Protein AF-0000000074723745 (afdb_homodimer)

Structure (mmCIF, N/CA/C/O backbone):
data_AF-0000000074723745-model_v1
#
loop_
_entity.id
_entity.type
_entity.pdbx_description
1 polymer 'Uncharacterized protein'
#
loop_
_atom_site.group_PDB
_atom_site.id
_atom_site.type_symbol
_atom_site.label_atom_id
_atom_site.label_alt_id
_atom_site.label_comp_id
_atom_site.label_asym_id
_atom_site.label_entity_id
_atom_site.label_seq_id
_atom_site.pdbx_PDB_ins_code
_atom_site.Cartn_x
_atom_site.Cartn_y
_atom_site.Cartn_z
_atom_site.occupancy
_atom_site.B_iso_or_equiv
_atom_site.auth_seq_id
_atom_site.auth_comp_id
_atom_site.auth_asym_id
_atom_site.auth_atom_id
_atom_site.pdbx_PDB_model_num
ATOM 1 N N . MET A 1 1 ? -7.375 6.668 22.391 1 90.44 1 MET A N 1
ATOM 2 C CA . MET A 1 1 ? -7.863 5.297 22.25 1 90.44 1 MET A CA 1
ATOM 3 C C . MET A 1 1 ? -7.82 4.852 20.797 1 90.44 1 MET A C 1
ATOM 5 O O . MET A 1 1 ? -8.297 5.562 19.906 1 90.44 1 MET A O 1
ATOM 9 N N . ASP A 1 2 ? -7.301 3.678 20.594 1 95.19 2 ASP A N 1
ATOM 10 C CA . ASP A 1 2 ? -7.305 3.094 19.25 1 95.19 2 ASP A CA 1
ATOM 11 C C . ASP A 1 2 ? -8.664 2.486 18.922 1 95.19 2 ASP A C 1
ATOM 13 O O . ASP A 1 2 ? -9.281 1.838 19.766 1 95.19 2 ASP A O 1
ATOM 17 N N . VAL A 1 3 ? -9.117 2.809 17.75 1 97.94 3 VAL A N 1
ATOM 18 C CA . VAL A 1 3 ? -10.391 2.27 17.281 1 97.94 3 VAL A CA 1
ATOM 19 C C . VAL A 1 3 ? -10.156 1.397 16.047 1 97.94 3 VAL A C 1
ATOM 21 O O . VAL A 1 3 ? -9.555 1.845 15.062 1 97.94 3 VAL A O 1
ATOM 24 N N . THR A 1 4 ? -10.539 0.186 16.094 1 97.5 4 THR A N 1
ATOM 25 C CA . THR A 1 4 ? -10.469 -0.796 15.016 1 97.5 4 THR A CA 1
ATOM 26 C C . THR A 1 4 ? -11.844 -1.391 14.734 1 97.5 4 THR A C 1
ATOM 28 O O . THR A 1 4 ? -12.844 -0.971 15.32 1 97.5 4 THR A O 1
ATOM 31 N N . ARG A 1 5 ? -11.898 -2.357 13.875 1 94.81 5 ARG A N 1
ATOM 32 C CA . ARG A 1 5 ? -13.172 -2.979 13.531 1 94.81 5 ARG A CA 1
ATOM 33 C C . ARG A 1 5 ? -13.828 -3.607 14.75 1 94.81 5 ARG A C 1
ATOM 35 O O . ARG A 1 5 ? -15.055 -3.682 14.836 1 94.81 5 ARG A O 1
ATOM 42 N N . GLN A 1 6 ? -13.062 -3.91 15.703 1 94.44 6 GLN A N 1
ATOM 43 C CA . GLN A 1 6 ? -13.539 -4.656 16.859 1 94.44 6 GLN A CA 1
ATOM 44 C C . GLN A 1 6 ? -14.352 -3.768 17.797 1 94.44 6 GLN A C 1
ATOM 46 O O . GLN A 1 6 ? -15.336 -4.215 18.391 1 94.44 6 GLN A O 1
ATOM 51 N N . ASN A 1 7 ? -13.969 -2.547 17.969 1 95.56 7 ASN A N 1
ATOM 52 C CA . ASN A 1 7 ? -14.656 -1.669 18.906 1 95.56 7 ASN A CA 1
ATOM 53 C C . ASN A 1 7 ? -15.312 -0.492 18.188 1 95.56 7 ASN A C 1
ATOM 55 O O . ASN A 1 7 ? -15.781 0.448 18.844 1 95.56 7 ASN A O 1
ATOM 59 N N . PHE A 1 8 ? -15.414 -0.542 16.906 1 97.06 8 PHE A N 1
ATOM 60 C CA . PHE A 1 8 ? -15.867 0.591 16.109 1 97.06 8 PHE A CA 1
ATOM 61 C C . PHE A 1 8 ? -17.312 0.94 16.438 1 97.06 8 PHE A C 1
ATOM 63 O O . PHE A 1 8 ? -17.641 2.109 16.656 1 97.06 8 PHE A O 1
ATOM 70 N N . ASP A 1 9 ? -18.125 -0.039 16.484 1 94.06 9 ASP A N 1
ATOM 71 C CA . ASP A 1 9 ? -19.562 0.199 16.656 1 94.06 9 ASP A CA 1
ATOM 72 C C . ASP A 1 9 ? -19.844 0.912 17.984 1 94.06 9 ASP A C 1
ATOM 74 O O . ASP A 1 9 ? -20.641 1.844 18.031 1 94.06 9 ASP A O 1
ATOM 78 N N . GLU A 1 10 ? -19.234 0.468 18.969 1 95.06 10 GLU A N 1
ATOM 79 C CA . GLU A 1 10 ? -19.406 1.079 20.281 1 95.06 10 GLU A CA 1
ATOM 80 C C . GLU A 1 10 ? -18.922 2.525 20.281 1 95.06 10 GLU A C 1
ATOM 82 O O . GLU A 1 10 ? -19.594 3.412 20.812 1 95.06 10 GLU A O 1
ATOM 87 N N . VAL A 1 11 ? -17.812 2.748 19.719 1 96.88 11 VAL A N 1
ATOM 88 C CA . VAL A 1 11 ? -17.203 4.078 19.688 1 96.88 11 VAL A CA 1
ATOM 89 C C . VAL A 1 11 ? -18.062 5.008 18.828 1 96.88 11 VAL A C 1
ATOM 91 O O . VAL A 1 11 ? -18.281 6.168 19.188 1 96.88 11 VAL A O 1
ATOM 94 N N . ALA A 1 12 ? -18.516 4.512 17.688 1 96.88 12 ALA A N 1
ATOM 95 C CA . ALA A 1 12 ? -19.375 5.316 16.828 1 96.88 12 ALA A CA 1
ATOM 96 C C . ALA A 1 12 ? -20.625 5.77 17.562 1 96.88 12 ALA A C 1
ATOM 98 O O . ALA A 1 12 ? -21.016 6.934 17.453 1 96.88 12 ALA A O 1
ATOM 99 N N . ARG A 1 13 ? -21.219 4.898 18.297 1 95.69 13 ARG A N 1
ATOM 100 C CA . ARG A 1 13 ? -22.406 5.238 19.078 1 95.69 13 ARG A CA 1
ATOM 101 C C . ARG A 1 13 ? -22.078 6.281 20.141 1 95.69 13 ARG A C 1
ATOM 103 O O . ARG A 1 13 ? -22.859 7.199 20.375 1 95.69 13 ARG A O 1
ATOM 110 N N . GLU A 1 14 ? -20.984 6.078 20.734 1 96.94 14 GLU A N 1
ATOM 111 C CA . GLU A 1 14 ? -20.547 7.027 21.75 1 96.94 14 GLU A CA 1
ATOM 112 C C . GLU A 1 14 ? -20.391 8.43 21.172 1 96.94 14 GLU A C 1
ATOM 114 O O . GLU A 1 14 ? -20.875 9.406 21.734 1 96.94 14 GLU A O 1
ATOM 119 N N . ILE A 1 15 ? -19.688 8.508 20.062 1 97.94 15 ILE A N 1
ATOM 120 C CA . ILE A 1 15 ? -19.438 9.789 19.422 1 97.94 15 ILE A CA 1
ATOM 121 C C . ILE A 1 15 ? -20.766 10.438 19.031 1 97.94 15 ILE A C 1
ATOM 123 O O . ILE A 1 15 ? -21 11.617 19.297 1 97.94 15 ILE A O 1
ATOM 127 N N . GLU A 1 16 ? -21.641 9.633 18.469 1 97.38 16 GLU A N 1
ATOM 128 C CA . GLU A 1 16 ? -22.953 10.125 18.047 1 97.38 16 GLU A CA 1
ATOM 129 C C . GLU A 1 16 ? -23.734 10.672 19.234 1 97.38 16 GLU A C 1
ATOM 131 O O . GLU A 1 16 ? -24.422 11.695 19.125 1 97.38 16 GLU A O 1
ATOM 136 N N . ALA A 1 17 ? -23.609 10.07 20.328 1 97.38 17 ALA A N 1
ATOM 137 C CA . ALA A 1 17 ? -24.328 10.469 21.531 1 97.38 17 ALA A CA 1
ATOM 138 C C . ALA A 1 17 ? -23.734 11.734 22.125 1 97.38 17 ALA A C 1
ATOM 140 O O . ALA A 1 17 ? -24.438 12.539 22.734 1 97.38 17 ALA A O 1
ATOM 141 N N . LEU A 1 18 ? -22.484 11.953 21.969 1 97.38 18 LEU A N 1
ATOM 142 C CA . LEU A 1 18 ? -21.781 13.039 22.641 1 97.38 18 LEU A CA 1
ATOM 143 C C . LEU A 1 18 ? -21.812 14.312 21.812 1 97.38 18 LEU A C 1
ATOM 145 O O . LEU A 1 18 ? -21.766 15.422 22.359 1 97.38 18 LEU A O 1
ATOM 149 N N . LEU A 1 19 ? -21.906 14.242 20.531 1 97.88 19 LEU A N 1
ATOM 150 C CA . LEU A 1 19 ? -21.703 15.344 19.594 1 97.88 19 LEU A CA 1
ATOM 151 C C . LEU A 1 19 ? -22.625 16.516 19.906 1 97.88 19 LEU A C 1
ATOM 153 O O . LEU A 1 19 ? -22.203 17.672 19.859 1 97.88 19 LEU A O 1
ATOM 157 N N . PRO A 1 20 ? -23.891 16.266 20.328 1 96.75 20 PRO A N 1
ATOM 158 C CA . PRO A 1 20 ? -24.766 17.406 20.609 1 96.75 20 PRO A CA 1
ATOM 159 C C . PRO A 1 20 ? -24.266 18.266 21.75 1 96.75 20 PRO A C 1
ATOM 161 O O . PRO A 1 20 ? -24.562 19.469 21.797 1 96.75 20 PRO A O 1
ATOM 164 N N . SER A 1 21 ? -23.438 17.75 22.625 1 95.44 21 SER A N 1
ATOM 165 C CA . SER A 1 21 ? -23.016 18.484 23.812 1 95.44 21 SER A CA 1
ATOM 166 C C . SER A 1 21 ? -21.578 18.984 23.656 1 95.44 21 SER A C 1
ATOM 168 O O . SER A 1 21 ? -21.047 19.641 24.562 1 95.44 21 SER A O 1
ATOM 170 N N . VAL A 1 22 ? -20.938 18.734 22.562 1 97.38 22 VAL A N 1
ATOM 171 C CA . VAL A 1 22 ? -19.531 19.109 22.344 1 97.38 22 VAL A CA 1
ATOM 172 C C . VAL A 1 22 ? -19.453 20.562 21.906 1 97.38 22 VAL A C 1
ATOM 174 O O . VAL A 1 22 ? -20.344 21.062 21.219 1 97.38 22 VAL A O 1
ATOM 177 N N . ASP A 1 23 ? -18.438 21.25 22.328 1 96.31 23 ASP A N 1
ATOM 178 C CA . ASP A 1 23 ? -18.219 22.625 21.938 1 96.31 23 ASP A CA 1
ATOM 179 C C . ASP A 1 23 ? -17.531 22.719 20.578 1 96.31 23 ASP A C 1
ATOM 181 O O . ASP A 1 23 ? -17.906 23.531 19.719 1 96.31 23 ASP A O 1
ATOM 185 N N . PHE A 1 24 ? -16.547 21.875 20.359 1 97.56 24 PHE A N 1
ATOM 186 C CA . PHE A 1 24 ? -15.883 21.812 19.062 1 97.56 24 PHE A CA 1
ATOM 187 C C . PHE A 1 24 ? -15.195 20.453 18.891 1 97.56 24 PHE A C 1
ATOM 189 O O . PHE A 1 24 ? -15.039 19.703 19.844 1 97.56 24 PHE A O 1
ATOM 196 N N . VAL A 1 25 ? -14.859 20.109 17.656 1 98.81 25 VAL A N 1
ATOM 197 C CA . VAL A 1 25 ? -14.211 18.859 17.281 1 98.81 25 VAL A CA 1
ATOM 198 C C . VAL A 1 25 ? -12.883 19.156 16.594 1 98.81 25 VAL A C 1
ATOM 200 O O . VAL A 1 25 ? -12.805 20.016 15.719 1 98.81 25 VAL A O 1
ATOM 203 N N . ALA A 1 26 ? -11.828 18.5 17.031 1 98.88 26 ALA A N 1
ATOM 204 C CA . ALA A 1 26 ? -10.539 18.578 16.344 1 98.88 26 ALA A CA 1
ATOM 205 C C . ALA A 1 26 ? -10.25 17.281 15.586 1 98.88 26 ALA A C 1
ATOM 207 O O . ALA A 1 26 ? -10.555 16.188 16.062 1 98.88 26 ALA A O 1
ATOM 208 N N . ILE A 1 27 ? -9.609 17.375 14.367 1 98.88 27 ILE A N 1
ATOM 209 C CA . ILE A 1 27 ? -9.305 16.188 13.578 1 98.88 27 ILE A CA 1
ATOM 210 C C . ILE A 1 27 ? -7.855 16.25 13.094 1 98.88 27 ILE A C 1
ATOM 212 O O . ILE A 1 27 ? -7.242 17.328 13.094 1 98.88 27 ILE A O 1
ATOM 216 N N . ASP A 1 28 ? -7.324 15.203 12.758 1 98.75 28 ASP A N 1
ATOM 217 C CA . ASP A 1 28 ? -6.023 15 12.133 1 98.75 28 ASP A CA 1
ATOM 218 C C . ASP A 1 28 ? -5.969 13.664 11.391 1 98.75 28 ASP A C 1
ATOM 220 O O . ASP A 1 28 ? -6.727 12.75 11.703 1 98.75 28 ASP A O 1
ATOM 224 N N . GLU A 1 29 ? -5.105 13.578 10.383 1 98.62 29 GLU A N 1
ATOM 225 C CA . GLU A 1 29 ? -4.988 12.344 9.617 1 98.62 29 GLU A CA 1
ATOM 226 C C . GLU A 1 29 ? -3.525 11.984 9.359 1 98.62 29 GLU A C 1
ATOM 228 O O . GLU A 1 29 ? -2.674 12.875 9.258 1 98.62 29 GLU A O 1
ATOM 233 N N . GLU A 1 30 ? -3.215 10.727 9.367 1 98.5 30 GLU A N 1
ATOM 234 C CA . GLU A 1 30 ? -2.002 10.172 8.773 1 98.5 30 GLU A CA 1
ATOM 235 C C . GLU A 1 30 ? -2.297 9.5 7.438 1 98.5 30 GLU A C 1
ATOM 237 O O . GLU A 1 30 ? -3.279 8.766 7.309 1 98.5 30 GLU A O 1
ATOM 242 N N . MET A 1 31 ? -1.523 9.844 6.438 1 98.25 31 MET A N 1
ATOM 243 C CA . MET A 1 31 ? -1.808 9.422 5.07 1 98.25 31 MET A CA 1
ATOM 244 C C . MET A 1 31 ? -0.696 8.523 4.535 1 98.25 31 MET A C 1
ATOM 246 O O . MET A 1 31 ? 0.395 8.469 5.105 1 98.25 31 MET A O 1
ATOM 250 N N . THR A 1 32 ? -0.99 7.766 3.439 1 98.25 32 THR A N 1
ATOM 251 C CA . THR A 1 32 ? -0.031 6.844 2.842 1 98.25 32 THR A CA 1
ATOM 252 C C . THR A 1 32 ? 0.945 7.59 1.937 1 98.25 32 THR A C 1
ATOM 254 O O . THR A 1 32 ? 1.901 7 1.428 1 98.25 32 THR A O 1
ATOM 257 N N . GLY A 1 33 ? 0.736 8.867 1.684 1 97 33 GLY A N 1
ATOM 258 C CA . GLY A 1 33 ? 1.582 9.75 0.896 1 97 33 GLY A CA 1
ATOM 259 C C . GLY A 1 33 ? 1.025 11.148 0.77 1 97 33 GLY A C 1
ATOM 260 O O . GLY A 1 33 ? -0.177 11.367 0.939 1 97 33 GLY A O 1
ATOM 261 N N . ILE A 1 34 ? 1.915 12.133 0.495 1 93.06 34 ILE A N 1
ATOM 262 C CA . ILE A 1 34 ? 1.461 13.508 0.383 1 93.06 34 ILE A CA 1
ATOM 263 C C . ILE A 1 34 ? 2.156 14.188 -0.796 1 93.06 34 ILE A C 1
ATOM 265 O O . ILE A 1 34 ? 2.076 15.406 -0.954 1 93.06 34 ILE A O 1
ATOM 269 N N . GLY A 1 35 ? 2.828 13.438 -1.611 1 92.56 35 GLY A N 1
ATOM 270 C CA . GLY A 1 35 ? 3.521 14.008 -2.756 1 92.56 35 GLY A CA 1
ATOM 271 C C . GLY A 1 35 ? 3.582 13.062 -3.945 1 92.56 35 GLY A C 1
ATOM 272 O O . GLY A 1 35 ? 3.715 11.852 -3.777 1 92.56 35 GLY A O 1
ATOM 273 N N . LEU A 1 36 ? 3.459 13.625 -5.09 1 93.12 36 LEU A N 1
ATOM 274 C CA . LEU A 1 36 ? 3.561 12.891 -6.344 1 93.12 36 LEU A CA 1
ATOM 275 C C . LEU A 1 36 ? 4.598 13.523 -7.266 1 93.12 36 LEU A C 1
ATOM 277 O O . LEU A 1 36 ? 4.684 14.75 -7.359 1 93.12 36 LEU A O 1
ATOM 281 N N . PRO A 1 37 ? 5.355 12.633 -7.852 1 87.25 37 PRO A N 1
ATOM 282 C CA . PRO A 1 37 ? 6.277 13.203 -8.844 1 87.25 37 PRO A CA 1
ATOM 283 C C . PRO A 1 37 ? 5.559 14.008 -9.922 1 87.25 37 PRO A C 1
ATOM 285 O O . PRO A 1 37 ? 4.508 13.586 -10.414 1 87.25 37 PRO A O 1
ATOM 288 N N . GLY A 1 38 ? 6.074 15.203 -10.195 1 86.5 38 GLY A N 1
ATOM 289 C CA . GLY A 1 38 ? 5.496 16.031 -11.242 1 86.5 38 GLY A CA 1
ATOM 290 C C . GLY A 1 38 ? 4.414 16.969 -10.727 1 86.5 38 GLY A C 1
ATOM 291 O O . GLY A 1 38 ? 3.953 17.859 -11.453 1 86.5 38 GLY A O 1
ATOM 292 N N . VAL A 1 39 ? 3.936 16.75 -9.539 1 89.62 39 VAL A N 1
ATOM 293 C CA . VAL A 1 39 ? 2.926 17.594 -8.914 1 89.62 39 VAL A CA 1
ATOM 294 C C . VAL A 1 39 ? 3.557 18.406 -7.781 1 89.62 39 VAL A C 1
ATOM 296 O O . VAL A 1 39 ? 3.332 18.109 -6.602 1 89.62 39 VAL A O 1
ATOM 299 N N . GLN A 1 40 ? 4.316 19.391 -8.117 1 85.69 40 GLN A N 1
ATOM 300 C CA . GLN A 1 40 ? 5.031 20.172 -7.109 1 85.69 40 GLN A CA 1
ATOM 301 C C . GLN A 1 40 ? 4.289 21.469 -6.785 1 85.69 40 GLN A C 1
ATOM 303 O O . GLN A 1 40 ? 3.904 22.203 -7.688 1 85.69 40 GLN A O 1
ATOM 308 N N . GLU A 1 41 ? 4.078 21.656 -5.543 1 87.88 41 GLU A N 1
ATOM 309 C CA . GLU A 1 41 ? 3.49 22.906 -5.078 1 87.88 41 GLU A CA 1
ATOM 310 C C . GLU A 1 41 ? 4.48 24.062 -5.207 1 87.88 41 GLU A C 1
ATOM 312 O O . GLU A 1 41 ? 5.672 23.891 -4.938 1 87.88 41 GLU A O 1
ATOM 317 N N . ALA A 1 42 ? 3.967 25.125 -5.719 1 82.06 42 ALA A N 1
ATOM 318 C CA . ALA A 1 42 ? 4.789 26.328 -5.867 1 82.06 42 ALA A CA 1
ATOM 319 C C . ALA A 1 42 ? 4.285 27.453 -4.969 1 82.06 42 ALA A C 1
ATOM 321 O O . ALA A 1 42 ? 3.084 27.562 -4.707 1 82.06 42 ALA A O 1
ATOM 322 N N . VAL A 1 43 ? 5.16 28.281 -4.555 1 81.44 43 VAL A N 1
ATOM 323 C CA . VAL A 1 43 ? 4.832 29.406 -3.68 1 81.44 43 VAL A CA 1
ATOM 324 C C . VAL A 1 43 ? 3.842 30.328 -4.379 1 81.44 43 VAL A C 1
ATOM 326 O O . VAL A 1 43 ? 2.963 30.906 -3.736 1 81.44 43 VAL A O 1
ATOM 329 N N . GLY A 1 44 ? 3.936 30.469 -5.672 1 76.25 44 GLY A N 1
ATOM 330 C CA . GLY A 1 44 ? 3.123 31.391 -6.445 1 76.25 44 GLY A CA 1
ATOM 331 C C . GLY A 1 44 ? 1.859 30.766 -6.996 1 76.25 44 GLY A C 1
ATOM 332 O O . GLY A 1 44 ? 1.12 31.391 -7.75 1 76.25 44 GLY A O 1
ATOM 333 N N . ASP A 1 45 ? 1.557 29.562 -6.582 1 86 45 ASP A N 1
ATOM 334 C CA . ASP A 1 45 ? 0.315 28.922 -7.02 1 86 45 ASP A CA 1
ATOM 335 C C . ASP A 1 45 ? -0.898 29.75 -6.602 1 86 45 ASP A C 1
ATOM 337 O O . ASP A 1 45 ? -0.976 30.219 -5.465 1 86 45 ASP A O 1
ATOM 341 N N . THR A 1 46 ? -1.761 30.031 -7.602 1 85.69 46 THR A N 1
ATOM 342 C CA . THR A 1 46 ? -3.07 30.5 -7.16 1 85.69 46 THR A CA 1
ATOM 343 C C . THR A 1 46 ? -3.768 29.422 -6.316 1 85.69 46 THR A C 1
ATOM 345 O O . THR A 1 46 ? -3.432 28.25 -6.398 1 85.69 46 THR A O 1
ATOM 348 N N . PRO A 1 47 ? -4.688 29.891 -5.504 1 92.25 47 PRO A N 1
ATOM 349 C CA . PRO A 1 47 ? -5.383 28.875 -4.691 1 92.25 47 PRO A CA 1
ATOM 350 C C . PRO A 1 47 ? -6.043 27.797 -5.535 1 92.25 47 PRO A C 1
ATOM 352 O O . PRO A 1 47 ? -6.023 26.625 -5.16 1 92.25 47 PRO A O 1
ATOM 355 N N . ALA A 1 48 ? -6.582 28.125 -6.672 1 93.69 48 ALA A N 1
ATOM 356 C CA . ALA A 1 48 ? -7.207 27.141 -7.559 1 93.69 48 ALA A CA 1
ATOM 357 C C . ALA A 1 48 ? -6.172 26.172 -8.109 1 93.69 48 ALA A C 1
ATOM 359 O O . ALA A 1 48 ? -6.434 24.969 -8.203 1 93.69 48 ALA A O 1
ATOM 360 N N . GLU A 1 49 ? -5.039 26.703 -8.516 1 92 49 GLU A N 1
ATOM 361 C CA . GLU A 1 49 ? -3.951 25.844 -8.984 1 92 49 GLU A CA 1
ATOM 362 C C . GLU A 1 49 ? -3.467 24.922 -7.875 1 92 49 GLU A C 1
ATOM 364 O O . GLU A 1 49 ? -3.225 23.734 -8.109 1 92 49 GLU A O 1
ATOM 369 N N . ARG A 1 50 ? -3.332 25.547 -6.746 1 94.56 50 ARG A N 1
ATOM 370 C CA . ARG A 1 50 ? -2.908 24.766 -5.586 1 94.56 50 ARG A CA 1
ATOM 371 C C . ARG A 1 50 ? -3.902 23.656 -5.281 1 94.56 50 ARG A C 1
ATOM 373 O O . ARG A 1 50 ? -3.506 22.516 -5.02 1 94.56 50 ARG A O 1
ATOM 380 N N . TYR A 1 51 ? -5.16 23.969 -5.352 1 96.94 51 TYR A N 1
ATOM 381 C CA . TYR A 1 51 ? -6.207 22.984 -5.141 1 96.94 51 TYR A CA 1
ATOM 382 C C . TYR A 1 51 ? -6.074 21.828 -6.129 1 96.94 51 TYR A C 1
ATOM 384 O O . TYR A 1 51 ? -6.176 20.672 -5.75 1 96.94 51 TYR A O 1
ATOM 392 N N . SER A 1 52 ? -5.879 22.156 -7.34 1 97 52 SER A N 1
ATOM 393 C CA . SER A 1 52 ? -5.773 21.125 -8.375 1 97 52 SER A CA 1
ATOM 394 C C . SER A 1 52 ? -4.641 20.156 -8.062 1 97 52 SER A C 1
ATOM 396 O O . SER A 1 52 ? -4.793 18.938 -8.227 1 97 52 SER A O 1
ATOM 398 N N . LYS A 1 53 ? -3.557 20.703 -7.691 1 96.25 53 LYS A N 1
ATOM 399 C CA . LYS A 1 53 ? -2.408 19.875 -7.34 1 96.25 53 LYS A CA 1
ATOM 400 C C . LYS A 1 53 ? -2.707 19 -6.117 1 96.25 53 LYS A C 1
ATOM 402 O O . LYS A 1 53 ? -2.488 17.797 -6.133 1 96.25 53 LYS A O 1
ATOM 407 N N . MET A 1 54 ? -3.234 19.641 -5.098 1 97.75 54 MET A N 1
ATOM 408 C CA . MET A 1 54 ? -3.518 18.938 -3.846 1 97.75 54 MET A CA 1
ATOM 409 C C . MET A 1 54 ? -4.613 17.891 -4.039 1 97.75 54 MET A C 1
ATOM 411 O O . MET A 1 54 ? -4.582 16.828 -3.416 1 97.75 54 MET A O 1
ATOM 415 N N . ARG A 1 55 ? -5.551 18.234 -4.852 1 98.06 55 ARG A N 1
ATOM 416 C CA . ARG A 1 55 ? -6.617 17.297 -5.199 1 98.06 55 ARG A CA 1
ATOM 417 C C . ARG A 1 55 ? -6.055 16.016 -5.812 1 98.06 55 ARG A C 1
ATOM 419 O O . ARG A 1 55 ? -6.484 14.922 -5.465 1 98.06 55 ARG A O 1
ATOM 426 N N . THR A 1 56 ? -5.117 16.172 -6.711 1 97.75 56 THR A N 1
ATOM 427 C CA . THR A 1 56 ? -4.488 15.023 -7.355 1 97.75 56 THR A CA 1
ATOM 428 C C . THR A 1 56 ? -3.809 14.133 -6.32 1 97.75 56 THR A C 1
ATOM 430 O O . THR A 1 56 ? -3.951 12.906 -6.363 1 97.75 56 THR A O 1
ATOM 433 N N . VAL A 1 57 ? -3.184 14.703 -5.41 1 97.44 57 VAL A N 1
ATOM 434 C CA . VAL A 1 57 ? -2.449 13.977 -4.383 1 97.44 57 VAL A CA 1
ATOM 435 C C . VAL A 1 57 ? -3.428 13.258 -3.455 1 97.44 57 VAL A C 1
ATOM 437 O O . VAL A 1 57 ? -3.307 12.055 -3.23 1 97.44 57 VAL A O 1
ATOM 440 N N . ALA A 1 58 ? -4.434 13.969 -2.963 1 98.12 58 ALA A N 1
ATOM 441 C CA . ALA A 1 58 ? -5.387 13.43 -1.997 1 98.12 58 ALA A CA 1
ATOM 442 C C . ALA A 1 58 ? -6.238 12.328 -2.625 1 98.12 58 ALA A C 1
ATOM 444 O O . ALA A 1 58 ? -6.684 11.406 -1.935 1 98.12 58 ALA A O 1
ATOM 445 N N . SER A 1 59 ? -6.43 12.414 -3.928 1 97.81 59 SER A N 1
ATOM 446 C CA . SER A 1 59 ? -7.227 11.414 -4.633 1 97.81 59 SER A CA 1
ATOM 447 C C . SER A 1 59 ? -6.422 10.148 -4.891 1 97.81 59 SER A C 1
ATOM 449 O O . SER A 1 59 ? -6.996 9.086 -5.152 1 97.81 59 SER A O 1
ATOM 451 N N . TRP A 1 60 ? -5.145 10.281 -4.82 1 97.12 60 TRP A N 1
ATOM 452 C CA . TRP A 1 60 ? -4.266 9.172 -5.176 1 97.12 60 TRP A CA 1
ATOM 453 C C . TRP A 1 60 ? -3.926 8.336 -3.947 1 97.12 60 TRP A C 1
ATOM 455 O O . TRP A 1 60 ? -3.91 7.102 -4.016 1 97.12 60 TRP A O 1
ATOM 465 N N . PHE A 1 61 ? -3.635 8.922 -2.875 1 98.19 61 PHE A N 1
ATOM 466 C CA . PHE A 1 61 ? -3.178 8.234 -1.672 1 98.19 61 PHE A CA 1
ATOM 467 C C . PHE A 1 61 ? -4.352 7.922 -0.75 1 98.19 61 PHE A C 1
ATOM 469 O O . PHE A 1 61 ? -5.5 8.242 -1.066 1 98.19 61 PHE A O 1
ATOM 476 N N . ASN A 1 62 ? -4.074 7.246 0.374 1 98.31 62 ASN A N 1
ATOM 477 C CA . ASN A 1 62 ? -5.109 6.758 1.278 1 98.31 62 ASN A CA 1
ATOM 478 C C . ASN A 1 62 ? -4.863 7.219 2.711 1 98.31 62 ASN A C 1
ATOM 480 O O . ASN A 1 62 ? -3.854 7.867 2.996 1 98.31 62 ASN A O 1
ATOM 484 N N . ILE A 1 63 ? -5.859 6.988 3.535 1 98.56 63 ILE A N 1
ATOM 485 C CA . ILE A 1 63 ? -5.789 7.355 4.945 1 98.56 63 ILE A CA 1
ATOM 486 C C . ILE A 1 63 ? -5.375 6.141 5.773 1 98.56 63 ILE A C 1
ATOM 488 O O . ILE A 1 63 ? -5.941 5.055 5.625 1 98.56 63 ILE A O 1
ATOM 492 N N . ILE A 1 64 ? -4.375 6.281 6.613 1 98.69 64 ILE A N 1
ATOM 493 C CA . ILE A 1 64 ? -3.953 5.238 7.543 1 98.69 64 ILE A CA 1
ATOM 494 C C . ILE A 1 64 ? -4.711 5.383 8.859 1 98.69 64 ILE A C 1
ATOM 496 O O . ILE A 1 64 ? -5.297 4.418 9.359 1 98.69 64 ILE A O 1
ATOM 500 N N . GLN A 1 65 ? -4.707 6.609 9.359 1 98.81 65 GLN A N 1
ATOM 501 C CA . GLN A 1 65 ? -5.367 6.93 10.625 1 98.81 65 GLN A CA 1
ATOM 502 C C . GLN A 1 65 ? -6.211 8.195 10.5 1 98.81 65 GLN A C 1
ATOM 504 O O . GLN A 1 65 ? -5.812 9.148 9.828 1 98.81 65 GLN A O 1
ATOM 509 N N . PHE A 1 66 ? -7.359 8.227 11.078 1 98.81 66 PHE A N 1
ATOM 510 C CA . PHE A 1 66 ? -8.25 9.375 11.219 1 98.81 66 PHE A CA 1
ATOM 511 C C . PHE A 1 66 ? -8.477 9.703 12.695 1 98.81 66 PHE A C 1
ATOM 513 O O . PHE A 1 66 ? -9.117 8.93 13.414 1 98.81 66 PHE A O 1
ATOM 520 N N . GLY A 1 67 ? -7.914 10.812 13.156 1 98.75 67 GLY A N 1
ATOM 521 C CA . GLY A 1 67 ? -8.047 11.234 14.539 1 98.75 67 GLY A CA 1
ATOM 522 C C . GLY A 1 67 ? -9.203 12.18 14.766 1 98.75 67 GLY A C 1
ATOM 523 O O . GLY A 1 67 ? -9.414 13.117 13.984 1 98.75 67 GLY A O 1
ATOM 524 N N . VAL A 1 68 ? -9.961 11.891 15.852 1 98.81 68 VAL A N 1
ATOM 525 C CA . VAL A 1 68 ? -11.07 12.742 16.266 1 98.81 68 VAL A CA 1
ATOM 526 C C . VAL A 1 68 ? -10.969 13.031 17.766 1 98.81 68 VAL A C 1
ATOM 528 O O . VAL A 1 68 ? -10.82 12.109 18.562 1 98.81 68 VAL A O 1
ATOM 531 N N . ALA A 1 69 ? -10.992 14.234 18.125 1 98.75 69 ALA A N 1
ATOM 532 C CA . ALA A 1 69 ? -11.016 14.625 19.547 1 98.75 69 ALA A CA 1
ATOM 533 C C . ALA A 1 69 ? -12.195 15.547 19.828 1 98.75 69 ALA A C 1
ATOM 535 O O . ALA A 1 69 ? -12.344 16.594 19.203 1 98.75 69 ALA A O 1
ATOM 536 N N . LEU A 1 70 ? -13.031 15.133 20.734 1 98.62 70 LEU A N 1
ATOM 537 C CA . LEU A 1 70 ? -14.195 15.898 21.172 1 98.62 70 LEU A CA 1
ATOM 538 C C . LEU A 1 70 ? -13.867 16.734 22.406 1 98.62 70 LEU A C 1
ATOM 540 O O . LEU A 1 70 ? -13.281 16.234 23.359 1 98.62 70 LEU A O 1
ATOM 544 N N . PHE A 1 71 ? -14.18 18.047 22.359 1 98.19 71 PHE A N 1
ATOM 545 C CA . PHE A 1 71 ? -13.961 18.938 23.484 1 98.19 71 PHE A CA 1
ATOM 546 C C . PHE A 1 71 ? -15.273 19.547 23.969 1 98.19 71 PHE A C 1
ATOM 548 O O . PHE A 1 71 ? -16 20.141 23.188 1 98.19 71 PHE A O 1
ATOM 555 N N . SER A 1 72 ? -15.578 19.328 25.203 1 96.88 72 SER A N 1
ATOM 556 C CA . SER A 1 72 ? -16.75 19.906 25.844 1 96.88 72 SER A CA 1
ATOM 557 C C . SER A 1 72 ? -16.391 20.656 27.109 1 96.88 72 SER A C 1
ATOM 559 O O . SER A 1 72 ? -15.523 20.203 27.875 1 96.88 72 SER A O 1
ATOM 561 N N . LYS A 1 73 ? -17.016 21.734 27.344 1 93.38 73 LYS A N 1
ATOM 562 C CA . LYS A 1 73 ? -16.828 22.453 28.609 1 93.38 73 LYS A CA 1
ATOM 563 C C . LYS A 1 73 ? -17.797 21.953 29.672 1 93.38 73 LYS A C 1
ATOM 565 O O . LYS A 1 73 ? -18.984 21.781 29.406 1 93.38 73 LYS A O 1
ATOM 570 N N . ASP A 1 74 ? -17.219 21.703 30.797 1 90.25 74 ASP A N 1
ATOM 571 C CA . ASP A 1 74 ? -18.094 21.281 31.891 1 90.25 74 ASP A CA 1
ATOM 572 C C . ASP A 1 74 ? -18.609 22.484 32.688 1 90.25 74 ASP A C 1
ATOM 574 O O . ASP A 1 74 ? -18.469 23.625 32.25 1 90.25 74 ASP A O 1
ATOM 578 N N . ALA A 1 75 ? -19.234 22.234 33.812 1 86.62 75 ALA A N 1
ATOM 579 C CA . ALA A 1 75 ? -19.875 23.266 34.625 1 86.62 75 ALA A CA 1
ATOM 580 C C . ALA A 1 75 ? -18.844 24.234 35.188 1 86.62 75 ALA A C 1
ATOM 582 O O . ALA A 1 75 ? -19.141 25.406 35.406 1 86.62 75 ALA A O 1
ATOM 583 N N . GLU A 1 76 ? -17.625 23.797 35.406 1 86.69 76 GLU A N 1
ATOM 584 C CA . GLU A 1 76 ? -16.547 24.625 35.969 1 86.69 76 GLU A CA 1
ATOM 585 C C . GLU A 1 76 ? -15.719 25.266 34.844 1 86.69 76 GLU A C 1
ATOM 587 O O . GLU A 1 76 ? -14.633 25.781 35.125 1 86.69 76 GLU A O 1
ATOM 592 N N . LYS A 1 77 ? -16.141 25.125 33.656 1 83.31 77 LYS A N 1
ATOM 593 C CA . LYS A 1 77 ? -15.531 25.734 32.469 1 83.31 77 LYS A CA 1
ATOM 594 C C . LYS A 1 77 ? -14.227 25.016 32.125 1 83.31 77 LYS A C 1
ATOM 596 O O . LYS A 1 77 ? -13.367 25.594 31.453 1 83.31 77 LYS A O 1
ATOM 601 N N . LYS A 1 78 ? -14.148 23.828 32.625 1 92 78 LYS A N 1
ATOM 602 C CA . LYS A 1 78 ? -13.031 22.969 32.219 1 92 78 LYS A CA 1
ATOM 603 C C . LYS A 1 78 ? -13.352 22.188 30.969 1 92 78 LYS A C 1
ATOM 605 O O . LYS A 1 78 ? -14.484 21.719 30.781 1 92 78 LYS A O 1
ATOM 610 N N . TYR A 1 79 ? -12.391 22.141 30.078 1 95.38 79 TYR A N 1
ATOM 611 C CA . TYR A 1 79 ? -12.594 21.312 28.891 1 95.38 79 TYR A CA 1
ATOM 612 C C . TYR A 1 79 ? -12.398 19.828 29.219 1 95.38 79 TYR A C 1
ATOM 614 O O . TYR A 1 79 ? -11.398 19.453 29.828 1 95.38 79 TYR A O 1
ATOM 622 N N . VAL A 1 80 ? -13.367 19.047 28.875 1 97.25 80 VAL A N 1
ATOM 623 C CA . VAL A 1 80 ? -13.25 17.594 28.906 1 97.25 80 VAL A CA 1
ATOM 624 C C . VAL A 1 80 ? -13.016 17.062 27.484 1 97.25 80 VAL A C 1
ATOM 626 O O . VAL A 1 80 ? -13.836 17.281 26.594 1 97.25 80 VAL A O 1
ATOM 629 N N . ALA A 1 81 ? -11.914 16.375 27.344 1 97.62 81 ALA A N 1
ATOM 630 C CA . ALA A 1 81 ? -11.531 15.906 26.016 1 97.62 81 ALA A CA 1
ATOM 631 C C . ALA A 1 81 ? -11.664 14.391 25.891 1 97.62 81 ALA A C 1
ATOM 633 O O . ALA A 1 81 ? -11.352 13.664 26.828 1 97.62 81 ALA A O 1
ATOM 634 N N . ARG A 1 82 ? -12.211 13.906 24.812 1 97.94 82 ARG A N 1
ATOM 635 C CA . ARG A 1 82 ? -12.234 12.508 24.391 1 97.94 82 ARG A CA 1
ATOM 636 C C . ARG A 1 82 ? -11.594 12.336 23.016 1 97.94 82 ARG A C 1
ATOM 638 O O . ARG A 1 82 ? -12.07 12.898 22.031 1 97.94 82 ARG A O 1
ATOM 645 N N . ALA A 1 83 ? -10.516 11.555 22.969 1 97.94 83 ALA A N 1
ATOM 646 C CA . ALA A 1 83 ? -9.766 11.422 21.719 1 97.94 83 ALA A CA 1
ATOM 647 C C . ALA A 1 83 ? -9.828 9.992 21.188 1 97.94 83 ALA A C 1
ATOM 649 O O . ALA A 1 83 ? -9.719 9.039 21.969 1 97.94 83 ALA A O 1
ATOM 650 N N . TYR A 1 84 ? -10.047 9.859 19.906 1 98.38 84 TYR A N 1
ATOM 651 C CA . TYR A 1 84 ? -10.156 8.578 19.203 1 98.38 84 TYR A CA 1
ATOM 652 C C . TYR A 1 84 ? -9.188 8.508 18.031 1 98.38 84 TYR A C 1
ATOM 654 O O . TYR A 1 84 ? -9.094 9.445 17.25 1 98.38 84 TYR A O 1
ATOM 662 N N . ASN A 1 85 ? -8.438 7.465 17.984 1 98.25 85 ASN A N 1
ATOM 663 C CA . ASN A 1 85 ? -7.543 7.195 16.875 1 98.25 85 ASN A CA 1
ATOM 664 C C . ASN A 1 85 ? -8.047 6.035 16.016 1 98.25 85 ASN A C 1
ATOM 666 O O . ASN A 1 85 ? -7.727 4.875 16.297 1 98.25 85 ASN A O 1
ATOM 670 N N . PHE A 1 86 ? -8.727 6.305 14.875 1 98.75 86 PHE A N 1
ATOM 671 C CA . PHE A 1 86 ? -9.289 5.289 13.992 1 98.75 86 PHE A CA 1
ATOM 672 C C . PHE A 1 86 ? -8.234 4.777 13.016 1 98.75 86 PHE A C 1
ATOM 674 O O . PHE A 1 86 ? -7.656 5.559 12.258 1 98.75 86 PHE A O 1
ATOM 681 N N . TYR A 1 87 ? -7.934 3.516 13.055 1 98.62 87 TYR A N 1
ATOM 682 C CA . TYR A 1 87 ? -7.246 2.895 11.922 1 98.62 87 TYR A CA 1
ATOM 683 C C . TYR A 1 87 ? -8.211 2.633 10.773 1 98.62 87 TYR A C 1
ATOM 685 O O . TYR A 1 87 ? -9.297 2.088 10.977 1 98.62 87 TYR A O 1
ATOM 693 N N . VAL A 1 88 ? -7.82 3.043 9.562 1 98.12 88 VAL A N 1
ATOM 694 C CA . VAL A 1 88 ? -8.75 3.047 8.438 1 98.12 88 VAL A CA 1
ATOM 695 C C . VAL A 1 88 ? -8.211 2.18 7.309 1 98.12 88 VAL A C 1
ATOM 697 O O . VAL A 1 88 ? -7.121 2.441 6.785 1 98.12 88 VAL A O 1
ATOM 700 N N . PHE A 1 89 ? -8.906 1.146 6.875 1 98.25 89 PHE A N 1
ATOM 701 C CA . PHE A 1 89 ? -8.477 0.306 5.766 1 98.25 89 PHE A CA 1
ATOM 702 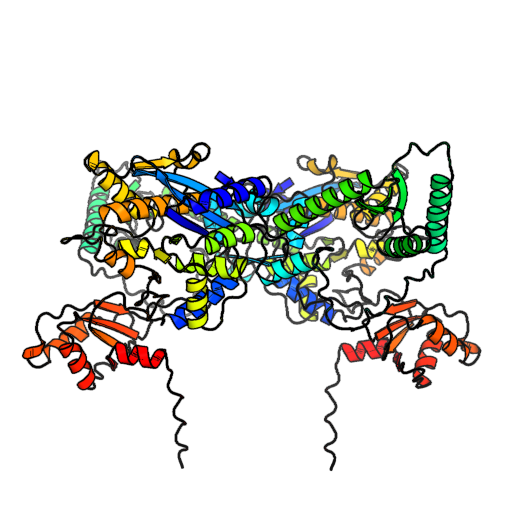C C . PHE A 1 89 ? -9.672 -0.151 4.938 1 98.25 89 PHE A C 1
ATOM 704 O O . PHE A 1 89 ? -10.625 -0.718 5.477 1 98.25 89 PHE A O 1
ATOM 711 N N . PRO A 1 90 ? -9.68 0.05 3.66 1 96.88 90 PRO A N 1
ATOM 712 C CA . PRO A 1 90 ? -10.859 -0.247 2.836 1 96.88 90 PRO A CA 1
ATOM 713 C C . PRO A 1 90 ? -11.039 -1.742 2.594 1 96.88 90 PRO A C 1
ATOM 715 O O . PRO A 1 90 ? -10.07 -2.504 2.629 1 96.88 90 PRO A O 1
ATOM 718 N N . GLU A 1 91 ? -12.234 -2.158 2.32 1 94.38 91 GLU A N 1
ATOM 719 C CA . GLU A 1 91 ? -12.555 -3.547 1.998 1 94.38 91 GLU A CA 1
ATOM 720 C C . GLU A 1 91 ? -12.195 -3.871 0.551 1 94.38 91 GLU A C 1
ATOM 722 O O . GLU A 1 91 ? -11.812 -5 0.24 1 94.38 91 GLU A O 1
ATOM 727 N N . LYS A 1 92 ? -12.414 -2.936 -0.281 1 93.44 92 LYS A N 1
ATOM 728 C CA . LYS A 1 92 ? -12.164 -3.1 -1.71 1 93.44 92 LYS A CA 1
ATOM 729 C C . LYS A 1 92 ? -11.445 -1.885 -2.285 1 93.44 92 LYS A C 1
ATOM 731 O O . LYS A 1 92 ? -11.312 -0.859 -1.613 1 93.44 92 LYS A O 1
ATOM 736 N N . GLY A 1 93 ? -10.922 -2.104 -3.461 1 94 93 GLY A N 1
ATOM 737 C CA . GLY A 1 93 ? -10.266 -1.004 -4.148 1 94 93 GLY A CA 1
ATOM 738 C C . GLY A 1 93 ? -8.75 -1.045 -4.027 1 94 93 GLY A C 1
ATOM 739 O O . GLY A 1 93 ? -8.172 -2.104 -3.771 1 94 93 GLY A O 1
ATOM 740 N N . PHE A 1 94 ? -8.102 0.159 -4.293 1 96 94 PHE A N 1
ATOM 741 C CA . PHE A 1 94 ? -6.648 0.216 -4.352 1 96 94 PHE A CA 1
ATOM 742 C C . PHE A 1 94 ? -6.098 1.104 -3.24 1 96 94 PHE A C 1
ATOM 744 O O . PHE A 1 94 ? -6.762 2.049 -2.809 1 96 94 PHE A O 1
ATOM 751 N N . ILE A 1 95 ? -4.965 0.804 -2.744 1 98 95 ILE A N 1
ATOM 752 C CA . ILE A 1 95 ? -4.199 1.598 -1.791 1 98 95 ILE A CA 1
ATOM 753 C C . ILE A 1 95 ? -2.836 1.943 -2.387 1 98 95 ILE A C 1
ATOM 755 O O . ILE A 1 95 ? -2.09 1.054 -2.805 1 98 95 ILE A O 1
ATOM 759 N N . ASN A 1 96 ? -2.564 3.146 -2.451 1 97.88 96 ASN A N 1
ATOM 760 C CA . ASN A 1 96 ? -1.284 3.627 -2.957 1 97.88 96 ASN A CA 1
ATOM 761 C C . ASN A 1 96 ? -0.425 4.215 -1.842 1 97.88 96 ASN A C 1
ATOM 763 O O . ASN A 1 96 ? -0.9 5.035 -1.053 1 97.88 96 ASN A O 1
ATOM 767 N N . MET A 1 97 ? 0.779 3.787 -1.794 1 98.12 97 MET A N 1
ATOM 768 C CA . MET A 1 97 ? 1.686 4.23 -0.739 1 98.12 97 MET A CA 1
ATOM 769 C C . MET A 1 97 ? 2.953 4.84 -1.331 1 98.12 97 MET A C 1
ATOM 771 O O . MET A 1 97 ? 3.426 4.398 -2.381 1 98.12 97 MET A O 1
ATOM 775 N N . GLU A 1 98 ? 3.457 5.789 -0.716 1 97.19 98 GLU A N 1
ATOM 776 C CA . GLU A 1 98 ? 4.801 6.297 -0.973 1 97.19 98 GLU A CA 1
ATOM 777 C C . GLU A 1 98 ? 5.789 5.805 0.085 1 97.19 98 GLU A C 1
ATOM 779 O O . GLU A 1 98 ? 5.625 6.09 1.272 1 97.19 98 GLU A O 1
ATOM 784 N N . ALA A 1 99 ? 6.871 5.117 -0.31 1 96 99 ALA A N 1
ATOM 785 C CA . ALA A 1 99 ? 7.766 4.406 0.598 1 96 99 ALA A CA 1
ATOM 786 C C . ALA A 1 99 ? 8.352 5.352 1.641 1 96 99 ALA A C 1
ATOM 788 O O . ALA A 1 99 ? 8.422 5.016 2.824 1 96 99 ALA A O 1
ATOM 789 N N . THR A 1 100 ? 8.773 6.527 1.256 1 93.06 100 THR A N 1
ATOM 790 C CA . THR A 1 100 ? 9.391 7.473 2.178 1 93.06 100 THR A CA 1
ATOM 791 C C . THR A 1 100 ? 8.406 7.887 3.268 1 93.06 100 THR A C 1
ATOM 793 O O . THR A 1 100 ? 8.773 7.969 4.441 1 93.06 100 THR A O 1
ATOM 796 N N . SER A 1 101 ? 7.172 8.164 2.873 1 94.88 101 SER A N 1
ATOM 797 C CA . SER A 1 101 ? 6.133 8.5 3.838 1 94.88 101 SER A CA 1
ATOM 798 C C . SER A 1 101 ? 5.859 7.336 4.781 1 94.88 101 SER A C 1
ATOM 800 O O . SER A 1 101 ? 5.664 7.535 5.984 1 94.88 101 SER A O 1
ATOM 802 N N . ILE A 1 102 ? 5.879 6.141 4.246 1 97.31 102 ILE A N 1
ATOM 803 C CA . ILE A 1 102 ? 5.582 4.945 5.027 1 97.31 102 ILE A CA 1
ATOM 804 C C . ILE A 1 102 ? 6.707 4.691 6.027 1 97.31 102 ILE A C 1
ATOM 806 O O . ILE A 1 102 ? 6.457 4.309 7.172 1 97.31 102 ILE A O 1
ATOM 810 N N . HIS A 1 103 ? 7.941 4.883 5.594 1 95.12 103 HIS A N 1
ATOM 811 C CA . HIS A 1 103 ? 9.062 4.754 6.516 1 95.12 103 HIS A CA 1
ATOM 812 C C . HIS A 1 103 ? 8.969 5.773 7.648 1 95.12 103 HIS A C 1
ATOM 814 O O . HIS A 1 103 ? 9.266 5.453 8.805 1 95.12 103 HIS A O 1
ATOM 820 N N . PHE A 1 104 ? 8.531 7.008 7.332 1 94.06 104 PHE A N 1
ATOM 821 C CA . PHE A 1 104 ? 8.305 8.031 8.344 1 94.06 104 PHE A CA 1
ATOM 822 C C . PHE A 1 104 ? 7.25 7.59 9.344 1 94.06 104 PHE A C 1
ATOM 824 O O . PHE A 1 104 ? 7.449 7.688 10.555 1 94.06 104 PHE A O 1
ATOM 831 N N . ASN A 1 105 ? 6.109 7.082 8.812 1 96.31 105 ASN A N 1
ATOM 832 C CA . ASN A 1 105 ? 5.039 6.582 9.672 1 96.31 105 ASN A CA 1
ATOM 833 C C . ASN A 1 105 ? 5.52 5.438 10.562 1 96.31 105 ASN A C 1
ATOM 835 O O . ASN A 1 105 ? 5.129 5.344 11.727 1 96.31 105 ASN A O 1
ATOM 839 N N . SER A 1 106 ? 6.324 4.555 9.969 1 96.12 106 SER A N 1
ATOM 840 C CA . SER A 1 106 ? 6.871 3.434 10.734 1 96.12 106 SER A CA 1
ATOM 841 C C . SER A 1 106 ? 7.727 3.92 11.898 1 96.12 106 SER A C 1
ATOM 843 O O . SER A 1 106 ? 7.625 3.4 13.008 1 96.12 106 SER A O 1
ATOM 845 N N . LYS A 1 107 ? 8.531 4.906 11.641 1 93.69 107 LYS A N 1
ATOM 846 C CA . LYS A 1 107 ? 9.398 5.469 12.672 1 93.69 107 LYS A CA 1
ATOM 847 C C . LYS A 1 107 ? 8.578 6.102 13.789 1 93.69 107 LYS A C 1
ATOM 849 O O . LYS A 1 107 ? 9.023 6.152 14.938 1 93.69 107 LYS A O 1
ATOM 854 N N . ASN A 1 108 ? 7.398 6.504 13.414 1 93.69 108 ASN A N 1
ATOM 855 C CA . ASN A 1 108 ? 6.559 7.172 14.406 1 93.69 108 ASN A CA 1
ATOM 856 C C . ASN A 1 108 ? 5.539 6.215 15.016 1 93.69 108 ASN A C 1
ATOM 858 O O . ASN A 1 108 ? 4.523 6.645 15.562 1 93.69 108 ASN A O 1
ATOM 862 N N . GLY A 1 109 ? 5.695 4.949 14.797 1 94.38 109 GLY A N 1
ATOM 863 C CA . GLY A 1 109 ? 5.047 3.965 15.648 1 94.38 109 GLY A CA 1
ATOM 864 C C . GLY A 1 109 ? 3.77 3.41 15.055 1 94.38 109 GLY A C 1
ATOM 865 O O . GLY A 1 109 ? 2.994 2.74 15.742 1 94.38 109 GLY A O 1
ATOM 866 N N . VAL A 1 110 ? 3.486 3.6 13.828 1 96.75 110 VAL A N 1
ATOM 867 C CA . VAL A 1 110 ? 2.287 3.035 13.219 1 96.75 110 VAL A CA 1
ATOM 868 C C . VAL A 1 110 ? 2.338 1.512 13.289 1 96.75 110 VAL A C 1
ATOM 870 O O . VAL A 1 110 ? 3.375 0.905 13 1 96.75 110 VAL A O 1
ATOM 873 N N . ASP A 1 111 ? 1.283 0.94 13.734 1 97.81 111 ASP A N 1
ATOM 874 C CA . ASP A 1 111 ? 1.122 -0.51 13.734 1 97.81 111 ASP A CA 1
ATOM 875 C C . ASP A 1 111 ? 0.46 -0.986 12.445 1 97.81 111 ASP A C 1
ATOM 877 O O . ASP A 1 111 ? -0.759 -0.882 12.289 1 97.81 111 ASP A O 1
ATOM 881 N N . TRP A 1 112 ? 1.201 -1.661 11.648 1 98.25 112 TRP A N 1
ATOM 882 C CA . TRP A 1 112 ? 0.727 -2.008 10.312 1 98.25 112 TRP A CA 1
ATOM 883 C C . TRP A 1 112 ? -0.228 -3.195 10.359 1 98.25 112 TRP A C 1
ATOM 885 O O . TRP A 1 112 ? -1.135 -3.307 9.531 1 98.25 112 TRP A O 1
ATOM 895 N N . ASN A 1 113 ? -0.038 -4.125 11.234 1 98.19 113 ASN A N 1
ATOM 896 C CA . ASN A 1 113 ? -1.012 -5.199 11.406 1 98.19 113 ASN A CA 1
ATOM 897 C C . ASN A 1 113 ? -2.377 -4.656 11.82 1 98.19 113 ASN A C 1
ATOM 899 O O . ASN A 1 113 ? -3.406 -5.098 11.305 1 98.19 113 ASN A O 1
ATOM 903 N N . LYS A 1 114 ? -2.348 -3.705 12.734 1 97.44 114 LYS A N 1
ATOM 904 C CA . LYS A 1 114 ? -3.602 -3.08 13.148 1 97.44 114 LYS A CA 1
ATOM 905 C C . LYS A 1 114 ? -4.266 -2.361 11.977 1 97.44 114 LYS A C 1
ATOM 907 O O . LYS A 1 114 ? -5.484 -2.432 11.812 1 97.44 114 LYS A O 1
ATOM 912 N N . TRP A 1 115 ? -3.473 -1.686 11.195 1 98.31 115 TRP A N 1
ATOM 913 C CA . TRP A 1 115 ? -4 -0.933 10.062 1 98.31 115 TRP A CA 1
ATOM 914 C C . TRP A 1 115 ? -4.629 -1.867 9.031 1 98.31 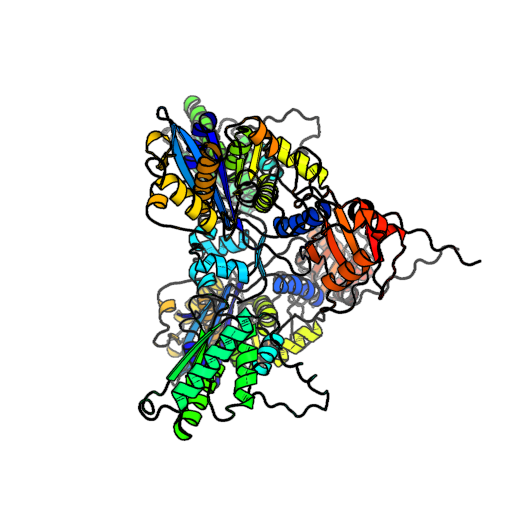115 TRP A C 1
ATOM 916 O O . TRP A 1 115 ? -5.797 -1.702 8.664 1 98.31 115 TRP A O 1
ATOM 926 N N . ILE A 1 116 ? -3.938 -2.898 8.656 1 98.19 116 ILE A N 1
ATOM 927 C CA . ILE A 1 116 ? -4.344 -3.705 7.508 1 98.19 116 ILE A CA 1
ATOM 928 C C . ILE A 1 116 ? -5.34 -4.773 7.957 1 98.19 116 ILE A C 1
ATOM 930 O O . ILE A 1 116 ? -6.379 -4.973 7.32 1 98.19 116 ILE A O 1
ATOM 934 N N . ARG A 1 117 ? -5.152 -5.438 9.055 1 96.81 117 ARG A N 1
ATOM 935 C CA . ARG A 1 117 ? -5.984 -6.559 9.477 1 96.81 117 ARG A CA 1
ATOM 936 C C . ARG A 1 117 ? -7.242 -6.066 10.195 1 96.81 117 ARG A C 1
ATOM 938 O O . ARG A 1 117 ? -8.297 -6.691 10.094 1 96.81 117 ARG A O 1
ATOM 945 N N . GLU A 1 118 ? -7.059 -4.941 10.898 1 97.25 118 GLU A N 1
ATOM 946 C CA . GLU A 1 118 ? -8.133 -4.559 11.812 1 97.25 118 GLU A CA 1
ATOM 947 C C . GLU A 1 118 ? -8.695 -3.188 11.461 1 97.25 118 GLU A C 1
ATOM 949 O O . GLU A 1 118 ? -9.555 -2.66 12.172 1 97.25 118 GLU A O 1
ATOM 954 N N . GLY A 1 119 ? -8.266 -2.576 10.445 1 97.88 119 GLY A N 1
ATOM 955 C CA . GLY A 1 119 ? -8.719 -1.245 10.07 1 97.88 119 GLY A CA 1
ATOM 956 C C . GLY A 1 119 ? -10.219 -1.166 9.844 1 97.88 119 GLY A C 1
ATOM 957 O O . GLY A 1 119 ? -10.828 -2.113 9.336 1 97.88 119 GLY A O 1
ATOM 958 N N . VAL A 1 120 ? -10.805 -0.103 10.219 1 98.19 120 VAL A N 1
ATOM 959 C CA . VAL A 1 120 ? -12.211 0.176 9.984 1 98.19 120 VAL A CA 1
ATOM 960 C C . VAL A 1 120 ? -12.445 0.449 8.5 1 98.19 120 VAL A C 1
ATOM 962 O O . VAL A 1 120 ? -11.75 1.265 7.895 1 98.19 120 VAL A O 1
ATOM 965 N N . PRO A 1 121 ? -13.398 -0.254 7.898 1 97.62 121 PRO A N 1
ATOM 966 C CA . PRO A 1 121 ? -13.68 0.035 6.492 1 97.62 121 PRO A CA 1
ATOM 967 C C . PRO A 1 121 ? -14.398 1.37 6.297 1 97.62 121 PRO A C 1
ATOM 969 O O . PRO A 1 121 ? -14.742 2.037 7.277 1 97.62 121 PRO A O 1
ATOM 972 N N . TYR A 1 122 ? -14.531 1.744 5.09 1 97.75 122 TYR A N 1
ATOM 973 C CA . TYR A 1 122 ? -15.297 2.936 4.73 1 97.75 122 TYR A CA 1
ATOM 974 C C . TYR A 1 122 ? -15.812 2.836 3.301 1 97.75 122 TYR A C 1
ATOM 976 O O . TYR A 1 122 ? -15.32 2.029 2.51 1 97.75 122 TYR A O 1
ATOM 984 N N . VAL A 1 123 ? -16.828 3.566 3.012 1 97.12 123 VAL A N 1
ATOM 985 C CA . VAL A 1 123 ? -17.359 3.775 1.671 1 97.12 123 VAL A CA 1
ATOM 986 C C . VAL A 1 123 ? -17.656 5.258 1.456 1 97.12 123 VAL A C 1
ATOM 988 O O . VAL A 1 123 ? -17.766 6.023 2.42 1 97.12 123 VAL A O 1
ATOM 991 N N . ASP A 1 124 ? -17.672 5.664 0.235 1 96.75 124 ASP A N 1
ATOM 992 C CA . ASP A 1 124 ? -18.078 7.039 -0.04 1 96.75 124 ASP A CA 1
ATOM 993 C C . ASP A 1 124 ? -19.594 7.141 -0.162 1 96.75 124 ASP A C 1
ATOM 995 O O . ASP A 1 124 ? -20.312 6.18 0.13 1 96.75 124 ASP A O 1
ATOM 999 N N . LYS A 1 125 ? -20.078 8.273 -0.475 1 97 125 LYS A N 1
ATOM 1000 C CA . LYS A 1 125 ? -21.516 8.539 -0.543 1 97 125 LYS A CA 1
ATOM 1001 C C . LYS A 1 125 ? -22.203 7.57 -1.5 1 97 125 LYS A C 1
ATOM 1003 O O . LYS A 1 125 ? -23.234 6.977 -1.158 1 97 125 LYS A O 1
ATOM 1008 N N . GLU A 1 126 ? -21.656 7.352 -2.658 1 95.88 126 GLU A N 1
ATOM 1009 C CA . GLU A 1 126 ? -22.234 6.441 -3.645 1 95.88 126 GLU A CA 1
ATOM 1010 C C . GLU A 1 126 ? -22.234 5.004 -3.133 1 95.88 126 GLU A C 1
ATOM 1012 O O . GLU A 1 126 ? -23.219 4.281 -3.297 1 95.88 126 GLU A O 1
ATOM 1017 N N . GLY A 1 127 ? -21.156 4.645 -2.602 1 95.12 127 GLY A N 1
ATOM 1018 C CA . GLY A 1 127 ? -21.062 3.312 -2.027 1 95.12 127 GLY A CA 1
ATOM 1019 C C . GLY A 1 127 ? -22.094 3.072 -0.934 1 95.12 127 GLY A C 1
ATOM 1020 O O . GLY A 1 127 ? -22.672 1.99 -0.852 1 95.12 127 GLY A O 1
ATOM 1021 N N . ALA A 1 128 ? -22.297 4.023 -0.111 1 95.75 128 ALA A N 1
ATOM 1022 C CA . ALA A 1 128 ? -23.281 3.924 0.963 1 95.75 128 ALA A CA 1
ATOM 1023 C C . ALA A 1 128 ? -24.688 3.748 0.402 1 95.75 128 ALA A C 1
ATOM 1025 O O . ALA A 1 128 ? -25.484 2.955 0.922 1 95.75 128 ALA A O 1
ATOM 1026 N N . GLU A 1 129 ? -24.984 4.492 -0.596 1 94.69 129 GLU A N 1
ATOM 1027 C CA . GLU A 1 129 ? -26.297 4.395 -1.229 1 94.69 129 GLU A CA 1
ATOM 1028 C C . GLU A 1 129 ? -26.516 3.008 -1.826 1 94.69 129 GLU A C 1
ATOM 1030 O O . GLU A 1 129 ? -27.609 2.445 -1.711 1 94.69 129 GLU A O 1
ATOM 1035 N N . LYS A 1 130 ? -25.531 2.488 -2.43 1 93.44 130 LYS A N 1
ATOM 1036 C CA . LYS A 1 130 ? -25.609 1.147 -2.998 1 93.44 130 LYS A CA 1
ATOM 1037 C C . LYS A 1 130 ? -25.844 0.104 -1.91 1 93.44 130 LYS A C 1
ATOM 1039 O O . LYS A 1 130 ? -26.641 -0.822 -2.092 1 93.44 130 LYS A O 1
ATOM 1044 N N . LEU A 1 131 ? -25.156 0.257 -0.841 1 92.31 131 LEU A N 1
ATOM 1045 C CA . LEU A 1 131 ? -25.312 -0.668 0.277 1 92.31 131 LEU A CA 1
ATOM 1046 C C . LEU A 1 131 ? -26.719 -0.593 0.854 1 92.31 131 LEU A C 1
ATOM 1048 O O . LEU A 1 131 ? -27.312 -1.621 1.177 1 92.31 131 LEU A O 1
ATOM 1052 N N . ARG A 1 132 ? -27.234 0.571 0.989 1 91 132 ARG A N 1
ATOM 1053 C CA . ARG A 1 132 ? -28.578 0.764 1.521 1 91 132 ARG A CA 1
ATOM 1054 C C . ARG A 1 132 ? -29.641 0.203 0.571 1 91 132 ARG A C 1
ATOM 1056 O O . ARG A 1 132 ? -30.625 -0.39 1.01 1 91 132 ARG A O 1
ATOM 1063 N N . ALA A 1 133 ? -29.375 0.366 -0.731 1 88.31 133 ALA A N 1
ATOM 1064 C CA . ALA A 1 133 ? -30.312 -0.114 -1.749 1 88.31 133 ALA A CA 1
ATOM 1065 C C . ALA A 1 133 ? -30.344 -1.639 -1.78 1 88.31 133 ALA A C 1
ATOM 1067 O O . ALA A 1 133 ? -31.344 -2.23 -2.197 1 88.31 133 ALA A O 1
ATOM 1068 N N . ALA A 1 134 ? -29.297 -2.256 -1.443 1 81.81 134 ALA A N 1
ATOM 1069 C CA . ALA A 1 134 ? -29.188 -3.711 -1.486 1 81.81 134 ALA A CA 1
ATOM 1070 C C . ALA A 1 134 ? -29.953 -4.352 -0.326 1 81.81 134 ALA A C 1
ATOM 1072 O O . ALA A 1 134 ? -30.188 -5.562 -0.322 1 81.81 134 ALA A O 1
ATOM 1073 N N . LEU A 1 135 ? -30.359 -3.564 0.652 1 78.25 135 LEU A N 1
ATOM 1074 C CA . LEU A 1 135 ? -31.141 -4.098 1.758 1 78.25 135 LEU A CA 1
ATOM 1075 C C . LEU A 1 135 ? -32.531 -4.48 1.292 1 78.25 135 LEU A C 1
ATOM 1077 O O . LEU A 1 135 ? -33.156 -3.754 0.512 1 78.25 135 LEU A O 1
ATOM 1081 N N . PRO A 1 136 ? -32.969 -5.711 1.503 1 63.28 136 PRO A N 1
ATOM 1082 C CA . PRO A 1 136 ? -34.281 -6.172 1.041 1 63.28 136 PRO A CA 1
ATOM 1083 C C . PRO A 1 136 ? -35.406 -5.199 1.384 1 63.28 136 PRO A C 1
ATOM 1085 O O . PRO A 1 136 ? -36.344 -5.035 0.6 1 63.28 136 PRO A O 1
ATOM 1088 N N . ASN A 1 137 ? -35.5 -4.613 2.672 1 56.75 137 ASN A N 1
ATOM 1089 C CA . ASN A 1 137 ? -36.625 -3.768 3.041 1 56.75 137 ASN A CA 1
ATOM 1090 C C . ASN A 1 137 ? -36.531 -2.381 2.412 1 56.75 137 ASN A C 1
ATOM 1092 O O . ASN A 1 137 ? -37.312 -1.484 2.738 1 56.75 137 ASN A O 1
ATOM 1096 N N . ALA A 1 138 ? -35.469 -1.939 1.908 1 46.03 138 ALA A N 1
ATOM 1097 C CA . ALA A 1 138 ? -35.469 -0.664 1.197 1 46.03 138 ALA A CA 1
ATOM 1098 C C . ALA A 1 138 ? -36.562 -0.625 0.146 1 46.03 138 ALA A C 1
ATOM 1100 O O . ALA A 1 138 ? -36.594 -1.464 -0.757 1 46.03 138 ALA A O 1
ATOM 1101 N N . LYS A 1 139 ? -37.812 -0.239 0.553 1 36.41 139 LYS A N 1
ATOM 1102 C CA . LYS A 1 139 ? -39.031 -0.195 -0.257 1 36.41 139 LYS A CA 1
ATOM 1103 C C . LYS A 1 139 ? -38.719 0.096 -1.72 1 36.41 139 LYS A C 1
ATOM 1105 O O . LYS A 1 139 ? -38 1.052 -2.023 1 36.41 139 LYS A O 1
ATOM 1110 N N . ALA A 1 140 ? -39 -0.73 -2.629 1 36.59 140 ALA A N 1
ATOM 1111 C CA . ALA A 1 140 ? -39.406 -0.593 -4.02 1 36.59 140 ALA A CA 1
ATOM 1112 C C . ALA A 1 140 ? -40.188 0.716 -4.234 1 36.59 140 ALA A C 1
ATOM 1114 O O . ALA A 1 140 ? -41.312 0.863 -3.789 1 36.59 140 ALA A O 1
ATOM 1115 N N . GLU A 1 141 ? -39.812 1.763 -3.871 1 31.94 141 GLU A N 1
ATOM 1116 C CA . GLU A 1 141 ? -40.719 2.617 -4.648 1 31.94 141 GLU A CA 1
ATOM 1117 C C . GLU A 1 141 ? -41.156 1.925 -5.93 1 31.94 141 GLU A C 1
ATOM 1119 O O . GLU A 1 141 ? -40.375 1.232 -6.578 1 31.94 141 GLU A O 1
ATOM 1124 N N . PRO A 1 142 ? -42.562 1.728 -6.078 1 30.2 142 PRO A N 1
ATOM 1125 C CA . PRO A 1 142 ? -43.031 1.255 -7.383 1 30.2 142 PRO A CA 1
ATOM 1126 C C . PRO A 1 142 ? -42.281 1.86 -8.547 1 30.2 142 PRO A C 1
ATOM 1128 O O . PRO A 1 142 ? -42.469 3.025 -8.891 1 30.2 142 PRO A O 1
ATOM 1131 N N . SER A 1 143 ? -41.125 2.287 -8.484 1 29.23 143 SER A N 1
ATOM 1132 C CA . SER A 1 143 ? -40.812 2.725 -9.836 1 29.23 143 SER A CA 1
ATOM 1133 C C . SER A 1 143 ? -41.531 1.879 -10.891 1 29.23 143 SER A C 1
ATOM 1135 O O . SER A 1 143 ? -41.906 0.744 -10.609 1 29.23 143 SER A O 1
ATOM 1137 N N . SER A 1 144 ? -41.906 2.566 -12.055 1 27.66 144 SER A N 1
ATOM 1138 C CA . SER A 1 144 ? -42.625 1.999 -13.203 1 27.66 144 SER A CA 1
ATOM 1139 C C . SER A 1 144 ? -42.281 0.522 -13.383 1 27.66 144 SER A C 1
ATOM 1141 O O . SER A 1 144 ? -41.281 0.039 -12.844 1 27.66 144 SER A O 1
ATOM 1143 N N . GLN A 1 145 ? -43 -0.084 -14.32 1 27.73 145 GLN A N 1
ATOM 1144 C CA . GLN A 1 145 ? -43.25 -1.286 -15.094 1 27.73 145 GLN A CA 1
ATOM 1145 C C . GLN A 1 145 ? -41.969 -1.951 -15.562 1 27.73 145 GLN A C 1
ATOM 1147 O O . GLN A 1 145 ? -41.938 -2.641 -16.578 1 27.73 145 GLN A O 1
ATOM 1152 N N . THR A 1 146 ? -40.875 -1.318 -15.391 1 29.42 146 THR A N 1
ATOM 1153 C CA . THR A 1 146 ? -40.062 -2.24 -16.188 1 29.42 146 THR A CA 1
ATOM 1154 C C . THR A 1 146 ? -40.156 -3.656 -15.625 1 29.42 146 THR A C 1
ATOM 1156 O O . THR A 1 146 ? -39.969 -3.869 -14.422 1 29.42 146 THR A O 1
ATOM 1159 N N . GLN A 1 147 ? -40.969 -4.5 -16.203 1 27.11 147 GLN A N 1
ATOM 1160 C CA . GLN A 1 147 ? -41.156 -5.938 -16.031 1 27.11 147 GLN A CA 1
ATOM 1161 C C . GLN A 1 147 ? -39.875 -6.586 -15.492 1 27.11 147 GLN A C 1
ATOM 1163 O O . GLN A 1 147 ? -38.781 -6.41 -16.062 1 27.11 147 GLN A O 1
ATOM 1168 N N . PRO A 1 148 ? -39.656 -6.582 -14.125 1 33.47 148 PRO A N 1
ATOM 1169 C CA . PRO A 1 148 ? -38.594 -7.547 -13.82 1 33.47 148 PRO A CA 1
ATOM 1170 C C . PRO A 1 148 ? -38.469 -8.633 -14.883 1 33.47 148 PRO A C 1
ATOM 1172 O O . PRO A 1 148 ? -39.469 -9.188 -15.336 1 33.47 148 PRO A O 1
ATOM 1175 N N . ASN A 1 149 ? -37.688 -8.391 -15.914 1 34.34 149 ASN A N 1
ATOM 1176 C CA . ASN A 1 149 ? -37.562 -9.617 -16.688 1 34.34 149 ASN A CA 1
ATOM 1177 C C . ASN A 1 149 ? -37.812 -10.852 -15.836 1 34.34 149 ASN A C 1
ATOM 1179 O O . ASN A 1 149 ? -37.25 -10.992 -14.75 1 34.34 149 ASN A O 1
ATOM 1183 N N . GLN A 1 150 ? -39.062 -11.352 -15.664 1 34.88 150 GLN A N 1
ATOM 1184 C CA . GLN A 1 150 ? -39.281 -12.688 -15.109 1 34.88 150 GLN A CA 1
ATOM 1185 C C . GLN A 1 150 ? -38 -13.5 -15.078 1 34.88 150 GLN A C 1
ATOM 1187 O O . GLN A 1 150 ? -37.406 -13.781 -16.125 1 34.88 150 GLN A O 1
ATOM 1192 N N . PRO A 1 151 ? -37.125 -13.172 -14.125 1 42.81 151 PRO A N 1
ATOM 1193 C CA . PRO A 1 151 ? -35.969 -14.078 -14.148 1 42.81 151 PRO A CA 1
ATOM 1194 C C . PRO A 1 151 ? -36.312 -15.445 -14.742 1 42.81 151 PRO A C 1
ATOM 1196 O O . PRO A 1 151 ? -37.312 -16.047 -14.383 1 42.81 151 PRO A O 1
ATOM 1199 N N . GLN A 1 152 ? -36.188 -15.68 -15.914 1 48.19 152 GLN A N 1
ATOM 1200 C CA . GLN A 1 152 ? -36.344 -17.031 -16.453 1 48.19 152 GLN A CA 1
ATOM 1201 C C . GLN A 1 152 ? -35.938 -18.078 -15.414 1 48.19 152 GLN A C 1
ATOM 1203 O O . GLN A 1 152 ? -34.875 -17.969 -14.781 1 48.19 152 GLN A O 1
ATOM 1208 N N . GLY A 1 153 ? -36.906 -18.703 -14.688 1 60.94 153 GLY A N 1
ATOM 1209 C CA . GLY A 1 153 ? -36.719 -19.844 -13.797 1 60.94 153 GLY A CA 1
ATOM 1210 C C . GLY A 1 153 ? -35.469 -20.641 -14.109 1 60.94 153 GLY A C 1
ATOM 1211 O O . GLY A 1 153 ? -35.031 -20.672 -15.25 1 60.94 153 GLY A O 1
ATOM 1212 N N . VAL A 1 154 ? -34.562 -20.672 -13.086 1 74.5 154 VAL A N 1
ATOM 1213 C CA . VAL A 1 154 ? -33.438 -21.562 -13.234 1 74.5 154 VAL A CA 1
ATOM 1214 C C . VAL A 1 154 ? -33.906 -22.969 -13.609 1 74.5 154 VAL A C 1
ATOM 1216 O O . VAL A 1 154 ? -34.812 -23.5 -12.977 1 74.5 154 VAL A O 1
ATOM 1219 N N . VAL A 1 155 ? -33.594 -23.391 -14.812 1 77.62 155 VAL A N 1
ATOM 1220 C CA . VAL A 1 155 ? -33.875 -24.75 -15.227 1 77.62 155 VAL A CA 1
ATOM 1221 C C . VAL A 1 155 ? -32.625 -25.609 -15.148 1 77.62 155 VAL A C 1
ATOM 1223 O O . VAL A 1 155 ? -31.562 -25.203 -15.633 1 77.62 155 VAL A O 1
ATOM 1226 N N . LEU A 1 156 ? -32.781 -26.641 -14.391 1 81.12 156 LEU A N 1
ATOM 1227 C CA . LEU A 1 156 ? -31.656 -27.547 -14.258 1 81.12 156 LEU A CA 1
ATOM 1228 C C . LEU A 1 156 ? -31.562 -28.469 -15.461 1 81.12 156 LEU A C 1
ATOM 1230 O O . LEU A 1 156 ? -32.562 -29.094 -15.852 1 81.12 156 LEU A O 1
ATOM 1234 N N . SER A 1 157 ? -30.391 -28.5 -16.109 1 77.5 157 SER A N 1
ATOM 1235 C CA . SER A 1 157 ? -30.188 -29.375 -17.25 1 77.5 157 SER A CA 1
ATOM 1236 C C . SER A 1 157 ? -29.375 -30.609 -16.875 1 77.5 157 SER A C 1
ATOM 1238 O O . SER A 1 157 ? -29.609 -31.703 -17.375 1 77.5 157 SER A O 1
ATOM 1240 N N . A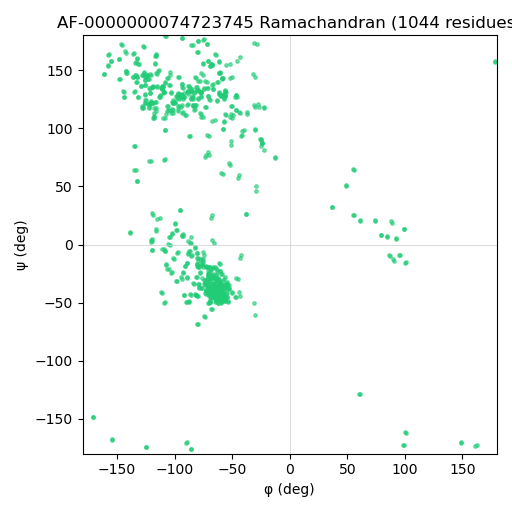SN A 1 158 ? -28.594 -30.594 -15.898 1 77.88 158 ASN A N 1
ATOM 1241 C CA . ASN A 1 158 ? -27.703 -31.656 -15.477 1 77.88 158 ASN A CA 1
ATOM 1242 C C . ASN A 1 158 ? -28.438 -32.688 -14.602 1 77.88 158 ASN A C 1
ATOM 1244 O O . ASN A 1 158 ? -29.156 -32.312 -13.68 1 77.88 158 ASN A O 1
ATOM 1248 N N . ALA A 1 159 ? -28.328 -33.906 -14.977 1 78.69 159 ALA A N 1
ATOM 1249 C CA . ALA A 1 159 ? -29.016 -35 -14.281 1 78.69 159 ALA A CA 1
ATOM 1250 C C . ALA A 1 159 ? -28.625 -35.031 -12.812 1 78.69 159 ALA A C 1
ATOM 1252 O O . ALA A 1 159 ? -29.453 -35.281 -11.938 1 78.69 159 ALA A O 1
ATOM 1253 N N . ARG A 1 160 ? -27.422 -34.781 -12.617 1 83.38 160 ARG A N 1
ATOM 1254 C CA . ARG A 1 160 ? -26.938 -34.844 -11.242 1 83.38 160 ARG A CA 1
ATOM 1255 C C . ARG A 1 160 ? -27.562 -33.75 -10.398 1 83.38 160 ARG A C 1
ATOM 1257 O O . ARG A 1 160 ? -27.984 -33.969 -9.258 1 83.38 160 ARG A O 1
ATOM 1264 N N . ASP A 1 161 ? -27.625 -32.562 -10.945 1 87.75 161 ASP A N 1
ATOM 1265 C CA . ASP A 1 161 ? -28.219 -31.422 -10.242 1 87.75 161 ASP A CA 1
ATOM 1266 C C . ASP A 1 161 ? -29.703 -31.672 -9.953 1 87.75 161 ASP A C 1
ATOM 1268 O O . ASP A 1 161 ? -30.188 -31.344 -8.875 1 87.75 161 ASP A O 1
ATOM 1272 N N . LYS A 1 162 ? -30.375 -32.312 -10.891 1 88.56 162 LYS A N 1
ATOM 1273 C CA . LYS A 1 162 ? -31.797 -32.625 -10.719 1 88.56 162 LYS A CA 1
ATOM 1274 C C . LYS A 1 162 ? -32 -33.656 -9.594 1 88.56 162 LYS A C 1
ATOM 1276 O O . LYS A 1 162 ? -32.938 -33.531 -8.812 1 88.56 162 LYS A O 1
ATOM 1281 N N . GLU A 1 163 ? -31.078 -34.531 -9.617 1 90.62 163 GLU A N 1
ATOM 1282 C CA . GLU A 1 163 ? -31.172 -35.562 -8.578 1 90.62 163 GLU A CA 1
ATOM 1283 C C . GLU A 1 163 ? -30.953 -34.969 -7.191 1 90.62 163 GLU A C 1
ATOM 1285 O O . GLU A 1 163 ? -31.703 -35.281 -6.258 1 90.62 163 GLU A O 1
ATOM 1290 N N . ILE A 1 164 ? -29.984 -34.156 -7.035 1 90.75 164 ILE A N 1
ATOM 1291 C CA . ILE A 1 164 ? -29.641 -33.531 -5.754 1 90.75 164 ILE A CA 1
ATOM 1292 C C . ILE A 1 164 ? -30.797 -32.688 -5.25 1 90.75 164 ILE A C 1
ATOM 1294 O O . ILE A 1 164 ? -31.188 -32.781 -4.086 1 90.75 164 ILE A O 1
ATOM 1298 N N . THR A 1 165 ? -31.359 -31.953 -6.109 1 91.38 165 THR A N 1
ATOM 1299 C CA . THR A 1 165 ? -32.438 -31.031 -5.719 1 91.38 165 THR A CA 1
ATOM 1300 C C . THR A 1 165 ? -33.719 -31.812 -5.418 1 91.38 165 THR A C 1
ATOM 1302 O O . THR A 1 165 ? -34.438 -31.484 -4.465 1 91.38 165 THR A O 1
ATOM 1305 N N . SER A 1 166 ? -34 -32.844 -6.219 1 91.12 166 SER A N 1
ATOM 1306 C CA . SER A 1 166 ? -35.188 -33.656 -5.984 1 91.12 166 SER A CA 1
ATOM 1307 C C . SER A 1 166 ? -35.125 -34.375 -4.645 1 91.12 166 SER A C 1
ATOM 1309 O O . SER A 1 166 ? -36.094 -34.438 -3.91 1 91.12 166 SER A O 1
ATOM 1311 N N . LYS A 1 167 ? -34 -34.844 -4.438 1 92.69 167 LYS A N 1
ATOM 1312 C CA . LYS A 1 167 ? -33.781 -35.531 -3.168 1 92.69 167 LYS A CA 1
ATOM 1313 C C . LYS A 1 167 ? -33.969 -34.594 -1.989 1 92.69 167 LYS A C 1
ATOM 1315 O O . LYS A 1 167 ? -34.594 -34.938 -0.985 1 92.69 167 LYS A O 1
ATOM 1320 N N . ALA A 1 168 ? -33.438 -33.438 -2.047 1 93.5 168 ALA A N 1
ATOM 1321 C CA . ALA A 1 168 ? -33.531 -32.438 -0.985 1 93.5 168 ALA A CA 1
ATOM 1322 C C . ALA A 1 168 ? -35 -32.094 -0.713 1 93.5 168 ALA A C 1
ATOM 1324 O O . ALA A 1 168 ? -35.406 -32 0.444 1 93.5 168 ALA A O 1
ATOM 1325 N N . LEU A 1 169 ? -35.781 -31.922 -1.728 1 92.44 169 LEU A N 1
ATOM 1326 C CA . LEU A 1 169 ? -37.188 -31.547 -1.591 1 92.44 169 LEU A CA 1
ATOM 1327 C C . LEU A 1 169 ? -38.031 -32.719 -1.033 1 92.44 169 LEU A C 1
ATOM 1329 O O . LEU A 1 169 ? -38.938 -32.5 -0.247 1 92.44 169 LEU A O 1
ATOM 1333 N N . GLU A 1 170 ? -37.625 -33.875 -1.51 1 92.5 170 GLU A N 1
ATOM 1334 C CA . GLU A 1 170 ? -38.312 -35.062 -0.998 1 92.5 170 GLU A CA 1
ATOM 1335 C C . GLU A 1 170 ? -38.094 -35.25 0.5 1 92.5 170 GLU A C 1
ATOM 1337 O O . GLU A 1 170 ? -39 -35.562 1.249 1 92.5 170 GLU A O 1
ATOM 1342 N N . GLU A 1 171 ? -36.875 -35.062 0.815 1 93.56 171 GLU A N 1
ATOM 1343 C CA . GLU A 1 171 ? -36.531 -35.188 2.229 1 93.56 171 GLU A CA 1
ATOM 1344 C C . GLU A 1 171 ? -37.219 -34.125 3.062 1 93.56 171 GLU A C 1
ATOM 1346 O O . GLU A 1 171 ? -37.625 -34.375 4.195 1 93.56 171 GLU A O 1
ATOM 1351 N N . LEU A 1 172 ? -37.281 -32.969 2.564 1 93.94 172 LEU A N 1
ATOM 1352 C CA . LEU A 1 172 ? -38 -31.875 3.238 1 93.94 172 LEU A CA 1
ATOM 1353 C C . LEU A 1 172 ? -39.469 -32.219 3.43 1 93.94 172 LEU A C 1
ATOM 1355 O O . LEU A 1 172 ? -40.031 -32.031 4.512 1 93.94 172 LEU A O 1
ATOM 1359 N N . ASN A 1 173 ? -40.125 -32.719 2.4 1 91.69 173 ASN A N 1
ATOM 1360 C CA . ASN A 1 173 ? -41.531 -33.125 2.467 1 91.69 173 ASN A CA 1
ATOM 1361 C C . ASN A 1 173 ? -41.75 -34.188 3.529 1 91.69 173 ASN A C 1
ATOM 1363 O O . ASN A 1 173 ? -42.75 -34.156 4.266 1 91.69 173 ASN A O 1
ATOM 1367 N N . LYS A 1 174 ? -40.812 -35.094 3.525 1 93.25 174 LYS A N 1
ATOM 1368 C CA . LYS A 1 174 ? -40.875 -36.125 4.539 1 93.25 174 LYS A CA 1
ATOM 1369 C C . LYS A 1 174 ? -40.781 -35.531 5.945 1 93.25 174 LYS A C 1
ATOM 1371 O O . LYS A 1 174 ? -41.5 -35.969 6.859 1 93.25 174 LYS A O 1
ATOM 1376 N N . TRP A 1 175 ? -39.844 -34.625 6.094 1 93.88 175 TRP A N 1
ATOM 1377 C CA . TRP A 1 175 ? -39.625 -33.969 7.387 1 93.88 175 TRP A CA 1
ATOM 1378 C C . TRP A 1 175 ? -40.875 -33.188 7.816 1 93.88 175 TRP A C 1
ATOM 1380 O O . TRP A 1 175 ? -41.281 -33.25 8.977 1 93.88 175 TRP A O 1
ATOM 1390 N N . LEU A 1 176 ? -41.531 -32.531 6.953 1 90.69 176 LEU A N 1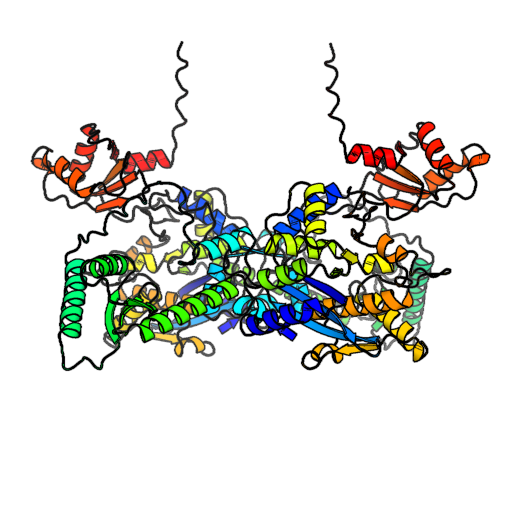
ATOM 1391 C CA . LEU A 1 176 ? -42.688 -31.719 7.254 1 90.69 176 LEU A CA 1
ATOM 1392 C C . LEU A 1 176 ? -43.906 -32.594 7.594 1 90.69 176 LEU A C 1
ATOM 1394 O O . LEU A 1 176 ? -44.75 -32.219 8.406 1 90.69 176 LEU A O 1
ATOM 1398 N N . ALA A 1 177 ? -43.969 -33.812 7 1 89.38 177 ALA A N 1
ATOM 1399 C CA . ALA A 1 177 ? -45.125 -34.719 7.156 1 89.38 177 ALA A CA 1
ATOM 1400 C C . ALA A 1 177 ? -44.938 -35.625 8.375 1 89.38 177 ALA A C 1
ATOM 1402 O O . ALA A 1 177 ? -45.906 -36.188 8.859 1 89.38 177 ALA A O 1
ATOM 1403 N N . ASP A 1 178 ? -43.719 -35.594 8.742 1 90.5 178 ASP A N 1
ATOM 1404 C CA . ASP A 1 178 ? -43.469 -36.5 9.852 1 90.5 178 ASP A CA 1
ATOM 1405 C C . ASP A 1 178 ? -43.969 -35.938 11.172 1 90.5 178 ASP A C 1
ATOM 1407 O O . ASP A 1 178 ? -43.312 -35.062 11.758 1 90.5 178 ASP A O 1
ATOM 1411 N N . GLU A 1 179 ? -45 -36.438 11.797 1 88.19 179 GLU A N 1
ATOM 1412 C CA . GLU A 1 179 ? -45.625 -35.938 13.016 1 88.19 179 GLU A CA 1
ATOM 1413 C C . GLU A 1 179 ? -44.75 -36.219 14.234 1 88.19 179 GLU A C 1
ATOM 1415 O O . GLU A 1 179 ? -44.875 -35.531 15.258 1 88.19 179 GLU A O 1
ATOM 1420 N N . SER A 1 180 ? -43.875 -37.125 14.062 1 90.19 180 SER A N 1
ATOM 1421 C CA . SER A 1 180 ? -43 -37.469 15.188 1 90.19 180 SER A CA 1
ATOM 1422 C C . SER A 1 180 ? -41.875 -36.438 15.305 1 90.19 180 SER A C 1
ATOM 1424 O O . SER A 1 180 ? -41.219 -36.375 16.344 1 90.19 180 SER A O 1
ATOM 1426 N N . ARG A 1 181 ? -41.656 -35.625 14.305 1 90 181 ARG A N 1
ATOM 1427 C CA . ARG A 1 181 ? -40.562 -34.688 14.289 1 90 181 ARG A CA 1
ATOM 1428 C C . ARG A 1 181 ? -41.062 -33.25 14.344 1 90 181 ARG A C 1
ATOM 1430 O O . ARG A 1 181 ? -40.375 -32.344 13.906 1 90 181 ARG A O 1
ATOM 1437 N N . THR A 1 182 ? -42.25 -33.125 14.859 1 85.38 182 THR A N 1
ATOM 1438 C CA . THR A 1 182 ? -42.875 -31.797 14.898 1 85.38 182 THR A CA 1
ATOM 1439 C C . THR A 1 182 ? -42.094 -30.891 15.859 1 85.38 182 THR A C 1
ATOM 1441 O O . THR A 1 182 ? -42.188 -29.656 15.75 1 85.38 182 THR A O 1
ATOM 1444 N N . GLU A 1 183 ? -41.344 -31.5 16.734 1 86.81 183 GLU A N 1
ATOM 1445 C CA . GLU A 1 183 ? -40.594 -30.703 17.703 1 86.81 183 GLU A CA 1
ATOM 1446 C C . GLU A 1 183 ? -39.312 -30.156 17.078 1 86.81 183 GLU A C 1
ATOM 1448 O O . GLU A 1 183 ? -38.719 -29.188 17.594 1 86.81 183 GLU A O 1
ATOM 1453 N N . GLU A 1 184 ? -38.906 -30.766 15.984 1 89.69 184 GLU A N 1
ATOM 1454 C CA . GLU A 1 184 ? -37.719 -30.266 15.305 1 89.69 184 GLU A CA 1
ATOM 1455 C C . GLU A 1 184 ? -38 -28.953 14.586 1 89.69 184 GLU A C 1
ATOM 1457 O O . GLU A 1 184 ? -38.812 -28.906 13.656 1 89.69 184 GLU A O 1
ATOM 1462 N N . LYS A 1 185 ? -37.312 -27.906 14.984 1 88.5 185 LYS A N 1
ATOM 1463 C CA . LYS A 1 185 ? -37.594 -26.578 14.438 1 88.5 185 LYS A CA 1
ATOM 1464 C C . LYS A 1 185 ? -36.719 -26.312 13.195 1 88.5 185 LYS A C 1
ATOM 1466 O O . LYS A 1 185 ? -37.031 -25.422 12.406 1 88.5 185 LYS A O 1
ATOM 1471 N N . GLU A 1 186 ? -35.688 -27.047 13.055 1 92.31 186 GLU A N 1
ATOM 1472 C CA . GLU A 1 186 ? -34.781 -26.844 11.93 1 92.31 186 GLU A CA 1
ATOM 1473 C C . GLU A 1 186 ? -34.5 -28.141 11.18 1 92.31 186 GLU A C 1
ATOM 1475 O O . GLU A 1 186 ? -34.406 -29.203 11.797 1 92.31 186 GLU A O 1
ATOM 1480 N N . PHE A 1 187 ? -34.531 -28.031 9.898 1 92.75 187 PHE A N 1
ATOM 1481 C CA . PHE A 1 187 ? -34.188 -29.156 9.031 1 92.75 187 PHE A CA 1
ATOM 1482 C C . PHE A 1 187 ? -33.125 -28.734 8.008 1 92.75 187 PHE A C 1
ATOM 1484 O O . PHE A 1 187 ? -33.375 -27.828 7.203 1 92.75 187 PHE A O 1
ATOM 1491 N N . GLU A 1 188 ? -31.969 -29.375 8.07 1 93.12 188 GLU A N 1
ATOM 1492 C CA . GLU A 1 188 ? -30.922 -29.125 7.078 1 93.12 188 GLU A CA 1
ATOM 1493 C C . GLU A 1 188 ? -31.219 -29.828 5.758 1 93.12 188 GLU A C 1
ATOM 1495 O O . GLU A 1 188 ? -31.219 -31.062 5.691 1 93.12 188 GLU A O 1
ATOM 1500 N N . MET A 1 189 ? -31.484 -29.062 4.777 1 90.56 189 MET A N 1
ATOM 1501 C CA . MET A 1 189 ? -31.906 -29.609 3.482 1 90.56 189 MET A CA 1
ATOM 1502 C C . MET A 1 189 ? -30.688 -30.094 2.688 1 90.56 189 MET A C 1
ATOM 1504 O O . MET A 1 189 ? -30.578 -31.281 2.389 1 90.56 189 MET A O 1
ATOM 1508 N N . VAL A 1 190 ? -29.828 -29.094 2.246 1 89.81 190 VAL A N 1
ATOM 1509 C CA . VAL A 1 190 ? -28.703 -29.453 1.385 1 89.81 190 VAL A CA 1
ATOM 1510 C C . VAL A 1 190 ? -27.672 -28.328 1.411 1 89.81 190 VAL A C 1
ATOM 1512 O O . VAL A 1 190 ? -28 -27.172 1.675 1 89.81 190 VAL A O 1
ATOM 1515 N N . THR A 1 191 ? -26.438 -28.719 1.294 1 86.81 191 THR A N 1
ATOM 1516 C CA . THR A 1 191 ? -25.344 -27.781 1.064 1 86.81 191 THR A CA 1
ATOM 1517 C C . THR A 1 191 ? -24.984 -27.703 -0.419 1 86.81 191 THR A C 1
ATOM 1519 O O . THR A 1 191 ? -24.656 -28.719 -1.028 1 86.81 191 THR A O 1
ATOM 1522 N N . THR A 1 192 ? -25.203 -26.578 -0.93 1 85.94 192 THR A N 1
ATOM 1523 C CA . THR A 1 192 ? -25.047 -26.484 -2.377 1 85.94 192 THR A CA 1
ATOM 1524 C C . THR A 1 192 ? -24.516 -25.109 -2.783 1 85.94 192 THR A C 1
ATOM 1526 O O . THR A 1 192 ? -24.281 -24.25 -1.929 1 85.94 192 THR A O 1
ATOM 1529 N N . ASN A 1 193 ? -24.172 -25 -4.152 1 81.5 193 ASN A N 1
ATOM 1530 C CA . ASN A 1 193 ? -23.688 -23.734 -4.699 1 81.5 193 ASN A CA 1
ATOM 1531 C C . ASN A 1 193 ? -24.844 -22.766 -4.969 1 81.5 193 ASN A C 1
ATOM 1533 O O . ASN A 1 193 ? -26 -23.094 -4.742 1 81.5 193 ASN A O 1
ATOM 1537 N N . GLY A 1 194 ? -24.531 -21.609 -5.359 1 81.44 194 GLY A N 1
ATOM 1538 C CA . GLY A 1 194 ? -25.516 -20.547 -5.535 1 81.44 194 GLY A CA 1
ATOM 1539 C C . GLY A 1 194 ? -26.547 -20.859 -6.598 1 81.44 194 GLY A C 1
ATOM 1540 O O . GLY A 1 194 ? -27.719 -20.516 -6.445 1 81.44 194 GLY A O 1
ATOM 1541 N N . PHE A 1 195 ? -26.109 -21.625 -7.566 1 79.81 195 PHE A N 1
ATOM 1542 C CA . PHE A 1 195 ? -27.016 -21.953 -8.664 1 79.81 195 PHE A CA 1
ATOM 1543 C C . PHE A 1 195 ? -28.125 -22.891 -8.203 1 79.81 195 PHE A C 1
ATOM 1545 O O . PHE A 1 195 ? -29.297 -22.641 -8.43 1 79.81 195 PHE A O 1
ATOM 1552 N N . LEU A 1 196 ? -27.734 -23.906 -7.586 1 87 196 LEU A N 1
ATOM 1553 C CA . LEU A 1 196 ? -28.703 -24.875 -7.098 1 87 196 LEU A CA 1
ATOM 1554 C C . LEU A 1 196 ? -29.578 -24.266 -6.008 1 87 196 LEU A C 1
ATOM 1556 O O . LEU A 1 196 ? -30.766 -24.562 -5.914 1 87 196 LEU A O 1
ATOM 1560 N N . ARG A 1 197 ? -28.938 -23.438 -5.297 1 88.31 197 ARG A N 1
ATOM 1561 C CA . ARG A 1 197 ? -29.688 -22.766 -4.234 1 88.31 197 ARG A CA 1
ATOM 1562 C C . ARG A 1 197 ? -30.812 -21.922 -4.809 1 88.31 197 ARG A C 1
ATOM 1564 O O . ARG A 1 197 ? -31.922 -21.922 -4.266 1 88.31 197 ARG A O 1
ATOM 1571 N N . LYS A 1 198 ? -30.562 -21.219 -5.828 1 86.94 198 LYS A N 1
ATOM 1572 C CA . LYS A 1 198 ? -31.594 -20.391 -6.473 1 86.94 198 LYS A CA 1
ATOM 1573 C C . LYS A 1 198 ? -32.75 -21.25 -6.977 1 86.94 198 LYS A C 1
ATOM 1575 O O . LYS A 1 198 ? -33.906 -20.891 -6.828 1 86.94 198 LYS A O 1
ATOM 1580 N N . PHE A 1 199 ? -32.375 -22.359 -7.527 1 87.88 199 PHE A N 1
ATOM 1581 C CA . PHE A 1 199 ? -33.406 -23.281 -8.008 1 87.88 199 PHE A CA 1
ATOM 1582 C C . PHE A 1 199 ? -34.25 -23.781 -6.859 1 87.88 199 PHE A C 1
ATOM 1584 O O . PHE A 1 199 ? -35.5 -23.844 -6.98 1 87.88 199 PHE A O 1
ATOM 1591 N N . ILE A 1 200 ? -33.625 -24.125 -5.805 1 89.31 200 ILE A N 1
ATOM 1592 C CA . ILE A 1 200 ? -34.344 -24.688 -4.664 1 89.31 200 ILE A CA 1
ATOM 1593 C C . ILE A 1 200 ? -35.281 -23.625 -4.082 1 89.31 200 ILE A C 1
ATOM 1595 O O . ILE A 1 200 ? -36.438 -23.922 -3.742 1 89.31 200 ILE A O 1
ATOM 1599 N N . TYR A 1 201 ? -34.844 -22.438 -4.023 1 87.25 201 TYR A N 1
ATOM 1600 C CA . TYR A 1 201 ? -35.719 -21.359 -3.52 1 87.25 201 TYR A CA 1
ATOM 1601 C C . TYR A 1 201 ? -36.938 -21.188 -4.395 1 87.25 201 TYR A C 1
ATOM 1603 O O . TYR A 1 201 ? -38.062 -21 -3.883 1 87.25 201 TYR A O 1
ATOM 1611 N N . GLN A 1 202 ? -36.688 -21.219 -5.633 1 85.88 202 GLN A N 1
ATOM 1612 C CA . GLN A 1 202 ? -37.781 -21.109 -6.574 1 85.88 202 GLN A CA 1
ATOM 1613 C C . GLN A 1 202 ? -38.781 -22.234 -6.379 1 85.88 202 GLN A C 1
ATOM 1615 O O . GLN A 1 202 ? -40 -22 -6.352 1 85.88 202 GLN A O 1
ATOM 1620 N N . SER A 1 203 ? -38.25 -23.391 -6.215 1 87 203 SER A N 1
ATOM 1621 C CA . SER A 1 203 ? -39.125 -24.547 -6.023 1 87 203 SER A CA 1
ATOM 1622 C C . SER A 1 203 ? -39.906 -24.453 -4.715 1 87 203 SER A C 1
ATOM 1624 O O . SER A 1 203 ? -41.062 -24.828 -4.656 1 87 203 SER A O 1
ATOM 1626 N N . LEU A 1 204 ? -39.25 -23.953 -3.762 1 87.94 204 LEU A N 1
ATOM 1627 C CA . LEU A 1 204 ? -39.844 -23.844 -2.441 1 87.94 204 LEU A CA 1
ATOM 1628 C C . LEU A 1 204 ? -40.969 -22.797 -2.436 1 87.94 204 LEU A C 1
ATOM 1630 O O . LEU A 1 204 ? -42 -22.969 -1.779 1 87.94 204 LEU A O 1
ATOM 1634 N N . GLU A 1 205 ? -40.719 -21.734 -3.029 1 83 205 GLU A N 1
ATOM 1635 C CA . GLU A 1 205 ? -41.719 -20.672 -3.121 1 83 205 GLU A CA 1
ATOM 1636 C C . GLU A 1 205 ? -43 -21.188 -3.77 1 83 205 GLU A C 1
ATOM 1638 O O . GLU A 1 205 ? -44.094 -20.766 -3.395 1 83 205 GLU A O 1
ATOM 1643 N N . GLU A 1 206 ? -42.812 -22.047 -4.656 1 83.12 206 GLU A N 1
ATOM 1644 C CA . GLU A 1 206 ? -43.938 -22.594 -5.379 1 83.12 206 GLU A CA 1
ATOM 1645 C C . GLU A 1 206 ? -44.656 -23.672 -4.559 1 83.12 206 GLU A C 1
ATOM 1647 O O . GLU A 1 206 ? -45.875 -23.672 -4.43 1 83.12 206 GLU A O 1
ATOM 1652 N N . SER A 1 207 ? -43.906 -24.531 -3.955 1 85.19 207 SER A N 1
ATOM 1653 C CA . SER A 1 207 ? -44.469 -25.734 -3.342 1 85.19 207 SER A CA 1
ATOM 1654 C C . SER A 1 207 ? -44.75 -25.516 -1.86 1 85.19 207 SER A C 1
ATOM 1656 O O . SER A 1 207 ? -45.625 -26.188 -1.285 1 85.19 207 SER A O 1
ATOM 1658 N N . PHE A 1 208 ? -43.969 -24.609 -1.216 1 84.38 208 PHE A N 1
ATOM 1659 C CA . PHE A 1 208 ? -44.094 -24.391 0.221 1 84.38 208 PHE A CA 1
ATOM 1660 C C . PHE A 1 208 ? -44.094 -22.906 0.549 1 84.38 208 PHE A C 1
ATOM 1662 O O . PHE A 1 208 ? -43.219 -22.422 1.264 1 84.38 208 PHE A O 1
ATOM 1669 N N . PRO A 1 209 ? -45 -22.078 0.174 1 78.31 209 PRO A N 1
ATOM 1670 C CA . PRO A 1 209 ? -44.969 -20.625 0.32 1 78.31 209 PRO A CA 1
ATOM 1671 C C . PRO A 1 209 ? -44.906 -20.172 1.778 1 78.31 209 PRO A C 1
ATOM 1673 O O . PRO A 1 209 ? -44.344 -19.109 2.072 1 78.31 209 PRO A O 1
ATOM 1676 N N . GLY A 1 210 ? -45.188 -21 2.701 1 76.19 210 GLY A N 1
ATOM 1677 C CA . GLY A 1 210 ? -45.188 -20.578 4.094 1 76.19 210 GLY A CA 1
ATOM 1678 C C . GLY A 1 210 ? -43.969 -21.078 4.867 1 76.19 210 GLY A C 1
ATOM 1679 O O . GLY A 1 210 ? -43.781 -20.703 6.027 1 76.19 210 GLY A O 1
ATOM 1680 N N . LEU A 1 211 ? -43.125 -21.656 4.113 1 84.69 211 LEU A N 1
ATOM 1681 C CA . LEU A 1 211 ? -41.969 -22.219 4.777 1 84.69 211 LEU A CA 1
ATOM 1682 C C . LEU A 1 211 ? -40.812 -21.234 4.801 1 84.69 211 LEU A C 1
ATOM 1684 O O . LEU A 1 211 ? -40.531 -20.562 3.801 1 84.69 211 LEU A O 1
ATOM 1688 N N . THR A 1 212 ? -40.25 -20.969 6.031 1 87.19 212 THR A N 1
ATOM 1689 C CA . THR A 1 212 ? -39.094 -20.125 6.156 1 87.19 212 THR A CA 1
ATOM 1690 C C . THR A 1 212 ? -37.812 -20.938 5.91 1 87.19 212 THR A C 1
ATOM 1692 O O . THR A 1 212 ? -37.594 -21.953 6.562 1 87.19 212 THR A O 1
ATOM 1695 N N . VAL A 1 213 ? -37.094 -20.516 4.906 1 88.81 213 VAL A N 1
ATOM 1696 C CA . VAL A 1 213 ? -35.844 -21.188 4.578 1 88.81 213 VAL A CA 1
ATOM 1697 C C . VAL A 1 213 ? -34.688 -20.188 4.637 1 88.81 213 VAL A C 1
ATOM 1699 O O . VAL A 1 213 ? -34.812 -19.031 4.227 1 88.81 213 VAL A O 1
ATOM 1702 N N . GLU A 1 214 ? -33.594 -20.562 5.266 1 87.06 214 GLU A N 1
ATOM 1703 C CA . GLU A 1 214 ? -32.406 -19.719 5.367 1 87.06 214 GLU A CA 1
ATOM 1704 C C . GLU A 1 214 ? -31.172 -20.438 4.816 1 87.06 214 GLU A C 1
ATOM 1706 O O . GLU A 1 214 ? -31.109 -21.672 4.809 1 87.06 214 GLU A O 1
ATOM 1711 N N . SER A 1 215 ? -30.281 -19.688 4.211 1 86.88 215 SER A N 1
ATOM 1712 C CA . SER A 1 215 ? -28.984 -20.188 3.777 1 86.88 215 SER A CA 1
ATOM 1713 C C . SER A 1 215 ? -27.875 -19.828 4.766 1 86.88 215 SER A C 1
ATOM 1715 O O . SER A 1 215 ? -27.734 -18.656 5.125 1 86.88 215 SER A O 1
ATOM 1717 N N . ARG A 1 216 ? -27.188 -20.812 5.277 1 84.88 216 ARG A N 1
ATOM 1718 C CA . ARG A 1 216 ? -26.125 -20.594 6.254 1 84.88 216 ARG A CA 1
ATOM 1719 C C . ARG A 1 216 ? -24.766 -20.844 5.641 1 84.88 216 ARG A C 1
ATOM 1721 O O . ARG A 1 216 ? -24.594 -21.766 4.836 1 84.88 216 ARG A O 1
ATOM 1728 N N . VAL A 1 217 ? -23.812 -20.016 5.961 1 80.44 217 VAL A N 1
ATOM 1729 C CA . VAL A 1 217 ? -22.453 -20.109 5.434 1 80.44 217 VAL A CA 1
ATOM 1730 C C . VAL A 1 217 ? -21.781 -21.375 5.961 1 80.44 217 VAL A C 1
ATOM 1732 O O . VAL A 1 217 ? -22.016 -21.781 7.098 1 80.44 217 VAL A O 1
ATOM 1735 N N . THR A 1 218 ? -21.125 -21.953 5.035 1 78 218 THR A N 1
ATOM 1736 C CA . THR A 1 218 ? -20.328 -23.125 5.41 1 78 218 THR A CA 1
ATOM 1737 C C . THR A 1 218 ? -18.844 -22.797 5.375 1 78 218 THR A C 1
ATOM 1739 O O . THR A 1 218 ? -18.453 -21.688 5.039 1 78 218 THR A O 1
ATOM 1742 N N . LYS A 1 219 ? -18 -23.719 5.691 1 64.69 219 LYS A N 1
ATOM 1743 C CA . LYS A 1 219 ? -16.547 -23.594 5.715 1 64.69 219 LYS A CA 1
ATOM 1744 C C . LYS A 1 219 ? -15.984 -23.5 4.305 1 64.69 219 LYS A C 1
ATOM 1746 O O . LYS A 1 219 ? -14.891 -22.969 4.102 1 64.69 219 LYS A O 1
ATOM 1751 N N . SER A 1 220 ? -16.766 -24.062 3.432 1 63.09 220 SER A N 1
ATOM 1752 C CA . SER A 1 220 ? -16.328 -24.062 2.039 1 63.09 220 SER A CA 1
ATOM 1753 C C . SER A 1 220 ? -16.812 -22.812 1.314 1 63.09 220 SER A C 1
ATOM 1755 O O . SER A 1 220 ? -18.016 -22.562 1.247 1 63.09 220 SER A O 1
ATOM 1757 N N . PRO A 1 221 ? -15.82 -22.047 0.807 1 64.81 221 PRO A N 1
ATOM 1758 C CA . PRO A 1 221 ? -16.25 -20.828 0.11 1 64.81 221 PRO A CA 1
ATOM 1759 C C . PRO A 1 221 ? -17.188 -21.125 -1.065 1 64.81 221 PRO A C 1
ATOM 1761 O O . PRO A 1 221 ? -16.984 -22.094 -1.788 1 64.81 221 PRO A O 1
ATOM 1764 N N . GLY A 1 222 ? -18.25 -20.516 -1.118 1 67.38 222 GLY A N 1
ATOM 1765 C CA . GLY A 1 222 ? -19.188 -20.625 -2.234 1 67.38 222 GLY A CA 1
ATOM 1766 C C . GLY A 1 222 ? -20.344 -21.547 -1.96 1 67.38 222 GLY A C 1
ATOM 1767 O O . GLY A 1 222 ? -21.344 -21.531 -2.676 1 67.38 222 GLY A O 1
ATOM 1768 N N . LEU A 1 223 ? -20.141 -22.328 -0.926 1 79 223 LEU A N 1
ATOM 1769 C CA . LEU A 1 223 ? -21.219 -23.266 -0.58 1 79 223 LEU A CA 1
ATOM 1770 C C . LEU A 1 223 ? -21.984 -22.781 0.65 1 79 223 LEU A C 1
ATOM 1772 O O . LEU A 1 223 ? -21.375 -22.219 1.577 1 79 223 LEU A O 1
ATOM 1776 N N . LYS A 1 224 ? -23.281 -22.875 0.622 1 86 224 LYS A N 1
ATOM 1777 C CA . LYS A 1 224 ? -24.125 -22.578 1.77 1 86 224 LYS A CA 1
ATOM 1778 C C . LYS A 1 224 ? -25.078 -23.734 2.066 1 86 224 LYS A C 1
ATOM 1780 O O . LYS A 1 224 ? -25.453 -24.484 1.165 1 86 224 LYS A O 1
ATOM 1785 N N . THR A 1 225 ? -25.328 -23.906 3.258 1 90.62 225 THR A N 1
ATOM 1786 C CA . THR A 1 225 ? -26.312 -24.906 3.668 1 90.62 225 THR A CA 1
ATOM 1787 C C . THR A 1 225 ? -27.703 -24.281 3.799 1 90.62 225 THR A C 1
ATOM 1789 O O . THR A 1 225 ? -27.875 -23.281 4.504 1 90.62 225 THR A O 1
ATOM 1792 N N . MET A 1 226 ? -28.641 -24.891 3.119 1 90.88 226 MET A N 1
ATOM 1793 C CA . MET A 1 226 ? -30.016 -24.422 3.219 1 90.88 226 MET A CA 1
ATOM 1794 C C . MET A 1 226 ? -30.734 -25.125 4.367 1 90.88 226 MET A C 1
ATOM 1796 O O . MET A 1 226 ? -30.688 -26.344 4.492 1 90.88 226 MET A O 1
ATOM 1800 N N . VAL A 1 227 ? -31.406 -24.359 5.219 1 92.19 227 VAL A N 1
ATOM 1801 C CA . VAL A 1 227 ? -32.094 -24.891 6.391 1 92.19 227 VAL A CA 1
ATOM 1802 C C . VAL A 1 227 ? -33.562 -24.438 6.375 1 92.19 227 VAL A C 1
ATOM 1804 O O . VAL A 1 227 ? -33.844 -23.25 6.246 1 92.19 227 VAL A O 1
ATOM 1807 N N . ALA A 1 228 ? -34.406 -25.406 6.438 1 91.88 228 ALA A N 1
ATOM 1808 C CA . ALA A 1 228 ? -35.844 -25.109 6.59 1 91.88 228 ALA A CA 1
ATOM 1809 C C . ALA A 1 228 ? -36.219 -24.938 8.062 1 91.88 228 ALA A C 1
ATOM 1811 O O . ALA A 1 228 ? -35.75 -25.719 8.914 1 91.88 228 ALA A O 1
ATOM 1812 N N . LEU A 1 229 ? -36.906 -23.922 8.352 1 90.62 229 LEU A N 1
ATOM 1813 C CA . LEU A 1 229 ? -37.281 -23.641 9.727 1 90.62 229 LEU A CA 1
ATOM 1814 C C . LEU A 1 229 ? -38.812 -23.781 9.914 1 90.62 229 LEU A C 1
ATOM 1816 O O . LEU A 1 229 ? -39.594 -23.25 9.109 1 90.62 229 LEU A O 1
ATOM 1820 N N . ARG A 1 230 ? -39.188 -24.547 10.875 1 87.81 230 ARG A N 1
ATOM 1821 C CA . ARG A 1 230 ? -40.562 -24.625 11.32 1 87.81 230 ARG A CA 1
ATOM 1822 C C . ARG A 1 230 ? -40.875 -23.578 12.383 1 87.81 230 ARG A C 1
ATOM 1824 O O . ARG A 1 230 ? -40.594 -23.781 13.562 1 87.81 230 ARG A O 1
ATOM 1831 N N . LEU A 1 231 ? -41.375 -22.453 11.945 1 87.5 231 LEU A N 1
ATOM 1832 C CA . LEU A 1 231 ? -41.594 -21.344 12.875 1 87.5 231 LEU A CA 1
ATOM 1833 C C . LEU A 1 231 ? -43.062 -20.984 12.93 1 87.5 231 LEU A C 1
ATOM 1835 O O . LEU A 1 231 ? -43.75 -21.031 11.914 1 87.5 231 LEU A O 1
ATOM 1839 N N . ASP A 1 232 ? -43.531 -20.766 14.117 1 85.69 232 ASP A N 1
ATOM 1840 C CA . ASP A 1 232 ? -44.844 -20.172 14.227 1 85.69 232 ASP A CA 1
ATOM 1841 C C . ASP A 1 232 ? -44.812 -18.688 13.898 1 85.69 232 ASP A C 1
ATOM 1843 O O . ASP A 1 232 ? -43.75 -18.141 13.547 1 85.69 232 ASP A O 1
ATOM 1847 N N . ASP A 1 233 ? -45.938 -18.062 13.891 1 86.44 233 ASP A N 1
ATOM 1848 C CA . ASP A 1 233 ? -46.031 -16.672 13.461 1 86.44 233 ASP A CA 1
ATOM 1849 C C . ASP A 1 233 ? -45.188 -15.766 14.359 1 86.44 233 ASP A C 1
ATOM 1851 O O . ASP A 1 233 ? -44.531 -14.844 13.875 1 86.44 233 ASP A O 1
ATOM 1855 N N . ALA A 1 234 ? -45.25 -16.047 15.641 1 89.75 234 ALA A N 1
ATOM 1856 C CA . ALA A 1 234 ? -44.469 -15.242 16.578 1 89.75 234 ALA A CA 1
ATOM 1857 C C . ALA A 1 234 ? -42.969 -15.453 16.359 1 89.75 234 ALA A C 1
ATOM 1859 O O . ALA A 1 234 ? -42.188 -14.5 16.391 1 89.75 234 ALA A O 1
ATOM 1860 N N . GLU A 1 235 ? -42.625 -16.656 16.141 1 87.44 235 GLU A N 1
ATOM 1861 C CA . GLU A 1 235 ? -41.25 -16.984 15.906 1 87.44 235 GLU A CA 1
ATOM 1862 C C . GLU A 1 235 ? -40.75 -16.422 14.578 1 87.44 235 GLU A C 1
ATOM 1864 O O . GLU A 1 235 ? -39.594 -16 14.461 1 87.44 235 GLU A O 1
ATOM 1869 N N . LYS A 1 236 ? -41.594 -16.438 13.648 1 86.5 236 LYS A N 1
ATOM 1870 C CA . LYS A 1 236 ? -41.281 -15.859 12.352 1 86.5 236 LYS A CA 1
ATOM 1871 C C . LYS A 1 236 ? -41 -14.359 12.469 1 86.5 236 LYS A C 1
ATOM 1873 O O . LYS A 1 236 ? -40.031 -13.859 11.891 1 86.5 236 LYS A O 1
ATOM 1878 N N . ARG A 1 237 ? -41.844 -13.68 13.211 1 87.31 237 ARG A N 1
ATOM 1879 C CA . ARG A 1 237 ? -41.656 -12.25 13.398 1 87.31 237 ARG A CA 1
ATOM 1880 C C . ARG A 1 237 ? -40.375 -11.961 14.148 1 87.31 237 ARG A C 1
ATOM 1882 O O . ARG A 1 237 ? -39.625 -11.031 13.797 1 87.31 237 ARG A O 1
ATOM 1889 N N . ALA A 1 238 ? -40.156 -12.742 15.133 1 89.62 238 ALA A N 1
ATOM 1890 C CA . ALA A 1 238 ? -38.938 -12.57 15.906 1 89.62 238 ALA A CA 1
ATOM 1891 C C . ALA A 1 238 ? -37.688 -12.789 15.031 1 89.62 238 ALA A C 1
ATOM 1893 O O . ALA A 1 238 ? -36.719 -12.07 15.156 1 89.62 238 ALA A O 1
ATOM 1894 N N . ARG A 1 239 ? -37.781 -13.758 14.242 1 86.31 239 ARG A N 1
ATOM 1895 C CA . ARG A 1 239 ? -36.656 -14.055 13.344 1 86.31 239 ARG A CA 1
ATOM 1896 C C . ARG A 1 239 ? -36.469 -12.945 12.312 1 86.31 239 ARG A C 1
ATOM 1898 O O . ARG A 1 239 ? -35.344 -12.609 11.953 1 86.31 239 ARG A O 1
ATOM 1905 N N . GLU A 1 240 ? -37.531 -12.516 11.828 1 84.06 240 GLU A N 1
ATOM 1906 C CA . GLU A 1 240 ? -37.469 -11.406 10.883 1 84.06 240 GLU A CA 1
ATOM 1907 C C . GLU A 1 240 ? -36.844 -10.172 11.523 1 84.06 240 GLU A C 1
ATOM 1909 O O . GLU A 1 240 ? -36.031 -9.484 10.883 1 84.06 240 GLU A O 1
ATOM 1914 N N . LEU A 1 241 ? -37.25 -9.914 12.703 1 87.31 241 LEU A N 1
ATOM 1915 C CA . LEU A 1 241 ? -36.688 -8.781 13.43 1 87.31 241 LEU A CA 1
ATOM 1916 C C . LEU A 1 241 ? -35.188 -8.984 13.664 1 87.31 241 LEU A C 1
ATOM 1918 O O . LEU A 1 241 ? -34.406 -8.039 13.555 1 87.31 241 LEU A O 1
ATOM 1922 N N . GLN A 1 242 ? -34.906 -10.164 13.977 1 86.94 242 GLN A N 1
ATOM 1923 C CA . GLN A 1 242 ? -33.5 -10.492 14.188 1 86.94 242 GLN A CA 1
ATOM 1924 C C . GLN A 1 242 ? -32.719 -10.336 12.898 1 86.94 242 GLN A C 1
ATOM 1926 O O . GLN A 1 242 ? -31.594 -9.797 12.906 1 86.94 242 GLN A O 1
ATOM 1931 N N . GLN A 1 243 ? -33.25 -10.82 11.867 1 83.06 243 GLN A N 1
ATOM 1932 C CA . GLN A 1 243 ? -32.594 -10.711 10.57 1 83.06 243 GLN A CA 1
ATOM 1933 C C . GLN A 1 243 ? -32.406 -9.25 10.156 1 83.06 243 GLN A C 1
ATOM 1935 O O . GLN A 1 243 ? -31.391 -8.867 9.609 1 83.06 243 GLN A O 1
ATOM 1940 N N . ARG A 1 244 ? -33.438 -8.562 10.406 1 84.38 244 ARG A N 1
ATOM 1941 C CA . ARG A 1 244 ? -33.375 -7.137 10.102 1 84.38 244 ARG A CA 1
ATOM 1942 C C . ARG A 1 244 ? -32.281 -6.453 10.93 1 84.38 244 ARG A C 1
ATOM 1944 O O . ARG A 1 244 ? -31.547 -5.621 10.414 1 84.38 244 ARG A O 1
ATOM 1951 N N . SER A 1 245 ? -32.25 -6.754 12.133 1 87.06 245 SER A N 1
ATOM 1952 C CA . SER A 1 245 ? -31.219 -6.191 13.016 1 87.06 245 SER A CA 1
ATOM 1953 C C . SER A 1 245 ? -29.812 -6.59 12.57 1 87.06 245 SER A C 1
ATOM 1955 O O . SER A 1 245 ? -28.891 -5.777 12.625 1 87.06 245 SER A O 1
ATOM 1957 N N . GLU A 1 246 ? -29.75 -7.785 12.164 1 85.81 246 GLU A N 1
ATOM 1958 C CA . GLU A 1 246 ? -28.469 -8.266 11.664 1 85.81 246 GLU A CA 1
ATOM 1959 C C . GLU A 1 246 ? -28.062 -7.547 10.383 1 85.81 246 GLU A C 1
ATOM 1961 O O . GLU A 1 246 ? -26.891 -7.215 10.188 1 85.81 246 GLU A O 1
ATOM 1966 N N . GLN A 1 247 ? -28.953 -7.348 9.594 1 86 247 GLN A N 1
ATOM 1967 C CA . GLN A 1 247 ? -28.703 -6.637 8.344 1 86 247 GLN A CA 1
ATOM 1968 C C . GLN A 1 247 ? -28.281 -5.191 8.609 1 86 247 GLN A C 1
ATOM 1970 O O . GLN A 1 247 ? -27.391 -4.668 7.953 1 86 247 GLN A O 1
ATOM 1975 N N . GLU A 1 248 ? -28.938 -4.625 9.5 1 85.56 248 GLU A N 1
ATOM 1976 C CA . GLU A 1 248 ? -28.609 -3.248 9.867 1 85.56 248 GLU A CA 1
ATOM 1977 C C . GLU A 1 248 ? -27.219 -3.152 10.477 1 85.56 248 GLU A C 1
ATOM 1979 O O . GLU A 1 248 ? -26.484 -2.199 10.219 1 85.56 248 GLU A O 1
ATOM 1984 N N . THR A 1 249 ? -26.953 -4.074 11.258 1 86.75 249 THR A N 1
ATOM 1985 C CA . THR A 1 249 ? -25.625 -4.113 11.867 1 86.75 249 THR A CA 1
ATOM 1986 C C . THR A 1 249 ? -24.562 -4.324 10.805 1 86.75 249 THR A C 1
ATOM 1988 O O . THR A 1 249 ? -23.5 -3.701 10.859 1 86.75 249 THR A O 1
ATOM 1991 N N . ASP A 1 250 ? -24.906 -5.16 9.906 1 88.69 250 ASP A N 1
ATOM 1992 C CA . ASP A 1 250 ? -23.969 -5.414 8.812 1 88.69 250 ASP A CA 1
ATOM 1993 C C . ASP A 1 250 ? -23.781 -4.16 7.961 1 88.69 250 ASP A C 1
ATOM 1995 O O . ASP A 1 250 ? -22.656 -3.857 7.539 1 88.69 250 ASP A O 1
ATOM 1999 N N . LEU A 1 251 ? -24.828 -3.543 7.73 1 90.75 251 LEU A N 1
ATOM 2000 C CA . LEU A 1 251 ? -24.766 -2.295 6.977 1 90.75 251 LEU A CA 1
ATOM 2001 C C . LEU A 1 251 ? -23.906 -1.269 7.699 1 90.75 251 LEU A C 1
ATOM 2003 O O . LEU A 1 251 ? -23.047 -0.622 7.086 1 90.75 251 LEU A O 1
ATOM 2007 N N . ALA A 1 252 ? -24.141 -1.142 8.953 1 89.5 252 ALA A N 1
ATOM 2008 C CA . ALA A 1 252 ? -23.375 -0.188 9.758 1 89.5 252 ALA A CA 1
ATOM 2009 C C . ALA A 1 252 ? -21.891 -0.501 9.711 1 89.5 252 ALA A C 1
ATOM 2011 O O . ALA A 1 252 ? -21.062 0.408 9.625 1 89.5 252 ALA A O 1
ATOM 2012 N N . ARG A 1 253 ? -21.656 -1.709 9.742 1 90.5 253 ARG A N 1
ATOM 2013 C CA . ARG A 1 253 ? -20.266 -2.152 9.688 1 90.5 253 ARG A CA 1
ATOM 2014 C C . ARG A 1 253 ? -19.641 -1.825 8.328 1 90.5 253 ARG A C 1
ATOM 2016 O O . ARG A 1 253 ? -18.5 -1.382 8.258 1 90.5 253 ARG A O 1
ATOM 2023 N N . LYS A 1 254 ? -20.406 -2.002 7.336 1 92.81 254 LYS A N 1
ATOM 2024 C CA . LYS A 1 254 ? -19.906 -1.771 5.984 1 92.81 254 LYS A CA 1
ATOM 2025 C C . LYS A 1 254 ? -19.766 -0.279 5.703 1 92.81 254 LYS A C 1
ATOM 2027 O O . LYS A 1 254 ? -18.875 0.132 4.953 1 92.81 254 LYS A O 1
ATOM 2032 N N . LEU A 1 255 ? -20.656 0.503 6.297 1 95.81 255 LEU A N 1
ATOM 2033 C CA . LEU A 1 255 ? -20.531 1.949 6.152 1 95.81 255 LEU A CA 1
ATOM 2034 C C . LEU A 1 255 ? -19.25 2.453 6.789 1 95.81 255 LEU A C 1
ATOM 2036 O O . LEU A 1 255 ? -18.641 3.402 6.297 1 95.81 255 LEU A O 1
ATOM 2040 N N . GLY A 1 256 ? -18.906 1.859 7.945 1 96.81 256 GLY A N 1
ATOM 2041 C CA . GLY A 1 256 ? -17.641 2.1 8.609 1 96.81 256 GLY A CA 1
ATOM 2042 C C . GLY A 1 256 ? -17.438 3.553 9.008 1 96.81 256 GLY A C 1
ATOM 2043 O O . GLY A 1 256 ? -18.328 4.168 9.602 1 96.81 256 GLY A O 1
ATOM 2044 N N . LEU A 1 257 ? -16.297 4.094 8.625 1 97.94 257 LEU A N 1
ATOM 2045 C CA . LEU A 1 257 ? -15.875 5.398 9.125 1 97.94 257 LEU A CA 1
ATOM 2046 C C . LEU A 1 257 ? -16.734 6.508 8.531 1 97.94 257 LEU A C 1
ATOM 2048 O O . LEU A 1 257 ? -16.812 7.609 9.078 1 97.94 257 LEU A O 1
ATOM 2052 N N . ARG A 1 258 ? -17.359 6.254 7.387 1 97.94 258 ARG A N 1
ATOM 2053 C CA . ARG A 1 258 ? -18.266 7.254 6.836 1 97.94 258 ARG A CA 1
ATOM 2054 C C . ARG A 1 258 ? -19.344 7.621 7.84 1 97.94 258 ARG A C 1
ATOM 2056 O O . ARG A 1 258 ? -19.797 8.773 7.891 1 97.94 258 ARG A O 1
ATOM 2063 N N . ARG A 1 259 ? -19.797 6.637 8.656 1 96.69 259 ARG A N 1
ATOM 2064 C CA . ARG A 1 259 ? -20.797 6.879 9.695 1 96.69 259 ARG A CA 1
ATOM 2065 C C . ARG A 1 259 ? -20.344 7.969 10.656 1 96.69 259 ARG A C 1
ATOM 2067 O O . ARG A 1 259 ? -21.094 8.898 10.961 1 96.69 259 ARG A O 1
ATOM 2074 N N . VAL A 1 260 ? -19.125 7.875 11.125 1 98.25 260 VAL A N 1
ATOM 2075 C CA . VAL A 1 260 ? -18.562 8.852 12.055 1 98.25 260 VAL A CA 1
ATOM 2076 C C . VAL A 1 260 ? -18.406 10.195 11.352 1 98.25 260 VAL A C 1
ATOM 2078 O O . VAL A 1 260 ? -18.734 11.242 11.906 1 98.25 260 VAL A O 1
ATOM 2081 N N . PHE A 1 261 ? -17.891 10.141 10.141 1 98.5 261 PHE A N 1
ATOM 2082 C CA . PHE A 1 261 ? -17.688 11.367 9.367 1 98.5 261 PHE A CA 1
ATOM 2083 C C . PHE A 1 261 ? -19 12.109 9.18 1 98.5 261 PHE A C 1
ATOM 2085 O O . PHE A 1 261 ? -19.062 13.328 9.352 1 98.5 261 PHE A O 1
ATOM 2092 N N . LEU A 1 262 ? -20.047 11.422 8.844 1 97.31 262 LEU A N 1
ATOM 2093 C CA . LEU A 1 262 ? -21.359 12.023 8.641 1 97.31 262 LEU A CA 1
ATOM 2094 C C . LEU A 1 262 ? -21.891 12.602 9.953 1 97.31 262 LEU A C 1
ATOM 2096 O O . LEU A 1 262 ? -22.562 13.641 9.953 1 97.31 262 LEU A O 1
ATOM 2100 N N . ALA A 1 263 ? -21.672 11.867 11 1 98.12 263 ALA A N 1
ATOM 2101 C CA . ALA A 1 263 ? -22.094 12.375 12.305 1 98.12 263 ALA A CA 1
ATOM 2102 C C . ALA A 1 263 ? -21.406 13.695 12.617 1 98.12 263 ALA A C 1
ATOM 2104 O O . ALA A 1 263 ? -22.047 14.633 13.109 1 98.12 263 ALA A O 1
ATOM 2105 N N . LEU A 1 264 ? -20.109 13.773 12.352 1 98.56 264 LEU A N 1
ATOM 2106 C CA . LEU A 1 264 ? -19.375 15.008 12.57 1 98.56 264 LEU A CA 1
ATOM 2107 C C . LEU A 1 264 ? -19.938 16.141 11.711 1 98.56 264 LEU A C 1
ATOM 2109 O O . LEU A 1 264 ? -20.172 17.234 12.195 1 98.56 264 LEU A O 1
ATOM 2113 N N . ALA A 1 265 ? -20.156 15.836 10.461 1 98.12 265 ALA A N 1
ATOM 2114 C CA . ALA A 1 265 ? -20.656 16.828 9.516 1 98.12 265 ALA A CA 1
ATOM 2115 C C . ALA A 1 265 ? -22.062 17.297 9.891 1 98.12 265 ALA A C 1
ATOM 2117 O O . ALA A 1 265 ? -22.375 18.484 9.844 1 98.12 265 ALA A O 1
ATOM 2118 N N . SER A 1 266 ? -22.891 16.391 10.312 1 97.5 266 SER A N 1
ATOM 2119 C CA . SER A 1 266 ? -24.297 16.688 10.625 1 97.5 266 SER A CA 1
ATOM 2120 C C . SER A 1 266 ? -24.406 17.516 11.906 1 97.5 266 SER A C 1
ATOM 2122 O O . SER A 1 266 ? -25.375 18.25 12.094 1 97.5 266 SER A O 1
ATOM 2124 N N . SER A 1 267 ? -23.484 17.375 12.773 1 97.5 267 SER A N 1
ATOM 2125 C CA . SER A 1 267 ? -23.531 18.078 14.047 1 97.5 267 SER A CA 1
ATOM 2126 C C . SER A 1 267 ? -23.344 19.578 13.852 1 97.5 267 SER A C 1
ATOM 2128 O O . SER A 1 267 ? -23.734 20.375 14.703 1 97.5 267 SER A O 1
ATOM 2130 N N . LYS A 1 268 ? -22.656 19.969 12.828 1 97.19 268 LYS A N 1
ATOM 2131 C CA . LYS A 1 268 ? -22.359 21.359 12.445 1 97.19 268 LYS A CA 1
ATOM 2132 C C . LYS A 1 268 ? -21.562 22.062 13.539 1 97.19 268 LYS A C 1
ATOM 2134 O O . LYS A 1 268 ? -21.547 23.297 13.609 1 97.19 268 LYS A O 1
ATOM 2139 N N . LYS A 1 269 ? -20.922 21.234 14.398 1 97.56 269 LYS A N 1
ATOM 2140 C CA . LYS A 1 269 ? -20.016 21.797 15.391 1 97.56 269 LYS A CA 1
ATOM 2141 C C . LYS A 1 269 ? -18.75 22.375 14.727 1 97.56 269 LYS A C 1
ATOM 2143 O O . LYS A 1 269 ? -18.359 21.922 13.648 1 97.56 269 LYS A O 1
ATOM 2148 N N . PRO A 1 270 ? -18.094 23.391 15.391 1 97.06 270 PRO A N 1
ATOM 2149 C CA . PRO A 1 270 ? -16.828 23.875 14.836 1 97.06 270 PRO A CA 1
ATOM 2150 C C . PRO A 1 270 ? -15.789 22.781 14.688 1 97.06 270 PRO A C 1
ATOM 2152 O O . PRO A 1 270 ? -15.57 22 15.617 1 97.06 270 PRO A O 1
ATOM 2155 N N . LEU A 1 271 ? -15.297 22.672 13.484 1 98.56 271 LEU A N 1
ATOM 2156 C CA . LEU A 1 271 ? -14.219 21.734 13.188 1 98.56 271 LEU A CA 1
ATOM 2157 C C . LEU A 1 271 ? -12.867 22.438 13.234 1 98.56 271 LEU A C 1
ATOM 2159 O O . LEU A 1 271 ? -12.68 23.5 12.633 1 98.56 271 LEU A O 1
ATOM 2163 N N . VAL A 1 272 ? -11.938 21.859 13.977 1 98.56 272 VAL A N 1
ATOM 2164 C CA . VAL A 1 272 ? -10.633 22.484 14.188 1 98.56 272 VAL A CA 1
ATOM 2165 C C . VAL A 1 272 ? -9.531 21.562 13.648 1 98.56 272 VAL A C 1
ATOM 2167 O O . VAL A 1 272 ? -9.609 20.344 13.805 1 98.56 272 VAL A O 1
ATOM 2170 N N . GLY A 1 273 ? -8.578 22.047 12.953 1 98.62 273 GLY A N 1
ATOM 2171 C CA . GLY A 1 273 ? -7.395 21.344 12.492 1 98.62 273 GLY A CA 1
ATOM 2172 C C . GLY A 1 273 ? -6.137 22.188 12.523 1 98.62 273 GLY A C 1
ATOM 2173 O O . GLY A 1 273 ? -6.199 23.391 12.797 1 98.62 273 GLY A O 1
ATOM 2174 N N . HIS A 1 274 ? -4.977 21.609 12.422 1 98.56 274 HIS A N 1
ATOM 2175 C CA . HIS A 1 274 ? -3.691 22.281 12.258 1 98.56 274 HIS A CA 1
ATOM 2176 C C . HIS A 1 274 ? -3.139 22.094 10.852 1 98.56 274 HIS A C 1
ATOM 2178 O O . HIS A 1 274 ? -2.695 21 10.5 1 98.56 274 HIS A O 1
ATOM 2184 N N . ALA A 1 275 ? -3.135 23.141 10.07 1 96.88 275 ALA A N 1
ATOM 2185 C CA . ALA A 1 275 ? -2.9 22.984 8.633 1 96.88 275 ALA A CA 1
ATOM 2186 C C . ALA A 1 275 ? -3.891 22 8.023 1 96.88 275 ALA A C 1
ATOM 2188 O O . ALA A 1 275 ? -3.49 21.031 7.387 1 96.88 275 ALA A O 1
ATOM 2189 N N . LEU A 1 276 ? -5.098 22.375 8.055 1 98.06 276 LEU A N 1
ATOM 2190 C CA . LEU A 1 276 ? -6.277 21.516 8.008 1 98.06 276 LEU A CA 1
ATOM 2191 C C . LEU A 1 276 ? -6.59 21.094 6.57 1 98.06 276 LEU A C 1
ATOM 2193 O O . LEU A 1 276 ? -7.297 20.109 6.344 1 98.06 276 LEU A O 1
ATOM 2197 N N . ILE A 1 277 ? -6.09 21.703 5.562 1 97.81 277 ILE A N 1
ATOM 2198 C CA . ILE A 1 277 ? -6.598 21.609 4.199 1 97.81 277 ILE A CA 1
ATOM 2199 C C . ILE A 1 277 ? -6.406 20.188 3.682 1 97.81 277 ILE A C 1
ATOM 2201 O O . ILE A 1 277 ? -7.312 19.609 3.07 1 97.81 277 ILE A O 1
ATOM 2205 N N . PHE A 1 278 ? -5.297 19.594 3.881 1 97.44 278 PHE A N 1
ATOM 2206 C CA . PHE A 1 278 ? -5.074 18.234 3.383 1 97.44 278 PHE A CA 1
ATOM 2207 C C . PHE A 1 278 ? -5.992 17.25 4.09 1 97.44 278 PHE A C 1
ATOM 2209 O O . PHE A 1 278 ? -6.492 16.312 3.471 1 97.44 278 PHE A O 1
ATOM 2216 N N . ASP A 1 279 ? -6.164 17.453 5.398 1 98.56 279 ASP A N 1
ATOM 2217 C CA . ASP A 1 279 ? -7.082 16.578 6.133 1 98.56 279 ASP A CA 1
ATOM 2218 C C . ASP A 1 279 ? -8.484 16.625 5.527 1 98.56 279 ASP A C 1
ATOM 2220 O O . ASP A 1 279 ? -9.141 15.586 5.398 1 98.56 279 ASP A O 1
ATOM 2224 N N . LEU A 1 280 ? -8.875 17.812 5.199 1 98.56 280 LEU A N 1
ATOM 2225 C CA . LEU A 1 280 ? -10.195 17.969 4.602 1 98.56 280 LEU A CA 1
ATOM 2226 C C . LEU A 1 280 ? -10.273 17.281 3.242 1 98.56 280 LEU A C 1
ATOM 2228 O O . LEU A 1 280 ? -11.242 16.594 2.945 1 98.56 280 LEU A O 1
ATOM 2232 N N . LEU A 1 281 ? -9.258 17.516 2.434 1 98.62 281 LEU A N 1
ATOM 2233 C CA . LEU A 1 281 ? -9.234 16.938 1.095 1 98.62 281 LEU A CA 1
ATOM 2234 C C . LEU A 1 281 ? -9.289 15.414 1.158 1 98.62 281 LEU A C 1
ATOM 2236 O O . LEU A 1 281 ? -10.062 14.781 0.434 1 98.62 281 LEU A O 1
ATOM 2240 N N . PHE A 1 282 ? -8.492 14.805 2.012 1 98.69 282 PHE A N 1
ATOM 2241 C CA . PHE A 1 282 ? -8.469 13.359 2.145 1 98.69 282 PHE A CA 1
ATOM 2242 C C . PHE A 1 282 ? -9.805 12.844 2.67 1 98.69 282 PHE A C 1
ATOM 2244 O O . PHE A 1 282 ? -10.344 11.859 2.154 1 98.69 282 PHE A O 1
ATOM 2251 N N . ALA A 1 283 ? -10.328 13.508 3.684 1 98.75 283 ALA A N 1
ATOM 2252 C CA . ALA A 1 283 ? -11.594 13.062 4.258 1 98.75 283 ALA A CA 1
ATOM 2253 C C . ALA A 1 283 ? -12.711 13.102 3.219 1 98.75 283 ALA A C 1
ATOM 2255 O O . ALA A 1 283 ? -13.469 12.133 3.076 1 98.75 283 ALA A O 1
ATOM 2256 N N . LEU A 1 284 ? -12.805 14.203 2.506 1 98.62 284 LEU A N 1
ATOM 2257 C CA . LEU A 1 284 ? -13.859 14.336 1.51 1 98.62 284 LEU A CA 1
ATOM 2258 C C . LEU A 1 284 ? -13.688 13.328 0.384 1 98.62 284 LEU A C 1
ATOM 2260 O O . LEU A 1 284 ? -14.656 12.711 -0.058 1 98.62 284 LEU A O 1
ATOM 2264 N N . SER A 1 285 ? -12.461 13.156 -0.068 1 98.12 285 SER A N 1
ATOM 2265 C CA . SER A 1 285 ? -12.188 12.234 -1.159 1 98.12 285 SER A CA 1
ATOM 2266 C C . SER A 1 285 ? -12.586 10.805 -0.793 1 98.12 285 SER A C 1
ATOM 2268 O O . SER A 1 285 ? -13.062 10.055 -1.645 1 98.12 285 SER A O 1
ATOM 2270 N N . HIS A 1 286 ? -12.445 10.398 0.454 1 98.12 286 HIS A N 1
ATOM 2271 C CA . HIS A 1 286 ? -12.617 9 0.848 1 98.12 286 HIS A CA 1
ATOM 2272 C C . HIS A 1 286 ? -14.008 8.758 1.421 1 98.12 286 HIS A C 1
ATOM 2274 O O . HIS A 1 286 ? -14.57 7.672 1.249 1 98.12 286 HIS A O 1
ATOM 2280 N N . PHE A 1 287 ? -14.602 9.773 2.09 1 98.19 287 PHE A N 1
ATOM 2281 C CA . PHE A 1 287 ? -15.844 9.523 2.807 1 98.19 287 PHE A CA 1
ATOM 2282 C C . PHE A 1 287 ? -17.031 10.156 2.082 1 98.19 287 PHE A C 1
ATOM 2284 O O . PHE A 1 287 ? -18.188 9.836 2.367 1 98.19 287 PHE A O 1
ATOM 2291 N N . GLU A 1 288 ? -16.766 11.078 1.188 1 97.38 288 GLU A N 1
ATOM 2292 C CA . GLU A 1 288 ? -17.828 11.711 0.408 1 97.38 288 GLU A CA 1
ATOM 2293 C C . GLU A 1 288 ? -17.797 11.25 -1.046 1 97.38 288 GLU A C 1
ATOM 2295 O O . GLU A 1 288 ? -18.828 10.891 -1.613 1 97.38 288 GLU A O 1
ATOM 2300 N N . GLY A 1 289 ? -16.703 11.297 -1.635 1 97.25 289 GLY A N 1
ATOM 2301 C CA . GLY A 1 289 ? -16.562 10.891 -3.023 1 97.25 289 GLY A CA 1
ATOM 2302 C C . GLY A 1 289 ? -15.484 11.664 -3.762 1 97.25 289 GLY A C 1
ATOM 2303 O O . GLY A 1 289 ? -14.695 12.391 -3.148 1 97.25 289 GLY A O 1
ATOM 2304 N N . PRO A 1 290 ? -15.414 11.5 -5.102 1 97.69 290 PRO A N 1
ATOM 2305 C CA . PRO A 1 290 ? -14.391 12.203 -5.879 1 97.69 290 PRO A CA 1
ATOM 2306 C C . PRO A 1 290 ? -14.422 13.719 -5.664 1 97.69 290 PRO A C 1
ATOM 2308 O O . PRO A 1 290 ? -15.492 14.328 -5.711 1 97.69 290 PRO A O 1
ATOM 2311 N N . LEU A 1 291 ? -13.266 14.281 -5.395 1 98.56 291 LEU A N 1
ATOM 2312 C CA . LEU A 1 291 ? -13.172 15.727 -5.215 1 98.56 291 LEU A CA 1
ATOM 2313 C C . LEU A 1 291 ? -13.562 16.469 -6.492 1 98.56 291 LEU A C 1
ATOM 2315 O O . LEU A 1 291 ? -13.203 16.031 -7.59 1 98.56 291 LEU A O 1
ATOM 2319 N N . PRO A 1 292 ? -14.289 17.578 -6.34 1 97.94 292 PRO A N 1
ATOM 2320 C CA . PRO A 1 292 ? -14.703 18.328 -7.523 1 97.94 292 PRO A CA 1
ATOM 2321 C C . PRO A 1 292 ? -13.516 18.859 -8.328 1 97.94 292 PRO A C 1
ATOM 2323 O O . PRO A 1 292 ? -12.492 19.234 -7.75 1 97.94 292 PRO A O 1
ATOM 2326 N N . ASP A 1 293 ? -13.68 18.938 -9.617 1 96.88 293 ASP A N 1
ATOM 2327 C CA . ASP A 1 293 ? -12.656 19.562 -10.461 1 96.88 293 ASP A CA 1
ATOM 2328 C C . ASP A 1 293 ? -12.578 21.062 -10.219 1 96.88 293 ASP A C 1
ATOM 2330 O O . ASP A 1 293 ? -11.492 21.641 -10.25 1 96.88 293 ASP A O 1
ATOM 2334 N N . SER A 1 294 ? -13.727 21.578 -9.898 1 96.25 294 SER A N 1
ATOM 2335 C CA . SER A 1 294 ? -13.82 23.016 -9.68 1 96.25 294 SER A CA 1
ATOM 2336 C C . SER A 1 294 ? -13.461 23.391 -8.242 1 96.25 294 SER A C 1
ATOM 2338 O O . SER A 1 294 ? -14 22.812 -7.297 1 96.25 294 SER A O 1
ATOM 2340 N N . TYR A 1 295 ? -12.586 24.422 -8.148 1 97.12 295 TYR A N 1
ATOM 2341 C CA . TYR A 1 295 ? -12.188 24.938 -6.844 1 97.12 295 TYR A CA 1
ATOM 2342 C C . TYR A 1 295 ? -13.391 25.516 -6.102 1 97.12 295 TYR A C 1
ATOM 2344 O O . TYR A 1 295 ? -13.555 25.281 -4.902 1 97.12 295 TYR A O 1
ATOM 2352 N N . ASP A 1 296 ? -14.273 26.141 -6.746 1 96.75 296 ASP A N 1
ATOM 2353 C CA . ASP A 1 296 ? -15.453 26.734 -6.141 1 96.75 296 ASP A CA 1
ATOM 2354 C C . ASP A 1 296 ? -16.422 25.672 -5.629 1 96.75 296 ASP A C 1
ATOM 2356 O O . ASP A 1 296 ? -17.031 25.828 -4.574 1 96.75 296 ASP A O 1
ATOM 2360 N N . GLU A 1 297 ? -16.547 24.672 -6.387 1 97.69 297 GLU A N 1
ATOM 2361 C CA . GLU A 1 297 ? -17.406 23.562 -5.961 1 97.69 297 GLU A CA 1
ATOM 2362 C C . GLU A 1 297 ? -16.844 22.875 -4.719 1 97.69 297 GLU A C 1
ATOM 2364 O O . GLU A 1 297 ? -17.609 22.438 -3.852 1 97.69 297 GLU A O 1
ATOM 2369 N N . PHE A 1 298 ? -15.578 22.828 -4.738 1 97.75 298 PHE A N 1
ATOM 2370 C CA . PHE A 1 298 ? -14.945 22.266 -3.551 1 97.75 298 PHE A CA 1
ATOM 2371 C C . PHE A 1 298 ? -15.25 23.109 -2.32 1 97.75 298 PHE A C 1
ATOM 2373 O O . PHE A 1 298 ? -15.68 22.578 -1.29 1 97.75 298 PHE A O 1
ATOM 2380 N N . LYS A 1 299 ? -15.047 24.422 -2.391 1 98 299 LYS A N 1
ATOM 2381 C CA . LYS A 1 299 ? -15.344 25.312 -1.282 1 98 299 LYS A CA 1
ATOM 2382 C C . LYS A 1 299 ? -16.797 25.156 -0.827 1 98 299 LYS A C 1
ATOM 2384 O O . LYS A 1 299 ? -17.078 25.141 0.374 1 98 299 LYS A O 1
ATOM 2389 N N . ALA A 1 300 ? -17.641 25.047 -1.766 1 97.94 300 ALA A N 1
ATOM 2390 C CA . ALA A 1 300 ? -19.062 24.906 -1.46 1 97.94 300 ALA A CA 1
ATOM 2391 C C . ALA A 1 300 ? -19.328 23.609 -0.69 1 97.94 300 ALA A C 1
ATOM 2393 O O . ALA A 1 300 ? -20.109 23.594 0.26 1 97.94 300 ALA A O 1
ATOM 2394 N N . SER A 1 301 ? -18.719 22.531 -1.152 1 97.62 301 SER A N 1
ATOM 2395 C CA . SER A 1 301 ? -18.875 21.25 -0.48 1 97.62 301 SER A CA 1
ATOM 2396 C C . SER A 1 301 ? -18.406 21.312 0.967 1 97.62 301 SER A C 1
ATOM 2398 O O . SER A 1 301 ? -19.062 20.781 1.867 1 97.62 301 SER A O 1
ATOM 2400 N N . VAL A 1 302 ? -17.297 21.969 1.171 1 98.31 302 VAL A N 1
ATOM 2401 C CA . VAL A 1 302 ? -16.75 22.109 2.518 1 98.31 302 VAL A CA 1
ATOM 2402 C C . VAL A 1 302 ? -17.703 22.938 3.377 1 98.31 302 VAL A C 1
ATOM 2404 O O . VAL A 1 302 ? -18 22.578 4.52 1 98.31 302 VAL A O 1
ATOM 2407 N N . ARG A 1 303 ? -18.25 24.031 2.875 1 97.31 303 ARG A N 1
ATOM 2408 C CA . ARG A 1 303 ? -19.156 24.906 3.604 1 97.31 303 ARG A CA 1
ATOM 2409 C C . ARG A 1 303 ? -20.422 24.156 4.016 1 97.31 303 ARG A C 1
ATOM 2411 O O . ARG A 1 303 ? -20.953 24.375 5.105 1 97.31 303 ARG A O 1
ATOM 2418 N N . ASP A 1 304 ? -20.828 23.375 3.143 1 97.31 304 ASP A N 1
ATOM 2419 C CA . ASP A 1 304 ? -22.062 22.625 3.412 1 97.31 304 ASP A CA 1
ATOM 2420 C C . ASP A 1 304 ? -21.844 21.609 4.543 1 97.31 304 ASP A C 1
ATOM 2422 O O . ASP A 1 304 ? -22.703 21.438 5.398 1 97.31 304 ASP A O 1
ATOM 2426 N N . LEU A 1 305 ? -20.75 20.969 4.555 1 97.94 305 LEU A N 1
ATOM 2427 C CA . LEU A 1 305 ? -20.453 19.922 5.531 1 97.94 305 LEU A CA 1
ATOM 2428 C C . LEU A 1 305 ? -19.969 20.531 6.848 1 97.94 305 LEU A C 1
ATOM 2430 O O . LEU A 1 305 ? -20.391 20.094 7.922 1 97.94 305 LEU A O 1
ATOM 2434 N N . PHE A 1 306 ? -19.109 21.516 6.703 1 98.12 306 PHE A N 1
ATOM 2435 C CA . PHE A 1 306 ? -18.484 22.141 7.871 1 98.12 306 PHE A CA 1
ATOM 2436 C C . PHE A 1 306 ? -18.484 23.656 7.742 1 98.12 306 PHE A C 1
ATOM 2438 O O . PHE A 1 306 ? -17.453 24.266 7.445 1 98.12 306 PHE A O 1
ATOM 2445 N N . PRO A 1 307 ? -19.562 24.328 8.117 1 97.31 307 PRO A N 1
ATOM 2446 C CA . PRO A 1 307 ? -19.688 25.781 7.949 1 97.31 307 PRO A CA 1
ATOM 2447 C C . PRO A 1 307 ? -18.75 26.547 8.875 1 97.31 307 PRO A C 1
ATOM 2449 O O . PRO A 1 307 ? -18.406 27.703 8.586 1 97.31 307 PRO A O 1
ATOM 2452 N N . THR A 1 308 ? -18.375 25.953 10 1 97.06 308 THR A N 1
ATOM 2453 C CA . THR A 1 308 ? -17.484 26.609 10.953 1 97.06 308 THR A CA 1
ATOM 2454 C C . THR A 1 308 ? -16.188 25.797 11.102 1 97.06 308 THR A C 1
ATOM 2456 O O . THR A 1 308 ? -16.203 24.672 11.586 1 97.06 308 THR A O 1
ATOM 2459 N N . LEU A 1 309 ? -15.07 26.391 10.648 1 96.44 309 LEU A N 1
ATOM 2460 C CA . LEU A 1 309 ? -13.758 25.75 10.68 1 96.44 309 LEU A CA 1
ATOM 2461 C C . LEU A 1 309 ? -12.695 26.703 11.227 1 96.44 309 LEU A C 1
ATOM 2463 O O . LEU A 1 309 ? -12.727 27.906 10.953 1 96.44 309 LEU A O 1
ATOM 2467 N N . PHE A 1 310 ? -11.773 26.172 11.914 1 96.75 310 PHE A N 1
ATOM 2468 C CA . PHE A 1 310 ? -10.641 26.938 12.383 1 96.75 310 PHE A CA 1
ATOM 2469 C C . PHE A 1 310 ? -9.336 26.188 12.141 1 96.75 310 PHE A C 1
ATOM 2471 O O . PHE A 1 310 ? -9.25 24.984 12.391 1 96.75 310 PHE A O 1
ATOM 2478 N N . ASP A 1 311 ? -8.398 26.828 11.617 1 97.62 311 ASP A N 1
ATOM 2479 C CA . ASP A 1 311 ? -7.043 26.328 11.422 1 97.62 311 ASP A CA 1
ATOM 2480 C C . ASP A 1 311 ? -6.082 26.906 12.461 1 97.62 311 ASP A C 1
ATOM 2482 O O . ASP A 1 311 ? -5.727 28.078 12.391 1 97.62 311 ASP A O 1
ATOM 2486 N N . THR A 1 312 ? -5.602 26.078 13.305 1 96.81 312 THR A N 1
ATOM 2487 C CA . THR A 1 312 ? -4.816 26.578 14.43 1 96.81 312 THR A CA 1
ATOM 2488 C C . THR A 1 312 ? -3.463 27.094 13.961 1 96.81 312 THR A C 1
ATOM 2490 O O . THR A 1 312 ? -2.863 27.953 14.609 1 96.81 312 THR A O 1
ATOM 2493 N N . GLN A 1 313 ? -2.955 26.5 12.867 1 96.5 313 GLN A N 1
ATOM 2494 C CA . GLN A 1 313 ? -1.703 27.047 12.352 1 96.5 313 GLN A CA 1
ATOM 2495 C C . GLN A 1 313 ? -1.893 28.484 11.844 1 96.5 313 GLN A C 1
ATOM 2497 O O . GLN A 1 313 ? -1.025 29.328 12.039 1 96.5 313 GLN A O 1
ATOM 2502 N N . LEU A 1 314 ? -2.98 28.734 11.172 1 93.56 314 LEU A N 1
ATOM 2503 C CA . LEU A 1 314 ? -3.291 30.094 10.727 1 93.56 314 LEU A CA 1
ATOM 2504 C C . LEU A 1 314 ? -3.453 31.031 11.914 1 93.56 314 LEU A C 1
ATOM 2506 O O . LEU A 1 314 ? -2.943 32.156 11.891 1 93.56 314 LEU A O 1
ATOM 2510 N N . LEU A 1 315 ? -4.129 30.609 12.906 1 92.75 315 LEU A N 1
ATOM 2511 C CA . LEU A 1 315 ? -4.336 31.422 14.109 1 92.75 315 LEU A CA 1
ATOM 2512 C C . LEU A 1 315 ? -3.004 31.766 14.766 1 92.75 315 LEU A C 1
ATOM 2514 O O . LEU A 1 315 ? -2.801 32.875 15.211 1 92.75 315 LEU A O 1
ATOM 2518 N N . ALA A 1 316 ? -2.15 30.766 14.781 1 92.06 316 ALA A N 1
ATOM 2519 C CA . ALA A 1 316 ? -0.835 30.984 15.383 1 92.06 316 ALA A CA 1
ATOM 2520 C C . ALA A 1 316 ? -0.046 32.031 14.625 1 92.06 316 ALA A C 1
ATOM 2522 O O . ALA A 1 316 ? 0.738 32.781 15.227 1 92.06 316 ALA A O 1
ATOM 2523 N N . LYS A 1 317 ? -0.268 32.125 13.344 1 87 317 LYS A N 1
ATOM 2524 C CA . LYS A 1 317 ? 0.456 33.062 12.484 1 87 317 LYS A CA 1
ATOM 2525 C C . LYS A 1 317 ? -0.24 34.438 12.438 1 87 317 LYS A C 1
ATOM 2527 O O . LYS A 1 317 ? 0.318 35.406 11.922 1 87 317 LYS A O 1
ATOM 2532 N N . SER A 1 318 ? -1.352 34.531 12.984 1 84.62 318 SER A N 1
ATOM 2533 C CA . SER A 1 318 ? -2.191 35.719 12.82 1 84.62 318 SER A CA 1
ATOM 2534 C C . SER A 1 318 ? -1.804 36.812 13.812 1 84.62 318 SER A C 1
ATOM 2536 O O . SER A 1 318 ? -1.013 36.562 14.727 1 84.62 318 SER A O 1
ATOM 2538 N N . ARG A 1 319 ? -2.395 37.938 13.609 1 76.94 319 ARG A N 1
ATOM 2539 C CA . ARG A 1 319 ? -2.174 39.094 14.461 1 76.94 319 ARG A CA 1
ATOM 2540 C C . ARG A 1 319 ? -2.668 38.844 15.875 1 76.94 319 ARG A C 1
ATOM 2542 O O . ARG A 1 319 ? -2.227 39.5 16.828 1 76.94 319 ARG A O 1
ATOM 2549 N N . LEU A 1 320 ? -3.541 37.844 15.969 1 77.5 320 LEU A N 1
ATOM 2550 C CA . LEU A 1 320 ? -4.133 37.562 17.266 1 77.5 320 LEU A CA 1
ATOM 2551 C C . LEU A 1 320 ? -3.076 37.062 18.25 1 77.5 320 LEU A C 1
ATOM 2553 O O . LEU A 1 320 ? -3.189 37.312 19.453 1 77.5 320 LEU A O 1
ATOM 2557 N N . LEU A 1 321 ? -2.104 36.438 17.719 1 81.31 321 LEU A N 1
ATOM 2558 C CA . LEU A 1 321 ? -1.142 35.781 18.609 1 81.31 321 LEU A CA 1
ATOM 2559 C C . LEU A 1 321 ? 0.26 36.344 18.391 1 81.31 321 LEU A C 1
ATOM 2561 O O . LEU A 1 321 ? 1.231 35.844 18.953 1 81.31 321 LEU A O 1
ATOM 2565 N N . LYS A 1 322 ? 0.344 37.281 17.531 1 75.5 322 LYS A N 1
ATOM 2566 C CA . LYS A 1 322 ? 1.634 37.938 17.328 1 75.5 322 LYS A CA 1
ATOM 2567 C C . LYS A 1 322 ? 1.883 39 18.391 1 75.5 322 LYS A C 1
ATOM 2569 O O . LYS A 1 322 ? 1.053 39.906 18.578 1 75.5 322 LYS A O 1
ATOM 2574 N N . PRO A 1 323 ? 2.98 38.75 19.094 1 69.94 323 PRO A N 1
ATOM 2575 C CA . PRO A 1 323 ? 3.297 39.781 20.078 1 69.94 323 PRO A CA 1
ATOM 2576 C C . PRO A 1 323 ? 3.709 41.094 19.438 1 69.94 323 PRO A C 1
ATOM 2578 O O . PRO A 1 323 ? 4.059 41.125 18.25 1 69.94 323 PRO A O 1
ATOM 2581 N N . LYS A 1 324 ? 3.508 42.219 20.172 1 60.5 324 LYS A N 1
ATOM 2582 C CA . LYS A 1 324 ? 3.926 43.531 19.703 1 60.5 324 LYS A CA 1
ATOM 2583 C C . LYS A 1 324 ? 5.402 43.531 19.312 1 60.5 324 LYS A C 1
ATOM 2585 O O . LYS A 1 324 ? 5.785 44.156 18.312 1 60.5 324 LYS A O 1
ATOM 2590 N N . ASN A 1 325 ? 6.062 42.844 20.078 1 62.66 325 ASN A N 1
ATOM 2591 C CA . ASN A 1 325 ? 7.496 42.781 19.828 1 62.66 325 ASN A CA 1
ATOM 2592 C C . ASN A 1 325 ? 7.996 41.344 19.75 1 62.66 325 ASN A C 1
ATOM 2594 O O . ASN A 1 325 ? 7.75 40.562 20.656 1 62.66 325 ASN A O 1
ATOM 2598 N N . GLY A 1 326 ? 8.555 40.875 18.594 1 64.69 326 GLY A N 1
ATOM 2599 C CA . GLY A 1 326 ? 9.25 39.594 18.469 1 64.69 326 GLY A CA 1
ATOM 2600 C C . GLY A 1 326 ? 8.391 38.5 17.891 1 64.69 326 GLY A C 1
ATOM 2601 O O . GLY A 1 326 ? 7.367 38.781 17.25 1 64.69 326 GLY A O 1
ATOM 2602 N N . GLN A 1 327 ? 9.008 37.312 17.953 1 77.44 327 GLN A N 1
ATOM 2603 C CA . GLN A 1 327 ? 8.352 36.094 17.469 1 77.44 327 GLN A CA 1
ATOM 2604 C C . GLN A 1 327 ? 7.922 35.219 18.609 1 77.44 327 GLN A C 1
ATOM 2606 O O . GLN A 1 327 ? 8.734 34.844 19.469 1 77.44 327 GLN A O 1
ATOM 2611 N N . ARG A 1 328 ? 6.609 35.062 18.75 1 84.31 328 ARG A N 1
ATOM 2612 C CA . ARG A 1 328 ? 6.074 34.219 19.812 1 84.31 328 ARG A CA 1
ATOM 2613 C C . ARG A 1 328 ? 6.461 32.781 19.609 1 84.31 328 ARG A C 1
ATOM 2615 O O . ARG A 1 328 ? 6.887 32.094 20.547 1 84.31 328 ARG A O 1
ATOM 2622 N N . PHE A 1 329 ? 6.301 32.344 18.328 1 88.25 329 PHE A N 1
ATOM 2623 C CA . PHE A 1 329 ? 6.566 30.938 18 1 88.25 329 PHE A CA 1
ATOM 2624 C C . PHE A 1 329 ? 7.812 30.812 17.125 1 88.25 329 PHE A C 1
ATOM 2626 O O . PHE A 1 329 ? 7.965 31.547 16.156 1 88.25 329 PHE A O 1
ATOM 2633 N N . HIS A 1 330 ? 8.727 29.906 17.406 1 82.25 330 HIS A N 1
ATOM 2634 C CA . HIS A 1 330 ? 9.891 29.641 16.562 1 82.25 330 HIS A CA 1
ATOM 2635 C C . HIS A 1 330 ? 9.539 28.75 15.391 1 82.25 330 HIS A C 1
ATOM 2637 O O . HIS A 1 330 ? 10.242 28.75 14.375 1 82.25 330 HIS A O 1
ATOM 2643 N N . SER A 1 331 ? 8.539 27.969 15.648 1 88.12 331 SER A N 1
ATOM 2644 C CA . SER A 1 331 ? 7.996 27.062 14.641 1 88.12 331 SER A CA 1
ATOM 2645 C C . SER A 1 331 ? 6.477 26.969 14.742 1 88.12 331 SER A C 1
ATOM 2647 O O . SER A 1 331 ? 5.914 27.125 15.828 1 88.12 331 SER A O 1
ATOM 2649 N N . TYR A 1 332 ? 5.922 26.75 13.617 1 92.69 332 TYR A N 1
ATOM 2650 C CA . TYR A 1 332 ? 4.465 26.672 13.633 1 92.69 332 TYR A CA 1
ATOM 2651 C C . TYR A 1 332 ? 3.99 25.234 13.562 1 92.69 332 TYR A C 1
ATOM 2653 O O . TYR A 1 332 ? 2.811 24.969 13.305 1 92.69 332 TYR A O 1
ATOM 2661 N N . ALA A 1 333 ? 4.973 24.344 13.711 1 94 333 ALA A N 1
ATOM 2662 C CA . ALA A 1 333 ? 4.605 22.938 13.852 1 94 333 ALA A CA 1
ATOM 2663 C C . ALA A 1 333 ? 3.73 22.719 15.078 1 94 333 ALA A C 1
ATOM 2665 O O . ALA A 1 333 ? 3.889 23.406 16.094 1 94 333 ALA A O 1
ATOM 2666 N N . LEU A 1 334 ? 2.859 21.797 15.023 1 97.12 334 LEU A N 1
ATOM 2667 C CA . LEU A 1 334 ? 1.851 21.562 16.047 1 97.12 334 LEU A CA 1
ATOM 2668 C C . LEU A 1 334 ? 2.496 21.406 17.422 1 97.12 334 LEU A C 1
ATOM 2670 O O . LEU A 1 334 ? 2.07 22.047 18.391 1 97.12 334 LEU A O 1
ATOM 2674 N N . GLY A 1 335 ? 3.52 20.562 17.453 1 96.06 335 GLY A N 1
ATOM 2675 C CA . GLY A 1 335 ? 4.18 20.312 18.734 1 96.06 335 GLY A CA 1
ATOM 2676 C C . GLY A 1 335 ? 4.766 21.562 19.359 1 96.06 335 GLY A C 1
ATOM 2677 O O . GLY A 1 335 ? 4.637 21.781 20.562 1 96.06 335 GLY A O 1
ATOM 2678 N N . GLN A 1 336 ? 5.352 22.422 18.594 1 93.31 336 GLN A N 1
ATOM 2679 C CA . GLN A 1 336 ? 5.988 23.641 19.094 1 93.31 336 GLN A CA 1
ATOM 2680 C C . GLN A 1 336 ? 4.945 24.672 19.516 1 93.31 336 GLN A C 1
ATOM 2682 O O . GLN A 1 336 ? 5.094 25.312 20.562 1 93.31 336 GLN A O 1
ATOM 2687 N N . VAL A 1 337 ? 3.941 24.812 18.75 1 95.38 337 VAL A N 1
ATOM 2688 C CA . VAL A 1 337 ? 2.865 25.734 19.094 1 95.38 337 VAL A CA 1
ATOM 2689 C C . VAL A 1 337 ? 2.215 25.312 20.406 1 95.38 337 VAL A C 1
ATOM 2691 O O . VAL A 1 337 ? 1.954 26.141 21.281 1 95.38 337 VAL A O 1
ATOM 2694 N N . HIS A 1 338 ? 1.95 24.016 20.547 1 97 338 HIS A N 1
ATOM 2695 C CA . HIS A 1 338 ? 1.351 23.469 21.766 1 97 338 HIS A CA 1
ATOM 2696 C C . HIS A 1 338 ? 2.236 23.734 22.984 1 97 338 HIS A C 1
ATOM 2698 O O . HIS A 1 338 ? 1.746 24.141 24.031 1 97 338 HIS A O 1
ATOM 2704 N N . ALA A 1 339 ? 3.49 23.5 22.844 1 95.5 339 ALA A N 1
ATOM 2705 C CA . ALA A 1 339 ? 4.43 23.656 23.938 1 95.5 339 ALA A CA 1
ATOM 2706 C C . ALA A 1 339 ? 4.445 25.094 24.453 1 95.5 339 ALA A C 1
ATOM 2708 O O . ALA A 1 339 ? 4.418 25.328 25.672 1 95.5 339 ALA A O 1
ATOM 2709 N N . VAL A 1 340 ? 4.496 26.047 23.578 1 93.94 340 VAL A N 1
ATOM 2710 C CA . VAL A 1 340 ? 4.547 27.453 23.938 1 93.94 340 VAL A CA 1
ATOM 2711 C C . VAL A 1 340 ? 3.256 27.859 24.656 1 93.94 340 VAL A C 1
ATOM 2713 O O . VAL A 1 340 ? 3.295 28.469 25.719 1 93.94 340 VAL A O 1
ATOM 2716 N N . LEU A 1 341 ? 2.145 27.484 24.109 1 93.81 341 LEU A N 1
ATOM 2717 C CA . LEU A 1 341 ? 0.861 27.875 24.688 1 93.81 341 LEU A CA 1
ATOM 2718 C C . LEU A 1 341 ? 0.627 27.188 26.031 1 93.81 341 LEU A C 1
ATOM 2720 O O . LEU A 1 341 ? 0.025 27.766 26.938 1 93.81 341 LEU A O 1
ATOM 2724 N N . LYS A 1 342 ? 0.992 25.938 26.078 1 94.38 342 LYS A N 1
ATOM 2725 C CA . LYS A 1 342 ? 0.88 25.219 27.344 1 94.38 342 LYS A CA 1
ATOM 2726 C C . LYS A 1 342 ? 1.706 25.891 28.438 1 94.38 342 LYS A C 1
ATOM 2728 O O . LYS A 1 342 ? 1.233 26.062 29.562 1 94.38 342 LYS A O 1
ATOM 2733 N N . GLN A 1 343 ? 2.904 26.25 28.109 1 94.62 343 GLN A N 1
ATOM 2734 C CA . GLN A 1 343 ? 3.777 26.938 29.062 1 94.62 343 GLN A CA 1
ATOM 2735 C C . GLN A 1 343 ? 3.18 28.266 29.5 1 94.62 343 GLN A C 1
ATOM 2737 O O . GLN A 1 343 ? 3.209 28.609 30.672 1 94.62 343 GLN A O 1
ATOM 2742 N N . GLU A 1 344 ? 2.693 29.016 28.547 1 91.5 344 GLU A N 1
ATOM 2743 C CA . GLU A 1 344 ? 2.055 30.281 28.859 1 91.5 344 GLU A CA 1
ATOM 2744 C C . GLU A 1 344 ? 0.834 30.094 29.75 1 91.5 344 GLU A C 1
ATOM 2746 O O . GLU A 1 344 ? 0.584 30.891 30.656 1 91.5 344 GLU A O 1
ATOM 2751 N N . ASN A 1 345 ? 0.067 29.094 29.5 1 92.81 345 ASN A N 1
ATOM 2752 C CA . ASN A 1 345 ? -1.108 28.781 30.312 1 92.81 345 ASN A CA 1
ATOM 2753 C C . ASN A 1 345 ? -0.727 28.438 31.734 1 92.81 345 ASN A C 1
ATOM 2755 O O . ASN A 1 345 ? -1.414 28.812 32.688 1 92.81 345 ASN A O 1
ATOM 2759 N N . GLU A 1 346 ? 0.333 27.703 31.859 1 92.19 346 GLU A N 1
ATOM 2760 C CA . GLU A 1 346 ? 0.796 27.281 33.188 1 92.19 346 GLU A CA 1
ATOM 2761 C C . GLU A 1 346 ? 1.312 28.453 34 1 92.19 346 GLU A C 1
ATOM 2763 O O . GLU A 1 346 ? 1.354 28.406 35.219 1 92.19 346 GLU A O 1
ATOM 2768 N N . ALA A 1 347 ? 1.686 29.516 33.281 1 91.44 347 ALA A N 1
ATOM 2769 C CA . ALA A 1 347 ? 2.23 30.703 33.938 1 91.44 347 ALA A CA 1
ATOM 2770 C C . ALA A 1 347 ? 1.116 31.641 34.406 1 91.44 347 ALA A C 1
ATOM 2772 O O . ALA A 1 347 ? 1.354 32.562 35.188 1 91.44 347 ALA A O 1
ATOM 2773 N N . LYS A 1 348 ? -0.029 31.375 34.031 1 88.88 348 LYS A N 1
ATOM 2774 C CA . LYS A 1 348 ? -1.164 32.219 34.375 1 88.88 348 LYS A CA 1
ATOM 2775 C C . LYS A 1 348 ? -1.643 31.906 35.812 1 88.88 348 LYS A C 1
ATOM 2777 O O . LYS A 1 348 ? -1.242 30.906 36.406 1 88.88 348 LYS A O 1
ATOM 2782 N N . THR A 1 349 ? -2.477 32.875 36.25 1 86 349 THR A N 1
ATOM 2783 C CA . THR A 1 349 ? -3.105 32.656 37.562 1 86 349 THR A CA 1
ATOM 2784 C C . THR A 1 349 ? -4.16 31.547 37.469 1 86 349 THR A C 1
ATOM 2786 O O . THR A 1 349 ? -4.664 31.25 36.375 1 86 349 THR A O 1
ATOM 2789 N N . GLU A 1 350 ? -4.449 30.984 38.562 1 80.19 350 GLU A N 1
ATOM 2790 C CA . GLU A 1 350 ? -5.406 29.891 38.625 1 80.19 350 GLU A CA 1
ATOM 2791 C C . GLU A 1 350 ? -6.738 30.281 38 1 80.19 350 GLU A C 1
ATOM 2793 O O . GLU A 1 350 ? -7.391 29.453 37.344 1 80.19 350 GLU A O 1
ATOM 2798 N N . ALA A 1 351 ? -7.074 31.531 38.125 1 77.19 351 ALA A N 1
ATOM 2799 C CA . ALA A 1 351 ? -8.359 32 37.625 1 77.19 351 ALA A CA 1
ATOM 2800 C C . ALA A 1 351 ? -8.344 32.125 36.094 1 77.19 351 ALA A C 1
ATOM 2802 O O . ALA A 1 351 ? -9.383 32.031 35.438 1 77.19 351 ALA A O 1
ATOM 2803 N N . GLU A 1 352 ? -7.184 32.188 35.531 1 81.75 352 GLU A N 1
ATOM 2804 C CA . GLU A 1 352 ? -7.082 32.438 34.094 1 81.75 352 GLU A CA 1
ATOM 2805 C C . GLU A 1 352 ? -6.617 31.188 33.344 1 81.75 352 GLU A C 1
ATOM 2807 O O . GLU A 1 352 ? -6.645 31.156 32.125 1 81.75 352 GLU A O 1
ATOM 2812 N N . THR A 1 353 ? -6.328 30.203 34.125 1 89.25 353 THR A N 1
ATOM 2813 C CA . THR A 1 353 ? -5.766 29 33.531 1 89.25 353 THR A CA 1
ATOM 2814 C C . THR A 1 353 ? -6.852 28.172 32.844 1 89.25 353 THR A C 1
ATOM 2816 O O . THR A 1 353 ? -7.949 28.016 33.375 1 89.25 353 THR A O 1
ATOM 2819 N N . VAL A 1 354 ? -6.559 27.781 31.625 1 92.25 354 VAL A N 1
ATOM 2820 C CA . VAL A 1 354 ? -7.434 26.875 30.891 1 92.25 354 VAL A CA 1
ATOM 2821 C C . VAL A 1 354 ? -7.137 25.422 31.297 1 92.25 354 VAL A C 1
ATOM 2823 O O . VAL A 1 354 ? -6.031 24.922 31.094 1 92.25 354 VAL A O 1
ATOM 2826 N N . GLU A 1 355 ? -8.094 24.812 31.891 1 94 355 GLU A N 1
ATOM 2827 C CA . GLU A 1 355 ? -7.922 23.422 32.344 1 94 355 GLU A CA 1
ATOM 2828 C C . GLU A 1 355 ? -8.508 22.453 31.312 1 94 355 GLU A C 1
ATOM 2830 O O . GLU A 1 355 ? -9.672 22.578 30.938 1 94 355 GLU A O 1
ATOM 2835 N N . ILE A 1 356 ? -7.75 21.547 30.891 1 95.19 356 ILE A N 1
ATOM 2836 C CA . ILE A 1 356 ? -8.156 20.484 29.969 1 95.19 356 ILE A CA 1
ATOM 2837 C C . ILE A 1 356 ? -7.91 19.125 30.625 1 95.19 356 ILE A C 1
ATOM 2839 O O . ILE A 1 356 ? -6.785 18.812 31 1 95.19 356 ILE A O 1
ATOM 2843 N N . VAL A 1 357 ? -8.938 18.328 30.766 1 94.62 357 VAL A N 1
ATOM 2844 C CA . VAL A 1 357 ? -8.812 17 31.359 1 94.62 357 VAL A CA 1
ATOM 2845 C C . VAL A 1 357 ? -9.281 15.953 30.359 1 94.62 357 VAL A C 1
ATOM 2847 O O . VAL A 1 357 ? -10.188 16.203 29.562 1 94.62 357 VAL A O 1
ATOM 2850 N N . LEU A 1 358 ? -8.68 14.836 30.391 1 94.81 358 LEU A N 1
ATOM 2851 C CA . LEU A 1 358 ? -9.109 13.703 29.578 1 94.81 358 LEU A CA 1
ATOM 2852 C C . LEU A 1 358 ? -10.195 12.906 30.297 1 94.81 358 LEU A C 1
ATOM 2854 O O . LEU A 1 358 ? -10.086 12.633 31.484 1 94.81 358 LEU A O 1
ATOM 2858 N N . ALA A 1 359 ? -11.195 12.586 29.547 1 93.94 359 ALA A N 1
ATOM 2859 C CA . ALA A 1 359 ? -12.305 11.82 30.125 1 93.94 359 ALA A CA 1
ATOM 2860 C C . ALA A 1 359 ? -11.844 10.438 30.562 1 93.94 359 ALA A C 1
ATOM 2862 O O . ALA A 1 359 ? -10.797 9.961 30.125 1 93.94 359 ALA A O 1
ATOM 2863 N N . GLU A 1 360 ? -12.688 9.859 31.375 1 90.25 360 GLU A N 1
ATOM 2864 C CA . GLU A 1 360 ? -12.406 8.5 31.812 1 90.25 360 GLU A CA 1
ATOM 2865 C C . GLU A 1 360 ? -12.352 7.531 30.641 1 90.25 360 GLU A C 1
ATOM 2867 O O . GLU A 1 360 ? -13.227 7.555 29.766 1 90.25 360 GLU A O 1
ATOM 2872 N N . GLY A 1 361 ? -11.289 6.73 30.531 1 87.12 361 GLY A N 1
ATOM 2873 C CA . GLY A 1 361 ? -11.133 5.785 29.438 1 87.12 361 GLY A CA 1
ATOM 2874 C C . GLY A 1 361 ? -10.289 6.324 28.297 1 87.12 361 GLY A C 1
ATOM 2875 O O . GLY A 1 361 ? -9.914 5.578 27.391 1 87.12 361 GLY A O 1
ATOM 2876 N N . HIS A 1 362 ? -10.016 7.566 28.391 1 88.62 362 HIS A N 1
ATOM 2877 C CA . HIS A 1 362 ? -9.258 8.211 27.328 1 88.62 362 HIS A CA 1
ATOM 2878 C C . HIS A 1 362 ? -7.938 8.766 27.844 1 88.62 362 HIS A C 1
ATOM 2880 O O . HIS A 1 362 ? -7.391 9.719 27.266 1 88.62 362 HIS A O 1
ATOM 2886 N N . GLN A 1 363 ? -7.383 8.234 28.906 1 84.38 363 GLN A N 1
ATOM 2887 C CA . GLN A 1 363 ? -6.27 8.844 29.625 1 84.38 363 GLN A CA 1
ATOM 2888 C C . GLN A 1 363 ? -4.934 8.461 29 1 84.38 363 GLN A C 1
ATOM 2890 O O . GLN A 1 363 ? -3.877 8.914 29.453 1 84.38 363 GLN A O 1
ATOM 2895 N N . GLY A 1 364 ? -4.961 7.723 27.969 1 85.88 364 GLY A N 1
ATOM 2896 C CA . GLY A 1 364 ? -3.725 7.238 27.375 1 85.88 364 GLY A CA 1
ATOM 2897 C C . GLY A 1 364 ? -2.826 8.352 26.875 1 85.88 364 GLY A C 1
ATOM 2898 O O . GLY A 1 364 ? -1.6 8.234 26.922 1 85.88 364 GLY A O 1
ATOM 2899 N N . TYR A 1 365 ? -3.375 9.484 26.469 1 86.19 365 TYR A N 1
ATOM 2900 C CA . TYR A 1 365 ? -2.615 10.578 25.875 1 86.19 365 TYR A CA 1
ATOM 2901 C C . TYR A 1 365 ? -2.084 11.516 26.953 1 86.19 365 TYR A C 1
ATOM 2903 O O . TYR A 1 365 ? -1.312 12.43 26.656 1 86.19 365 TYR A O 1
ATOM 2911 N N . GLY A 1 366 ? -2.42 11.336 28.172 1 86.69 366 GLY A N 1
ATOM 2912 C CA . GLY A 1 366 ? -1.956 12.188 29.25 1 86.69 366 GLY A CA 1
ATOM 2913 C C . GLY A 1 366 ? -0.537 11.883 29.688 1 86.69 366 GLY A C 1
ATOM 2914 O O . GLY A 1 366 ? 0.169 12.758 30.188 1 86.69 366 GLY A O 1
ATOM 2915 N N . SER A 1 367 ? -0.131 10.68 29.438 1 82.19 367 SER A N 1
ATOM 2916 C CA . SER A 1 367 ? 1.131 10.234 30.016 1 82.19 367 SER A CA 1
ATOM 2917 C C . SER A 1 367 ? 2.238 10.188 28.969 1 82.19 367 SER A C 1
ATOM 2919 O O . SER A 1 367 ? 3.422 10.188 29.312 1 82.19 367 SER A O 1
ATOM 2921 N N . SER A 1 368 ? 1.873 10.117 27.781 1 86.69 368 SER A N 1
ATOM 2922 C CA . SER A 1 368 ? 2.908 9.938 26.766 1 86.69 368 SER A CA 1
ATOM 2923 C C . SER A 1 368 ? 2.559 10.68 25.469 1 86.69 368 SER A C 1
ATOM 2925 O O . SER A 1 368 ? 1.429 10.594 24.984 1 86.69 368 SER A O 1
ATOM 2927 N N . ALA A 1 369 ? 3.617 11.414 25.031 1 88.56 369 ALA A N 1
ATOM 2928 C CA . ALA A 1 369 ? 3.449 12.086 23.734 1 88.56 369 ALA A CA 1
ATOM 2929 C C . ALA A 1 369 ? 3.529 11.086 22.594 1 88.56 369 ALA A C 1
ATOM 2931 O O . ALA A 1 369 ? 4.359 10.18 22.609 1 88.56 369 ALA A O 1
ATOM 2932 N N . ARG A 1 370 ? 2.605 11.203 21.656 1 93.44 370 ARG A N 1
ATOM 2933 C CA . ARG A 1 370 ? 2.561 10.336 20.484 1 93.44 370 ARG A CA 1
ATOM 2934 C C . ARG A 1 370 ? 2.367 11.148 19.203 1 93.44 370 ARG A C 1
ATOM 2936 O O . ARG A 1 370 ? 1.471 10.859 18.406 1 93.44 370 ARG A O 1
ATOM 2943 N N . PHE A 1 371 ? 3.223 12.07 19.016 1 93 371 PHE A N 1
ATOM 2944 C CA . PHE A 1 371 ? 3.119 12.906 17.828 1 93 371 PHE A CA 1
ATOM 2945 C C . PHE A 1 371 ? 3.184 12.062 16.562 1 93 371 PHE A C 1
ATOM 2947 O O . PHE A 1 371 ? 3.887 11.055 16.531 1 93 371 PHE A O 1
ATOM 2954 N N . HIS A 1 372 ? 2.443 12.406 15.586 1 94.06 372 HIS A N 1
ATOM 2955 C CA . HIS A 1 372 ? 2.309 11.742 14.289 1 94.06 372 HIS A CA 1
ATOM 2956 C C . HIS A 1 372 ? 1.4 10.523 14.398 1 94.06 372 HIS A C 1
ATOM 2958 O O . HIS A 1 372 ? 1.365 9.688 13.484 1 94.06 372 HIS A O 1
ATOM 2964 N N . GLU A 1 373 ? 0.814 10.391 15.469 1 97.12 373 GLU A N 1
ATOM 2965 C CA . GLU A 1 373 ? -0.417 9.609 15.57 1 97.12 373 GLU A CA 1
ATOM 2966 C C . GLU A 1 373 ? -1.647 10.5 15.438 1 97.12 373 GLU A C 1
ATOM 2968 O O . GLU A 1 373 ? -1.783 11.492 16.141 1 97.12 373 GLU A O 1
ATOM 2973 N N . ALA A 1 374 ? -2.529 10.156 14.57 1 98.38 374 ALA A N 1
ATOM 2974 C CA . ALA A 1 374 ? -3.621 11.055 14.203 1 98.38 374 ALA A CA 1
ATOM 2975 C C . ALA A 1 374 ? -4.484 11.391 15.414 1 98.38 374 ALA A C 1
ATOM 2977 O O . ALA A 1 374 ? -4.871 12.547 15.602 1 98.38 374 ALA A O 1
ATOM 2978 N N . GLY A 1 375 ? -4.801 10.383 16.266 1 98.19 375 GLY A N 1
ATOM 2979 C CA . GLY A 1 375 ? -5.598 10.641 17.453 1 98.19 375 GLY A CA 1
ATOM 2980 C C . GLY A 1 375 ? -4.938 11.602 18.422 1 98.19 375 GLY A C 1
ATOM 2981 O O . GLY A 1 375 ? -5.594 12.492 18.969 1 98.19 375 GLY A O 1
ATOM 2982 N N . TYR A 1 376 ? -3.697 11.445 18.656 1 97.88 376 TYR A N 1
ATOM 2983 C CA . TYR A 1 376 ? -2.955 12.32 19.562 1 97.88 376 TYR A CA 1
ATOM 2984 C C . TYR A 1 376 ? -2.834 13.727 18.969 1 97.88 376 TYR A C 1
ATOM 2986 O O . TYR A 1 376 ? -3.008 14.719 19.688 1 97.88 376 TYR A O 1
ATOM 2994 N N . ASP A 1 377 ? -2.5 13.766 17.703 1 98.38 377 ASP A N 1
ATOM 2995 C CA . ASP A 1 377 ? -2.367 15.07 17.062 1 98.38 377 ASP A CA 1
ATOM 2996 C C . ASP A 1 377 ? -3.697 15.82 17.062 1 98.38 377 ASP A C 1
ATOM 2998 O O . ASP A 1 377 ? -3.727 17.047 17.188 1 98.38 377 ASP A O 1
ATOM 3002 N N . ALA A 1 378 ? -4.816 15.102 16.891 1 98.69 378 ALA A N 1
ATOM 3003 C CA . ALA A 1 378 ? -6.133 15.719 17.016 1 98.69 378 ALA A CA 1
ATOM 3004 C C . ALA A 1 378 ? -6.352 16.266 18.422 1 98.69 378 ALA A C 1
ATOM 3006 O O . ALA A 1 378 ? -6.84 17.391 18.594 1 98.69 378 ALA A O 1
ATOM 3007 N N . PHE A 1 379 ? -5.988 15.484 19.406 1 98.38 379 PHE A N 1
ATOM 3008 C CA . PHE A 1 379 ? -6.105 15.898 20.812 1 98.38 379 PHE A CA 1
ATOM 3009 C C . PHE A 1 379 ? -5.289 17.156 21.062 1 98.38 379 PHE A C 1
ATOM 3011 O O . PHE A 1 379 ? -5.801 18.141 21.625 1 98.38 379 PHE A O 1
ATOM 3018 N N . VAL A 1 380 ? -4.043 17.141 20.609 1 98.31 380 VAL A N 1
ATOM 3019 C CA . VAL A 1 380 ? -3.154 18.281 20.812 1 98.31 380 VAL A CA 1
ATOM 3020 C C . VAL A 1 380 ? -3.695 19.5 20.078 1 98.31 380 VAL A C 1
ATOM 3022 O O . VAL A 1 380 ? -3.656 20.625 20.594 1 98.31 380 VAL A O 1
ATOM 3025 N N . THR A 1 381 ? -4.152 19.281 18.859 1 98.69 381 THR A N 1
ATOM 3026 C CA . THR A 1 381 ? -4.77 20.344 18.078 1 98.69 381 THR A CA 1
ATOM 3027 C C . THR A 1 381 ? -5.918 20.984 18.859 1 98.69 381 THR A C 1
ATOM 3029 O O . THR A 1 381 ? -6.043 22.203 18.906 1 98.69 381 THR A O 1
ATOM 3032 N N . GLY A 1 382 ? -6.762 20.156 19.469 1 98.44 382 GLY A N 1
ATOM 3033 C CA . GLY A 1 382 ? -7.848 20.672 20.281 1 98.44 382 GLY A CA 1
ATOM 3034 C C . GLY A 1 382 ? -7.367 21.453 21.5 1 98.44 382 GLY A C 1
ATOM 3035 O O . GLY A 1 382 ? -7.953 22.469 21.844 1 98.44 382 GLY A O 1
ATOM 3036 N N . CYS A 1 383 ? -6.34 20.984 22.156 1 97.44 383 CYS A N 1
ATOM 3037 C CA . CYS A 1 383 ? -5.762 21.719 23.281 1 97.44 383 CYS A CA 1
ATOM 3038 C C . CYS A 1 383 ? -5.289 23.094 22.844 1 97.44 383 CYS A C 1
ATOM 3040 O O . CYS A 1 383 ? -5.566 24.094 23.516 1 97.44 383 CYS A O 1
ATOM 3042 N N . VAL A 1 384 ? -4.578 23.094 21.75 1 97 384 VAL A N 1
ATOM 3043 C CA . VAL A 1 384 ? -4.066 24.344 21.203 1 97 384 VAL A CA 1
ATOM 3044 C C . VAL A 1 384 ? -5.223 25.312 20.953 1 97 384 VAL A C 1
ATOM 3046 O O . VAL A 1 384 ? -5.16 26.484 21.344 1 97 384 VAL A O 1
ATOM 3049 N N . PHE A 1 385 ? -6.238 24.844 20.328 1 96.81 385 PHE A N 1
ATOM 3050 C CA . PHE A 1 385 ? -7.391 25.688 20.031 1 96.81 385 PHE A CA 1
ATOM 3051 C C . PHE A 1 385 ? -8.055 26.172 21.312 1 96.81 385 PHE A C 1
ATOM 3053 O O . PHE A 1 385 ? -8.477 27.328 21.391 1 96.81 385 PHE A O 1
ATOM 3060 N N . ALA A 1 386 ? -8.188 25.312 22.312 1 95.12 386 ALA A N 1
ATOM 3061 C CA . ALA A 1 386 ? -8.766 25.688 23.594 1 95.12 386 ALA A CA 1
ATOM 3062 C C . ALA A 1 386 ? -7.988 26.844 24.219 1 95.12 386 ALA A C 1
ATOM 3064 O O . ALA A 1 386 ? -8.578 27.812 24.719 1 95.12 386 ALA A O 1
ATOM 3065 N N . TYR A 1 387 ? -6.684 26.766 24.188 1 93.5 387 TYR A N 1
ATOM 3066 C CA . TYR A 1 387 ? -5.844 27.844 24.703 1 93.5 387 TYR A CA 1
ATOM 3067 C C . TYR A 1 387 ? -6.086 29.141 23.922 1 93.5 387 TYR A C 1
ATOM 3069 O O . TYR A 1 387 ? -6.215 30.203 24.531 1 93.5 387 TYR A O 1
ATOM 3077 N N . MET A 1 388 ? -6.141 29 22.641 1 91.75 388 MET A N 1
ATOM 3078 C CA . MET A 1 388 ? -6.309 30.172 21.781 1 91.75 388 MET A CA 1
ATOM 3079 C C . MET A 1 388 ? -7.684 30.812 21.984 1 91.75 388 MET A C 1
ATOM 3081 O O . MET A 1 388 ? -7.812 32.031 21.984 1 91.75 388 MET A O 1
ATOM 3085 N N . ALA A 1 389 ? -8.633 29.969 22.062 1 88.5 389 ALA A N 1
ATOM 3086 C CA . ALA A 1 389 ? -10.016 30.438 22.203 1 88.5 389 ALA A CA 1
ATOM 3087 C C . ALA A 1 389 ? -10.195 31.219 23.484 1 88.5 389 ALA A C 1
ATOM 3089 O O . ALA A 1 389 ? -10.938 32.188 23.531 1 88.5 389 ALA A O 1
ATOM 3090 N N . GLU A 1 390 ? -9.547 30.875 24.516 1 84.19 390 GLU A N 1
ATOM 3091 C CA . GLU A 1 390 ? -9.758 31.484 25.812 1 84.19 390 GLU A CA 1
ATOM 3092 C C . GLU A 1 390 ? -8.805 32.656 26.047 1 84.19 390 GLU A C 1
ATOM 3094 O O . GLU A 1 390 ? -9.102 33.562 26.812 1 84.19 390 GLU A O 1
ATOM 3099 N N . THR A 1 391 ? -7.688 32.656 25.375 1 76.25 391 THR A N 1
ATOM 3100 C CA . THR A 1 391 ? -6.672 33.656 25.719 1 76.25 391 THR A CA 1
ATOM 3101 C C . THR A 1 391 ? -6.527 34.688 24.594 1 76.25 391 THR A C 1
ATOM 3103 O O . THR A 1 391 ? -6.223 35.844 24.859 1 76.25 391 THR A O 1
ATOM 3106 N N . ALA A 1 392 ? -6.535 34.219 23.344 1 62.72 392 ALA A N 1
ATOM 3107 C CA . ALA A 1 392 ? -6.027 35.062 22.25 1 62.72 392 ALA A CA 1
ATOM 3108 C C . ALA A 1 392 ? -7.156 35.812 21.578 1 62.72 392 ALA A C 1
ATOM 3110 O O . ALA A 1 392 ? -7.02 36.281 20.438 1 62.72 392 ALA A O 1
ATOM 3111 N N . GLY A 1 393 ? -8.18 36.094 22.406 1 64.12 393 GLY A N 1
ATOM 3112 C CA . GLY A 1 393 ? -9.125 37 21.797 1 64.12 393 GLY A CA 1
ATOM 3113 C C . GLY A 1 393 ? -10.195 36.312 20.984 1 64.12 393 GLY A C 1
ATOM 3114 O O . GLY A 1 393 ? -11.07 36.969 20.406 1 64.12 393 GLY A O 1
ATOM 3115 N N . LEU A 1 394 ? -10.008 35.031 20.781 1 69.44 394 LEU A N 1
ATOM 3116 C CA . LEU A 1 394 ? -11.07 34.406 20.016 1 69.44 394 LEU A CA 1
ATOM 3117 C C . LEU A 1 394 ? -12.383 34.375 20.797 1 69.44 394 LEU A C 1
ATOM 3119 O O . LEU A 1 394 ? -13.406 33.938 20.281 1 69.44 394 LEU A O 1
ATOM 3123 N N . LYS A 1 395 ? -12.266 34.969 21.906 1 68.44 395 LYS A N 1
ATOM 3124 C CA . LYS A 1 395 ? -13.484 35.094 22.688 1 68.44 395 LYS A CA 1
ATOM 3125 C C . LYS A 1 395 ? -14.438 36.094 22.078 1 68.44 395 LYS A C 1
ATOM 3127 O O . LYS A 1 395 ? -15.648 36.031 22.266 1 68.44 395 LYS A O 1
ATOM 3132 N N . ASP A 1 396 ? -13.75 36.844 21.281 1 76.5 396 ASP A N 1
ATOM 3133 C CA . ASP A 1 396 ? -14.547 37.875 20.594 1 76.5 396 ASP A CA 1
ATOM 3134 C C . ASP A 1 396 ? -15.219 37.312 19.344 1 76.5 396 ASP A C 1
ATOM 3136 O O . ASP A 1 396 ? -14.562 36.656 18.531 1 76.5 396 ASP A O 1
ATOM 3140 N N . ALA A 1 397 ? -16.469 37.469 19.312 1 77.44 397 ALA A N 1
ATOM 3141 C CA . ALA A 1 397 ? -17.266 37 18.188 1 77.44 397 ALA A CA 1
ATOM 3142 C C . ALA A 1 397 ? -16.719 37.531 16.859 1 77.44 397 ALA A C 1
ATOM 3144 O O . ALA A 1 397 ? -16.734 36.812 15.859 1 77.44 397 ALA A O 1
ATOM 3145 N N . GLU A 1 398 ? -16.266 38.625 16.906 1 80 398 GLU A N 1
ATOM 3146 C CA . GLU A 1 398 ? -15.719 39.219 15.695 1 80 398 GLU A CA 1
ATOM 3147 C C . GLU A 1 398 ? -14.469 38.469 15.219 1 80 398 GLU A C 1
ATOM 3149 O O . GLU A 1 398 ? -14.297 38.25 14.016 1 80 398 GLU A O 1
ATOM 3154 N N . ALA A 1 399 ? -13.68 38.125 16.125 1 79.56 399 ALA A N 1
ATOM 3155 C CA . ALA A 1 399 ? -12.469 37.406 15.789 1 79.56 399 ALA A CA 1
ATOM 3156 C C . ALA A 1 399 ? -12.797 36 15.25 1 79.56 399 ALA A C 1
ATOM 3158 O O . ALA A 1 399 ? -12.156 35.531 14.305 1 79.56 399 ALA A O 1
ATOM 3159 N N . ARG A 1 400 ? -13.742 35.469 15.859 1 84.69 400 ARG A N 1
ATOM 3160 C CA . ARG A 1 400 ? -14.164 34.125 15.391 1 84.69 400 ARG A CA 1
ATOM 3161 C C . ARG A 1 400 ? -14.672 34.188 13.961 1 84.69 400 ARG A C 1
ATOM 3163 O O . ARG A 1 400 ? -14.391 33.312 13.156 1 84.69 400 ARG A O 1
ATOM 3170 N N . GLU A 1 401 ? -15.359 35.25 13.734 1 86.69 401 GLU A N 1
ATOM 3171 C CA . GLU A 1 401 ? -15.883 35.406 12.383 1 86.69 401 GLU A CA 1
ATOM 3172 C C . GLU A 1 401 ? -14.766 35.719 11.391 1 86.69 401 GLU A C 1
ATOM 3174 O O . GLU A 1 401 ? -14.812 35.281 10.242 1 86.69 401 GLU A O 1
ATOM 3179 N N . GLU A 1 402 ? -13.836 36.406 11.898 1 87.94 402 GLU A N 1
ATOM 3180 C CA . GLU A 1 402 ? -12.719 36.781 11.047 1 87.94 402 GLU A CA 1
ATOM 3181 C C . GLU A 1 402 ? -11.914 35.562 10.594 1 87.94 402 GLU A C 1
ATOM 3183 O O . GLU A 1 402 ? -11.445 35.531 9.453 1 87.94 402 GLU A O 1
ATOM 3188 N N . PHE A 1 403 ? -11.82 34.594 11.391 1 92.06 403 PHE A N 1
ATOM 3189 C CA . PHE A 1 403 ? -10.891 33.5 11.094 1 92.06 403 PHE A CA 1
ATOM 3190 C C . PHE A 1 403 ? -11.648 32.25 10.695 1 92.06 403 PHE A C 1
ATOM 3192 O O . PHE A 1 403 ? -11.039 31.266 10.273 1 92.06 403 PHE A O 1
ATOM 3199 N N . ASN A 1 404 ? -13 32.406 10.82 1 94.81 404 ASN A N 1
ATOM 3200 C CA . ASN A 1 404 ? -13.82 31.266 10.398 1 94.81 404 ASN A CA 1
ATOM 3201 C C . ASN A 1 404 ? -13.656 30.969 8.914 1 94.81 404 ASN A C 1
ATOM 3203 O O . ASN A 1 404 ? -13.82 31.859 8.078 1 94.81 404 ASN A O 1
ATOM 3207 N N . GLY A 1 405 ? -13.289 29.734 8.633 1 96 405 GLY A N 1
ATOM 3208 C CA . GLY A 1 405 ? -13.258 29.281 7.25 1 96 405 GLY A CA 1
ATOM 3209 C C . GLY A 1 405 ? -11.969 29.625 6.535 1 96 405 GLY A C 1
ATOM 3210 O O . GLY A 1 405 ? -11.859 29.453 5.32 1 96 405 GLY A O 1
ATOM 3211 N N . ARG A 1 406 ? -11.008 30.156 7.258 1 95.25 406 ARG A N 1
ATOM 3212 C CA . ARG A 1 406 ? -9.711 30.469 6.672 1 95.25 406 ARG A CA 1
ATOM 3213 C C . ARG A 1 406 ? -8.711 29.359 6.934 1 95.25 406 ARG A C 1
ATOM 3215 O O . ARG A 1 406 ? -8.602 28.859 8.055 1 95.25 406 ARG A O 1
ATOM 3222 N N . LEU A 1 407 ? -8.016 28.891 5.848 1 96.75 407 LEU A N 1
ATOM 3223 C CA . LEU A 1 407 ? -7.094 27.766 5.938 1 96.75 407 LEU A CA 1
ATOM 3224 C C . LEU A 1 407 ? -5.723 28.141 5.383 1 96.75 407 LEU A C 1
ATOM 3226 O O . LEU A 1 407 ? -5.629 28.875 4.391 1 96.75 407 LEU A O 1
ATOM 3230 N N . VAL A 1 408 ? -4.73 27.609 5.98 1 95.31 408 VAL A N 1
ATOM 3231 C CA . VAL A 1 408 ? -3.359 27.875 5.551 1 95.31 408 VAL A CA 1
ATOM 3232 C C . VAL A 1 408 ? -3.023 27 4.344 1 95.31 408 VAL A C 1
ATOM 3234 O O . VAL A 1 408 ? -3.402 25.828 4.293 1 95.31 408 VAL A O 1
ATOM 3237 N N . LEU A 1 409 ? -2.389 27.625 3.371 1 93.5 409 LEU A N 1
ATOM 3238 C CA . LEU A 1 409 ? -1.698 26.906 2.311 1 93.5 409 LEU A CA 1
ATOM 3239 C C . LEU A 1 409 ? -0.188 26.969 2.51 1 93.5 409 LEU A C 1
ATOM 3241 O O . LEU A 1 409 ? 0.399 28.047 2.551 1 93.5 409 LEU A O 1
ATOM 3245 N N . PHE A 1 410 ? 0.344 25.812 2.654 1 89.44 410 PHE A N 1
ATOM 3246 C CA . PHE A 1 410 ? 1.764 25.719 2.975 1 89.44 410 PHE A CA 1
ATOM 3247 C C . PHE A 1 410 ? 2.602 26.453 1.927 1 89.44 410 PHE A C 1
ATOM 3249 O O . PHE A 1 410 ? 2.467 26.188 0.729 1 89.44 410 PHE A O 1
ATOM 3256 N N . ARG A 1 411 ? 3.438 27.312 2.334 1 83.62 411 ARG A N 1
ATOM 3257 C CA . ARG A 1 411 ? 4.359 28.062 1.49 1 83.62 411 ARG A CA 1
ATOM 3258 C C . ARG A 1 411 ? 3.637 28.688 0.297 1 83.62 411 ARG A C 1
ATOM 3260 O O . ARG A 1 411 ? 4.027 28.469 -0.852 1 83.62 411 ARG A O 1
ATOM 3267 N N . ASN A 1 412 ? 2.58 29.359 0.61 1 88.62 412 ASN A N 1
ATOM 3268 C CA . ASN A 1 412 ? 1.757 30.016 -0.4 1 88.62 412 ASN A CA 1
ATOM 3269 C C . ASN A 1 412 ? 1.463 31.469 -0.029 1 88.62 412 ASN A C 1
ATOM 3271 O O . ASN A 1 412 ? 1.499 31.828 1.148 1 88.62 412 ASN A O 1
ATOM 3275 N N . PHE A 1 413 ? 1.191 32.281 -1.038 1 83.44 413 PHE A N 1
ATOM 3276 C CA . PHE A 1 413 ? 0.933 33.719 -0.82 1 83.44 413 PHE A CA 1
ATOM 3277 C C . PHE A 1 413 ? -0.513 33.938 -0.396 1 83.44 413 PHE A C 1
ATOM 3279 O O . PHE A 1 413 ? -0.896 35.062 -0.056 1 83.44 413 PHE A O 1
ATOM 3286 N N . PHE A 1 414 ? -1.226 32.812 -0.385 1 87.56 414 PHE A N 1
ATOM 3287 C CA . PHE A 1 414 ? -2.648 33 -0.106 1 87.56 414 PHE A CA 1
ATOM 3288 C C . PHE A 1 414 ? -3.07 32.094 1.065 1 87.56 414 PHE A C 1
ATOM 3290 O O . PHE A 1 414 ? -2.459 31.062 1.32 1 87.56 414 PHE A O 1
ATOM 3297 N N . HIS A 1 415 ? -4.043 32.656 1.77 1 91.88 415 HIS A N 1
ATOM 3298 C CA . HIS A 1 415 ? -4.898 31.781 2.566 1 91.88 415 HIS A CA 1
ATOM 3299 C C . HIS A 1 415 ? -6.184 31.438 1.821 1 91.88 415 HIS A C 1
ATOM 3301 O O . HIS A 1 415 ? -6.723 32.281 1.089 1 91.88 415 HIS A O 1
ATOM 3307 N N . MET A 1 416 ? -6.566 30.281 2.039 1 95.38 416 MET A N 1
ATOM 3308 C CA . MET A 1 416 ? -7.859 29.875 1.485 1 95.38 416 MET A CA 1
ATOM 3309 C C . MET A 1 416 ? -9 30.375 2.363 1 95.38 416 MET A C 1
ATOM 3311 O O . MET A 1 416 ? -8.914 30.328 3.592 1 95.38 416 MET A O 1
ATOM 3315 N N . ASN A 1 417 ? -9.984 30.953 1.759 1 95.81 417 ASN A N 1
ATOM 3316 C CA . ASN A 1 417 ? -11.219 31.359 2.432 1 95.81 417 ASN A CA 1
ATOM 3317 C C . ASN A 1 417 ? -12.43 30.641 1.866 1 95.81 417 ASN A C 1
ATOM 3319 O O . ASN A 1 417 ? -12.898 30.953 0.769 1 95.81 417 ASN A O 1
ATOM 3323 N N . ILE A 1 418 ? -13.039 29.719 2.648 1 96.38 418 ILE A N 1
ATOM 3324 C CA . ILE A 1 418 ? -14.102 28.875 2.111 1 96.38 418 ILE A CA 1
ATOM 3325 C C . ILE A 1 418 ? -15.398 29.688 2.025 1 96.38 418 ILE A C 1
ATOM 3327 O O . ILE A 1 418 ? -16.344 29.281 1.344 1 96.38 418 ILE A O 1
ATOM 3331 N N . HIS A 1 419 ? -15.492 30.844 2.742 1 95.38 419 HIS A N 1
ATOM 3332 C CA . HIS A 1 419 ? -16.719 31.641 2.777 1 95.38 419 HIS A CA 1
ATOM 3333 C C . HIS A 1 419 ? -16.656 32.781 1.772 1 95.38 419 HIS A C 1
ATOM 3335 O O . HIS A 1 419 ? -17.641 33.5 1.605 1 95.38 419 HIS A O 1
ATOM 3341 N N . GLY A 1 420 ? -15.531 32.938 1.169 1 92.75 420 GLY A N 1
ATOM 3342 C CA . GLY A 1 420 ? -15.391 34.062 0.25 1 92.75 420 GLY A CA 1
ATOM 3343 C C . GLY A 1 420 ? -14.109 34.031 -0.555 1 92.75 420 GLY A C 1
ATOM 3344 O O . GLY A 1 420 ? -13.602 32.938 -0.862 1 92.75 420 GLY A O 1
ATOM 3345 N N . ASP A 1 421 ? -13.633 35.219 -0.863 1 89.88 421 ASP A N 1
ATOM 3346 C CA . ASP A 1 421 ? -12.422 35.281 -1.673 1 89.88 421 ASP A CA 1
ATOM 3347 C C . ASP A 1 421 ? -11.188 34.969 -0.841 1 89.88 421 ASP A C 1
ATOM 3349 O O . ASP A 1 421 ? -11.117 35.312 0.339 1 89.88 421 ASP A O 1
ATOM 3353 N N . ASP A 1 422 ? -10.289 34.375 -1.559 1 91.31 422 ASP A N 1
ATOM 3354 C CA . ASP A 1 422 ? -9.023 34.062 -0.905 1 91.31 422 ASP A CA 1
ATOM 3355 C C . ASP A 1 422 ? -8.25 35.312 -0.578 1 91.31 422 ASP A C 1
ATOM 3357 O O . ASP A 1 422 ? -8.484 36.375 -1.182 1 91.31 422 ASP A O 1
ATOM 3361 N N . GLU A 1 423 ? -7.418 35.219 0.393 1 84.38 423 GLU A N 1
ATOM 3362 C CA . GLU A 1 423 ? -6.727 36.375 0.901 1 84.38 423 GLU A CA 1
ATOM 3363 C C . GLU A 1 423 ? -5.211 36.219 0.829 1 84.38 423 GLU A C 1
ATOM 3365 O O . GLU A 1 423 ? -4.695 35.125 1.06 1 84.38 423 GLU A O 1
ATOM 3370 N N . LEU A 1 424 ? -4.625 37.281 0.526 1 80.56 424 LEU A N 1
ATOM 3371 C CA . LEU A 1 424 ? -3.168 37.25 0.561 1 80.56 424 LEU A CA 1
ATOM 3372 C C . LEU A 1 424 ? -2.658 37.25 1.998 1 80.56 424 LEU A C 1
ATOM 3374 O O . LEU A 1 424 ? -3.217 37.906 2.871 1 80.56 424 LEU A O 1
ATOM 3378 N N . VAL A 1 425 ? -1.609 36.469 2.27 1 76.88 425 VAL A N 1
ATOM 3379 C CA . VAL A 1 425 ? -1.067 36.25 3.605 1 76.88 425 VAL A CA 1
ATOM 3380 C C . VAL A 1 425 ? -0.452 37.531 4.141 1 76.88 425 VAL A C 1
ATOM 3382 O O . VAL A 1 425 ? -0.659 37.906 5.301 1 76.88 425 VAL A O 1
ATOM 3385 N N . THR A 1 426 ? 0.491 38.062 3.32 1 70.38 426 THR A N 1
ATOM 3386 C CA . THR A 1 426 ? 1.131 39.312 3.707 1 70.38 426 THR A CA 1
ATOM 3387 C C . THR A 1 426 ? 0.406 40.531 3.086 1 70.38 426 THR A C 1
ATOM 3389 O O . THR A 1 426 ? 0.325 40.625 1.861 1 70.38 426 THR A O 1
ATOM 3392 N N . PRO A 1 427 ? -0.164 41.25 4.066 1 67.69 427 PRO A N 1
ATOM 3393 C CA . PRO A 1 427 ? -0.788 42.438 3.502 1 67.69 427 PRO A CA 1
ATOM 3394 C C . PRO A 1 427 ? 0.231 43.438 2.906 1 67.69 427 PRO A C 1
ATOM 3396 O O . PRO A 1 427 ? 1.356 43.531 3.402 1 67.69 427 PRO A O 1
ATOM 3399 N N . GLY A 1 428 ? 0.007 43.906 1.823 1 77.19 428 GLY A N 1
ATOM 3400 C CA . GLY A 1 428 ? 0.866 44.906 1.233 1 77.19 428 GLY A CA 1
ATOM 3401 C C . GLY A 1 428 ? 0.705 45.031 -0.27 1 77.19 428 GLY A C 1
ATOM 3402 O O . GLY A 1 428 ? -0.3 44.594 -0.829 1 77.19 428 GLY A O 1
ATOM 3403 N N . ALA A 1 429 ? 1.63 45.875 -0.799 1 82.38 429 ALA A N 1
ATOM 3404 C CA . ALA A 1 429 ? 1.665 46.031 -2.248 1 82.38 429 ALA A CA 1
ATOM 3405 C C . ALA A 1 429 ? 2.664 45.094 -2.898 1 82.38 429 ALA A C 1
ATOM 3407 O O . ALA A 1 429 ? 3.854 45.125 -2.57 1 82.38 429 ALA A O 1
ATOM 3408 N N . TYR A 1 430 ? 2.102 44.25 -3.779 1 86.31 430 TYR A N 1
ATOM 3409 C CA . TYR A 1 430 ? 2.924 43.219 -4.395 1 86.31 430 TYR A CA 1
ATOM 3410 C C . TYR A 1 430 ? 3.447 43.656 -5.754 1 86.31 430 TYR A C 1
ATOM 3412 O O . TYR A 1 430 ? 2.682 44.156 -6.586 1 86.31 430 TYR A O 1
ATOM 3420 N N . LEU A 1 431 ? 4.746 43.594 -5.926 1 88.06 431 LEU A N 1
ATOM 3421 C CA . LEU A 1 431 ? 5.387 43.781 -7.223 1 88.06 431 LEU A CA 1
ATOM 3422 C C . LEU A 1 431 ? 5.844 42.438 -7.801 1 88.06 431 LEU A C 1
ATOM 3424 O O . LEU A 1 431 ? 6.652 41.75 -7.188 1 88.06 431 LEU A O 1
ATOM 3428 N N . HIS A 1 432 ? 5.27 42.062 -8.891 1 88.88 432 HIS A N 1
ATOM 3429 C CA . HIS A 1 432 ? 5.723 40.844 -9.57 1 88.88 432 HIS A CA 1
ATOM 3430 C C . HIS A 1 432 ? 6.938 41.125 -10.445 1 88.88 432 HIS A C 1
ATOM 3432 O O . HIS A 1 432 ? 6.938 42.094 -11.227 1 88.88 432 HIS A O 1
ATOM 3438 N N . ILE A 1 433 ? 7.914 40.312 -10.273 1 86.88 433 ILE A N 1
ATOM 3439 C CA . ILE A 1 433 ? 9.156 40.438 -11.023 1 86.88 433 ILE A CA 1
ATOM 3440 C C . ILE A 1 433 ? 9.359 39.219 -11.914 1 86.88 433 ILE A C 1
ATOM 3442 O O . ILE A 1 433 ? 9.336 38.062 -11.43 1 86.88 433 ILE A O 1
ATOM 3446 N N . SER A 1 434 ? 9.414 39.281 -13.219 1 87.06 434 SER A N 1
ATOM 3447 C CA . SER A 1 434 ? 9.68 38.156 -14.133 1 87.06 434 SER A CA 1
ATOM 3448 C C . SER A 1 434 ? 10.984 38.375 -14.891 1 87.06 434 SER A C 1
ATOM 3450 O O . SER A 1 434 ? 11.516 39.5 -14.938 1 87.06 434 SER A O 1
ATOM 3452 N N . GLY A 1 435 ? 11.531 37.25 -15.508 1 81 435 GLY A N 1
ATOM 3453 C CA . GLY A 1 435 ? 12.758 37.312 -16.297 1 81 435 GLY A CA 1
ATOM 3454 C C . GLY A 1 435 ? 14.008 37.125 -15.453 1 81 435 GLY A C 1
ATOM 3455 O O . GLY A 1 435 ? 15.086 37.594 -15.828 1 81 435 GLY A O 1
ATOM 3456 N N . ILE A 1 436 ? 13.766 36.531 -14.297 1 79.31 436 ILE A N 1
ATOM 3457 C CA . ILE A 1 436 ? 14.891 36.344 -13.383 1 79.31 436 ILE A CA 1
ATOM 3458 C C . ILE A 1 436 ? 15.812 35.25 -13.938 1 79.31 436 ILE A C 1
ATOM 3460 O O . ILE A 1 436 ? 15.383 34.125 -14.18 1 79.31 436 ILE A O 1
ATOM 3464 N N . LYS A 1 437 ? 16.875 35.406 -14.688 1 65.38 437 LYS A N 1
ATOM 3465 C CA . LYS A 1 437 ? 17.75 34.375 -15.273 1 65.38 437 LYS A CA 1
ATOM 3466 C C . LYS A 1 437 ? 18.641 33.75 -14.203 1 65.38 437 LYS A C 1
ATOM 3468 O O . LYS A 1 437 ? 18.969 32.562 -14.297 1 65.38 437 LYS A O 1
ATOM 3473 N N . SER A 1 438 ? 19.531 34.531 -13.531 1 54.72 438 SER A N 1
ATOM 3474 C CA . SER A 1 438 ? 20.578 33.906 -12.719 1 54.72 438 SER A CA 1
ATOM 3475 C C . SER A 1 438 ? 20.125 33.719 -11.281 1 54.72 438 SER A C 1
ATOM 3477 O O . SER A 1 438 ? 19.312 34.469 -10.773 1 54.72 438 SER A O 1
ATOM 3479 N N . GLN A 1 439 ? 20.281 32.531 -10.688 1 51.19 439 GLN A N 1
ATOM 3480 C CA . GLN A 1 439 ? 20.047 32.125 -9.305 1 51.19 439 GLN A CA 1
ATOM 3481 C C . GLN A 1 439 ? 20.266 33.281 -8.344 1 51.19 439 GLN A C 1
ATOM 3483 O O . GLN A 1 439 ? 19.516 33.438 -7.371 1 51.19 439 GLN A O 1
ATOM 3488 N N . ALA A 1 440 ? 21.562 33.781 -8.398 1 48.78 440 ALA A N 1
ATOM 3489 C CA . ALA A 1 440 ? 22.156 34.656 -7.387 1 48.78 440 ALA A CA 1
ATOM 3490 C C . ALA A 1 440 ? 21.812 36.125 -7.656 1 48.78 440 ALA A C 1
ATOM 3492 O O . ALA A 1 440 ? 22.5 37.031 -7.16 1 48.78 440 ALA A O 1
ATOM 3493 N N . SER A 1 441 ? 21.016 36.469 -8.562 1 54.12 441 SER A N 1
ATOM 3494 C CA . SER A 1 441 ? 20.875 37.875 -8.789 1 54.12 441 SER A CA 1
ATOM 3495 C C . SER A 1 441 ? 20.25 38.594 -7.59 1 54.12 441 SER A C 1
ATOM 3497 O O . SER A 1 441 ? 19.281 38.062 -7.008 1 54.12 441 SER A O 1
ATOM 3499 N N . ASP A 1 442 ? 20.984 39.375 -6.789 1 66.81 442 ASP A N 1
ATOM 3500 C CA . ASP A 1 442 ? 20.547 40.125 -5.621 1 66.81 442 ASP A CA 1
ATOM 3501 C C . ASP A 1 442 ? 19.328 41 -5.961 1 66.81 442 ASP A C 1
ATOM 3503 O O . ASP A 1 442 ? 19.484 42.188 -6.23 1 66.81 442 ASP A O 1
ATOM 3507 N N . LEU A 1 443 ? 18.141 40.5 -6.246 1 78.06 443 LEU A N 1
ATOM 3508 C CA . LEU A 1 443 ? 16.891 41.188 -6.523 1 78.06 443 LEU A CA 1
ATOM 3509 C C . LEU A 1 443 ? 16.656 42.312 -5.52 1 78.06 443 LEU A C 1
ATOM 3511 O O . LEU A 1 443 ? 16.094 43.344 -5.859 1 78.06 443 LEU A O 1
ATOM 3515 N N . GLN A 1 444 ? 17.172 42.062 -4.434 1 80.94 444 GLN A N 1
ATOM 3516 C CA . GLN A 1 444 ? 17 43.062 -3.385 1 80.94 444 GLN A CA 1
ATOM 3517 C C . GLN A 1 444 ? 17.781 44.312 -3.703 1 80.94 444 GLN A C 1
ATOM 3519 O O . GLN A 1 444 ? 17.234 45.438 -3.633 1 80.94 444 GLN A O 1
ATOM 3524 N N . GLU A 1 445 ? 19 44.125 -4.059 1 77.88 445 GLU A N 1
ATOM 3525 C CA . GLU A 1 445 ? 19.859 45.25 -4.363 1 77.88 445 GLU A CA 1
ATOM 3526 C C . GLU A 1 445 ? 19.391 45.969 -5.633 1 77.88 445 GLU A C 1
ATOM 3528 O O . GLU A 1 445 ? 19.422 47.188 -5.707 1 77.88 445 GLU A O 1
ATOM 3533 N N . LEU A 1 446 ? 19 45.188 -6.535 1 79.75 446 LEU A N 1
ATOM 3534 C CA . LEU A 1 446 ? 18.547 45.75 -7.805 1 79.75 446 LEU A CA 1
ATOM 3535 C C . LEU A 1 446 ? 17.297 46.594 -7.613 1 79.75 446 LEU A C 1
ATOM 3537 O O . LEU A 1 446 ? 17.188 47.688 -8.164 1 79.75 446 LEU A O 1
ATOM 3541 N N . LEU A 1 447 ? 16.406 46.125 -6.863 1 82.81 447 LEU A N 1
ATOM 3542 C CA . LEU A 1 447 ? 15.156 46.812 -6.641 1 82.81 447 LEU A CA 1
ATOM 3543 C C . LEU A 1 447 ? 15.383 48.062 -5.789 1 82.81 447 LEU A C 1
ATOM 3545 O O . LEU A 1 447 ? 14.75 49.094 -6.012 1 82.81 447 LEU A O 1
ATOM 3549 N N . GLN A 1 448 ? 16.297 47.906 -4.895 1 82.25 448 GLN A N 1
ATOM 3550 C CA . GLN A 1 448 ? 16.625 49.062 -4.059 1 82.25 448 GLN A CA 1
ATOM 3551 C C . GLN A 1 448 ? 17.219 50.219 -4.891 1 82.25 448 GLN A C 1
ATOM 3553 O O . GLN A 1 448 ? 16.906 51.375 -4.66 1 82.25 448 GLN A O 1
ATOM 3558 N N . SER A 1 449 ? 18.094 49.812 -5.734 1 79.44 449 SER A N 1
ATOM 3559 C CA . SER A 1 449 ? 18.703 50.812 -6.617 1 79.44 449 SER A CA 1
ATOM 3560 C C . SER A 1 449 ? 17.656 51.5 -7.477 1 79.44 449 SER A C 1
ATOM 3562 O O . SER A 1 449 ? 17.734 52.719 -7.699 1 79.44 449 SER A O 1
ATOM 3564 N N . LYS A 1 450 ? 16.672 50.812 -7.887 1 81.25 450 LYS A N 1
ATOM 3565 C CA . LYS A 1 450 ? 15.633 51.375 -8.742 1 81.25 450 LYS A CA 1
ATOM 3566 C C . LYS A 1 450 ? 14.703 52.281 -7.953 1 81.25 450 LYS A C 1
ATOM 3568 O O . LYS A 1 450 ? 14.188 53.25 -8.484 1 81.25 450 LYS A O 1
ATOM 3573 N N . ILE A 1 451 ? 14.516 51.906 -6.773 1 84 451 ILE A N 1
ATOM 3574 C CA . ILE A 1 451 ? 13.641 52.719 -5.914 1 84 451 ILE A CA 1
ATOM 3575 C C . ILE A 1 451 ? 14.281 54.062 -5.633 1 84 451 ILE A C 1
ATOM 3577 O O . ILE A 1 451 ? 13.594 55.094 -5.566 1 84 451 ILE A O 1
ATOM 3581 N N . LYS A 1 452 ? 15.586 54.031 -5.535 1 79 452 LYS A N 1
ATOM 3582 C CA . LYS A 1 452 ? 16.312 55.25 -5.273 1 79 452 LYS A CA 1
ATOM 3583 C C . LYS A 1 452 ? 16.219 56.219 -6.457 1 79 452 LYS A C 1
ATOM 3585 O O . LYS A 1 452 ? 16.375 57.438 -6.297 1 79 452 LYS A O 1
ATOM 3590 N N . GLU A 1 453 ? 16.031 55.719 -7.605 1 77.06 453 GLU A N 1
ATOM 3591 C CA . GLU A 1 453 ? 15.938 56.5 -8.812 1 77.06 453 GLU A CA 1
ATOM 3592 C C . GLU A 1 453 ? 14.555 57.156 -8.945 1 77.06 453 GLU A C 1
ATOM 3594 O O . GLU A 1 453 ? 14.359 58.062 -9.773 1 77.06 453 GLU A O 1
ATOM 3599 N N . LEU A 1 454 ? 13.656 56.719 -8.125 1 76.94 454 LEU A N 1
ATOM 3600 C CA . LEU A 1 454 ? 12.305 57.25 -8.219 1 76.94 454 LEU A CA 1
ATOM 3601 C C . LEU A 1 454 ? 12.203 58.625 -7.543 1 76.94 454 LEU A C 1
ATOM 3603 O O . LEU A 1 454 ? 12.977 58.906 -6.633 1 76.94 454 LEU A O 1
ATOM 3607 N N . PRO A 1 455 ? 11.445 59.594 -8.117 1 65.25 455 PRO A N 1
ATOM 3608 C CA . PRO A 1 455 ? 11.32 60.906 -7.496 1 65.25 455 PRO A CA 1
ATOM 3609 C C . PRO A 1 455 ? 10.938 60.844 -6.02 1 65.25 455 PRO A C 1
ATOM 3611 O O . PRO A 1 455 ? 10.352 59.844 -5.582 1 65.25 455 PRO A O 1
ATOM 3614 N N . HIS A 1 456 ? 11.469 61.781 -5.09 1 56.78 456 HIS A N 1
ATOM 3615 C CA . HIS A 1 456 ? 11.57 61.906 -3.639 1 56.78 456 HIS A CA 1
ATOM 3616 C C . HIS A 1 456 ? 10.258 61.5 -2.961 1 56.78 456 HIS A C 1
ATOM 3618 O O . HIS A 1 456 ? 10.242 61.188 -1.773 1 56.78 456 HIS A O 1
ATOM 3624 N N . SER A 1 457 ? 9.141 61.875 -3.379 1 50.31 457 SER A N 1
ATOM 3625 C CA . SER A 1 457 ? 7.965 61.719 -2.533 1 50.31 457 SER A CA 1
ATOM 3626 C C . SER A 1 457 ? 7.781 60.25 -2.117 1 50.31 457 SER A C 1
ATOM 3628 O O . SER A 1 457 ? 7.105 59.969 -1.128 1 50.31 457 SER A O 1
ATOM 3630 N N . ALA A 1 458 ? 8.234 59.375 -2.91 1 51.66 458 ALA A N 1
ATOM 3631 C CA . ALA A 1 458 ? 7.852 58 -2.75 1 51.66 458 ALA A CA 1
ATOM 3632 C C . ALA A 1 458 ? 8.953 57.188 -2.049 1 51.66 458 ALA A C 1
ATOM 3634 O O . ALA A 1 458 ? 8.781 56 -1.755 1 51.66 458 ALA A O 1
ATOM 3635 N N . SER A 1 459 ? 10.172 57.844 -1.936 1 47.94 459 SER A N 1
ATOM 3636 C CA . SER A 1 459 ? 11.375 57.094 -1.581 1 47.94 459 SER A CA 1
ATOM 3637 C C . SER A 1 459 ? 11.391 56.75 -0.095 1 47.94 459 SER A C 1
ATOM 3639 O O . SER A 1 459 ? 12.383 56.219 0.417 1 47.94 459 SER A O 1
ATOM 3641 N N . ASP A 1 460 ? 10.523 57.219 0.584 1 49.28 460 ASP A N 1
ATOM 3642 C CA . ASP A 1 460 ? 10.734 56.781 1.958 1 49.28 460 ASP A CA 1
ATOM 3643 C C . ASP A 1 460 ? 11.031 55.281 2.008 1 49.28 460 ASP A C 1
ATOM 3645 O O . ASP A 1 460 ? 10.68 54.531 1.085 1 49.28 460 ASP A O 1
ATOM 3649 N N . SER A 1 461 ? 11.727 54.812 3.195 1 53.81 461 SER A N 1
ATOM 3650 C CA . SER A 1 461 ? 12.289 53.5 3.59 1 53.81 461 SER A CA 1
ATOM 3651 C C . SER A 1 461 ? 11.336 52.375 3.26 1 53.81 461 SER A C 1
ATOM 3653 O O . SER A 1 461 ? 10.477 52.031 4.07 1 53.81 461 SER A O 1
ATOM 3655 N N . ALA A 1 462 ? 10.977 52.188 2.041 1 62.53 462 ALA A N 1
ATOM 3656 C CA . ALA A 1 462 ? 10.062 51.094 1.775 1 62.53 462 ALA A CA 1
ATOM 3657 C C . ALA A 1 462 ? 10.766 49.75 1.952 1 62.53 462 ALA A C 1
ATOM 3659 O O . ALA A 1 462 ? 11.562 49.344 1.104 1 62.53 462 ALA A O 1
ATOM 3660 N N . GLU A 1 463 ? 10.953 49.25 3.064 1 76 463 GLU A N 1
ATOM 3661 C CA . GLU A 1 463 ? 11.406 47.875 3.326 1 76 463 GLU A CA 1
ATOM 3662 C C . GLU A 1 463 ? 10.477 46.875 2.674 1 76 463 GLU A C 1
ATOM 3664 O O . GLU A 1 463 ? 9.258 47.031 2.691 1 76 463 GLU A O 1
ATOM 3669 N N . PHE A 1 464 ? 11.094 46.219 1.648 1 83.44 464 PHE A N 1
ATOM 3670 C CA . PHE A 1 464 ? 10.305 45.188 0.984 1 83.44 464 PHE A CA 1
ATOM 3671 C C . PHE A 1 464 ? 10.953 43.812 1.147 1 83.44 464 PHE A C 1
ATOM 3673 O O . PHE A 1 464 ? 12.117 43.719 1.534 1 83.44 464 PHE A O 1
ATOM 3680 N N . GLU A 1 465 ? 10.141 42.781 1.043 1 82.06 465 GLU A N 1
ATOM 3681 C CA . GLU A 1 465 ? 10.594 41.406 1.09 1 82.06 465 GLU A CA 1
ATOM 3682 C C . GLU A 1 465 ? 10.414 40.719 -0.263 1 82.06 465 GLU A C 1
ATOM 3684 O O . GLU A 1 465 ? 9.375 40.875 -0.908 1 82.06 465 GLU A O 1
ATOM 3689 N N . VAL A 1 466 ? 11.516 40.125 -0.691 1 82.69 466 VAL A N 1
ATOM 3690 C CA . VAL A 1 466 ? 11.43 39.438 -1.966 1 82.69 466 VAL A CA 1
ATOM 3691 C C . VAL A 1 466 ? 11.156 37.938 -1.718 1 82.69 466 VAL A C 1
ATOM 3693 O O . VAL A 1 466 ? 11.82 37.312 -0.887 1 82.69 466 VAL A O 1
ATOM 3696 N N . LYS A 1 467 ? 10.172 37.406 -2.342 1 79.75 467 LYS A N 1
ATOM 3697 C CA . LYS A 1 467 ? 9.836 36 -2.287 1 79.75 467 LYS A CA 1
ATOM 3698 C C . LYS A 1 467 ? 9.828 35.375 -3.682 1 79.75 467 LYS A C 1
ATOM 3700 O O . LYS A 1 467 ? 9.055 35.781 -4.547 1 79.75 467 LYS A O 1
ATOM 3705 N N . ARG A 1 468 ? 10.641 34.406 -3.82 1 78.62 468 ARG A N 1
ATOM 3706 C CA . ARG A 1 468 ? 10.742 33.75 -5.121 1 78.62 468 ARG A CA 1
ATOM 3707 C C . ARG A 1 468 ? 9.562 32.812 -5.352 1 78.62 468 ARG A C 1
ATOM 3709 O O . ARG A 1 468 ? 9.148 32.094 -4.441 1 78.62 468 ARG A O 1
ATOM 3716 N N . ILE A 1 469 ? 8.961 32.969 -6.551 1 76.38 469 ILE A N 1
ATOM 3717 C CA . ILE A 1 469 ? 7.879 32.062 -6.973 1 76.38 469 ILE A CA 1
ATOM 3718 C C . ILE A 1 469 ? 8.461 30.844 -7.672 1 76.38 469 ILE A C 1
ATOM 3720 O O . ILE A 1 469 ? 8.078 29.719 -7.379 1 76.38 469 ILE A O 1
ATOM 3724 N N . ASP A 1 470 ? 9.281 30.969 -8.547 1 75.31 470 ASP A N 1
ATOM 3725 C CA . ASP A 1 470 ? 10 29.922 -9.281 1 75.31 470 ASP A CA 1
ATOM 3726 C C . ASP A 1 470 ? 11.336 30.453 -9.805 1 75.31 470 ASP A C 1
ATOM 3728 O O . ASP A 1 470 ? 11.859 31.438 -9.297 1 75.31 470 ASP A O 1
ATOM 3732 N N . GLY A 1 471 ? 11.938 29.703 -10.68 1 73 471 GLY A N 1
ATOM 3733 C CA . GLY A 1 471 ? 13.258 30.078 -11.172 1 73 471 GLY A CA 1
ATOM 3734 C C . GLY A 1 471 ? 13.281 31.438 -11.852 1 73 471 GLY A C 1
ATOM 3735 O O . GLY A 1 471 ? 14.297 32.125 -11.805 1 73 471 GLY A O 1
ATOM 3736 N N . ASP A 1 472 ? 12.102 31.844 -12.383 1 80.81 472 ASP A N 1
ATOM 3737 C CA . ASP A 1 472 ? 12.117 33.031 -13.242 1 80.81 472 ASP A CA 1
ATOM 3738 C C . ASP A 1 472 ? 11.234 34.125 -12.672 1 80.81 472 ASP A C 1
ATOM 3740 O O . ASP A 1 472 ? 11.219 35.25 -13.188 1 80.81 472 ASP A O 1
ATOM 3744 N N . ASN A 1 473 ? 10.523 33.875 -11.609 1 83.88 473 ASN A N 1
ATOM 3745 C CA . ASN A 1 473 ? 9.547 34.812 -11.102 1 83.88 473 ASN A CA 1
ATOM 3746 C C . ASN A 1 473 ? 9.672 35.031 -9.594 1 83.88 473 ASN A C 1
ATOM 3748 O O . ASN A 1 473 ? 10.039 34.094 -8.875 1 83.88 473 ASN A O 1
ATOM 3752 N N . ALA A 1 474 ? 9.43 36.25 -9.148 1 86.69 474 ALA A N 1
ATOM 3753 C CA . ALA A 1 474 ? 9.422 36.562 -7.723 1 86.69 474 ALA A CA 1
ATOM 3754 C C . ALA A 1 474 ? 8.43 37.688 -7.41 1 86.69 474 ALA A C 1
ATOM 3756 O O . ALA A 1 474 ? 7.965 38.375 -8.312 1 86.69 474 ALA A O 1
ATOM 3757 N N . PHE A 1 475 ? 8.031 37.781 -6.191 1 85.88 475 PHE A N 1
ATOM 3758 C CA . PHE A 1 475 ? 7.289 38.938 -5.68 1 85.88 475 PHE A CA 1
ATOM 3759 C C . PHE A 1 475 ? 8.156 39.75 -4.754 1 85.88 475 PHE A C 1
ATOM 3761 O O . PHE A 1 475 ? 8.922 39.219 -3.947 1 85.88 475 PHE A O 1
ATOM 3768 N N . ALA A 1 476 ? 8.172 41.031 -4.992 1 86.88 476 ALA A N 1
ATOM 3769 C CA . ALA A 1 476 ? 8.602 41.969 -3.955 1 86.88 476 ALA A CA 1
ATOM 3770 C C . ALA A 1 476 ? 7.406 42.562 -3.207 1 86.88 476 ALA A C 1
ATOM 3772 O O . ALA A 1 476 ? 6.508 43.156 -3.816 1 86.88 476 ALA A O 1
ATOM 3773 N N . ILE A 1 477 ? 7.371 42.312 -1.939 1 86.12 477 ILE A N 1
ATOM 3774 C CA . ILE A 1 477 ? 6.219 42.719 -1.139 1 86.12 477 ILE A CA 1
ATOM 3775 C C . ILE A 1 477 ? 6.555 43.969 -0.353 1 86.12 477 ILE A C 1
ATOM 3777 O O . ILE A 1 477 ? 7.441 43.969 0.503 1 86.12 477 ILE A O 1
ATOM 3781 N N . PHE A 1 478 ? 5.797 45.062 -0.691 1 85 478 PHE A N 1
ATOM 3782 C CA . PHE A 1 478 ? 5.965 46.375 -0.041 1 85 478 PHE A CA 1
ATOM 3783 C C . PHE A 1 478 ? 4.836 46.625 0.95 1 85 478 PHE A C 1
ATOM 3785 O O . PHE A 1 478 ? 3.746 46.062 0.818 1 85 478 PHE A O 1
ATOM 3792 N N . PRO A 1 479 ? 5.18 47.312 2.018 1 82.38 479 PRO A N 1
ATOM 3793 C CA . PRO A 1 479 ? 4.059 47.781 2.854 1 82.38 479 PRO A CA 1
ATOM 3794 C C . PRO A 1 479 ? 3.008 48.531 2.066 1 82.38 479 PRO A C 1
ATOM 3796 O O . PRO A 1 479 ? 3.322 49.156 1.039 1 82.38 479 PRO A O 1
ATOM 3799 N N . GLU A 1 480 ? 1.788 48.562 2.561 1 80.69 480 GLU A N 1
ATOM 3800 C CA . GLU A 1 480 ? 0.674 49.188 1.865 1 80.69 480 GLU A CA 1
ATOM 3801 C C . GLU A 1 480 ? 0.945 50.688 1.632 1 80.69 480 GLU A C 1
ATOM 3803 O O . GLU A 1 480 ? 0.511 51.25 0.626 1 80.69 480 GLU A O 1
ATOM 3808 N N . LYS A 1 481 ? 1.649 51.25 2.48 1 80.44 481 LYS A N 1
ATOM 3809 C CA . LYS A 1 481 ? 1.938 52.688 2.391 1 80.44 481 LYS A CA 1
ATOM 3810 C C . LYS A 1 481 ? 2.863 53 1.215 1 80.44 481 LYS A C 1
ATOM 3812 O O . LYS A 1 481 ? 2.898 54.125 0.721 1 80.44 481 LYS A O 1
ATOM 3817 N N . ALA A 1 482 ? 3.531 51.938 0.777 1 83.62 482 ALA A N 1
ATOM 3818 C CA . ALA A 1 482 ? 4.484 52.125 -0.313 1 83.62 482 ALA A CA 1
ATOM 3819 C C . ALA A 1 482 ? 3.883 51.719 -1.648 1 83.62 482 ALA A C 1
ATOM 3821 O O . ALA A 1 482 ? 4.609 51.375 -2.586 1 83.62 482 ALA A O 1
ATOM 3822 N N . ARG A 1 483 ? 2.637 51.625 -1.699 1 85.94 483 ARG A N 1
ATOM 3823 C CA . ARG A 1 483 ? 1.954 51.25 -2.924 1 85.94 483 ARG A CA 1
ATOM 3824 C C . ARG A 1 483 ? 2.357 52.125 -4.094 1 85.94 483 ARG A C 1
ATOM 3826 O O . ARG A 1 483 ? 2.471 51.656 -5.23 1 85.94 483 ARG A O 1
ATOM 3833 N N . ALA A 1 484 ? 2.533 53.344 -3.785 1 83.56 484 ALA A N 1
ATOM 3834 C CA . ALA A 1 484 ? 2.908 54.312 -4.82 1 83.56 484 ALA A CA 1
ATOM 3835 C C . ALA A 1 484 ? 4.254 53.969 -5.441 1 83.56 484 ALA A C 1
ATOM 3837 O O . ALA A 1 484 ? 4.469 54.156 -6.637 1 83.56 484 ALA A O 1
ATOM 3838 N N . VAL A 1 485 ? 5.074 53.375 -4.66 1 85.44 485 VAL A N 1
ATOM 3839 C CA . VAL A 1 485 ? 6.387 52.969 -5.133 1 85.44 485 VAL A CA 1
ATOM 3840 C C . VAL A 1 485 ? 6.23 51.812 -6.133 1 85.44 485 VAL A C 1
ATOM 3842 O O . VAL A 1 485 ? 6.875 51.812 -7.184 1 85.44 485 VAL A O 1
ATOM 3845 N N . VAL A 1 486 ? 5.395 50.875 -5.809 1 88.62 486 VAL A N 1
ATOM 3846 C CA . VAL A 1 486 ? 5.16 49.719 -6.645 1 88.62 486 VAL A CA 1
ATOM 3847 C C . VAL A 1 486 ? 4.57 50.156 -7.988 1 88.62 486 VAL A C 1
ATOM 3849 O O . VAL A 1 486 ? 4.992 49.656 -9.039 1 88.62 486 VAL A O 1
ATOM 3852 N N . GLU A 1 487 ? 3.668 51.094 -7.93 1 86.88 487 GLU A N 1
ATOM 3853 C CA . GLU A 1 487 ? 3.043 51.594 -9.148 1 86.88 487 GLU A CA 1
ATOM 3854 C C . GLU A 1 487 ? 4.055 52.344 -10.023 1 86.88 487 GLU A C 1
ATOM 3856 O O . GLU A 1 487 ? 4.035 52.188 -11.25 1 86.88 487 GLU A O 1
ATOM 3861 N N . ALA A 1 488 ? 4.883 53.062 -9.375 1 83.62 488 ALA A N 1
ATOM 3862 C CA . ALA A 1 488 ? 5.91 53.812 -10.102 1 83.62 488 ALA A CA 1
ATOM 3863 C C . ALA A 1 488 ? 6.895 52.844 -10.781 1 83.62 488 ALA A C 1
ATOM 3865 O O . ALA A 1 488 ? 7.328 53.125 -11.914 1 83.62 488 ALA A O 1
ATOM 3866 N N . LEU A 1 489 ? 7.191 51.781 -10.109 1 85.62 489 LEU A N 1
ATOM 3867 C CA . LEU A 1 489 ? 8.117 50.812 -10.672 1 85.62 489 LEU A CA 1
ATOM 3868 C C . LEU A 1 489 ? 7.516 50.156 -11.906 1 85.62 489 LEU A C 1
ATOM 3870 O O . LEU A 1 489 ? 8.234 49.844 -12.859 1 85.62 489 LEU A O 1
ATOM 3874 N N . CYS A 1 490 ? 6.281 49.906 -11.922 1 86.12 490 CYS A N 1
ATOM 3875 C CA . CYS A 1 490 ? 5.59 49.25 -13.023 1 86.12 490 CYS A CA 1
ATOM 3876 C C . CYS A 1 490 ? 5.453 50.188 -14.219 1 86.12 490 CYS A C 1
ATOM 3878 O O . CYS A 1 490 ? 5.441 49.719 -15.367 1 86.12 490 CYS A O 1
ATOM 3880 N N . GLU A 1 491 ? 5.184 51.438 -14.031 1 77 491 GLU A N 1
ATOM 3881 C CA . GLU A 1 491 ? 5.004 52.438 -15.102 1 77 491 GLU A CA 1
ATOM 3882 C C . GLU A 1 491 ? 6.309 52.656 -15.852 1 77 491 GLU A C 1
ATOM 3884 O O . GLU A 1 491 ? 6.301 52.875 -17.062 1 77 491 GLU A O 1
ATOM 3889 N N . GLU A 1 492 ? 7.273 52.75 -15.125 1 60.38 492 GLU A N 1
ATOM 3890 C CA . GLU A 1 492 ? 8.539 53.094 -15.766 1 60.38 492 GLU A CA 1
ATOM 3891 C C . GLU A 1 492 ? 9.039 51.969 -16.656 1 60.38 492 GLU A C 1
ATOM 3893 O O . GLU A 1 492 ? 9.984 52.125 -17.422 1 60.38 492 GLU A O 1
ATOM 3898 N N . ASN A 1 493 ? 8.117 51.062 -17.125 1 54.97 493 ASN A N 1
ATOM 3899 C CA . ASN A 1 493 ? 8.414 49.969 -18.062 1 54.97 493 ASN A CA 1
ATOM 3900 C C . ASN A 1 493 ? 9.797 49.375 -17.797 1 54.97 493 ASN A C 1
ATOM 3902 O O . ASN A 1 493 ? 10.547 49.094 -18.734 1 54.97 493 ASN A O 1
ATOM 3906 N N . CYS A 1 494 ? 10.242 49.344 -16.656 1 51.44 494 CYS A N 1
ATOM 3907 C CA . CYS A 1 494 ? 11.672 49.188 -16.375 1 51.44 494 CYS A CA 1
ATOM 3908 C C . CYS A 1 494 ? 12.141 47.781 -16.656 1 51.44 494 CYS A C 1
ATOM 3910 O O . CYS A 1 494 ? 11.711 46.844 -15.992 1 51.44 494 CYS A O 1
ATOM 3912 N N . GLU A 1 495 ? 12.32 47.469 -17.922 1 59.47 495 GLU A N 1
ATOM 3913 C CA . GLU A 1 495 ? 13.195 46.344 -18.281 1 59.47 495 GLU A CA 1
ATOM 3914 C C . GLU A 1 495 ? 14.609 46.562 -17.766 1 59.47 495 GLU A C 1
ATOM 3916 O O . GLU A 1 495 ? 15.375 47.344 -18.344 1 59.47 495 GLU A O 1
ATOM 3921 N N . THR A 1 496 ? 14.75 46.656 -16.625 1 58.84 496 THR A N 1
ATOM 3922 C CA . THR A 1 496 ? 16.125 46.781 -16.156 1 58.84 496 THR A CA 1
ATOM 3923 C C . THR A 1 496 ? 16.766 45.406 -16 1 58.84 496 THR A C 1
ATOM 3925 O O . THR A 1 496 ? 16.281 44.562 -15.227 1 58.84 496 THR A O 1
ATOM 3928 N N . ALA A 1 497 ? 17.891 45.219 -16.625 1 63.56 497 ALA A N 1
ATOM 3929 C CA . ALA A 1 497 ? 18.703 44.031 -16.562 1 63.56 497 ALA A CA 1
ATOM 3930 C C . ALA A 1 497 ? 17.891 42.781 -16.938 1 63.56 497 ALA A C 1
ATOM 3932 O O . ALA A 1 497 ? 18.078 41.719 -16.359 1 63.56 497 ALA A O 1
ATOM 3933 N N . GLY A 1 498 ? 16.828 43.062 -17.75 1 73.75 498 GLY A N 1
ATOM 3934 C CA . GLY A 1 498 ? 16.062 41.938 -18.234 1 73.75 498 GLY A CA 1
ATOM 3935 C C . GLY A 1 498 ? 14.875 41.594 -17.344 1 73.75 498 GLY A C 1
ATOM 3936 O O . GLY A 1 498 ? 14.133 40.656 -17.625 1 73.75 498 GLY A O 1
ATOM 3937 N N . LEU A 1 499 ? 14.648 42.469 -16.266 1 83.06 499 LEU A N 1
ATOM 3938 C CA . LEU A 1 499 ? 13.547 42.188 -15.352 1 83.06 499 LEU A CA 1
ATOM 3939 C C . LEU A 1 499 ? 12.289 42.938 -15.781 1 83.06 499 LEU A C 1
ATOM 3941 O O . LEU A 1 499 ? 12.359 44.062 -16.266 1 83.06 499 LEU A O 1
ATOM 3945 N N . LYS A 1 500 ? 11.203 42.312 -15.727 1 85.62 500 LYS A N 1
ATOM 3946 C CA . LYS A 1 500 ? 9.898 42.938 -15.992 1 85.62 500 LYS A CA 1
ATOM 3947 C C . LYS A 1 500 ? 9.078 43.031 -14.711 1 85.62 500 LYS A C 1
ATOM 3949 O O . LYS A 1 500 ? 9.086 42.125 -13.875 1 85.62 500 LYS A O 1
ATOM 3954 N N . PHE A 1 501 ? 8.484 44.219 -14.57 1 87.94 501 PHE A N 1
ATOM 3955 C CA . PHE A 1 501 ? 7.703 44.5 -13.367 1 87.94 501 PHE A CA 1
ATOM 3956 C C . PHE A 1 501 ? 6.219 44.594 -13.695 1 87.94 501 PHE A C 1
ATOM 3958 O O . PHE A 1 501 ? 5.852 45.156 -14.734 1 87.94 501 PHE A O 1
ATOM 3965 N N . MET A 1 502 ? 5.426 44 -12.906 1 87.38 502 MET A N 1
ATOM 3966 C CA . MET A 1 502 ? 3.973 44.094 -13.008 1 87.38 502 MET A CA 1
ATOM 3967 C C . MET A 1 502 ? 3.334 44.156 -11.625 1 87.38 502 MET A C 1
ATOM 3969 O O . MET A 1 502 ? 3.904 43.625 -10.656 1 87.38 502 MET A O 1
ATOM 3973 N N . LEU A 1 503 ? 2.236 44.875 -11.578 1 86.81 503 LEU A N 1
ATOM 3974 C CA . LEU A 1 503 ? 1.503 44.844 -10.32 1 86.81 503 LEU A CA 1
ATOM 3975 C C . LEU A 1 503 ? 1.147 43.438 -9.93 1 86.81 503 LEU A C 1
ATOM 3977 O O . LEU A 1 503 ? 0.673 42.656 -10.758 1 86.81 503 LEU A O 1
ATOM 3981 N N . GLY A 1 504 ? 1.472 43.062 -8.68 1 84.25 504 GLY A N 1
ATOM 3982 C CA . GLY A 1 504 ? 1.182 41.719 -8.203 1 84.25 504 GLY A CA 1
ATOM 3983 C C . GLY A 1 504 ? -0.255 41.281 -8.445 1 84.25 504 GLY A C 1
ATOM 3984 O O . GLY A 1 504 ? -0.513 40.156 -8.875 1 84.25 504 GLY A O 1
ATOM 3985 N N . GLU A 1 505 ? -1.169 42.25 -8.211 1 78 505 GLU A N 1
ATOM 3986 C CA . GLU A 1 505 ? -2.59 41.969 -8.398 1 78 505 GLU A CA 1
ATOM 3987 C C . GLU A 1 505 ? -2.896 41.656 -9.859 1 78 505 GLU A C 1
ATOM 3989 O O . GLU A 1 505 ? -3.719 40.781 -10.141 1 78 505 GLU A O 1
ATOM 3994 N N . ARG A 1 506 ? -2.256 42.375 -10.734 1 81.62 506 ARG A N 1
ATOM 3995 C CA . ARG A 1 506 ? -2.467 42.125 -12.156 1 81.62 506 ARG A CA 1
ATOM 3996 C C . ARG A 1 506 ? -1.936 40.75 -12.562 1 81.62 506 ARG A C 1
ATOM 3998 O O . ARG A 1 506 ? -2.568 40.031 -13.344 1 81.62 506 ARG A O 1
ATOM 4005 N N . TRP A 1 507 ? -0.84 40.469 -12.062 1 82.81 507 TRP A N 1
ATOM 4006 C CA . TRP A 1 507 ? -0.256 39.156 -12.359 1 82.81 507 TRP A CA 1
ATOM 4007 C C . TRP A 1 507 ? -1.16 38.031 -11.875 1 82.81 507 TRP A C 1
ATOM 4009 O O . TRP A 1 507 ? -1.389 37.062 -12.594 1 82.81 507 TRP A O 1
ATOM 4019 N N . LEU A 1 508 ? -1.645 38.125 -10.703 1 76.38 508 LEU A N 1
ATOM 4020 C CA . LEU A 1 508 ? -2.514 37.125 -10.109 1 76.38 508 LEU A CA 1
ATOM 4021 C C . LEU A 1 508 ? -3.811 37 -10.898 1 76.38 508 LEU A C 1
ATOM 4023 O O . LEU A 1 508 ? -4.316 35.875 -11.078 1 76.38 508 LEU A O 1
ATOM 4027 N N . ASP A 1 509 ? -4.297 38.156 -11.352 1 76.25 509 ASP A N 1
ATOM 4028 C CA . ASP A 1 509 ? -5.512 38.156 -12.164 1 76.25 509 ASP A CA 1
ATOM 4029 C C . ASP A 1 509 ? -5.277 37.438 -13.492 1 76.25 509 ASP A C 1
ATOM 4031 O O . ASP A 1 509 ? -6.152 36.719 -13.969 1 76.25 509 ASP A O 1
ATOM 4035 N N . MET A 1 510 ? -4.148 37.688 -14.062 1 76.88 510 MET A N 1
ATOM 4036 C CA . MET A 1 510 ? -3.801 37.062 -15.336 1 76.88 510 MET A CA 1
ATOM 4037 C C . MET A 1 510 ? -3.66 35.531 -15.18 1 76.88 510 MET A C 1
ATOM 4039 O O . MET A 1 510 ? -3.984 34.781 -16.094 1 76.88 510 MET A O 1
ATOM 4043 N N . LYS A 1 511 ? -3.143 35.156 -14.062 1 75 511 LYS A N 1
ATOM 4044 C CA . LYS A 1 511 ? -2.939 33.75 -13.812 1 75 511 LYS A CA 1
ATOM 4045 C C . LYS A 1 511 ? -4.273 33.031 -13.617 1 75 511 LYS A C 1
ATOM 4047 O O . LYS A 1 511 ? -4.434 31.875 -14.039 1 75 511 LYS A O 1
ATOM 4052 N N . GLU A 1 512 ? -5.188 33.594 -12.953 1 67.81 512 GLU A N 1
ATOM 4053 C CA . GLU A 1 512 ? -6.496 33 -12.688 1 67.81 512 GLU A CA 1
ATOM 4054 C C . GLU A 1 512 ? -7.355 32.969 -13.945 1 67.81 512 GLU A C 1
ATOM 4056 O O . GLU A 1 512 ? -8.18 32.062 -14.125 1 67.81 512 GLU A O 1
ATOM 4061 N N . ASN A 1 513 ? -7.191 34 -14.758 1 64.44 513 ASN A N 1
ATOM 4062 C CA . ASN A 1 513 ? -7.949 34.125 -16 1 64.44 513 ASN A CA 1
ATOM 4063 C C . ASN A 1 513 ? -7.027 34.219 -17.219 1 64.44 513 ASN A C 1
ATOM 4065 O O . ASN A 1 513 ? -6.781 35.281 -17.75 1 64.44 513 ASN A O 1
ATOM 4069 N N . PRO A 1 514 ? -6.469 33.094 -17.484 1 55 514 PRO A N 1
ATOM 4070 C CA . PRO A 1 514 ? -5.523 33.188 -18.609 1 55 514 PRO A CA 1
ATOM 4071 C C . PRO A 1 514 ? -6.176 33.719 -19.875 1 55 514 PRO A C 1
ATOM 4073 O O . PRO A 1 514 ? -7.293 33.312 -20.219 1 55 514 PRO A O 1
ATOM 4076 N N . GLU A 1 515 ? -5.906 34.969 -20.266 1 52.31 515 GLU A N 1
ATOM 4077 C CA . GLU A 1 515 ? -6.402 35.5 -21.531 1 52.31 515 GLU A CA 1
ATOM 4078 C C . GLU A 1 515 ? -6.156 34.5 -22.672 1 52.31 515 GLU A C 1
ATOM 4080 O O . GLU A 1 515 ? -5.113 33.844 -22.734 1 52.31 515 GLU A O 1
ATOM 4085 N N . PRO A 1 516 ? -7.238 34.25 -23.391 1 47.53 516 PRO A N 1
ATOM 4086 C CA . PRO A 1 516 ? -7.004 33.406 -24.547 1 47.53 516 PRO A CA 1
ATOM 4087 C C . PRO A 1 516 ? -5.797 33.844 -25.375 1 47.53 516 PRO A C 1
ATOM 4089 O O . PRO A 1 516 ? -5.488 35.031 -25.422 1 47.53 516 PRO A O 1
ATOM 4092 N N . PRO A 1 517 ? -4.953 33 -25.609 1 40.44 517 PRO A N 1
ATOM 4093 C CA . PRO A 1 517 ? -3.82 33.438 -26.438 1 40.44 517 PRO A CA 1
ATOM 4094 C C . PRO A 1 517 ? -4.246 34.281 -27.625 1 40.44 517 PRO A C 1
ATOM 4096 O O . PRO A 1 517 ? -5.242 33.969 -28.281 1 40.44 517 PRO A O 1
ATOM 4099 N N . ARG A 1 518 ? -3.875 35.531 -27.625 1 35.09 518 ARG A N 1
ATOM 4100 C CA . ARG A 1 518 ? -4.125 36.281 -28.859 1 35.09 518 ARG A CA 1
ATOM 4101 C C . ARG A 1 518 ? -3.58 35.531 -30.062 1 35.09 518 ARG A C 1
ATOM 4103 O O . ARG A 1 518 ? -2.439 35.062 -30.047 1 35.09 518 ARG A O 1
ATOM 4110 N N . LYS A 1 519 ? -4.449 35.188 -30.969 1 38.81 519 LYS A N 1
ATOM 4111 C CA . LYS A 1 519 ? -4.117 34.594 -32.25 1 38.81 519 LYS A CA 1
ATOM 4112 C C . LYS A 1 519 ? -2.98 35.344 -32.938 1 38.81 519 LYS A C 1
ATOM 4114 O O . LYS A 1 519 ? -2.977 36.562 -32.969 1 38.81 519 LYS A O 1
ATOM 4119 N N . ARG A 1 520 ? -1.882 34.719 -33.125 1 37.59 520 ARG A N 1
ATOM 4120 C CA . ARG A 1 520 ? -0.822 35.281 -33.938 1 37.59 520 ARG A CA 1
ATOM 4121 C C . ARG A 1 520 ? -1.402 36.031 -35.125 1 37.59 520 ARG A C 1
ATOM 4123 O O . ARG A 1 520 ? -2.258 35.5 -35.844 1 37.59 520 ARG A O 1
ATOM 4130 N N . PRO A 1 521 ? -1.263 37.344 -35.156 1 30.33 521 PRO A N 1
ATOM 4131 C CA . PRO A 1 521 ? -1.691 37.938 -36.406 1 30.33 521 PRO A CA 1
ATOM 4132 C C . PRO A 1 521 ? -1.082 37.25 -37.625 1 30.33 521 PRO A C 1
ATOM 4134 O O . PRO A 1 521 ? 0.089 36.844 -37.594 1 30.33 521 PRO A O 1
ATOM 4137 N N . ARG A 1 522 ? -1.942 36.531 -38.344 1 32.84 522 ARG A N 1
ATOM 4138 C CA . ARG A 1 522 ? -1.49 36.031 -39.656 1 32.84 522 ARG A CA 1
ATOM 4139 C C . ARG A 1 522 ? -0.713 37.094 -40.406 1 32.84 522 ARG A C 1
ATOM 4141 O O . ARG A 1 522 ? -1.203 38.219 -40.594 1 32.84 522 ARG A O 1
ATOM 4148 N N . LEU A 1 523 ? 0.647 37.031 -40.219 1 27.53 523 LEU A N 1
ATOM 4149 C CA . LEU A 1 523 ? 1.439 37.812 -41.156 1 27.53 523 LEU A CA 1
ATOM 4150 C C . LEU A 1 523 ? 0.87 37.719 -42.562 1 27.53 523 LEU A C 1
ATOM 4152 O O . LEU A 1 523 ? 0.723 36.625 -43.094 1 27.53 523 LEU A O 1
ATOM 4156 N N . HIS A 1 524 ? 0.091 38.656 -43.062 1 27.03 524 HIS A N 1
ATOM 4157 C CA . HIS A 1 524 ? -0.039 38.844 -44.5 1 27.03 524 HIS A CA 1
ATOM 4158 C C . HIS A 1 524 ? 1.318 39.094 -45.156 1 27.03 524 HIS A C 1
ATOM 4160 O O . HIS A 1 524 ? 2.158 39.812 -44.562 1 27.03 524 HIS A O 1
ATOM 4166 N N . MET B 1 1 ? 12.484 -20.297 6.793 1 90.31 1 MET B N 1
ATOM 4167 C CA . MET B 1 1 ? 13.086 -19.234 7.594 1 90.31 1 MET B CA 1
ATOM 4168 C C . MET B 1 1 ? 12.711 -17.859 7.043 1 90.31 1 MET B C 1
ATOM 4170 O O . MET B 1 1 ? 12.836 -17.625 5.844 1 90.31 1 MET B O 1
ATOM 4174 N N . ASP B 1 2 ? 12.305 -17 7.926 1 95.12 2 ASP B N 1
ATOM 4175 C CA . ASP B 1 2 ? 12.031 -15.625 7.531 1 95.12 2 ASP B CA 1
ATOM 4176 C C . ASP B 1 2 ? 13.32 -14.812 7.422 1 95.12 2 ASP B C 1
ATOM 4178 O O . ASP B 1 2 ? 14.211 -14.938 8.266 1 95.12 2 ASP B O 1
ATOM 4182 N N . VAL B 1 3 ? 13.398 -14.102 6.336 1 97.94 3 VAL B N 1
ATOM 4183 C CA . VAL B 1 3 ? 14.555 -13.25 6.113 1 97.94 3 VAL B CA 1
ATOM 4184 C C . VAL B 1 3 ? 14.117 -11.781 6.059 1 97.94 3 VAL B C 1
ATOM 4186 O O . VAL B 1 3 ? 13.234 -11.422 5.277 1 97.94 3 VAL B O 1
ATOM 4189 N N . THR B 1 4 ? 14.648 -10.977 6.887 1 97.44 4 THR B N 1
ATOM 4190 C CA . THR B 1 4 ? 14.414 -9.539 6.969 1 97.44 4 THR B CA 1
ATOM 4191 C C . THR B 1 4 ? 15.734 -8.773 6.875 1 97.44 4 THR B C 1
ATOM 4193 O O . THR B 1 4 ? 16.797 -9.367 6.664 1 97.44 4 THR B O 1
ATOM 4196 N N . ARG B 1 5 ? 15.672 -7.496 7.047 1 94.75 5 ARG B N 1
ATOM 4197 C CA . ARG B 1 5 ? 16.875 -6.672 6.957 1 94.75 5 ARG B CA 1
ATOM 4198 C C . ARG B 1 5 ? 17.891 -7.086 8.008 1 94.75 5 ARG B C 1
ATOM 4200 O O . ARG B 1 5 ? 19.109 -6.949 7.789 1 94.75 5 ARG B O 1
ATOM 4207 N N . GLN B 1 6 ? 17.453 -7.691 9.016 1 94.38 6 GLN B N 1
ATOM 4208 C CA . GLN B 1 6 ? 18.312 -7.996 10.164 1 94.38 6 GLN B CA 1
ATOM 4209 C C . GLN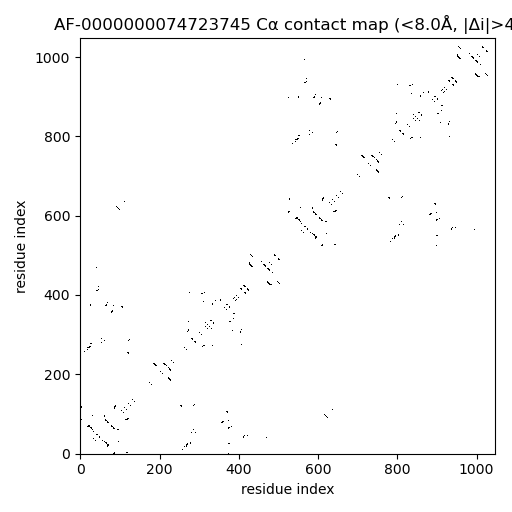 B 1 6 ? 19.219 -9.18 9.867 1 94.38 6 GLN B C 1
ATOM 4211 O O . GLN B 1 6 ? 20.375 -9.203 10.305 1 94.38 6 GLN B O 1
ATOM 4216 N N . ASN B 1 7 ? 18.75 -10.156 9.164 1 95.56 7 ASN B N 1
ATOM 4217 C CA . ASN B 1 7 ? 19.547 -11.352 8.914 1 95.56 7 ASN B CA 1
ATOM 4218 C C . ASN B 1 7 ? 19.859 -11.516 7.426 1 95.56 7 ASN B C 1
ATOM 4220 O O . ASN B 1 7 ? 20.344 -12.562 7.008 1 95.56 7 ASN B O 1
ATOM 4224 N N . PHE B 1 8 ? 19.609 -10.531 6.648 1 97 8 PHE B N 1
ATOM 4225 C CA . PHE B 1 8 ? 19.703 -10.633 5.199 1 97 8 PHE B CA 1
ATOM 4226 C C . PHE B 1 8 ? 21.125 -10.938 4.762 1 97 8 PHE B C 1
ATOM 4228 O O . PHE B 1 8 ? 21.359 -11.82 3.936 1 97 8 PHE B O 1
ATOM 4235 N N . ASP B 1 9 ? 22.047 -10.211 5.301 1 94.06 9 ASP B N 1
ATOM 4236 C CA . ASP B 1 9 ? 23.438 -10.328 4.859 1 94.06 9 ASP B CA 1
ATOM 4237 C C . ASP B 1 9 ? 23.953 -11.75 5.074 1 94.06 9 ASP B C 1
ATOM 4239 O O . ASP B 1 9 ? 24.625 -12.305 4.203 1 94.06 9 ASP B O 1
ATOM 4243 N N . GLU B 1 10 ? 23.688 -12.25 6.172 1 95 10 GLU B N 1
ATOM 4244 C CA . GLU B 1 10 ? 24.125 -13.609 6.484 1 95 10 GLU B CA 1
ATOM 4245 C C . GLU B 1 10 ? 23.484 -14.625 5.543 1 95 10 GLU B C 1
ATOM 4247 O O . GLU B 1 10 ? 24.156 -15.523 5.035 1 95 10 GLU B O 1
ATOM 4252 N N . VAL B 1 11 ? 22.25 -14.484 5.312 1 96.81 11 VAL B N 1
ATOM 4253 C CA . VAL B 1 11 ? 21.5 -15.414 4.465 1 96.81 11 VAL B CA 1
ATOM 4254 C C . VAL B 1 11 ? 21.984 -15.289 3.021 1 96.81 11 VAL B C 1
ATOM 4256 O O . VAL B 1 11 ? 22.156 -16.297 2.324 1 96.81 11 VAL B O 1
ATOM 4259 N N . ALA B 1 12 ? 22.188 -14.062 2.572 1 96.88 12 ALA B N 1
ATOM 4260 C CA . ALA B 1 12 ? 22.672 -13.844 1.215 1 96.88 12 ALA B CA 1
ATOM 4261 C C . ALA B 1 12 ? 24.016 -14.539 1.001 1 96.88 12 ALA B C 1
ATOM 4263 O O . ALA B 1 12 ? 24.234 -15.188 -0.027 1 96.88 12 ALA B O 1
ATOM 4264 N N . ARG B 1 13 ? 24.891 -14.445 1.945 1 95.69 13 ARG B N 1
ATOM 4265 C CA . ARG B 1 13 ? 26.188 -15.102 1.864 1 95.69 13 ARG B CA 1
ATOM 4266 C C . ARG B 1 13 ? 26.016 -16.625 1.831 1 95.69 13 ARG B C 1
ATOM 4268 O O . ARG B 1 13 ? 26.734 -17.312 1.093 1 95.69 13 ARG B O 1
ATOM 4275 N N . GLU B 1 14 ? 25.141 -17.062 2.633 1 96.94 14 GLU B N 1
ATOM 4276 C CA . GLU B 1 14 ? 24.875 -18.5 2.668 1 96.94 14 GLU B CA 1
ATOM 4277 C C . GLU B 1 14 ? 24.406 -19 1.312 1 96.94 14 GLU B C 1
ATOM 4279 O O . GLU B 1 14 ? 24.906 -20 0.803 1 96.94 14 GLU B O 1
ATOM 4284 N N . ILE B 1 15 ? 23.438 -18.328 0.757 1 97.94 15 ILE B N 1
ATOM 4285 C CA . ILE B 1 15 ? 22.875 -18.719 -0.531 1 97.94 15 ILE B CA 1
ATOM 4286 C C . ILE B 1 15 ? 23.969 -18.688 -1.599 1 97.94 15 ILE B C 1
ATOM 4288 O O . ILE B 1 15 ? 24.109 -19.641 -2.377 1 97.94 15 ILE B O 1
ATOM 4292 N N . GLU B 1 16 ? 24.75 -17.641 -1.574 1 97.38 16 GLU B N 1
ATOM 4293 C CA . GLU B 1 16 ? 25.844 -17.5 -2.537 1 97.38 16 GLU B CA 1
ATOM 4294 C C . GLU B 1 16 ? 26.844 -18.656 -2.416 1 97.38 16 GLU B C 1
ATOM 4296 O O . GLU B 1 16 ? 27.344 -19.156 -3.424 1 97.38 16 GLU B O 1
ATOM 4301 N N . ALA B 1 17 ? 27.062 -19.078 -1.265 1 97.38 17 ALA B N 1
ATOM 4302 C CA . ALA B 1 17 ? 28.031 -20.141 -1.013 1 97.38 17 ALA B CA 1
ATOM 4303 C C . ALA B 1 17 ? 27.453 -21.5 -1.418 1 97.38 17 ALA B C 1
ATOM 4305 O O . ALA B 1 17 ? 28.203 -22.391 -1.839 1 97.38 17 ALA B O 1
ATOM 4306 N N . LEU B 1 18 ? 26.203 -21.672 -1.362 1 97.31 18 LEU B N 1
ATOM 4307 C CA . LEU B 1 18 ? 25.562 -22.953 -1.564 1 97.31 18 LEU B CA 1
ATOM 4308 C C . LEU B 1 18 ? 25.234 -23.188 -3.037 1 97.31 18 LEU B C 1
ATOM 4310 O O . LEU B 1 18 ? 25.203 -24.312 -3.508 1 97.31 18 LEU B O 1
ATOM 4314 N N . LEU B 1 19 ? 25 -22.172 -3.797 1 97.88 19 LEU B N 1
ATOM 4315 C CA . LEU B 1 19 ? 24.406 -22.234 -5.133 1 97.88 19 LEU B CA 1
ATOM 4316 C C . LEU B 1 19 ? 25.25 -23.125 -6.051 1 97.88 19 LEU B C 1
ATOM 4318 O O . LEU B 1 19 ? 24.688 -23.906 -6.824 1 97.88 19 LEU B O 1
ATOM 4322 N N . PRO B 1 20 ? 26.578 -23.125 -5.934 1 96.75 20 PRO B N 1
ATOM 4323 C CA . PRO B 1 20 ? 27.375 -23.969 -6.832 1 96.75 20 PRO B CA 1
ATOM 4324 C C . PRO B 1 20 ? 27.078 -25.469 -6.641 1 96.75 20 PRO B C 1
ATOM 4326 O O . PRO B 1 20 ? 27.234 -26.25 -7.578 1 96.75 20 PRO B O 1
ATOM 4329 N N . SER B 1 21 ? 26.594 -25.859 -5.504 1 95.38 21 SER B N 1
ATOM 4330 C CA . SER B 1 21 ? 26.391 -27.281 -5.203 1 95.38 21 SER B CA 1
ATOM 4331 C C . SER B 1 21 ? 24.922 -27.672 -5.301 1 95.38 21 SER B C 1
ATOM 4333 O O . SER B 1 21 ? 24.578 -28.828 -5.094 1 95.38 21 SER B O 1
ATOM 4335 N N . VAL B 1 22 ? 24.047 -26.766 -5.613 1 97.38 22 VAL B N 1
ATOM 4336 C CA . VAL B 1 22 ? 22.609 -27 -5.652 1 97.38 22 VAL B CA 1
ATOM 4337 C C . VAL B 1 22 ? 22.234 -27.656 -6.98 1 97.38 22 VAL B C 1
ATOM 4339 O O . VAL B 1 22 ? 22.844 -27.375 -8.016 1 97.38 22 VAL B O 1
ATOM 4342 N N . ASP B 1 23 ? 21.297 -28.547 -6.957 1 96.31 23 ASP B N 1
ATOM 4343 C CA . ASP B 1 23 ? 20.812 -29.188 -8.18 1 96.31 23 ASP B CA 1
ATOM 4344 C C . ASP B 1 23 ? 19.797 -28.312 -8.898 1 96.31 23 ASP B C 1
ATOM 4346 O O . ASP B 1 23 ? 19.844 -28.172 -10.125 1 96.31 23 ASP B O 1
ATOM 4350 N N . PHE B 1 24 ? 18.891 -27.734 -8.156 1 97.56 24 PHE B N 1
ATOM 4351 C CA . PHE B 1 24 ? 17.938 -26.797 -8.727 1 97.56 24 PHE B CA 1
ATOM 4352 C C . PHE B 1 24 ? 17.391 -25.859 -7.656 1 97.56 24 PHE B C 1
ATOM 4354 O O . PHE B 1 24 ? 17.578 -26.094 -6.461 1 97.56 24 PHE B O 1
ATOM 4361 N N . VAL B 1 25 ? 16.781 -24.766 -8.062 1 98.81 25 VAL B N 1
ATOM 4362 C CA . VAL B 1 25 ? 16.219 -23.734 -7.191 1 98.81 25 VAL B CA 1
ATOM 4363 C C . VAL B 1 25 ? 14.727 -23.578 -7.488 1 98.81 25 VAL B C 1
ATOM 4365 O O . VAL B 1 25 ? 14.32 -23.5 -8.648 1 98.81 25 VAL B O 1
ATOM 4368 N N . ALA B 1 26 ? 13.906 -23.594 -6.465 1 98.88 26 ALA B N 1
ATOM 4369 C CA . ALA B 1 26 ? 12.484 -23.281 -6.609 1 98.88 26 ALA B CA 1
ATOM 4370 C C . ALA B 1 26 ? 12.156 -21.906 -6.043 1 98.88 26 ALA B C 1
ATOM 4372 O O . ALA B 1 26 ? 12.703 -21.5 -5.016 1 98.88 26 ALA B O 1
ATOM 4373 N N . ILE B 1 27 ? 11.219 -21.141 -6.699 1 98.88 27 ILE B N 1
ATOM 4374 C CA . ILE B 1 27 ? 10.867 -19.812 -6.215 1 98.88 27 ILE B CA 1
ATOM 4375 C C . ILE B 1 27 ? 9.344 -19.656 -6.18 1 98.88 27 ILE B C 1
ATOM 4377 O O . ILE B 1 27 ? 8.625 -20.438 -6.816 1 98.88 27 ILE B O 1
ATOM 4381 N N . ASP B 1 28 ? 8.875 -18.781 -5.477 1 98.75 28 ASP B N 1
ATOM 4382 C CA . ASP B 1 28 ? 7.488 -18.344 -5.371 1 98.75 28 ASP B CA 1
ATOM 4383 C C . ASP B 1 28 ? 7.402 -16.922 -4.82 1 98.75 28 ASP B C 1
ATOM 4385 O O . ASP B 1 28 ? 8.32 -16.453 -4.137 1 98.75 28 ASP B O 1
ATOM 4389 N N . GLU B 1 29 ? 6.328 -16.219 -5.156 1 98.69 29 GLU B N 1
ATOM 4390 C CA . GLU B 1 29 ? 6.164 -14.844 -4.68 1 98.69 29 GLU B CA 1
ATOM 4391 C C . GLU B 1 29 ? 4.742 -14.594 -4.191 1 98.69 29 GLU B C 1
ATOM 4393 O O . GLU B 1 29 ? 3.793 -15.203 -4.695 1 98.69 29 GLU B O 1
ATOM 4398 N N . GLU B 1 30 ? 4.594 -13.812 -3.178 1 98.5 30 GLU B N 1
ATOM 4399 C CA . GLU B 1 30 ? 3.342 -13.156 -2.816 1 98.5 30 GLU B CA 1
ATOM 4400 C C . GLU B 1 30 ? 3.354 -11.688 -3.217 1 98.5 30 GLU B C 1
ATOM 4402 O O . GLU B 1 30 ? 4.348 -10.984 -3.006 1 98.5 30 GLU B O 1
ATOM 4407 N N . MET B 1 31 ? 2.314 -11.258 -3.877 1 98.25 31 MET B N 1
ATOM 4408 C CA . MET B 1 31 ? 2.281 -9.93 -4.48 1 98.25 31 MET B CA 1
ATOM 4409 C C . MET B 1 31 ? 1.182 -9.078 -3.859 1 98.25 31 MET B C 1
ATOM 4411 O O . MET B 1 31 ? 0.287 -9.602 -3.193 1 98.25 31 MET B O 1
ATOM 4415 N N . THR B 1 32 ? 1.267 -7.734 -4.043 1 98.25 32 TH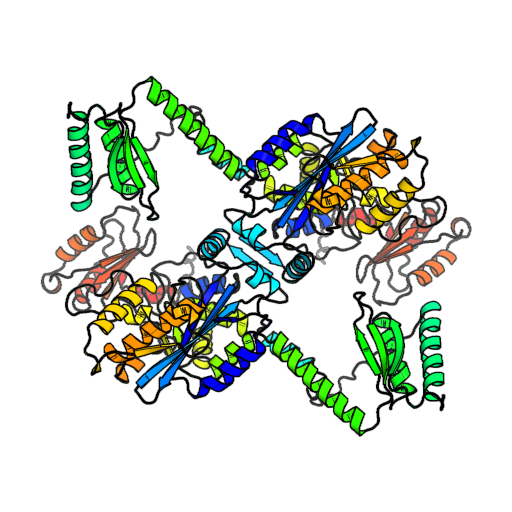R B N 1
ATOM 4416 C CA . THR B 1 32 ? 0.302 -6.801 -3.473 1 98.25 32 THR B CA 1
ATOM 4417 C C . THR B 1 32 ? -0.958 -6.738 -4.332 1 98.25 32 THR B C 1
ATOM 4419 O O . THR B 1 32 ? -1.936 -6.086 -3.959 1 98.25 32 THR B O 1
ATOM 4422 N N . GLY B 1 33 ? -0.968 -7.363 -5.492 1 97 33 GLY B N 1
ATOM 4423 C CA . GLY B 1 33 ? -2.09 -7.465 -6.41 1 97 33 GLY B CA 1
ATOM 4424 C C . GLY B 1 33 ? -1.755 -8.227 -7.68 1 97 33 GLY B C 1
ATOM 4425 O O . GLY B 1 33 ? -0.584 -8.352 -8.047 1 97 33 GLY B O 1
ATOM 4426 N N . ILE B 1 34 ? -2.795 -8.766 -8.344 1 93.12 34 ILE B N 1
ATOM 4427 C CA . ILE B 1 34 ? -2.553 -9.539 -9.562 1 93.12 34 ILE B CA 1
ATOM 4428 C C . ILE B 1 34 ? -3.613 -9.195 -10.609 1 93.12 34 ILE B C 1
ATOM 4430 O O . ILE B 1 34 ? -3.723 -9.867 -11.633 1 93.12 34 ILE B O 1
ATOM 4434 N N . GLY B 1 35 ? -4.383 -8.188 -10.367 1 92.56 35 GLY B N 1
ATOM 4435 C CA . GLY B 1 35 ? -5.422 -7.797 -11.312 1 92.56 35 GLY B CA 1
ATOM 4436 C C . GLY B 1 35 ? -5.68 -6.305 -11.336 1 92.56 35 GLY B C 1
ATOM 4437 O O . GLY B 1 35 ? -5.621 -5.645 -10.297 1 92.56 35 GLY B O 1
ATOM 4438 N N . LEU B 1 36 ? -5.922 -5.812 -12.484 1 93.12 36 LEU B N 1
ATOM 4439 C CA . LEU B 1 36 ? -6.262 -4.406 -12.688 1 93.12 36 LEU B CA 1
ATOM 4440 C C . LEU B 1 36 ? -7.57 -4.262 -13.453 1 93.12 36 LEU B C 1
ATOM 4442 O O . LEU B 1 36 ? -7.82 -5.012 -14.398 1 93.12 36 LEU B O 1
ATOM 4446 N N . PRO B 1 37 ? -8.352 -3.334 -12.961 1 87.19 37 PRO B N 1
ATOM 4447 C CA . PRO B 1 37 ? -9.555 -3.082 -13.75 1 87.19 37 PRO B CA 1
ATOM 4448 C C . PRO B 1 37 ? -9.25 -2.721 -15.203 1 87.19 37 PRO B C 1
ATOM 4450 O O . PRO B 1 37 ? -8.312 -1.955 -15.461 1 87.19 37 PRO B O 1
ATOM 4453 N N . GLY B 1 38 ? -9.953 -3.363 -16.125 1 86.38 38 GLY B N 1
ATOM 4454 C CA . GLY B 1 38 ? -9.773 -3.068 -17.547 1 86.38 38 GLY B CA 1
ATOM 4455 C C . GLY B 1 38 ? -8.703 -3.926 -18.203 1 86.38 38 GLY B C 1
ATOM 4456 O O . GLY B 1 38 ? -8.555 -3.912 -19.422 1 86.38 38 GLY B O 1
ATOM 4457 N N . VAL B 1 39 ? -7.918 -4.613 -17.438 1 89.62 39 VAL B N 1
ATOM 4458 C CA . VAL B 1 39 ? -6.883 -5.512 -17.938 1 89.62 39 VAL B CA 1
ATOM 4459 C C . VAL B 1 39 ? -7.285 -6.961 -17.672 1 89.62 39 VAL B C 1
ATOM 4461 O O . VAL B 1 39 ? -6.695 -7.625 -16.812 1 89.62 39 VAL B O 1
ATOM 4464 N N . GLN B 1 40 ? -8.219 -7.453 -18.391 1 85.69 40 GLN B N 1
ATOM 4465 C CA . GLN B 1 40 ? -8.727 -8.805 -18.172 1 85.69 40 GLN B CA 1
ATOM 4466 C C . GLN B 1 40 ? -8.086 -9.805 -19.125 1 85.69 40 GLN B C 1
ATOM 4468 O O . GLN B 1 40 ? -8.047 -9.57 -20.328 1 85.69 40 GLN B O 1
ATOM 4473 N N . GLU B 1 41 ? -7.59 -10.82 -18.562 1 88 41 GLU B N 1
ATOM 4474 C CA . GLU B 1 41 ? -7.055 -11.922 -19.359 1 88 41 GLU B CA 1
ATOM 4475 C C . GLU B 1 41 ? -8.18 -12.703 -20.031 1 88 41 GLU B C 1
ATOM 4477 O O . GLU B 1 41 ? -9.227 -12.93 -19.438 1 88 41 GLU B O 1
ATOM 4482 N N . ALA B 1 42 ? -7.945 -12.961 -21.281 1 82.06 42 ALA B N 1
ATOM 4483 C CA . ALA B 1 42 ? -8.914 -13.742 -22.047 1 82.06 42 ALA B CA 1
ATOM 4484 C C . ALA B 1 42 ? -8.336 -15.094 -22.469 1 82.06 42 ALA B C 1
ATOM 4486 O O . ALA B 1 42 ? -7.129 -15.211 -22.688 1 82.06 42 ALA B O 1
ATOM 4487 N N . VAL B 1 43 ? -9.164 -16.062 -22.578 1 81.19 43 VAL B N 1
ATOM 4488 C CA . VAL B 1 43 ? -8.758 -17.406 -22.953 1 81.19 43 VAL B CA 1
ATOM 4489 C C . VAL B 1 43 ? -8.109 -17.391 -24.344 1 81.19 43 VAL B C 1
ATOM 4491 O O . VAL B 1 43 ? -7.172 -18.141 -24.609 1 81.19 43 VAL B O 1
ATOM 4494 N N . GLY B 1 44 ? -8.547 -16.516 -25.219 1 76 44 GLY B N 1
ATOM 4495 C CA . GLY B 1 44 ? -8.086 -16.453 -26.594 1 76 44 GLY B CA 1
ATOM 4496 C C . GLY B 1 44 ? -6.945 -15.484 -26.797 1 76 44 GLY B C 1
ATOM 4497 O O . GLY B 1 44 ? -6.508 -15.25 -27.922 1 76 44 GLY B O 1
ATOM 4498 N N . ASP B 1 45 ? -6.406 -14.961 -25.734 1 85.69 45 ASP B N 1
ATOM 4499 C CA . ASP B 1 45 ? -5.254 -14.07 -25.859 1 85.69 45 ASP B CA 1
ATOM 4500 C C . ASP B 1 45 ? -4.082 -14.781 -26.531 1 85.69 45 ASP B C 1
ATOM 4502 O O . ASP B 1 45 ? -3.768 -15.922 -26.188 1 85.69 45 ASP B O 1
ATOM 4506 N N . THR B 1 46 ? -3.553 -14.117 -27.578 1 85.56 46 THR B N 1
ATOM 4507 C CA . THR B 1 46 ? -2.238 -14.602 -27.984 1 85.56 46 THR B CA 1
ATOM 4508 C C . THR B 1 46 ? -1.224 -14.445 -26.859 1 85.56 46 THR B C 1
ATOM 4510 O O . THR B 1 46 ? -1.427 -13.641 -25.953 1 85.56 46 THR B O 1
ATOM 4513 N N . PRO B 1 47 ? -0.184 -15.234 -26.938 1 92.19 47 PRO B N 1
ATOM 4514 C CA . PRO B 1 47 ? 0.815 -15.094 -25.875 1 92.19 47 PRO B CA 1
ATOM 4515 C C . PRO B 1 47 ? 1.358 -13.672 -25.766 1 92.19 47 PRO B C 1
ATOM 4517 O O . PRO B 1 47 ? 1.578 -13.172 -24.656 1 92.19 47 PRO B O 1
ATOM 4520 N N . ALA B 1 48 ? 1.531 -12.969 -26.844 1 93.69 48 ALA B N 1
ATOM 4521 C CA . ALA B 1 48 ? 2.016 -11.586 -26.828 1 93.69 48 ALA B CA 1
ATOM 4522 C C . ALA B 1 48 ? 1 -10.656 -26.172 1 93.69 48 ALA B C 1
ATOM 4524 O O . ALA B 1 48 ? 1.371 -9.766 -25.406 1 93.69 48 ALA B O 1
ATOM 4525 N N . GLU B 1 49 ? -0.258 -10.852 -26.531 1 92.06 49 GLU B N 1
ATOM 4526 C CA . GLU B 1 49 ? -1.318 -10.07 -25.891 1 92.06 49 GLU B CA 1
ATOM 4527 C C . GLU B 1 49 ? -1.381 -10.336 -24.391 1 92.06 49 GLU B C 1
ATOM 4529 O O . GLU B 1 49 ? -1.529 -9.406 -23.594 1 92.06 49 GLU B O 1
ATOM 4534 N N . ARG B 1 50 ? -1.286 -11.609 -24.125 1 94.56 50 ARG B N 1
ATOM 4535 C CA . ARG B 1 50 ? -1.295 -12.008 -22.719 1 94.56 50 ARG B CA 1
ATOM 4536 C C . ARG B 1 50 ? -0.128 -11.375 -21.969 1 94.56 50 ARG B C 1
ATOM 4538 O O . ARG B 1 50 ? -0.301 -10.867 -20.859 1 94.56 50 ARG B O 1
ATOM 4545 N N . TYR B 1 51 ? 1.019 -11.391 -22.578 1 96.94 51 TYR B N 1
ATOM 4546 C CA . TYR B 1 51 ? 2.197 -10.766 -21.984 1 96.94 51 TYR B CA 1
ATOM 4547 C C . TYR B 1 51 ? 1.952 -9.289 -21.719 1 96.94 51 TYR B C 1
ATOM 4549 O O . TYR B 1 51 ? 2.287 -8.789 -20.641 1 96.94 51 TYR B O 1
ATOM 4557 N N . SER B 1 52 ? 1.407 -8.625 -22.656 1 96.94 52 SER B N 1
ATOM 4558 C CA . SER B 1 52 ? 1.16 -7.191 -22.5 1 96.94 52 SER B CA 1
ATOM 4559 C C . SER B 1 52 ? 0.274 -6.914 -21.281 1 96.94 52 SER B C 1
ATOM 4561 O O . SER B 1 52 ? 0.527 -5.977 -20.531 1 96.94 52 SER B O 1
ATOM 4563 N N . LYS B 1 53 ? -0.738 -7.684 -21.172 1 96.31 53 LYS B N 1
ATOM 4564 C CA . LYS B 1 53 ? -1.645 -7.531 -20.047 1 96.31 53 LYS B CA 1
ATOM 4565 C C . LYS B 1 53 ? -0.935 -7.84 -18.734 1 96.31 53 LYS B C 1
ATOM 4567 O O . LYS B 1 53 ? -1.006 -7.059 -17.781 1 96.31 53 LYS B O 1
ATOM 4572 N N . MET B 1 54 ? -0.233 -8.945 -18.703 1 97.75 54 MET B N 1
ATOM 4573 C CA . MET B 1 54 ? 0.449 -9.383 -17.5 1 97.75 54 MET B CA 1
ATOM 4574 C C . MET B 1 54 ? 1.575 -8.422 -17.125 1 97.75 54 MET B C 1
ATOM 4576 O O . MET B 1 54 ? 1.838 -8.195 -15.945 1 97.75 54 MET B O 1
ATOM 4580 N N . ARG B 1 55 ? 2.223 -7.926 -18.125 1 98.06 55 ARG B N 1
ATOM 4581 C CA . ARG B 1 55 ? 3.268 -6.926 -17.922 1 98.06 55 ARG B CA 1
ATOM 4582 C C . ARG B 1 55 ? 2.727 -5.695 -17.203 1 98.06 55 ARG B C 1
ATOM 4584 O O . ARG B 1 55 ? 3.361 -5.18 -16.281 1 98.06 55 ARG B O 1
ATOM 4591 N N . THR B 1 56 ? 1.568 -5.234 -17.609 1 97.75 56 THR B N 1
ATOM 4592 C CA . THR B 1 56 ? 0.937 -4.078 -17 1 97.75 56 THR B CA 1
ATOM 4593 C C . THR B 1 56 ? 0.664 -4.336 -15.516 1 97.75 56 THR B C 1
ATOM 4595 O O . THR B 1 56 ? 0.937 -3.48 -14.672 1 97.75 56 THR B O 1
ATOM 4598 N N . VAL B 1 57 ? 0.238 -5.465 -15.219 1 97.5 57 VAL B N 1
ATOM 4599 C CA . VAL B 1 57 ? -0.109 -5.84 -13.859 1 97.5 57 VAL B CA 1
ATOM 4600 C C . VAL B 1 57 ? 1.157 -5.938 -13.008 1 97.5 57 VAL B C 1
ATOM 4602 O O . VAL B 1 57 ? 1.245 -5.324 -11.938 1 97.5 57 VAL B O 1
ATOM 4605 N N . ALA B 1 58 ? 2.16 -6.652 -13.5 1 98.12 58 ALA B N 1
ATOM 4606 C CA . ALA B 1 58 ? 3.391 -6.898 -12.75 1 98.12 58 ALA B CA 1
ATOM 4607 C C . ALA B 1 58 ? 4.176 -5.605 -12.547 1 98.12 58 ALA B C 1
ATOM 4609 O O . ALA B 1 58 ? 4.895 -5.461 -11.555 1 98.12 58 ALA B O 1
ATOM 4610 N N . SER B 1 59 ? 4.008 -4.668 -13.461 1 97.81 59 SER B N 1
ATOM 4611 C CA . SER B 1 59 ? 4.711 -3.391 -13.359 1 97.81 59 SER B CA 1
ATOM 4612 C C . SER B 1 59 ? 4.023 -2.457 -12.367 1 97.81 59 SER B C 1
ATOM 4614 O O . SER B 1 59 ? 4.633 -1.499 -11.891 1 97.81 59 SER B O 1
ATOM 4616 N N . TRP B 1 60 ? 2.791 -2.756 -12.102 1 97.12 60 TRP B N 1
ATOM 4617 C CA . TRP B 1 60 ? 1.99 -1.866 -11.266 1 97.12 60 TRP B CA 1
ATOM 4618 C C . TRP B 1 60 ? 2.084 -2.268 -9.797 1 97.12 60 TRP B C 1
ATOM 4620 O O . TRP B 1 60 ? 2.201 -1.409 -8.914 1 97.12 60 TRP B O 1
ATOM 4630 N N . PHE B 1 61 ? 2.018 -3.486 -9.492 1 98.19 61 PHE B N 1
ATOM 4631 C CA . PHE B 1 61 ? 1.978 -3.982 -8.117 1 98.19 61 PHE B CA 1
ATOM 4632 C C . PHE B 1 61 ? 3.379 -4.316 -7.625 1 98.19 61 PHE B C 1
ATOM 4634 O O . PHE B 1 61 ? 4.355 -4.16 -8.359 1 98.19 61 PHE B O 1
ATOM 4641 N N . ASN B 1 62 ? 3.488 -4.742 -6.359 1 98.31 62 ASN B N 1
ATOM 4642 C CA . ASN B 1 62 ? 4.777 -4.969 -5.715 1 98.31 62 ASN B CA 1
ATOM 4643 C C . ASN B 1 62 ? 4.863 -6.367 -5.105 1 98.31 62 ASN B C 1
ATOM 4645 O O . ASN B 1 62 ? 3.891 -7.125 -5.145 1 98.31 62 ASN B O 1
ATOM 4649 N N . ILE B 1 63 ? 6.059 -6.703 -4.68 1 98.56 63 ILE B N 1
ATOM 4650 C CA . ILE B 1 63 ? 6.316 -8 -4.066 1 98.56 63 ILE B CA 1
ATOM 4651 C C . ILE B 1 63 ? 6.285 -7.867 -2.545 1 98.56 63 ILE B C 1
ATOM 4653 O O . ILE B 1 63 ? 6.918 -6.973 -1.979 1 98.56 63 ILE B O 1
ATOM 4657 N N . ILE B 1 64 ? 5.523 -8.703 -1.875 1 98.69 64 ILE B N 1
ATOM 4658 C CA . ILE B 1 64 ? 5.488 -8.758 -0.418 1 98.69 64 ILE B CA 1
ATOM 4659 C C . ILE B 1 64 ? 6.543 -9.734 0.088 1 98.69 64 ILE B C 1
ATOM 4661 O O . ILE B 1 64 ? 7.348 -9.398 0.957 1 98.69 64 ILE B O 1
ATOM 4665 N N . GLN B 1 65 ? 6.512 -10.914 -0.51 1 98.81 65 GLN B N 1
ATOM 4666 C CA . GLN B 1 65 ? 7.438 -11.984 -0.14 1 98.81 65 GLN B CA 1
ATOM 4667 C C . GLN B 1 65 ? 8.062 -12.625 -1.377 1 98.81 65 GLN B C 1
ATOM 4669 O O . GLN B 1 65 ? 7.387 -12.805 -2.395 1 98.81 65 GLN B O 1
ATOM 4674 N N . PHE B 1 66 ? 9.305 -12.93 -1.344 1 98.81 66 PHE B N 1
ATOM 4675 C CA . PHE B 1 66 ? 10.055 -13.688 -2.338 1 98.81 66 PHE B CA 1
ATOM 4676 C C . PHE B 1 66 ? 10.609 -14.969 -1.73 1 98.81 66 PHE B C 1
ATOM 4678 O O . PHE B 1 66 ? 11.508 -14.922 -0.884 1 98.81 66 PHE B O 1
ATOM 4685 N N . GLY B 1 67 ? 10.07 -16.109 -2.119 1 98.75 67 GLY B N 1
ATOM 4686 C CA . GLY B 1 67 ? 10.5 -17.391 -1.61 1 98.75 67 GLY B CA 1
ATOM 4687 C C . GLY B 1 67 ? 11.562 -18.047 -2.479 1 98.75 67 GLY B C 1
ATOM 4688 O O . GLY B 1 67 ? 11.438 -18.078 -3.705 1 98.75 67 GLY B O 1
ATOM 4689 N N . VAL B 1 68 ? 12.594 -18.578 -1.796 1 98.81 68 VAL B N 1
ATOM 4690 C CA . VAL B 1 68 ? 13.664 -19.312 -2.465 1 98.81 68 VAL B CA 1
ATOM 4691 C C . VAL B 1 68 ? 13.922 -20.625 -1.729 1 98.81 68 VAL B C 1
ATOM 4693 O O . VAL B 1 68 ? 14.102 -20.641 -0.508 1 98.81 68 VAL B O 1
ATOM 4696 N N . ALA B 1 69 ? 13.898 -21.703 -2.396 1 98.75 69 ALA B N 1
ATOM 4697 C CA . ALA B 1 69 ? 14.25 -23 -1.819 1 98.75 69 ALA B CA 1
ATOM 4698 C C . ALA B 1 69 ? 15.344 -23.688 -2.631 1 98.75 69 ALA B C 1
ATOM 4700 O O . ALA B 1 69 ? 15.195 -23.891 -3.838 1 98.75 69 ALA B O 1
ATOM 4701 N N . LEU B 1 70 ? 16.422 -23.984 -1.99 1 98.62 70 LEU B N 1
ATOM 4702 C CA . LEU B 1 70 ? 17.562 -24.672 -2.602 1 98.62 70 LEU B CA 1
ATOM 4703 C C . LEU B 1 70 ? 17.469 -26.172 -2.375 1 98.62 70 LEU B C 1
ATOM 4705 O O . LEU B 1 70 ? 17.219 -26.625 -1.255 1 98.62 70 LEU B O 1
ATOM 4709 N N . PHE B 1 71 ? 17.609 -26.969 -3.463 1 98.19 71 PHE B N 1
ATOM 4710 C CA . PHE B 1 71 ? 17.578 -28.422 -3.363 1 98.19 71 PHE B CA 1
ATOM 4711 C C . PHE B 1 71 ? 18.891 -29.016 -3.867 1 98.19 71 PHE B C 1
ATOM 4713 O O . PHE B 1 71 ? 19.312 -28.734 -4.988 1 98.19 71 PHE B O 1
ATOM 4720 N N . SER B 1 72 ? 19.531 -29.75 -3.014 1 96.88 72 SER B N 1
ATOM 4721 C CA . SER B 1 72 ? 20.766 -30.469 -3.365 1 96.88 72 SER B CA 1
ATOM 4722 C C . SER B 1 72 ? 20.641 -31.953 -3.039 1 96.88 72 SER B C 1
ATOM 4724 O O . SER B 1 72 ? 20.078 -32.344 -2.012 1 96.88 72 SER B O 1
ATOM 4726 N N . LYS B 1 73 ? 21.172 -32.75 -3.867 1 93.38 73 LYS B N 1
ATOM 4727 C CA . LYS B 1 73 ? 21.234 -34.188 -3.58 1 93.38 73 LYS B CA 1
ATOM 4728 C C . LYS B 1 73 ? 22.5 -34.531 -2.809 1 93.38 73 LYS B C 1
ATOM 4730 O O . LYS B 1 73 ? 23.594 -34.094 -3.162 1 93.38 73 LYS B O 1
ATOM 4735 N N . ASP B 1 74 ? 22.297 -35.281 -1.774 1 90.19 74 ASP B N 1
ATOM 4736 C CA . ASP B 1 74 ? 23.453 -35.688 -1.017 1 90.19 74 ASP B CA 1
ATOM 4737 C C . ASP B 1 74 ? 24.016 -37.031 -1.562 1 90.19 74 ASP B C 1
ATOM 4739 O O . ASP B 1 74 ? 23.625 -37.469 -2.646 1 90.19 74 ASP B O 1
ATOM 4743 N N . ALA B 1 75 ? 24.938 -37.594 -0.849 1 86.56 75 ALA B N 1
ATOM 4744 C CA . ALA B 1 75 ? 25.641 -38.812 -1.287 1 86.56 75 ALA B CA 1
ATOM 4745 C C . ALA B 1 75 ? 24.688 -40 -1.39 1 86.56 75 ALA B C 1
ATOM 4747 O O . ALA B 1 75 ? 24.891 -40.906 -2.195 1 86.56 75 ALA B O 1
ATOM 4748 N N . GLU B 1 76 ? 23.641 -40.031 -0.609 1 86.75 76 GLU B N 1
ATOM 4749 C CA . GLU B 1 76 ? 22.656 -41.125 -0.604 1 86.75 76 GLU B CA 1
ATOM 4750 C C . GLU B 1 76 ? 21.5 -40.812 -1.543 1 86.75 76 GLU B C 1
ATOM 4752 O O . GLU B 1 76 ? 20.453 -41.469 -1.486 1 86.75 76 GLU B O 1
ATOM 4757 N N . LYS B 1 77 ? 21.594 -39.781 -2.293 1 83.38 77 LYS B N 1
ATOM 4758 C CA . LYS B 1 77 ? 20.625 -39.375 -3.305 1 83.38 77 LYS B CA 1
ATOM 4759 C C . LYS B 1 77 ? 19.375 -38.781 -2.656 1 83.38 77 LYS B C 1
ATOM 4761 O O . LYS B 1 77 ? 18.297 -38.781 -3.27 1 83.38 77 LYS B O 1
ATOM 4766 N N . LYS B 1 78 ? 19.578 -38.375 -1.437 1 91.88 78 LYS B N 1
ATOM 4767 C CA . LYS B 1 78 ? 18.5 -37.656 -0.741 1 91.88 78 LYS B CA 1
ATOM 4768 C C . LYS B 1 78 ? 18.578 -36.156 -1.015 1 91.88 78 LYS B C 1
ATOM 4770 O O . LYS B 1 78 ? 19.672 -35.594 -1.067 1 91.88 78 LYS B O 1
ATOM 4775 N N . TYR B 1 79 ? 17.422 -35.625 -1.269 1 95.38 79 TYR B N 1
ATOM 4776 C CA . TYR B 1 79 ? 17.406 -34.156 -1.438 1 95.38 79 TYR B CA 1
ATOM 4777 C C . TYR B 1 79 ? 17.484 -33.469 -0.091 1 95.38 79 TYR B C 1
ATOM 4779 O O . TYR B 1 79 ? 16.734 -33.781 0.833 1 95.38 79 TYR B O 1
ATOM 4787 N N . VAL B 1 80 ? 18.422 -32.562 0.03 1 97.25 80 VAL B N 1
ATOM 4788 C CA . VAL B 1 80 ? 18.484 -31.625 1.159 1 97.25 80 VAL B CA 1
ATOM 4789 C C . VAL B 1 80 ? 17.953 -30.266 0.741 1 97.25 80 VAL B C 1
ATOM 4791 O O . VAL B 1 80 ? 18.484 -29.641 -0.187 1 97.25 80 VAL B O 1
ATOM 4794 N N . ALA B 1 81 ? 16.938 -29.828 1.455 1 97.62 81 ALA B N 1
ATOM 4795 C CA . ALA B 1 81 ? 16.281 -28.578 1.074 1 97.62 81 ALA B CA 1
ATOM 4796 C C . ALA B 1 81 ? 16.562 -27.484 2.09 1 97.62 81 ALA B C 1
ATOM 4798 O O . ALA B 1 81 ? 16.594 -27.734 3.297 1 97.62 81 ALA B O 1
ATOM 4799 N N . ARG B 1 82 ? 16.859 -26.297 1.656 1 97.94 82 ARG B N 1
ATOM 4800 C CA . ARG B 1 82 ? 16.953 -25.062 2.422 1 97.94 82 ARG B CA 1
ATOM 4801 C C . ARG B 1 82 ? 15.992 -24 1.866 1 97.94 82 ARG B C 1
ATOM 4803 O O . ARG B 1 82 ? 16.125 -23.594 0.714 1 97.94 82 ARG B O 1
ATOM 4810 N N . ALA B 1 83 ? 15.031 -23.578 2.686 1 97.94 83 ALA B N 1
ATOM 4811 C CA . ALA B 1 83 ? 14.008 -22.656 2.209 1 97.94 83 ALA B CA 1
ATOM 4812 C C . ALA B 1 83 ? 14.102 -21.312 2.934 1 97.94 83 ALA B C 1
ATOM 4814 O O . ALA B 1 83 ? 14.312 -21.281 4.148 1 97.94 83 ALA B O 1
ATOM 4815 N N . TYR B 1 84 ? 13.992 -20.25 2.188 1 98.44 84 TYR B N 1
ATOM 4816 C CA . TYR B 1 84 ? 14.07 -18.875 2.682 1 98.44 84 TYR B CA 1
ATOM 4817 C C . TYR B 1 84 ? 12.844 -18.078 2.266 1 98.44 84 TYR B C 1
ATOM 4819 O O . TYR B 1 84 ? 12.438 -18.109 1.104 1 98.44 84 TYR B O 1
ATOM 4827 N N . ASN B 1 85 ? 12.234 -17.438 3.209 1 98.25 85 ASN B N 1
ATOM 4828 C CA . ASN B 1 85 ? 11.117 -16.547 2.951 1 98.25 85 ASN B CA 1
ATOM 4829 C C . ASN B 1 85 ? 11.523 -15.078 3.154 1 98.25 85 ASN B C 1
ATOM 4831 O O . ASN B 1 85 ? 11.43 -14.555 4.266 1 98.25 85 ASN B O 1
ATOM 4835 N N . PHE B 1 86 ? 11.844 -14.328 2.078 1 98.75 86 PHE B N 1
ATOM 4836 C CA . PHE B 1 86 ? 12.273 -12.938 2.139 1 98.75 86 PHE B CA 1
ATOM 4837 C C . PHE B 1 86 ? 11.07 -12 2.191 1 98.75 86 PHE B C 1
ATOM 4839 O O . PHE B 1 86 ? 10.219 -12.023 1.301 1 98.75 86 PHE B O 1
ATOM 4846 N N . TYR B 1 87 ? 10.953 -11.234 3.215 1 98.62 87 TYR B N 1
ATOM 4847 C CA . TYR B 1 87 ? 10.07 -10.07 3.164 1 98.62 87 TYR B CA 1
ATOM 4848 C C . TYR B 1 87 ? 10.727 -8.93 2.391 1 98.62 87 TYR B C 1
ATOM 4850 O O . TYR B 1 87 ? 11.883 -8.594 2.631 1 98.62 87 TYR B O 1
ATOM 4858 N N . VAL B 1 88 ? 9.977 -8.344 1.454 1 98.19 88 VAL B N 1
ATOM 4859 C CA . VAL B 1 88 ? 10.578 -7.402 0.512 1 98.19 88 VAL B CA 1
ATOM 4860 C C . VAL B 1 88 ? 9.859 -6.055 0.602 1 98.19 88 VAL B C 1
ATOM 4862 O O . VAL B 1 88 ? 8.656 -5.969 0.365 1 98.19 88 VAL B O 1
ATOM 4865 N N . PHE B 1 89 ? 10.539 -4.973 0.912 1 98.25 89 PHE B N 1
ATOM 4866 C CA . PHE B 1 89 ? 9.945 -3.643 0.961 1 98.25 89 PHE B CA 1
ATOM 4867 C C . PHE B 1 89 ? 10.93 -2.586 0.474 1 98.25 89 PHE B C 1
ATOM 4869 O O . PHE B 1 89 ? 12.055 -2.502 0.97 1 98.25 89 PHE B O 1
ATOM 4876 N N . PRO B 1 90 ? 10.578 -1.766 -0.46 1 96.88 90 PRO B N 1
ATOM 4877 C CA . PRO B 1 90 ? 11.523 -0.818 -1.058 1 96.88 90 PRO B CA 1
ATOM 4878 C C . PRO B 1 90 ? 11.82 0.369 -0.146 1 96.88 90 PRO B C 1
ATOM 4880 O O . PRO B 1 90 ? 11 0.725 0.703 1 96.88 90 PRO B O 1
ATOM 4883 N N . GLU B 1 91 ? 12.953 0.991 -0.318 1 94.44 91 GLU B N 1
ATOM 4884 C CA . GLU B 1 91 ? 13.336 2.184 0.429 1 94.44 91 GLU B CA 1
ATOM 4885 C C . GLU B 1 91 ? 12.656 3.43 -0.128 1 94.44 91 GLU B C 1
ATOM 4887 O O . GLU B 1 91 ? 12.344 4.359 0.62 1 94.44 91 GLU B O 1
ATOM 4892 N N . LYS B 1 92 ? 12.523 3.455 -1.387 1 93.44 92 LYS B N 1
ATOM 4893 C CA . LYS B 1 92 ? 11.93 4.594 -2.078 1 93.44 92 LYS B CA 1
ATOM 4894 C C . LYS B 1 92 ? 10.945 4.129 -3.15 1 93.44 92 LYS B C 1
ATOM 4896 O O . LYS B 1 92 ? 10.883 2.941 -3.475 1 93.44 92 LYS B O 1
ATOM 4901 N N . GLY B 1 93 ? 10.148 5.082 -3.57 1 94 93 GLY B N 1
ATOM 4902 C CA . GLY B 1 93 ? 9.211 4.789 -4.641 1 94 93 GLY B CA 1
ATOM 4903 C C . GLY B 1 93 ? 7.801 4.539 -4.145 1 94 93 GLY B C 1
ATOM 4904 O O . GLY B 1 93 ? 7.441 4.953 -3.043 1 94 93 GLY B O 1
ATOM 4905 N N . PHE B 1 94 ? 6.969 3.885 -5.043 1 96.06 94 PHE B N 1
ATOM 4906 C CA . PHE B 1 94 ? 5.551 3.713 -4.742 1 96.06 94 PHE B CA 1
ATOM 4907 C C . PHE B 1 94 ? 5.211 2.238 -4.574 1 96.06 94 PHE B C 1
ATOM 4909 O O . PHE B 1 94 ? 5.844 1.374 -5.184 1 96.06 94 PHE B O 1
ATOM 4916 N N . ILE B 1 95 ? 4.293 1.923 -3.738 1 98 95 ILE B N 1
ATOM 4917 C CA . ILE B 1 95 ? 3.711 0.6 -3.537 1 98 95 ILE B CA 1
ATOM 4918 C C . ILE B 1 95 ? 2.209 0.649 -3.799 1 98 95 ILE B C 1
ATOM 4920 O O . ILE B 1 95 ? 1.492 1.451 -3.195 1 98 95 ILE B O 1
ATOM 4924 N N . ASN B 1 96 ? 1.788 -0.126 -4.668 1 97.81 96 ASN B N 1
ATOM 4925 C CA . ASN B 1 96 ? 0.37 -0.221 -4.996 1 97.81 96 ASN B CA 1
ATOM 4926 C C . ASN B 1 96 ? -0.229 -1.542 -4.52 1 97.81 96 ASN B C 1
ATOM 4928 O O . ASN B 1 96 ? 0.338 -2.609 -4.762 1 97.81 96 ASN B O 1
ATOM 4932 N N . MET B 1 97 ? -1.322 -1.44 -3.859 1 98.12 97 MET B N 1
ATOM 4933 C CA . MET B 1 97 ? -1.964 -2.627 -3.301 1 98.12 97 MET B CA 1
ATOM 4934 C C . MET B 1 97 ? -3.408 -2.742 -3.779 1 98.12 97 MET B C 1
ATOM 4936 O O . MET B 1 97 ? -4.086 -1.73 -3.965 1 98.12 97 MET B O 1
ATOM 4940 N N . GLU B 1 98 ? -3.838 -3.881 -3.982 1 97.19 98 GLU B N 1
ATOM 4941 C CA . GLU B 1 98 ? -5.254 -4.184 -4.156 1 97.19 98 GLU B CA 1
ATOM 4942 C C . GLU B 1 98 ? -5.859 -4.762 -2.879 1 97.19 98 GLU B C 1
ATOM 4944 O O . GLU B 1 98 ? -5.422 -5.809 -2.398 1 97.19 98 GLU B O 1
ATOM 4949 N N . ALA B 1 99 ? -6.914 -4.141 -2.33 1 96.06 99 ALA B N 1
ATOM 4950 C CA . ALA B 1 99 ? -7.449 -4.453 -1.008 1 96.06 99 ALA B CA 1
ATOM 4951 C C . ALA B 1 99 ? -7.852 -5.922 -0.913 1 96.06 99 ALA B C 1
ATOM 4953 O O . ALA B 1 99 ? -7.566 -6.586 0.085 1 96.06 99 ALA B O 1
ATOM 4954 N N . THR B 1 100 ? -8.492 -6.461 -1.914 1 93.19 100 THR B N 1
ATOM 4955 C CA . THR B 1 100 ? -8.953 -7.844 -1.888 1 93.19 100 THR B CA 1
ATOM 4956 C C . THR B 1 100 ? -7.777 -8.805 -1.777 1 93.19 100 THR B C 1
ATOM 4958 O O . THR B 1 100 ? -7.828 -9.773 -1.015 1 93.19 100 THR B O 1
ATOM 4961 N N . SER B 1 101 ? -6.734 -8.555 -2.549 1 94.94 101 SER B N 1
ATOM 4962 C CA . SER B 1 101 ? -5.523 -9.367 -2.473 1 94.94 101 SER B CA 1
ATOM 4963 C C . SER B 1 101 ? -4.879 -9.266 -1.094 1 94.94 101 SER B C 1
ATOM 4965 O O . SER B 1 101 ? -4.402 -10.266 -0.551 1 94.94 101 SER B O 1
ATOM 4967 N N . ILE B 1 102 ? -4.895 -8.078 -0.541 1 97.38 102 ILE B N 1
ATOM 4968 C CA . ILE B 1 102 ? -4.262 -7.832 0.751 1 97.38 102 ILE B CA 1
ATOM 4969 C C . ILE B 1 102 ? -5.051 -8.539 1.852 1 97.38 102 ILE B C 1
ATOM 4971 O O . ILE B 1 102 ? -4.461 -9.102 2.777 1 97.38 102 ILE B O 1
ATOM 4975 N N . HIS B 1 103 ? -6.367 -8.5 1.768 1 95.25 103 HIS B N 1
ATOM 4976 C CA . HIS B 1 103 ? -7.188 -9.234 2.723 1 95.25 103 HIS B CA 1
ATOM 4977 C C . HIS B 1 103 ? -6.918 -10.734 2.643 1 95.25 103 HIS B C 1
ATOM 4979 O O . HIS B 1 103 ? -6.863 -11.414 3.668 1 95.25 103 HIS B O 1
ATOM 4985 N N . PHE B 1 104 ? -6.727 -11.258 1.419 1 94.12 104 PHE B N 1
ATOM 4986 C CA . PHE B 1 104 ? -6.371 -12.656 1.22 1 94.12 104 PHE B CA 1
ATOM 4987 C C . PHE B 1 104 ? -5.043 -12.984 1.895 1 94.12 104 PHE B C 1
ATOM 4989 O O . PHE B 1 104 ? -4.934 -13.969 2.623 1 94.12 104 PHE B O 1
ATOM 4996 N N . ASN B 1 105 ? -4.039 -12.125 1.65 1 96.31 105 ASN B N 1
ATOM 4997 C CA . ASN B 1 105 ? -2.73 -12.305 2.27 1 96.31 105 ASN B CA 1
ATOM 4998 C C . ASN B 1 105 ? -2.82 -12.266 3.793 1 96.31 105 ASN B C 1
ATOM 5000 O O . ASN B 1 105 ? -2.129 -13.016 4.48 1 96.31 105 ASN B O 1
ATOM 5004 N N . SER B 1 106 ? -3.637 -11.328 4.293 1 96.12 106 SER B N 1
ATOM 5005 C CA . SER B 1 106 ? -3.828 -11.219 5.734 1 96.12 106 SER B CA 1
ATOM 5006 C C . SER B 1 106 ? -4.398 -12.508 6.316 1 96.12 106 SER B C 1
ATOM 5008 O O . SER B 1 106 ? -3.947 -12.977 7.363 1 96.12 106 SER B O 1
ATOM 5010 N N . LYS B 1 107 ? -5.352 -13.07 5.637 1 93.75 107 LYS B N 1
ATOM 5011 C CA . LYS B 1 107 ? -5.98 -14.305 6.086 1 93.75 107 LYS B CA 1
ATOM 5012 C C . LYS B 1 107 ? -4.977 -15.461 6.094 1 93.75 107 LYS B C 1
ATOM 5014 O O . LYS B 1 107 ? -5.109 -16.391 6.883 1 93.75 107 LYS B O 1
ATOM 5019 N N . ASN B 1 108 ? -4 -15.312 5.254 1 93.81 108 ASN B N 1
ATOM 5020 C CA . ASN B 1 108 ? -3.016 -16.375 5.148 1 93.81 108 ASN B CA 1
ATOM 5021 C C . ASN B 1 108 ? -1.766 -16.078 5.965 1 93.81 108 ASN B C 1
ATOM 5023 O O . ASN B 1 108 ? -0.702 -16.656 5.723 1 93.81 108 ASN B O 1
ATOM 5027 N N . GLY B 1 109 ? -1.823 -15.102 6.812 1 94.38 109 GLY B N 1
ATOM 5028 C CA . GLY B 1 109 ? -0.862 -15.008 7.898 1 94.38 109 GLY B CA 1
ATOM 5029 C C . GLY B 1 109 ? 0.272 -14.039 7.609 1 94.38 109 GLY B C 1
ATOM 5030 O O . GLY B 1 109 ? 1.272 -14.016 8.328 1 94.38 109 GLY B O 1
ATOM 5031 N N . VAL B 1 110 ? 0.205 -13.227 6.637 1 96.75 110 VAL B N 1
ATOM 5032 C CA . VAL B 1 110 ? 1.263 -12.258 6.363 1 96.75 110 VAL B CA 1
ATOM 5033 C C . VAL B 1 110 ? 1.416 -11.312 7.551 1 96.75 110 VAL B C 1
ATOM 5035 O O . VAL B 1 110 ? 0.423 -10.82 8.094 1 96.75 110 VAL B O 1
ATOM 5038 N N . ASP B 1 111 ? 2.609 -11.148 7.977 1 97.81 111 ASP B N 1
ATOM 5039 C CA . ASP B 1 111 ? 2.938 -10.164 9.008 1 97.81 111 ASP B CA 1
ATOM 5040 C C . ASP B 1 111 ? 3.287 -8.812 8.391 1 97.81 111 ASP B C 1
ATOM 5042 O O . ASP B 1 111 ? 4.398 -8.625 7.895 1 97.81 111 ASP B O 1
ATOM 5046 N N . TRP B 1 112 ? 2.453 -7.871 8.602 1 98.25 112 TRP B N 1
ATOM 5047 C CA . TRP B 1 112 ? 2.598 -6.594 7.906 1 98.25 112 TRP B CA 1
ATOM 5048 C C . TRP B 1 112 ? 3.67 -5.734 8.57 1 98.25 112 TRP B C 1
ATOM 5050 O O . TRP B 1 112 ? 4.336 -4.938 7.898 1 98.25 112 TRP B O 1
ATOM 5060 N N . ASN B 1 113 ? 3.822 -5.797 9.844 1 98.19 113 ASN B N 1
ATOM 5061 C CA . ASN B 1 113 ? 4.93 -5.094 10.492 1 98.19 113 ASN B CA 1
ATOM 5062 C C . ASN B 1 113 ? 6.277 -5.594 9.984 1 98.19 113 ASN B C 1
ATOM 5064 O O . ASN B 1 113 ? 7.184 -4.797 9.727 1 98.19 113 ASN B O 1
ATOM 5068 N N . LYS B 1 114 ? 6.383 -6.906 9.852 1 97.44 114 LYS B N 1
ATOM 5069 C CA . LYS B 1 114 ? 7.617 -7.477 9.312 1 97.44 114 LYS B CA 1
ATOM 5070 C C . LYS B 1 114 ? 7.859 -7.004 7.883 1 97.44 114 LYS B C 1
ATOM 5072 O O . LYS B 1 114 ? 8.992 -6.691 7.512 1 97.44 114 LYS B O 1
ATOM 5077 N N . TRP B 1 115 ? 6.812 -6.957 7.105 1 98.31 115 TRP B N 1
ATOM 5078 C CA . TRP B 1 115 ? 6.93 -6.551 5.711 1 98.31 115 TRP B CA 1
ATOM 5079 C C . TRP B 1 115 ? 7.379 -5.098 5.602 1 98.31 115 TRP B C 1
ATOM 5081 O O . TRP B 1 115 ? 8.375 -4.797 4.941 1 98.31 115 TRP B O 1
ATOM 5091 N N . ILE B 1 116 ? 6.738 -4.211 6.312 1 98.12 116 ILE B N 1
ATOM 5092 C CA . ILE B 1 116 ? 6.93 -2.783 6.098 1 98.12 116 ILE B CA 1
ATOM 5093 C C . ILE B 1 116 ? 8.133 -2.295 6.906 1 98.12 116 ILE B C 1
ATOM 5095 O O . ILE B 1 116 ? 8.984 -1.575 6.387 1 98.12 116 ILE B O 1
ATOM 5099 N N . ARG B 1 117 ? 8.312 -2.691 8.133 1 96.81 117 ARG B N 1
ATOM 5100 C CA . ARG B 1 117 ? 9.359 -2.166 9.008 1 96.81 117 ARG B CA 1
ATOM 5101 C C . ARG B 1 117 ? 10.688 -2.869 8.75 1 96.81 117 ARG B C 1
ATOM 5103 O O . ARG B 1 117 ? 11.75 -2.258 8.875 1 96.81 117 ARG B O 1
ATOM 5110 N N . GLU B 1 118 ? 10.57 -4.156 8.406 1 97.19 118 GLU B N 1
ATOM 5111 C CA . GLU B 1 118 ? 11.789 -4.957 8.398 1 97.19 118 GLU B CA 1
ATOM 5112 C C . GLU B 1 118 ? 12.07 -5.531 7.016 1 97.19 118 GLU B C 1
ATOM 5114 O O . GLU B 1 118 ? 13.016 -6.305 6.84 1 97.19 118 GLU B O 1
ATOM 5119 N N . GLY B 1 119 ? 11.32 -5.238 6.043 1 97.88 119 GLY B N 1
ATOM 5120 C CA . GLY B 1 119 ? 11.5 -5.789 4.707 1 97.88 119 GLY B CA 1
ATOM 5121 C C . GLY B 1 119 ? 12.859 -5.488 4.117 1 97.88 119 GLY B C 1
ATOM 5122 O O . GLY B 1 119 ? 13.422 -4.418 4.348 1 97.88 119 GLY B O 1
ATOM 5123 N N . VAL B 1 120 ? 13.391 -6.398 3.402 1 98.19 120 VAL B N 1
ATOM 5124 C CA . VAL B 1 120 ? 14.648 -6.238 2.678 1 98.19 120 VAL B CA 1
ATOM 5125 C C . VAL B 1 120 ? 14.445 -5.289 1.498 1 98.19 120 VAL B C 1
ATOM 5127 O O . VAL B 1 120 ? 13.516 -5.461 0.706 1 98.19 120 VAL B O 1
ATOM 5130 N N . PRO B 1 121 ? 15.281 -4.27 1.41 1 97.62 121 PRO B N 1
ATOM 5131 C CA . PRO B 1 121 ? 15.148 -3.383 0.252 1 97.62 121 PRO B CA 1
ATOM 5132 C C . PRO B 1 121 ? 15.625 -4.031 -1.046 1 97.62 121 PRO B C 1
ATOM 5134 O O . PRO B 1 121 ? 16.141 -5.156 -1.027 1 97.62 121 PRO B O 1
ATOM 5137 N N . TYR B 1 122 ? 15.398 -3.359 -2.113 1 97.75 122 TYR B N 1
ATOM 5138 C CA . TYR B 1 122 ? 15.891 -3.785 -3.418 1 97.75 122 TYR B CA 1
ATOM 5139 C C . TYR B 1 122 ? 16.031 -2.598 -4.363 1 97.75 122 TYR B C 1
ATOM 5141 O O . TYR B 1 122 ? 15.453 -1.534 -4.121 1 97.75 122 TYR B O 1
ATOM 5149 N N . VAL B 1 123 ? 16.844 -2.75 -5.34 1 97.12 123 VAL B N 1
ATOM 5150 C CA . VAL B 1 123 ? 16.984 -1.829 -6.465 1 97.12 123 VAL B CA 1
ATOM 5151 C C . VAL B 1 123 ? 17.016 -2.615 -7.773 1 97.12 123 VAL B C 1
ATOM 5153 O O . VAL B 1 123 ? 17.281 -3.82 -7.773 1 97.12 123 VAL B O 1
ATOM 5156 N N . ASP B 1 124 ? 16.672 -1.97 -8.836 1 96.75 124 ASP B N 1
ATOM 5157 C CA . ASP B 1 124 ? 16.828 -2.623 -10.125 1 96.75 124 ASP B CA 1
ATOM 5158 C C . ASP B 1 124 ? 18.25 -2.422 -10.672 1 96.75 124 ASP B C 1
ATOM 5160 O O . ASP B 1 124 ? 19.125 -1.937 -9.969 1 96.75 124 ASP B O 1
ATOM 5164 N N . LYS B 1 125 ? 18.484 -2.873 -11.836 1 97 125 LYS B N 1
ATOM 5165 C CA . LYS B 1 125 ? 19.812 -2.826 -12.453 1 97 125 LYS B CA 1
ATOM 5166 C C . LYS B 1 125 ? 20.344 -1.397 -12.508 1 97 125 LYS B C 1
ATOM 5168 O O . LYS B 1 125 ? 21.484 -1.139 -12.125 1 97 125 LYS B O 1
ATOM 5173 N N . GLU B 1 126 ? 19.547 -0.458 -12.906 1 95.88 126 GLU B N 1
ATOM 5174 C CA . GLU B 1 126 ? 19.953 0.943 -12.992 1 95.88 126 GLU B CA 1
ATOM 5175 C C . GLU B 1 126 ? 20.25 1.512 -11.609 1 95.88 126 GLU B C 1
ATOM 5177 O O . GLU B 1 126 ? 21.25 2.223 -11.438 1 95.88 126 GLU B O 1
ATOM 5182 N N . GLY B 1 127 ? 19.391 1.223 -10.734 1 95.19 127 GLY B N 1
ATOM 5183 C CA . GLY B 1 127 ? 19.625 1.665 -9.367 1 95.19 127 GLY B CA 1
ATOM 5184 C C . GLY B 1 127 ? 20.922 1.133 -8.781 1 95.19 127 GLY B C 1
ATOM 5185 O O . GLY B 1 127 ? 21.641 1.854 -8.086 1 95.19 127 GLY B O 1
ATOM 5186 N N . ALA B 1 128 ? 21.219 -0.079 -9.039 1 95.81 128 ALA B N 1
ATOM 5187 C CA . ALA B 1 128 ? 22.453 -0.697 -8.555 1 95.81 128 ALA B CA 1
ATOM 5188 C C . ALA B 1 128 ? 23.688 0.001 -9.141 1 95.81 128 ALA B C 1
ATOM 5190 O O . ALA B 1 128 ? 24.672 0.231 -8.438 1 95.81 128 ALA B O 1
ATOM 5191 N N . GLU B 1 129 ? 23.594 0.287 -10.383 1 94.69 129 GLU B N 1
ATOM 5192 C CA . GLU B 1 129 ? 24.703 0.976 -11.047 1 94.69 129 GLU B CA 1
ATOM 5193 C C . GLU B 1 129 ? 24.938 2.359 -10.445 1 94.69 129 GLU B C 1
ATOM 5195 O O . GLU B 1 129 ? 26.078 2.773 -10.242 1 94.69 129 GLU B O 1
ATOM 5200 N N . LYS B 1 130 ? 23.875 3.031 -10.18 1 93.38 130 LYS B N 1
ATOM 5201 C CA . LYS B 1 130 ? 23.984 4.348 -9.555 1 93.38 130 LYS B CA 1
ATOM 5202 C C . LYS B 1 130 ? 24.609 4.258 -8.172 1 93.38 130 LYS B C 1
ATOM 5204 O O . LYS B 1 130 ? 25.438 5.098 -7.801 1 93.38 130 LYS B O 1
ATOM 5209 N N . LEU B 1 131 ? 24.219 3.281 -7.441 1 92.31 131 LEU B N 1
ATOM 5210 C CA . LEU B 1 131 ? 24.766 3.08 -6.105 1 92.31 131 LEU B CA 1
ATOM 5211 C C . LEU B 1 131 ? 26.25 2.768 -6.168 1 92.31 131 LEU B C 1
ATOM 5213 O O . LEU B 1 131 ? 27.031 3.277 -5.363 1 92.31 131 LEU B O 1
ATOM 5217 N N . ARG B 1 132 ? 26.641 1.968 -7.094 1 90.94 132 ARG B N 1
ATOM 5218 C CA . ARG B 1 132 ? 28.047 1.605 -7.258 1 90.94 132 ARG B CA 1
ATOM 5219 C C . ARG B 1 132 ? 28.875 2.807 -7.707 1 90.94 132 ARG B C 1
ATOM 5221 O O . ARG B 1 132 ? 30.016 2.99 -7.254 1 90.94 132 ARG B O 1
ATOM 5228 N N . ALA B 1 133 ? 28.266 3.637 -8.562 1 88.25 133 ALA B N 1
ATOM 5229 C CA . ALA B 1 133 ? 28.953 4.816 -9.078 1 88.25 133 ALA B CA 1
ATOM 5230 C C . ALA B 1 133 ? 29.172 5.852 -7.977 1 88.25 133 ALA B C 1
ATOM 5232 O O . ALA B 1 133 ? 30.078 6.676 -8.055 1 88.25 133 ALA B O 1
ATOM 5233 N N . ALA B 1 134 ? 28.328 5.871 -7.031 1 81.88 134 ALA B N 1
ATOM 5234 C CA . ALA B 1 134 ? 28.391 6.852 -5.953 1 81.88 134 ALA B CA 1
ATOM 5235 C C . ALA B 1 134 ? 29.484 6.504 -4.957 1 81.88 134 ALA B C 1
ATOM 5237 O O . ALA B 1 134 ? 29.859 7.328 -4.117 1 81.88 134 ALA B O 1
ATOM 5238 N N . LEU B 1 135 ? 30.031 5.305 -5.039 1 78.06 135 LEU B N 1
ATOM 5239 C CA . LEU B 1 135 ? 31.141 4.93 -4.164 1 78.06 135 LEU B CA 1
ATOM 5240 C C . LEU B 1 135 ? 32.406 5.695 -4.531 1 78.06 135 LEU B C 1
ATOM 5242 O O . LEU B 1 135 ? 32.719 5.863 -5.711 1 78.06 135 LEU B O 1
ATOM 5246 N N . PRO B 1 136 ? 33 6.395 -3.598 1 63.12 136 PRO B N 1
ATOM 5247 C CA . PRO B 1 136 ? 34.219 7.199 -3.881 1 63.12 136 PRO B CA 1
ATOM 5248 C C . PRO B 1 136 ? 35.25 6.434 -4.684 1 63.12 136 PRO B C 1
ATOM 5250 O O . PRO B 1 136 ? 35.938 7.016 -5.535 1 63.12 136 PRO B O 1
ATOM 5253 N N . ASN B 1 137 ? 35.594 5.098 -4.352 1 57.03 137 ASN B N 1
ATOM 5254 C CA . ASN B 1 137 ? 36.656 4.395 -5.043 1 57.03 137 ASN B CA 1
ATOM 5255 C C . ASN B 1 137 ? 36.219 3.93 -6.43 1 57.03 137 ASN B C 1
ATOM 5257 O O . ASN B 1 137 ? 36.938 3.186 -7.098 1 57.03 137 ASN B O 1
ATOM 5261 N N . ALA B 1 138 ? 35.031 3.877 -6.812 1 46.12 138 ALA B N 1
ATOM 5262 C CA . ALA B 1 138 ? 34.719 3.562 -8.195 1 46.12 138 ALA B CA 1
ATOM 5263 C C . ALA B 1 138 ? 35.5 4.441 -9.164 1 46.12 138 ALA B C 1
ATOM 5265 O O . ALA B 1 138 ? 35.406 5.668 -9.102 1 46.12 138 ALA B O 1
ATOM 5266 N N . LYS B 1 139 ? 36.719 3.98 -9.555 1 36.41 139 LYS B N 1
ATOM 5267 C CA . LYS B 1 139 ? 37.688 4.684 -10.398 1 36.41 139 LYS B CA 1
ATOM 5268 C C . LYS B 1 139 ? 36.969 5.598 -11.398 1 36.41 139 LYS B C 1
ATOM 5270 O O . LYS B 1 139 ? 36.062 5.164 -12.109 1 36.41 139 LYS B O 1
ATOM 5275 N N . ALA B 1 140 ? 37.188 6.84 -11.383 1 36.62 140 ALA B N 1
ATOM 5276 C CA . ALA B 1 140 ? 37.25 7.855 -12.43 1 36.62 140 ALA B CA 1
ATOM 5277 C C . ALA B 1 140 ? 37.719 7.25 -13.75 1 36.62 140 ALA B C 1
ATOM 5279 O O . ALA B 1 140 ? 38.875 6.926 -13.906 1 36.62 140 ALA B O 1
ATOM 5280 N N . GLU B 1 141 ? 37.312 6.254 -14.211 1 31.88 141 GLU B N 1
ATOM 5281 C CA . GLU B 1 141 ? 37.844 6.379 -15.562 1 31.88 141 GLU B CA 1
ATOM 5282 C C . GLU B 1 141 ? 38.031 7.84 -15.953 1 31.88 141 GLU B C 1
ATOM 5284 O O . GLU B 1 141 ? 37.188 8.68 -15.641 1 31.88 141 GLU B O 1
ATOM 5289 N N . PRO B 1 142 ? 39.375 8.242 -16.25 1 30.05 142 PRO B N 1
ATOM 5290 C CA . PRO B 1 142 ? 39.531 9.57 -16.828 1 30.05 142 PRO B CA 1
ATOM 5291 C C . PRO B 1 142 ? 38.438 9.945 -17.812 1 30.05 142 PRO B C 1
ATOM 5293 O O . PRO B 1 142 ? 38.406 9.461 -18.938 1 30.05 142 PRO B O 1
ATOM 5296 N N . SER B 1 143 ? 37.312 9.484 -17.797 1 29.27 143 SER B N 1
ATOM 5297 C CA . SER B 1 143 ? 36.562 10.156 -18.875 1 29.27 143 SER B CA 1
ATOM 5298 C C . SER B 1 143 ? 37.094 11.578 -19.094 1 29.27 143 SER B C 1
ATOM 5300 O O . SER B 1 143 ? 37.656 12.18 -18.172 1 29.27 143 SER B O 1
ATOM 5302 N N . SER B 1 144 ? 37.094 12.031 -20.422 1 27.69 144 SER B N 1
ATOM 5303 C CA . SER B 1 144 ? 37.531 13.336 -20.891 1 27.69 144 SER B CA 1
ATOM 5304 C C . SER B 1 144 ? 37.344 14.406 -19.812 1 27.69 144 SER B C 1
ATOM 5306 O O . SER B 1 144 ? 36.594 14.211 -18.875 1 27.69 144 SER B O 1
ATOM 5308 N N . GLN B 1 145 ? 37.875 15.586 -20.125 1 27.67 145 GLN B N 1
ATOM 5309 C CA . GLN B 1 145 ? 38.094 16.984 -19.797 1 27.67 145 GLN B CA 1
ATOM 5310 C C . GLN B 1 145 ? 36.812 17.641 -19.266 1 27.67 145 GLN B C 1
ATOM 5312 O O . GLN B 1 145 ? 36.656 18.859 -19.391 1 27.67 145 GLN B O 1
ATOM 5317 N N . THR B 1 146 ? 35.719 16.984 -19.391 1 29.38 146 THR B N 1
ATOM 5318 C CA . THR B 1 146 ? 34.844 18.109 -19.016 1 29.38 146 THR B CA 1
ATOM 5319 C C . THR B 1 146 ? 35.219 18.625 -17.625 1 29.38 146 THR B C 1
ATOM 5321 O O . THR B 1 146 ? 35.344 17.859 -16.672 1 29.38 146 THR B O 1
ATOM 5324 N N . GLN B 1 147 ? 35.969 19.703 -17.547 1 27.23 147 GLN B N 1
ATOM 5325 C CA . GLN B 1 147 ? 36.312 20.562 -16.422 1 27.23 147 GLN B CA 1
ATOM 5326 C C . GLN B 1 147 ? 35.281 20.453 -15.297 1 27.23 147 GLN B C 1
ATOM 5328 O O . GLN B 1 147 ? 34.094 20.656 -15.523 1 27.23 147 GLN B O 1
ATOM 5333 N N . PRO B 1 148 ? 35.375 19.375 -14.422 1 33.31 148 PRO B N 1
ATOM 5334 C CA . PRO B 1 148 ? 34.531 19.672 -13.25 1 33.31 148 PRO B CA 1
ATOM 5335 C C . PRO B 1 148 ? 34.312 21.156 -13.047 1 33.31 148 PRO B C 1
ATOM 5337 O O . PRO B 1 148 ? 35.25 21.953 -13.148 1 33.31 148 PRO B O 1
ATOM 5340 N N . ASN B 1 149 ? 33.312 21.719 -13.664 1 34.28 149 ASN B N 1
ATOM 5341 C CA . ASN B 1 149 ? 33.188 23.094 -13.211 1 34.28 149 ASN B CA 1
ATOM 5342 C C . ASN B 1 149 ? 33.781 23.297 -11.82 1 34.28 149 ASN B C 1
ATOM 5344 O O . ASN B 1 149 ? 33.5 22.516 -10.906 1 34.28 149 ASN B O 1
ATOM 5348 N N . GLN B 1 150 ? 35.062 23.625 -11.641 1 34.81 150 GLN B N 1
ATOM 5349 C CA . GLN B 1 150 ? 35.594 24.109 -10.375 1 34.81 150 GLN B CA 1
ATOM 5350 C C . GLN B 1 150 ? 34.469 24.484 -9.414 1 34.81 150 GLN B C 1
ATOM 5352 O O . GLN B 1 150 ? 33.688 25.391 -9.695 1 34.81 150 GLN B O 1
ATOM 5357 N N . PRO B 1 151 ? 33.812 23.453 -8.852 1 42.53 151 PRO B N 1
ATOM 5358 C CA . PRO B 1 151 ? 32.812 23.938 -7.898 1 42.53 151 PRO B CA 1
ATOM 5359 C C . PRO B 1 151 ? 33.156 25.312 -7.34 1 42.53 151 PRO B C 1
ATOM 5361 O O . PRO B 1 151 ? 34.281 25.562 -6.934 1 42.53 151 PRO B O 1
ATOM 5364 N N . GLN B 1 152 ? 32.781 26.328 -7.84 1 48 152 GLN B N 1
ATOM 5365 C CA . GLN B 1 152 ? 32.969 27.641 -7.207 1 48 152 GLN B CA 1
ATOM 5366 C C . GLN B 1 152 ? 32.969 27.516 -5.688 1 48 152 GLN B C 1
ATOM 5368 O O . GLN B 1 152 ? 32.125 26.844 -5.105 1 48 152 GLN B O 1
ATOM 5373 N N . GLY B 1 153 ? 34.188 27.484 -5.023 1 60.5 153 GLY B N 1
ATOM 5374 C CA . GLY B 1 153 ? 34.375 27.547 -3.584 1 60.5 153 GLY B CA 1
ATOM 5375 C C . GLY B 1 153 ? 33.219 28.172 -2.854 1 60.5 153 GLY B C 1
ATOM 5376 O O . GLY B 1 153 ? 32.469 28.984 -3.422 1 60.5 153 GLY B O 1
ATOM 5377 N N . VAL B 1 154 ? 32.594 27.312 -1.979 1 74.06 154 VAL B N 1
ATOM 5378 C CA . VAL B 1 154 ? 31.578 27.875 -1.115 1 74.06 154 VAL B CA 1
ATOM 5379 C C . VAL B 1 154 ? 32.094 29.125 -0.433 1 74.06 154 VAL B C 1
ATOM 5381 O O . VAL B 1 154 ? 33.188 29.125 0.128 1 74.06 154 VAL B O 1
ATOM 5384 N N . VAL B 1 155 ? 31.547 30.266 -0.785 1 77.44 155 VAL B N 1
ATOM 5385 C CA . VAL B 1 155 ? 31.906 31.5 -0.11 1 77.44 155 VAL B CA 1
ATOM 5386 C C . VAL B 1 155 ? 30.812 31.859 0.902 1 77.44 155 VAL B C 1
ATOM 5388 O O . VAL B 1 155 ? 29.625 31.828 0.583 1 77.44 155 VAL B O 1
ATOM 5391 N N . LEU B 1 156 ? 31.297 32 2.084 1 80.94 156 LEU B N 1
ATOM 5392 C CA . LEU B 1 156 ? 30.359 32.375 3.133 1 80.94 156 LEU B CA 1
ATOM 5393 C C . LEU B 1 156 ? 30.062 33.875 3.102 1 80.94 156 LEU B C 1
ATOM 5395 O O . LEU B 1 156 ? 30.984 34.688 3.059 1 80.94 156 LEU B O 1
ATOM 5399 N N . SER B 1 157 ? 28.781 34.219 3.023 1 77.56 157 SER B N 1
ATOM 5400 C CA . SER B 1 157 ? 28.406 35.625 3.016 1 77.56 157 SER B CA 1
ATOM 5401 C C . SER B 1 157 ? 27.875 36.062 4.375 1 77.56 157 SER B C 1
ATOM 5403 O O . SER B 1 157 ? 28.109 37.219 4.809 1 77.56 157 SER B O 1
ATOM 5405 N N . ASN B 1 158 ? 27.391 35.25 5.168 1 78.38 158 ASN B N 1
ATOM 5406 C CA . ASN B 1 158 ? 26.781 35.562 6.461 1 78.38 158 ASN B CA 1
ATOM 5407 C C . ASN B 1 158 ? 27.828 35.656 7.562 1 78.38 158 ASN B C 1
ATOM 5409 O O . ASN B 1 158 ? 28.703 34.812 7.68 1 78.38 158 ASN B O 1
ATOM 5413 N N . ALA B 1 159 ? 27.781 36.75 8.273 1 78.56 159 ALA B N 1
ATOM 5414 C CA . ALA B 1 159 ? 28.766 37.031 9.312 1 78.56 159 ALA B CA 1
ATOM 5415 C C . ALA B 1 159 ? 28.766 35.906 10.375 1 78.56 159 ALA B C 1
ATOM 5417 O O . ALA B 1 159 ? 29.812 35.531 10.867 1 78.56 159 ALA B O 1
ATOM 5418 N N . ARG B 1 160 ? 27.641 35.469 10.617 1 83.56 160 ARG B N 1
ATOM 5419 C CA . ARG B 1 160 ? 27.531 34.438 11.641 1 83.56 160 ARG B CA 1
ATOM 5420 C C . ARG B 1 160 ? 28.219 33.156 11.18 1 83.56 160 ARG B C 1
ATOM 5422 O O . ARG B 1 160 ? 28.953 32.5 11.953 1 83.56 160 ARG B O 1
ATOM 5429 N N . ASP B 1 161 ? 27.984 32.781 9.953 1 87.69 161 ASP B N 1
ATOM 5430 C CA . ASP B 1 161 ? 28.594 31.562 9.391 1 87.69 161 ASP B CA 1
ATOM 5431 C C . ASP B 1 161 ? 30.109 31.688 9.359 1 87.69 161 ASP B C 1
ATOM 5433 O O . ASP B 1 161 ? 30.812 30.719 9.664 1 87.69 161 ASP B O 1
ATOM 5437 N N . LYS B 1 162 ? 30.609 32.875 9.07 1 88.5 162 LYS B N 1
ATOM 5438 C CA . LYS B 1 162 ? 32.062 33.125 9.039 1 88.5 162 LYS B CA 1
ATOM 5439 C C . LYS B 1 162 ? 32.656 33 10.43 1 88.5 162 LYS B C 1
ATOM 5441 O O . LYS B 1 162 ? 33.75 32.438 10.578 1 88.5 162 LYS B O 1
ATOM 5446 N N . GLU B 1 163 ? 31.906 33.5 11.32 1 90.5 163 GLU B N 1
ATOM 5447 C CA . GLU B 1 163 ? 32.375 33.406 12.695 1 90.5 163 GLU B CA 1
ATOM 5448 C C . GLU B 1 163 ? 32.469 31.969 13.18 1 90.5 163 GLU B C 1
ATOM 5450 O O . GLU B 1 163 ? 33.438 31.562 13.789 1 90.5 163 GLU B O 1
ATOM 5455 N N . ILE B 1 164 ? 31.453 31.203 12.93 1 90.62 164 ILE B N 1
ATOM 5456 C CA . ILE B 1 164 ? 31.391 29.812 13.367 1 90.62 164 ILE B CA 1
ATOM 5457 C C . ILE B 1 164 ? 32.531 29 12.742 1 90.62 164 ILE B C 1
ATOM 5459 O O . ILE B 1 164 ? 33.219 28.25 13.438 1 90.62 164 ILE B O 1
ATOM 5463 N N . THR B 1 165 ? 32.75 29.219 11.508 1 91.38 165 THR B N 1
ATOM 5464 C CA . THR B 1 165 ? 33.75 28.438 10.797 1 91.38 165 THR B CA 1
ATOM 5465 C C . THR B 1 165 ? 35.156 28.859 11.219 1 91.38 165 THR B C 1
ATOM 5467 O O . THR B 1 165 ? 36.031 28.031 11.383 1 91.38 165 THR B O 1
ATOM 5470 N N . SER B 1 166 ? 35.375 30.188 11.398 1 91.06 166 SER B N 1
ATOM 5471 C CA . SER B 1 166 ? 36.688 30.672 11.836 1 91.06 166 SER B CA 1
ATOM 5472 C C . SER B 1 166 ? 37.031 30.156 13.219 1 91.06 166 SER B C 1
ATOM 5474 O O . SER B 1 166 ? 38.188 29.781 13.477 1 91.06 166 SER B O 1
ATOM 5476 N N . LYS B 1 167 ? 36.062 30.188 14 1 92.56 167 LYS B N 1
ATOM 5477 C CA . LYS B 1 167 ? 36.281 29.688 15.352 1 92.56 167 LYS B CA 1
ATOM 5478 C C . LYS B 1 167 ? 36.656 28.203 15.328 1 92.56 167 LYS B C 1
ATOM 5480 O O . LYS B 1 167 ? 37.562 27.766 16.047 1 92.56 167 LYS B O 1
ATOM 5485 N N . ALA B 1 168 ? 35.969 27.438 14.602 1 93.44 168 ALA B N 1
ATOM 5486 C CA . ALA B 1 168 ? 36.219 26 14.5 1 93.44 168 ALA B CA 1
ATOM 5487 C C . ALA B 1 168 ? 37.656 25.734 14.023 1 93.44 168 ALA B C 1
ATOM 5489 O O . ALA B 1 168 ? 38.344 24.859 14.57 1 93.44 168 ALA B O 1
ATOM 5490 N N . LEU B 1 169 ? 38.125 26.453 13.055 1 92.38 169 LEU B N 1
ATOM 5491 C CA . LEU B 1 169 ? 39.469 26.266 12.492 1 92.38 169 LEU B CA 1
ATOM 5492 C C . LEU B 1 169 ? 40.531 26.719 13.469 1 92.38 169 LEU B C 1
ATOM 5494 O O . LEU B 1 169 ? 41.594 26.094 13.562 1 92.38 169 LEU B O 1
ATOM 5498 N N . GLU B 1 170 ? 40.188 27.797 14.156 1 92.38 170 GLU B N 1
ATOM 5499 C CA . GLU B 1 170 ? 41.125 28.281 15.164 1 92.38 170 GLU B CA 1
ATOM 5500 C C . GLU B 1 170 ? 41.312 27.266 16.281 1 92.38 170 GLU B C 1
ATOM 5502 O O . GLU B 1 170 ? 42.438 27.016 16.719 1 92.38 170 GLU B O 1
ATOM 5507 N N . GLU B 1 171 ? 40.219 26.781 16.672 1 93.44 171 GLU B N 1
ATOM 5508 C CA . GLU B 1 171 ? 40.281 25.781 17.734 1 93.44 171 GLU B CA 1
ATOM 5509 C C . GLU B 1 171 ? 41.031 24.531 17.266 1 93.44 171 GLU B C 1
ATOM 5511 O O . GLU B 1 171 ? 41.75 23.906 18.047 1 93.44 171 GLU B O 1
ATOM 5516 N N . LEU B 1 172 ? 40.812 24.141 16.094 1 93.81 172 LEU B N 1
ATOM 5517 C CA . LEU B 1 172 ? 41.531 23 15.523 1 93.81 172 LEU B CA 1
ATOM 5518 C C . LEU B 1 172 ? 43.031 23.266 15.508 1 93.81 172 LEU B C 1
ATOM 5520 O O . LEU B 1 172 ? 43.812 22.391 15.891 1 93.81 172 LEU B O 1
ATOM 5524 N N . ASN B 1 173 ? 43.469 24.422 15.07 1 91.56 173 ASN B N 1
ATOM 5525 C CA . ASN B 1 173 ? 44.875 24.797 15.031 1 91.56 173 ASN B CA 1
ATOM 5526 C C . ASN B 1 173 ? 45.5 24.75 16.422 1 91.56 173 ASN B C 1
ATOM 5528 O O . ASN B 1 173 ? 46.625 24.281 16.578 1 91.56 173 ASN B O 1
ATOM 5532 N N . LYS B 1 174 ? 44.688 25.234 17.328 1 93.12 174 LYS B N 1
ATOM 5533 C CA . LYS B 1 174 ? 45.156 25.188 18.703 1 93.12 174 LYS B CA 1
ATOM 5534 C C . LYS B 1 174 ? 45.344 23.75 19.172 1 93.12 174 LYS B C 1
ATOM 5536 O O . LYS B 1 174 ? 46.312 23.438 19.859 1 93.12 174 LYS B O 1
ATOM 5541 N N . TRP B 1 175 ? 44.375 22.922 18.828 1 93.81 175 TRP B N 1
ATOM 5542 C CA . TRP B 1 175 ? 44.438 21.516 19.203 1 93.81 175 TRP B CA 1
ATOM 5543 C C . TRP B 1 175 ? 45.625 20.812 18.562 1 93.81 175 TRP B C 1
ATOM 5545 O O . TRP B 1 175 ? 46.312 20.031 19.219 1 93.81 175 TRP B O 1
ATOM 5555 N N . LEU B 1 176 ? 45.969 21.094 17.375 1 90.56 176 LEU B N 1
ATOM 5556 C CA . LEU B 1 176 ? 47.062 20.453 16.641 1 90.56 176 LEU B CA 1
ATOM 5557 C C . LEU B 1 176 ? 48.406 20.938 17.188 1 90.56 176 LEU B C 1
ATOM 5559 O O . LEU B 1 176 ? 49.375 20.172 17.172 1 90.56 176 LEU B O 1
ATOM 5563 N N . ALA B 1 177 ? 48.469 22.188 17.703 1 89 177 ALA B N 1
ATOM 5564 C CA . ALA B 1 177 ? 49.719 22.781 18.141 1 89 177 ALA B CA 1
ATOM 5565 C C . ALA B 1 177 ? 50 22.469 19.609 1 89 177 ALA B C 1
ATOM 5567 O O . ALA B 1 177 ? 51.125 22.609 20.078 1 89 177 ALA B O 1
ATOM 5568 N N . ASP B 1 178 ? 48.906 22.047 20.156 1 90.31 178 ASP B N 1
ATOM 5569 C CA . ASP B 1 178 ? 49.062 21.781 21.578 1 90.31 178 ASP B CA 1
ATOM 5570 C C . ASP B 1 178 ? 49.812 20.484 21.828 1 90.31 178 ASP B C 1
ATOM 5572 O O . ASP B 1 178 ? 49.219 19.391 21.719 1 90.31 178 ASP B O 1
ATOM 5576 N N . GLU B 1 179 ? 51.031 20.469 22.312 1 88.06 179 GLU B N 1
ATOM 5577 C CA . GLU B 1 179 ? 51.875 19.312 22.531 1 88.06 179 GLU B CA 1
ATOM 5578 C C . GLU B 1 179 ? 51.406 18.484 23.719 1 88.06 179 GLU B C 1
ATOM 5580 O O . GLU B 1 179 ? 51.719 17.297 23.828 1 88.06 179 GLU B O 1
ATOM 5585 N N . SER B 1 180 ? 50.625 19.125 24.531 1 90.12 180 SER B N 1
ATOM 5586 C CA . SER B 1 180 ? 50.125 18.406 25.703 1 90.12 180 SER B CA 1
ATOM 5587 C C . SER B 1 180 ? 48.938 17.531 25.328 1 90.12 180 SER B C 1
ATOM 5589 O O . SER B 1 180 ? 48.562 16.625 26.094 1 90.12 180 SER B O 1
ATOM 5591 N N . ARG B 1 181 ? 48.406 17.703 24.156 1 89.69 181 ARG B N 1
ATOM 5592 C CA . ARG B 1 181 ? 47.219 16.969 23.75 1 89.69 181 ARG B CA 1
ATOM 5593 C C . ARG B 1 181 ? 47.5 16.031 22.594 1 89.69 181 ARG B C 1
ATOM 5595 O O . ARG B 1 181 ? 46.625 15.672 21.828 1 89.69 181 ARG B O 1
ATOM 5602 N N . THR B 1 182 ? 48.781 15.711 22.5 1 85.38 182 THR B N 1
ATOM 5603 C CA . THR B 1 182 ? 49.188 14.867 21.375 1 85.38 182 THR B CA 1
ATOM 5604 C C . THR B 1 182 ? 48.594 13.469 21.5 1 85.38 182 THR B C 1
ATOM 5606 O O . THR B 1 182 ? 48.5 12.742 20.516 1 85.38 182 THR B O 1
ATOM 5609 N N . GLU B 1 183 ? 48.188 13.133 22.703 1 86.69 183 GLU B N 1
ATOM 5610 C CA . GLU B 1 183 ? 47.625 11.805 22.922 1 86.69 183 GLU B CA 1
ATOM 5611 C C . GLU B 1 183 ? 46.156 11.75 22.469 1 86.69 183 GLU B C 1
ATOM 5613 O O . GLU B 1 183 ? 45.625 10.672 22.234 1 86.69 183 GLU B O 1
ATOM 5618 N N . GLU B 1 184 ? 45.562 12.93 22.344 1 89.75 184 GLU B N 1
ATOM 5619 C CA . GLU B 1 184 ? 44.188 12.969 21.875 1 89.75 184 GLU B CA 1
ATOM 5620 C C . GLU B 1 184 ? 44.094 12.672 20.375 1 89.75 184 GLU B C 1
ATOM 5622 O O . GLU B 1 184 ? 44.625 13.43 19.562 1 89.75 184 GLU B O 1
ATOM 5627 N N . LYS B 1 185 ? 43.406 11.602 20.047 1 88.38 185 LYS B N 1
ATOM 5628 C CA . LYS B 1 185 ? 43.375 11.156 18.656 1 88.38 185 LYS B CA 1
ATOM 5629 C C . LYS B 1 185 ? 42.188 11.797 17.922 1 88.38 185 LYS B C 1
ATOM 5631 O O . LYS B 1 185 ? 42.188 11.828 16.688 1 88.38 185 LYS B O 1
ATOM 5636 N N . GLU B 1 186 ? 41.25 12.273 18.641 1 92.25 186 GLU B N 1
ATOM 5637 C CA . GLU B 1 186 ? 40.062 12.867 18.016 1 92.25 186 GLU B CA 1
ATOM 5638 C C . GLU B 1 186 ? 39.781 14.242 18.594 1 92.25 186 GLU B C 1
ATOM 5640 O O . GLU B 1 186 ? 39.969 14.484 19.797 1 92.25 186 GLU B O 1
ATOM 5645 N N . PHE B 1 187 ? 39.469 15.133 17.719 1 92.69 187 PHE B N 1
ATOM 5646 C CA . PHE B 1 187 ? 39.031 16.469 18.109 1 92.69 187 PHE B CA 1
ATOM 5647 C C . PHE B 1 187 ? 37.719 16.844 17.438 1 92.69 187 PHE B C 1
ATOM 5649 O O . PHE B 1 187 ? 37.625 16.859 16.219 1 92.69 187 PHE B O 1
ATOM 5656 N N . GLU B 1 188 ? 36.688 17.094 18.25 1 93.12 188 GLU B N 1
ATOM 5657 C CA . GLU B 1 188 ? 35.406 17.531 17.719 1 93.12 188 GLU B CA 1
ATOM 5658 C C . GLU B 1 188 ? 35.438 19.016 17.344 1 93.12 188 GLU B C 1
ATOM 5660 O O . GLU B 1 188 ? 35.562 19.875 18.219 1 93.12 188 GLU B O 1
ATOM 5665 N N . MET B 1 189 ? 35.344 19.25 16.109 1 90.44 189 MET B N 1
ATOM 5666 C CA . MET B 1 189 ? 35.469 20.609 15.594 1 90.44 189 MET B CA 1
ATOM 5667 C C . MET B 1 189 ? 34.156 21.391 15.781 1 90.44 189 MET B C 1
ATOM 5669 O O . MET B 1 189 ? 34.125 22.391 16.484 1 90.44 189 MET B O 1
ATOM 5673 N N . VAL B 1 190 ? 33.094 20.969 15.008 1 89.75 190 VAL B N 1
ATOM 5674 C CA . VAL B 1 190 ? 31.828 21.703 15.031 1 89.75 190 VAL B CA 1
ATOM 5675 C C . VAL B 1 190 ? 30.703 20.828 14.5 1 89.75 190 VAL B C 1
ATOM 5677 O O . VAL B 1 190 ? 30.938 19.906 13.711 1 89.75 190 VAL B O 1
ATOM 5680 N N . THR B 1 191 ? 29.531 21.016 15.039 1 86.81 191 THR B N 1
ATOM 5681 C CA . THR B 1 191 ? 28.312 20.438 14.492 1 86.81 191 THR B CA 1
ATOM 5682 C C . THR B 1 191 ? 27.578 21.453 13.617 1 86.81 191 THR B C 1
ATOM 5684 O O . THR B 1 191 ? 27.219 22.531 14.086 1 86.81 191 THR B O 1
ATOM 5687 N N . THR B 1 192 ? 27.5 21.109 12.398 1 85.94 192 THR B N 1
ATOM 5688 C CA . THR B 1 192 ? 26.969 22.109 11.477 1 85.94 192 THR B CA 1
ATOM 5689 C C . THR B 1 192 ? 26.188 21.438 10.352 1 85.94 192 THR B C 1
ATOM 5691 O O . THR B 1 192 ? 26.078 20.219 10.297 1 85.94 192 THR B O 1
ATOM 5694 N N . ASN B 1 193 ? 25.5 22.344 9.5 1 81.44 193 ASN B N 1
ATOM 5695 C CA . ASN B 1 193 ? 24.734 21.859 8.359 1 81.44 193 ASN B CA 1
ATOM 5696 C C . ASN B 1 193 ? 25.641 21.547 7.168 1 81.44 193 ASN B C 1
ATOM 5698 O O . ASN B 1 193 ? 26.844 21.734 7.242 1 81.44 193 ASN B O 1
ATOM 5702 N N . GLY B 1 194 ? 25.094 21.031 6.141 1 81.5 194 GLY B N 1
ATOM 5703 C CA . GLY B 1 194 ? 25.844 20.562 4.992 1 81.5 194 GLY B CA 1
ATOM 5704 C C . GLY B 1 194 ? 26.609 21.672 4.289 1 81.5 194 GLY B C 1
ATOM 5705 O O . GLY B 1 194 ? 27.734 21.453 3.828 1 81.5 194 GLY B O 1
ATOM 5706 N N . PHE B 1 195 ? 26.047 22.844 4.379 1 79.75 195 PHE B N 1
ATOM 5707 C CA . PHE B 1 195 ? 26.656 23.984 3.697 1 79.75 195 PHE B CA 1
ATOM 5708 C C . PHE B 1 195 ? 27.953 24.391 4.391 1 79.75 195 PHE B C 1
ATOM 5710 O O . PHE B 1 195 ? 29 24.516 3.748 1 79.75 195 PHE B O 1
ATOM 5717 N N . LEU B 1 196 ? 27.875 24.547 5.621 1 86.94 196 LEU B N 1
ATOM 5718 C CA . LEU B 1 196 ? 29.047 24.938 6.383 1 86.94 196 LEU B CA 1
ATOM 5719 C C . LEU B 1 196 ? 30.094 23.828 6.383 1 86.94 196 LEU B C 1
ATOM 5721 O O . LEU B 1 196 ? 31.297 24.109 6.352 1 86.94 196 LEU B O 1
ATOM 5725 N N . ARG B 1 197 ? 29.562 22.672 6.371 1 88.38 197 ARG B N 1
ATOM 5726 C CA . ARG B 1 197 ? 30.469 21.531 6.344 1 88.38 197 ARG B CA 1
ATOM 5727 C C . ARG B 1 197 ? 31.312 21.531 5.07 1 88.38 197 ARG B C 1
ATOM 5729 O O . ARG B 1 197 ? 32.5 21.266 5.109 1 88.38 197 ARG B O 1
ATOM 5736 N N . LYS B 1 198 ? 30.703 21.797 3.973 1 86.81 198 LYS B N 1
ATOM 5737 C CA . LYS B 1 198 ? 31.422 21.844 2.697 1 86.81 198 LYS B CA 1
ATOM 5738 C C . LYS B 1 198 ? 32.5 22.922 2.715 1 86.81 198 LYS B C 1
ATOM 5740 O O . LYS B 1 198 ? 33.594 22.703 2.227 1 86.81 198 LYS B O 1
ATOM 5745 N N . PHE B 1 199 ? 32.156 24.031 3.289 1 87.69 199 PHE B N 1
ATOM 5746 C CA . PHE B 1 199 ? 33.125 25.109 3.404 1 87.69 199 PHE B CA 1
ATOM 5747 C C . PHE B 1 199 ? 34.312 24.688 4.258 1 87.69 199 PHE B C 1
ATOM 5749 O O . PHE B 1 199 ? 35.438 24.953 3.906 1 87.69 199 PHE B O 1
ATOM 5756 N N . ILE B 1 200 ? 34 24.062 5.332 1 89.31 200 ILE B N 1
ATOM 5757 C CA . ILE B 1 200 ? 35.062 23.656 6.258 1 89.31 200 ILE B CA 1
ATOM 5758 C C . ILE B 1 200 ? 35.969 22.641 5.594 1 89.31 200 ILE B C 1
ATOM 5760 O O . ILE B 1 200 ? 37.188 22.719 5.719 1 89.31 200 ILE B O 1
ATOM 5764 N N . TYR B 1 201 ? 35.438 21.766 4.871 1 87.12 201 TYR B N 1
ATOM 5765 C CA . TYR B 1 201 ? 36.25 20.766 4.164 1 87.12 201 TYR B CA 1
ATOM 5766 C C . TYR B 1 201 ? 37.188 21.438 3.166 1 87.12 201 TYR B C 1
ATOM 5768 O O . TYR B 1 201 ? 38.344 21.062 3.055 1 87.12 201 TYR B O 1
ATOM 5776 N N . GLN B 1 202 ? 36.594 22.344 2.494 1 85.62 202 GLN B N 1
ATOM 5777 C CA . GLN B 1 202 ? 37.406 23.094 1.531 1 85.62 202 GLN B CA 1
ATOM 5778 C C . GLN B 1 202 ? 38.562 23.812 2.219 1 85.62 202 GLN B C 1
ATOM 5780 O O . GLN B 1 202 ? 39.688 23.766 1.737 1 85.62 202 GLN B O 1
ATOM 5785 N N . SER B 1 203 ? 38.25 24.406 3.305 1 86.88 203 SER B N 1
ATOM 5786 C CA . SER B 1 203 ? 39.25 25.125 4.059 1 86.88 203 SER B CA 1
ATOM 5787 C C . SER B 1 203 ? 40.344 24.188 4.594 1 86.88 203 SER B C 1
ATOM 5789 O O . SER B 1 203 ? 41.531 24.516 4.582 1 86.88 203 SER B O 1
ATOM 5791 N N . LEU B 1 204 ? 39.906 23.062 4.984 1 87.88 204 LEU B N 1
ATOM 5792 C CA . LEU B 1 204 ? 40.812 22.094 5.562 1 87.88 204 LEU B CA 1
ATOM 5793 C C . LEU B 1 204 ? 41.719 21.516 4.496 1 87.88 204 LEU B C 1
ATOM 5795 O O . LEU B 1 204 ? 42.906 21.25 4.754 1 87.88 204 LEU B O 1
ATOM 5799 N N . GLU B 1 205 ? 41.219 21.219 3.41 1 82.94 205 GLU B N 1
ATOM 5800 C CA . GLU B 1 205 ? 42 20.703 2.307 1 82.94 205 GLU B CA 1
ATOM 5801 C C . GLU B 1 205 ? 43.125 21.672 1.937 1 82.94 205 GLU B C 1
ATOM 5803 O O . GLU B 1 205 ? 44.25 21.234 1.57 1 82.94 205 GLU B O 1
ATOM 5808 N N . GLU B 1 206 ? 42.844 22.859 2.07 1 82.81 206 GLU B N 1
ATOM 5809 C CA . GLU B 1 206 ? 43.812 23.891 1.728 1 82.81 206 GLU B CA 1
ATOM 5810 C C . GLU B 1 206 ? 44.812 24.078 2.848 1 82.81 206 GLU B C 1
ATOM 5812 O O . GLU B 1 206 ? 46.031 24.125 2.598 1 82.81 206 GLU B O 1
ATOM 5817 N N . SER B 1 207 ? 44.375 24.125 4.062 1 85.06 207 SER B N 1
ATOM 5818 C CA . SER B 1 207 ? 45.219 24.531 5.18 1 85.06 207 SER B CA 1
ATOM 5819 C C . SER B 1 207 ? 45.875 23.328 5.855 1 85.06 207 SER B C 1
ATOM 5821 O O . SER B 1 207 ? 46.938 23.438 6.465 1 85.06 207 SER B O 1
ATOM 5823 N N . PHE B 1 208 ? 45.156 22.156 5.801 1 84.19 208 PHE B N 1
ATOM 5824 C CA . PHE B 1 208 ? 45.625 20.953 6.496 1 84.19 208 PHE B CA 1
ATOM 5825 C C . PHE B 1 208 ? 45.531 19.734 5.598 1 84.19 208 PHE B C 1
ATOM 5827 O O . PHE B 1 208 ? 44.781 18.781 5.922 1 84.19 208 PHE B O 1
ATOM 5834 N N . PRO B 1 209 ? 46.188 19.578 4.52 1 78.25 209 PRO B N 1
ATOM 5835 C CA . PRO B 1 209 ? 46 18.5 3.539 1 78.25 209 PRO B CA 1
ATOM 5836 C C . PRO B 1 209 ? 46.25 17.109 4.137 1 78.25 209 PRO B C 1
ATOM 5838 O O . PRO B 1 209 ? 45.688 16.125 3.662 1 78.25 209 PRO B O 1
ATOM 5841 N N . GLY B 1 210 ? 46.875 17 5.223 1 76 210 GLY B N 1
ATOM 5842 C CA . GLY B 1 210 ? 47.188 15.688 5.773 1 76 210 GLY B CA 1
ATOM 5843 C C . GLY B 1 210 ? 46.312 15.305 6.934 1 76 210 GLY B C 1
ATOM 5844 O O . GLY B 1 210 ? 46.375 14.18 7.434 1 76 210 GLY B O 1
ATOM 5845 N N . LEU B 1 211 ? 45.375 16.156 7.129 1 84.56 211 LEU B N 1
ATOM 5846 C CA . LEU B 1 211 ? 44.5 15.914 8.273 1 84.56 211 LEU B CA 1
ATOM 5847 C C . LEU B 1 211 ? 43.281 15.109 7.867 1 84.56 211 LEU B C 1
ATOM 5849 O O . LEU B 1 211 ? 42.656 15.383 6.832 1 84.56 211 LEU B O 1
ATOM 5853 N N . THR B 1 212 ? 43.031 13.953 8.562 1 86.94 212 THR B N 1
ATOM 5854 C CA . THR B 1 212 ? 41.844 13.172 8.328 1 86.94 212 THR B CA 1
ATOM 5855 C C . THR B 1 212 ? 40.656 13.742 9.117 1 86.94 212 THR B C 1
ATOM 5857 O O . THR B 1 212 ? 40.75 13.914 10.336 1 86.94 212 THR B O 1
ATOM 5860 N N . VAL B 1 213 ? 39.656 14.125 8.375 1 88.56 213 VAL B N 1
ATOM 5861 C CA . VAL B 1 213 ? 38.469 14.68 9.008 1 88.56 213 VAL B CA 1
ATOM 5862 C C . VAL B 1 213 ? 37.25 13.844 8.617 1 88.56 213 VAL B C 1
ATOM 5864 O O . VAL B 1 213 ? 37.125 13.398 7.477 1 88.56 213 VAL B O 1
ATOM 5867 N N . GLU B 1 214 ? 36.406 13.508 9.57 1 86.81 214 GLU B N 1
ATOM 5868 C CA . GLU B 1 214 ? 35.188 12.742 9.328 1 86.81 214 GLU B CA 1
ATOM 5869 C C . GLU B 1 214 ? 33.938 13.484 9.844 1 86.81 214 GLU B C 1
ATOM 5871 O O . GLU B 1 214 ? 34.062 14.297 10.758 1 86.81 214 GLU B O 1
ATOM 5876 N N . SER B 1 215 ? 32.844 13.328 9.156 1 86.62 215 SER B N 1
ATOM 5877 C CA . SER B 1 215 ? 31.547 13.844 9.602 1 86.62 215 SER B CA 1
ATOM 5878 C C . SER B 1 215 ? 30.703 12.742 10.234 1 86.62 215 SER B C 1
ATOM 5880 O O . SER B 1 215 ? 30.5 11.688 9.633 1 86.62 215 SER B O 1
ATOM 5882 N N . ARG B 1 216 ? 30.312 12.93 11.461 1 84.81 216 ARG B N 1
ATOM 5883 C CA . ARG B 1 216 ? 29.531 11.938 12.18 1 84.81 216 ARG B CA 1
ATOM 5884 C C . ARG B 1 216 ? 28.078 12.406 12.359 1 84.81 216 ARG B C 1
ATOM 5886 O O . ARG B 1 216 ? 27.828 13.594 12.578 1 84.81 216 ARG B O 1
ATOM 5893 N N . VAL B 1 217 ? 27.172 11.523 12.211 1 80.31 217 VAL B N 1
ATOM 5894 C CA . VAL B 1 217 ? 25.734 11.812 12.305 1 80.31 217 VAL B CA 1
ATOM 5895 C C . VAL B 1 217 ? 25.391 12.18 13.742 1 80.31 217 VAL B C 1
ATOM 5897 O O . VAL B 1 217 ? 25.953 11.633 14.695 1 80.31 217 VAL B O 1
ATOM 5900 N N . THR B 1 218 ? 24.594 13.188 13.781 1 77.88 218 THR B N 1
ATOM 5901 C CA . THR B 1 218 ? 24.078 13.594 15.086 1 77.88 218 THR B CA 1
ATOM 5902 C C . THR B 1 218 ? 22.609 13.234 15.219 1 77.88 218 THR B C 1
ATOM 5904 O O . THR B 1 218 ? 22 12.703 14.289 1 77.88 218 THR B O 1
ATOM 5907 N N . LYS B 1 219 ? 22 13.516 16.328 1 64.94 219 LYS B N 1
ATOM 5908 C CA . LYS B 1 219 ? 20.594 13.242 16.625 1 64.94 219 LYS B CA 1
ATOM 5909 C C . LYS B 1 219 ? 19.672 14.156 15.836 1 64.94 219 LYS B C 1
ATOM 5911 O O . LYS B 1 219 ? 18.5 13.82 15.617 1 64.94 219 LYS B O 1
ATOM 5916 N N . SER B 1 220 ? 20.25 15.258 15.508 1 62.66 220 SER B N 1
ATOM 5917 C CA . SER B 1 220 ? 19.469 16.234 14.75 1 62.66 220 SER B CA 1
ATOM 5918 C C . SER B 1 220 ? 19.594 15.984 13.25 1 62.66 220 SER B C 1
ATOM 5920 O O . SER B 1 220 ? 20.688 16 12.695 1 62.66 220 SER B O 1
ATOM 5922 N N . PRO B 1 221 ? 18.406 15.75 12.625 1 64.62 221 PRO B N 1
ATOM 5923 C CA . PRO B 1 221 ? 18.484 15.508 11.188 1 64.62 221 PRO B CA 1
ATOM 5924 C C . PRO B 1 221 ? 19.094 16.672 10.422 1 64.62 221 PRO B C 1
ATOM 5926 O O . PRO B 1 221 ? 18.844 17.828 10.75 1 64.62 221 PRO B O 1
ATOM 5929 N N . GLY B 1 222 ? 20.031 16.438 9.664 1 67.38 222 GLY B N 1
ATOM 5930 C CA . GLY B 1 222 ? 20.641 17.438 8.789 1 67.38 222 GLY B CA 1
ATOM 5931 C C . GLY B 1 222 ? 21.938 17.984 9.336 1 67.38 222 GLY B C 1
ATOM 5932 O O . GLY B 1 222 ? 22.703 18.625 8.609 1 67.38 222 GLY B O 1
ATOM 5933 N N . LEU B 1 223 ? 22.141 17.719 10.617 1 78.94 223 LEU B N 1
ATOM 5934 C CA . LEU B 1 223 ? 23.375 18.203 11.227 1 78.94 223 LEU B CA 1
ATOM 5935 C C . LEU B 1 223 ? 24.359 17.062 11.438 1 78.94 223 LEU B C 1
ATOM 5937 O O . LEU B 1 223 ? 23.969 15.945 11.766 1 78.94 223 LEU B O 1
ATOM 5941 N N . LYS B 1 224 ? 25.609 17.297 11.148 1 86.06 224 LYS B N 1
ATOM 5942 C CA . LYS B 1 224 ? 26.688 16.344 11.406 1 86.06 224 LYS B CA 1
ATOM 5943 C C . LYS B 1 224 ? 27.828 17 12.188 1 86.06 224 LYS B C 1
ATOM 5945 O O . LYS B 1 224 ? 28.031 18.203 12.086 1 86.06 224 LYS B O 1
ATOM 5950 N N . THR B 1 225 ? 28.406 16.266 12.992 1 90.62 225 THR B N 1
ATOM 5951 C CA . THR B 1 225 ? 29.578 16.734 13.719 1 90.62 225 THR B CA 1
ATOM 5952 C C . THR B 1 225 ? 30.859 16.375 12.969 1 90.62 225 THR B C 1
ATOM 5954 O O . THR B 1 225 ? 31.078 15.219 12.633 1 90.62 225 THR B O 1
ATOM 5957 N N . MET B 1 226 ? 31.656 17.391 12.75 1 90.81 226 MET B N 1
ATOM 5958 C CA . MET B 1 226 ? 32.938 17.172 12.109 1 90.81 226 MET B CA 1
ATOM 5959 C C . MET B 1 226 ? 34.031 16.859 13.141 1 90.81 226 MET B C 1
ATOM 5961 O O . MET B 1 226 ? 34.156 17.578 14.141 1 90.81 226 MET B O 1
ATOM 5965 N N . VAL B 1 227 ? 34.781 15.805 12.938 1 92.12 227 VAL B N 1
ATOM 5966 C CA . VAL B 1 227 ? 35.812 15.359 13.867 1 92.12 227 VAL B CA 1
ATOM 5967 C C . VAL B 1 227 ? 37.125 15.242 13.141 1 92.12 227 VAL B C 1
ATOM 5969 O O . VAL B 1 227 ? 37.219 14.578 12.102 1 92.12 227 VAL B O 1
ATOM 5972 N N . ALA B 1 228 ? 38.125 15.93 13.648 1 91.81 228 ALA B N 1
ATOM 5973 C CA . ALA B 1 228 ? 39.469 15.789 13.156 1 91.81 228 ALA B CA 1
ATOM 5974 C C . ALA B 1 228 ? 40.188 14.625 13.844 1 91.81 228 ALA B C 1
ATOM 5976 O O . ALA B 1 228 ? 40.094 14.469 15.062 1 91.81 228 ALA B O 1
ATOM 5977 N N . LEU B 1 229 ? 40.812 13.812 13.086 1 90.5 229 LEU B N 1
ATOM 5978 C CA . LEU B 1 229 ? 41.5 12.648 13.625 1 90.5 229 LEU B CA 1
ATOM 5979 C C . LEU B 1 229 ? 43 12.773 13.445 1 90.5 229 LEU B C 1
ATOM 5981 O O . LEU B 1 229 ? 43.469 13.109 12.359 1 90.5 229 LEU B O 1
ATOM 5985 N N . ARG B 1 230 ? 43.719 12.625 14.516 1 87.56 230 ARG B N 1
ATOM 5986 C CA . ARG B 1 230 ? 45.188 12.508 14.484 1 87.56 230 ARG B CA 1
ATOM 5987 C C . ARG B 1 230 ? 45.594 11.062 14.281 1 87.56 230 ARG B C 1
ATOM 5989 O O . ARG B 1 230 ? 45.688 10.289 15.242 1 87.56 230 ARG B O 1
ATOM 5996 N N . LEU B 1 231 ? 45.812 10.688 13.039 1 87.25 231 LEU B N 1
ATOM 5997 C CA . LEU B 1 231 ? 46.125 9.297 12.742 1 87.25 231 LEU B CA 1
ATOM 5998 C C . LEU B 1 231 ? 47.5 9.188 12.109 1 87.25 231 LEU B C 1
ATOM 6000 O O . LEU B 1 231 ? 47.906 10.055 11.336 1 87.25 231 LEU B O 1
ATOM 6004 N N . ASP B 1 232 ? 48.25 8.227 12.57 1 85.44 232 ASP B N 1
ATOM 6005 C CA . ASP B 1 232 ? 49.469 7.91 11.844 1 85.44 232 ASP B CA 1
ATOM 6006 C C . ASP B 1 232 ? 49.156 7.16 10.547 1 85.44 232 ASP B C 1
ATOM 6008 O O . ASP B 1 232 ? 48 6.941 10.219 1 85.44 232 ASP B O 1
ATOM 6012 N N . ASP B 1 233 ? 50.156 6.891 9.789 1 86.31 233 ASP B N 1
ATOM 6013 C CA . ASP B 1 233 ? 49.969 6.301 8.469 1 86.31 233 ASP B CA 1
ATOM 6014 C C . ASP B 1 233 ? 49.281 4.938 8.57 1 86.31 233 ASP B C 1
ATOM 6016 O O . ASP B 1 233 ? 48.406 4.605 7.758 1 86.31 233 ASP B O 1
ATOM 6020 N N . ALA B 1 234 ? 49.719 4.172 9.555 1 89.5 234 ALA B N 1
ATOM 6021 C CA . ALA B 1 234 ? 49.125 2.855 9.734 1 89.5 234 ALA B CA 1
ATOM 6022 C C . ALA B 1 234 ? 47.656 2.977 10.156 1 89.5 234 ALA B C 1
ATOM 6024 O O . ALA B 1 234 ? 46.781 2.232 9.664 1 89.5 234 ALA B O 1
ATOM 6025 N N . GLU B 1 235 ? 47.406 3.895 11 1 87.31 235 GLU B N 1
ATOM 6026 C CA . GLU B 1 235 ? 46.031 4.125 11.469 1 87.31 235 GLU B CA 1
ATOM 6027 C C . GLU B 1 235 ? 45.156 4.68 10.359 1 87.31 235 GLU B C 1
ATOM 6029 O O . GLU B 1 235 ? 43.969 4.355 10.281 1 87.31 235 GLU B O 1
ATOM 6034 N N . LYS B 1 236 ? 45.75 5.473 9.57 1 86.31 236 LYS B N 1
ATOM 6035 C CA . LYS B 1 236 ? 45.031 6.02 8.422 1 86.31 236 LYS B CA 1
ATOM 6036 C C . LYS B 1 236 ? 44.625 4.914 7.457 1 86.31 236 LYS B C 1
ATOM 6038 O O . LYS B 1 236 ? 43.469 4.895 6.988 1 86.31 236 LYS B O 1
ATOM 6043 N N . ARG B 1 237 ? 45.531 4.023 7.195 1 87.19 237 ARG B N 1
ATOM 6044 C CA . ARG B 1 237 ? 45.25 2.914 6.301 1 87.19 237 ARG B CA 1
ATOM 6045 C C . ARG B 1 237 ? 44.156 2.018 6.891 1 87.19 237 ARG B C 1
ATOM 6047 O O . ARG B 1 237 ? 43.25 1.573 6.176 1 87.19 237 ARG B O 1
ATOM 6054 N N . ALA B 1 238 ? 44.312 1.773 8.133 1 89.5 238 ALA B N 1
ATOM 6055 C CA . ALA B 1 238 ? 43.312 0.939 8.805 1 89.5 238 ALA B CA 1
ATOM 6056 C C . ALA B 1 238 ? 41.938 1.586 8.75 1 89.5 238 ALA B C 1
ATOM 6058 O O . ALA B 1 238 ? 40.938 0.901 8.555 1 89.5 238 ALA B O 1
ATOM 6059 N N . ARG B 1 239 ? 41.906 2.832 8.961 1 86.19 239 ARG B N 1
ATOM 6060 C CA . ARG B 1 239 ? 40.656 3.557 8.922 1 86.19 239 ARG B CA 1
ATOM 6061 C C . ARG B 1 239 ? 40.062 3.57 7.512 1 86.19 239 ARG B C 1
ATOM 6063 O O . ARG B 1 239 ? 38.844 3.486 7.336 1 86.19 239 ARG B O 1
ATOM 6070 N N . GLU B 1 240 ? 40.906 3.766 6.613 1 83.94 240 GLU B N 1
ATOM 6071 C CA . GLU B 1 240 ? 40.438 3.727 5.227 1 83.94 240 GLU B CA 1
ATOM 6072 C C . GLU B 1 240 ? 39.844 2.369 4.871 1 83.94 240 GLU B C 1
ATOM 6074 O O . GLU B 1 240 ? 38.844 2.291 4.18 1 83.94 240 GLU B O 1
ATOM 6079 N N . LEU B 1 241 ? 40.562 1.368 5.305 1 87.19 241 LEU B N 1
ATOM 6080 C CA . LEU B 1 241 ? 40.062 0.02 5.055 1 87.19 241 LEU B CA 1
ATOM 6081 C C . LEU B 1 241 ? 38.719 -0.198 5.746 1 87.19 241 LEU B C 1
ATOM 6083 O O . LEU B 1 241 ? 37.812 -0.832 5.18 1 87.19 241 LEU B O 1
ATOM 6087 N N . GLN B 1 242 ? 38.656 0.312 6.891 1 86.94 242 GLN B N 1
ATOM 6088 C CA . GLN B 1 242 ? 37.406 0.208 7.633 1 86.94 242 GLN B CA 1
ATOM 6089 C C . GLN B 1 242 ? 36.281 0.969 6.934 1 86.94 242 GLN B C 1
ATOM 6091 O O . GLN B 1 242 ? 35.156 0.472 6.828 1 86.94 242 GLN B O 1
ATOM 6096 N N . GLN B 1 243 ? 36.594 2.113 6.508 1 83.06 243 GLN B N 1
ATOM 6097 C CA . GLN B 1 243 ? 35.625 2.926 5.801 1 83.06 243 GLN B CA 1
ATOM 6098 C C . GLN B 1 243 ? 35.188 2.248 4.508 1 83.06 243 GLN B C 1
ATOM 6100 O O . GLN B 1 243 ? 34 2.281 4.156 1 83.06 243 GLN B O 1
ATOM 6105 N N . ARG B 1 244 ? 36.156 1.728 3.879 1 84.31 244 ARG B N 1
ATOM 6106 C CA . ARG B 1 244 ? 35.812 1.006 2.65 1 84.31 244 ARG B CA 1
ATOM 6107 C C . ARG B 1 244 ? 34.906 -0.186 2.938 1 84.31 244 ARG B C 1
ATOM 6109 O O . ARG B 1 244 ? 33.969 -0.441 2.197 1 84.31 244 ARG B O 1
ATOM 6116 N N . SER B 1 245 ? 35.219 -0.88 3.932 1 87 245 SER B N 1
ATOM 6117 C CA . SER B 1 245 ? 34.406 -2.027 4.324 1 87 245 SER B CA 1
ATOM 6118 C C . SER B 1 245 ? 33 -1.6 4.707 1 87 245 SER B C 1
ATOM 6120 O O . SER B 1 245 ? 32.031 -2.289 4.391 1 87 245 SER B O 1
ATOM 6122 N N . GLU B 1 246 ? 32.969 -0.515 5.359 1 85.75 246 GLU B N 1
ATOM 6123 C CA . GLU B 1 246 ? 31.672 0.022 5.746 1 85.75 246 GLU B CA 1
ATOM 6124 C C . GLU B 1 246 ? 30.859 0.448 4.52 1 85.75 246 GLU B C 1
ATOM 6126 O O . GLU B 1 246 ? 29.641 0.234 4.465 1 85.75 246 GLU B O 1
ATOM 6131 N N . GLN B 1 247 ? 31.484 1.003 3.654 1 86 247 GLN B N 1
ATOM 6132 C CA . GLN B 1 247 ? 30.828 1.43 2.422 1 86 247 GLN B CA 1
ATOM 6133 C C . GLN B 1 247 ? 30.328 0.231 1.624 1 86 247 GLN B C 1
ATOM 6135 O O . GLN B 1 247 ? 29.234 0.27 1.063 1 86 247 GLN B O 1
ATOM 6140 N N . GLU B 1 248 ? 31.109 -0.727 1.586 1 85.56 248 GLU B N 1
ATOM 6141 C CA . GLU B 1 248 ? 30.734 -1.944 0.875 1 85.56 248 GLU B CA 1
ATOM 6142 C C . GLU B 1 248 ? 29.547 -2.627 1.547 1 85.56 248 GLU B C 1
ATOM 6144 O O . GLU B 1 248 ? 28.656 -3.15 0.869 1 85.56 248 GLU B O 1
ATOM 6149 N N . THR B 1 249 ? 29.594 -2.631 2.777 1 86.75 249 THR B N 1
ATOM 6150 C CA . THR B 1 249 ? 28.484 -3.209 3.529 1 86.75 249 THR B CA 1
ATOM 6151 C C . THR B 1 249 ? 27.203 -2.412 3.307 1 86.75 249 THR B C 1
ATOM 6153 O O . THR B 1 249 ? 26.125 -2.988 3.158 1 86.75 249 THR B O 1
ATOM 6156 N N . ASP B 1 250 ? 27.422 -1.16 3.283 1 88.62 250 ASP B N 1
ATOM 6157 C CA . ASP B 1 250 ? 26.281 -0.29 3.035 1 88.62 250 ASP B CA 1
ATOM 6158 C C . ASP B 1 250 ? 25.719 -0.505 1.631 1 88.62 250 ASP B C 1
ATOM 6160 O O . ASP B 1 250 ? 24.5 -0.522 1.438 1 88.62 250 ASP B O 1
ATOM 6164 N N . LEU B 1 251 ? 26.594 -0.62 0.76 1 90.69 251 LEU B N 1
ATOM 6165 C CA . LEU B 1 251 ? 26.188 -0.89 -0.612 1 90.69 251 LEU B CA 1
ATOM 6166 C C . LEU B 1 251 ? 25.422 -2.207 -0.7 1 90.69 251 LEU B C 1
ATOM 6168 O O . LEU B 1 251 ? 24.359 -2.275 -1.335 1 90.69 251 LEU B O 1
ATOM 6172 N N . ALA B 1 252 ? 25.953 -3.195 -0.093 1 89.38 252 ALA B N 1
ATOM 6173 C CA . ALA B 1 252 ? 25.312 -4.508 -0.107 1 89.38 252 ALA B CA 1
ATOM 6174 C C . ALA B 1 252 ? 23.906 -4.445 0.488 1 89.38 252 ALA B C 1
ATOM 6176 O O . ALA B 1 252 ? 22.984 -5.082 -0.02 1 89.38 252 ALA B O 1
ATOM 6177 N N . ARG B 1 253 ? 23.859 -3.697 1.467 1 90.31 253 ARG B N 1
ATOM 6178 C CA . ARG B 1 253 ? 22.562 -3.523 2.123 1 90.31 253 ARG B CA 1
ATOM 6179 C C . ARG B 1 253 ? 21.578 -2.807 1.208 1 90.31 253 ARG B C 1
ATOM 6181 O O . ARG B 1 253 ? 20.406 -3.184 1.135 1 90.31 253 ARG B O 1
ATOM 6188 N N . LYS B 1 254 ? 22.062 -1.866 0.529 1 92.69 254 LYS B N 1
ATOM 6189 C CA . LYS B 1 254 ? 21.203 -1.076 -0.347 1 92.69 254 LYS B CA 1
ATOM 6190 C C . LYS B 1 254 ? 20.812 -1.868 -1.59 1 92.69 254 LYS B C 1
ATOM 6192 O O . LYS B 1 254 ? 19.719 -1.692 -2.121 1 92.69 254 LYS B O 1
ATOM 6197 N N . LEU B 1 255 ? 21.734 -2.713 -2.039 1 95.75 255 LEU B N 1
ATOM 6198 C CA . LEU B 1 255 ? 21.406 -3.572 -3.17 1 95.75 255 LEU B CA 1
ATOM 6199 C C . LEU B 1 255 ? 20.281 -4.535 -2.812 1 95.75 255 LEU B C 1
ATOM 6201 O O . LEU B 1 255 ? 19.453 -4.875 -3.664 1 95.75 255 LEU B O 1
ATOM 6205 N N . GLY B 1 256 ? 20.328 -5.039 -1.566 1 96.81 256 GLY B N 1
ATOM 6206 C CA . GLY B 1 256 ? 19.25 -5.848 -1.001 1 96.81 256 GLY B CA 1
ATOM 6207 C C . GLY B 1 256 ? 18.984 -7.117 -1.785 1 96.81 256 GLY B C 1
ATOM 6208 O O . GLY B 1 256 ? 19.922 -7.863 -2.102 1 96.81 256 GLY B O 1
ATOM 6209 N N . LEU B 1 257 ? 17.734 -7.324 -2.125 1 97.94 257 LEU B N 1
ATOM 6210 C CA . LEU B 1 257 ? 17.297 -8.602 -2.68 1 97.94 257 LEU B CA 1
ATOM 6211 C C . LEU B 1 257 ? 17.844 -8.789 -4.094 1 97.94 257 LEU B C 1
ATOM 6213 O O . LEU B 1 257 ? 17.906 -9.914 -4.598 1 97.94 257 LEU B O 1
ATOM 6217 N N . ARG B 1 258 ? 18.156 -7.703 -4.777 1 97.94 258 ARG B N 1
ATOM 6218 C CA . ARG B 1 258 ? 18.75 -7.848 -6.098 1 97.94 258 ARG B CA 1
ATOM 6219 C C . ARG B 1 258 ? 20.016 -8.711 -6.035 1 97.94 258 ARG B C 1
ATOM 6221 O O . ARG B 1 258 ? 20.312 -9.445 -6.973 1 97.94 258 ARG B O 1
ATOM 6228 N N . ARG B 1 259 ? 20.781 -8.602 -4.914 1 96.69 259 ARG B N 1
ATOM 6229 C CA . ARG B 1 259 ? 21.984 -9.414 -4.715 1 96.69 259 ARG B CA 1
ATOM 6230 C C . ARG B 1 259 ? 21.656 -10.898 -4.809 1 96.69 259 ARG B C 1
ATOM 6232 O O . ARG B 1 259 ? 22.344 -11.648 -5.516 1 96.69 259 ARG B O 1
ATOM 6239 N N . VAL B 1 260 ? 20.641 -11.336 -4.133 1 98.25 260 VAL B N 1
ATOM 6240 C CA . VAL B 1 260 ? 20.219 -12.734 -4.137 1 98.25 260 VAL B CA 1
ATOM 6241 C C . VAL B 1 260 ? 19.719 -13.117 -5.523 1 98.25 260 VAL B C 1
ATOM 6243 O O . VAL B 1 260 ? 20.062 -14.18 -6.043 1 98.25 260 VAL B O 1
ATOM 6246 N N . PHE B 1 261 ? 18.922 -12.25 -6.102 1 98.5 261 PHE B N 1
ATOM 6247 C CA . PHE B 1 261 ? 18.375 -12.508 -7.43 1 98.5 261 PHE B CA 1
ATOM 6248 C C . PHE B 1 261 ? 19.5 -12.703 -8.445 1 98.5 261 PHE B C 1
ATOM 6250 O O . PHE B 1 261 ? 19.453 -13.625 -9.258 1 98.5 261 PHE B O 1
ATOM 6257 N N . LEU B 1 262 ? 20.5 -11.859 -8.414 1 97.31 262 LEU B N 1
ATOM 6258 C CA . LEU B 1 262 ? 21.625 -11.953 -9.336 1 97.31 262 LEU B CA 1
ATOM 6259 C C . LEU B 1 262 ? 22.406 -13.242 -9.094 1 97.31 262 LEU B C 1
ATOM 6261 O O . LEU B 1 262 ? 22.922 -13.844 -10.039 1 97.31 262 LEU B O 1
ATOM 6265 N N . ALA B 1 263 ? 22.562 -13.562 -7.844 1 98.12 263 ALA B N 1
ATOM 6266 C CA . ALA B 1 263 ? 23.25 -14.812 -7.527 1 98.12 263 ALA B CA 1
ATOM 6267 C C . ALA B 1 263 ? 22.516 -16 -8.133 1 98.12 263 ALA B C 1
ATOM 6269 O O . ALA B 1 263 ? 23.141 -16.906 -8.695 1 98.12 263 ALA B O 1
ATOM 6270 N N . LEU B 1 264 ? 21.188 -16.016 -8.008 1 98.62 264 LEU B N 1
ATOM 6271 C CA . LEU B 1 264 ? 20.391 -17.078 -8.602 1 98.62 264 LEU B CA 1
ATOM 6272 C C . LEU B 1 264 ? 20.562 -17.109 -10.117 1 98.62 264 LEU B C 1
ATOM 6274 O O . LEU B 1 264 ? 20.781 -18.188 -10.695 1 98.62 264 LEU B O 1
ATOM 6278 N N . ALA B 1 265 ? 20.484 -15.961 -10.727 1 98.12 265 ALA B N 1
ATOM 6279 C CA . ALA B 1 265 ? 20.609 -15.859 -12.18 1 98.12 265 ALA B CA 1
ATOM 6280 C C . ALA B 1 265 ? 21.984 -16.281 -12.648 1 98.12 265 ALA B C 1
ATOM 6282 O O . ALA B 1 265 ? 22.125 -16.984 -13.648 1 98.12 265 ALA B O 1
ATOM 6283 N N . SER B 1 266 ? 23 -15.891 -11.945 1 97.5 266 SER B N 1
ATOM 6284 C CA . SER B 1 266 ? 24.391 -16.156 -12.336 1 97.5 266 SER B CA 1
ATOM 6285 C C . SER B 1 266 ? 24.734 -17.625 -12.172 1 97.5 266 SER B C 1
ATOM 6287 O O . SER B 1 266 ? 25.641 -18.141 -12.852 1 97.5 266 SER B O 1
ATOM 6289 N N . SER B 1 267 ? 24.094 -18.281 -11.305 1 97.56 267 SER B N 1
ATOM 6290 C CA . SER B 1 267 ? 24.391 -19.703 -11.047 1 97.56 267 SER B CA 1
ATOM 6291 C C . SER B 1 267 ? 23.969 -20.562 -12.234 1 97.56 267 SER B C 1
ATOM 6293 O O . SER B 1 267 ? 24.484 -21.672 -12.398 1 97.56 267 SER B O 1
ATOM 6295 N N . LYS B 1 268 ? 23 -20.156 -12.984 1 97.12 268 LYS B N 1
ATOM 6296 C CA . LYS B 1 268 ? 22.453 -20.812 -14.164 1 97.12 268 LYS B CA 1
ATOM 6297 C C . LYS B 1 268 ? 21.891 -22.188 -13.805 1 97.12 268 LYS B C 1
ATOM 6299 O O . LYS B 1 268 ? 21.766 -23.062 -14.672 1 97.12 268 LYS B O 1
ATOM 6304 N N . LYS B 1 269 ? 21.594 -22.359 -12.484 1 97.56 269 LYS B N 1
ATOM 6305 C CA . LYS B 1 269 ? 20.922 -23.578 -12.055 1 97.56 269 LYS B CA 1
ATOM 6306 C C . LYS B 1 269 ? 19.484 -23.609 -12.555 1 97.56 269 LYS B C 1
ATOM 6308 O O . LYS B 1 269 ? 18.875 -22.562 -12.789 1 97.56 269 LYS B O 1
ATOM 6313 N N . PRO B 1 270 ? 18.891 -24.844 -12.734 1 97.12 270 PRO B N 1
ATOM 6314 C CA . PRO B 1 270 ? 17.484 -24.906 -13.117 1 97.12 270 PRO B CA 1
ATOM 6315 C C . PRO B 1 270 ? 16.578 -24.188 -12.117 1 97.12 270 PRO B C 1
ATOM 6317 O O . PRO B 1 270 ? 16.703 -24.391 -10.906 1 97.12 270 PRO B O 1
ATOM 6320 N N . LEU B 1 271 ? 15.812 -23.297 -12.648 1 98.56 271 LEU B N 1
ATOM 6321 C CA . LEU B 1 271 ? 14.812 -22.578 -11.852 1 98.56 271 LEU B CA 1
ATOM 6322 C C . LEU B 1 271 ? 13.445 -23.234 -11.984 1 98.56 271 LEU B C 1
ATOM 6324 O O . LEU B 1 271 ? 12.984 -23.5 -13.094 1 98.56 271 LEU B O 1
ATOM 6328 N N . VAL B 1 272 ? 12.82 -23.516 -10.867 1 98.56 272 VAL B N 1
ATOM 6329 C CA . VAL B 1 272 ? 11.547 -24.234 -10.852 1 98.56 272 VAL B CA 1
ATOM 6330 C C . VAL B 1 272 ? 10.469 -23.359 -10.211 1 98.56 272 VAL B C 1
ATOM 6332 O O . VAL B 1 272 ? 10.727 -22.656 -9.234 1 98.56 272 VAL B O 1
ATOM 6335 N N . GLY B 1 273 ? 9.305 -23.281 -10.75 1 98.62 273 GLY B N 1
ATOM 6336 C CA . GLY B 1 273 ? 8.133 -22.625 -10.195 1 98.62 273 GLY B CA 1
ATOM 6337 C C . GLY B 1 273 ? 6.84 -23.359 -10.484 1 98.62 273 GLY B C 1
ATOM 6338 O O . GLY B 1 273 ? 6.828 -24.344 -11.211 1 98.62 273 GLY B O 1
ATOM 6339 N N . HIS B 1 274 ? 5.77 -23.031 -9.828 1 98.56 274 HIS B N 1
ATOM 6340 C CA . HIS B 1 274 ? 4.418 -23.516 -10.086 1 98.56 274 HIS B CA 1
ATOM 6341 C C . HIS B 1 274 ? 3.543 -22.406 -10.664 1 98.56 274 HIS B C 1
ATOM 6343 O O . HIS B 1 274 ? 3.154 -21.484 -9.953 1 98.56 274 HIS B O 1
ATOM 6349 N N . ALA B 1 275 ? 3.211 -22.516 -11.938 1 96.88 275 ALA B N 1
ATOM 6350 C CA . ALA B 1 275 ? 2.631 -21.375 -12.641 1 96.88 275 ALA B CA 1
ATOM 6351 C C . ALA B 1 275 ? 3.537 -20.156 -12.547 1 96.88 275 ALA B C 1
ATOM 6353 O O . ALA B 1 275 ? 3.102 -19.078 -12.109 1 96.88 275 ALA B O 1
ATOM 6354 N N . LEU B 1 276 ? 4.66 -20.281 -13.109 1 98.06 276 LEU B N 1
ATOM 6355 C CA . LEU B 1 276 ? 5.879 -19.547 -12.812 1 98.06 276 LEU B CA 1
ATOM 6356 C C . LEU B 1 276 ? 5.852 -18.172 -13.469 1 98.06 276 LEU B C 1
ATOM 6358 O O . LEU B 1 276 ? 6.59 -17.266 -13.062 1 98.06 276 LEU B O 1
ATOM 6362 N N . ILE B 1 277 ? 5.035 -17.875 -14.414 1 97.81 277 ILE B N 1
ATOM 6363 C CA . ILE B 1 277 ? 5.18 -16.734 -15.312 1 97.81 277 ILE B CA 1
ATOM 6364 C C . ILE B 1 277 ? 5.031 -15.438 -14.523 1 97.81 277 ILE B C 1
ATOM 6366 O O . ILE B 1 277 ? 5.809 -14.5 -14.719 1 97.81 277 ILE B O 1
ATOM 6370 N N . PHE B 1 278 ? 4.09 -15.328 -13.672 1 97.44 278 PHE B N 1
ATOM 6371 C CA . PHE B 1 278 ? 3.91 -14.094 -12.914 1 97.44 278 PHE B CA 1
ATOM 6372 C C . PHE B 1 278 ? 5.09 -13.852 -11.977 1 97.44 278 PHE B C 1
ATOM 6374 O O . PHE B 1 278 ? 5.52 -12.711 -11.797 1 97.44 278 PHE B O 1
ATOM 6381 N N . ASP B 1 279 ? 5.57 -14.93 -11.367 1 98.56 279 ASP B N 1
ATOM 6382 C CA . ASP B 1 279 ? 6.742 -14.797 -10.508 1 98.56 279 ASP B CA 1
ATOM 6383 C C . ASP B 1 279 ? 7.922 -14.211 -11.281 1 98.56 279 ASP B C 1
ATOM 6385 O O . ASP B 1 279 ? 8.641 -13.352 -10.758 1 98.56 279 ASP B O 1
ATOM 6389 N N . LEU B 1 280 ? 8.078 -14.703 -12.469 1 98.62 280 LEU B N 1
ATOM 6390 C CA . LEU B 1 280 ? 9.164 -14.211 -13.305 1 98.62 280 LEU B CA 1
ATOM 6391 C C . LEU B 1 280 ? 8.961 -12.742 -13.656 1 98.62 280 LEU B C 1
ATOM 6393 O O . LEU B 1 280 ? 9.898 -11.938 -13.57 1 98.62 280 LEU B O 1
ATOM 6397 N N . LEU B 1 281 ? 7.754 -12.414 -14.062 1 98.62 281 LEU B N 1
ATOM 6398 C CA . LEU B 1 281 ? 7.453 -11.039 -14.461 1 98.62 281 LEU B CA 1
ATOM 6399 C C . LEU B 1 281 ? 7.699 -10.07 -13.305 1 98.62 281 LEU B C 1
ATOM 6401 O O . LEU B 1 281 ? 8.328 -9.031 -13.484 1 98.62 281 LEU B O 1
ATOM 6405 N N . PHE B 1 282 ? 7.242 -10.406 -12.117 1 98.69 282 PHE B N 1
ATOM 6406 C CA . PHE B 1 282 ? 7.43 -9.555 -10.945 1 98.69 282 PHE B CA 1
ATOM 6407 C C . PHE B 1 282 ? 8.906 -9.445 -10.594 1 98.69 282 PHE B C 1
ATOM 6409 O O . PHE B 1 282 ? 9.406 -8.352 -10.32 1 98.69 282 PHE B O 1
ATOM 6416 N N . ALA B 1 283 ? 9.594 -10.562 -10.586 1 98.75 283 ALA B N 1
ATOM 6417 C CA . ALA B 1 283 ? 11.008 -10.547 -10.234 1 98.75 283 ALA B CA 1
ATOM 6418 C C . ALA B 1 283 ? 11.805 -9.664 -11.195 1 98.75 283 ALA B C 1
ATOM 6420 O O . ALA B 1 283 ? 12.602 -8.836 -10.766 1 98.75 283 ALA B O 1
ATOM 6421 N N . LEU B 1 284 ? 11.57 -9.852 -12.484 1 98.62 284 LEU B N 1
ATOM 6422 C CA . LEU B 1 284 ? 12.305 -9.078 -13.477 1 98.62 284 LEU B CA 1
ATOM 6423 C C . LEU B 1 284 ? 11.961 -7.594 -13.375 1 98.62 284 LEU B C 1
ATOM 6425 O O . LEU B 1 284 ? 12.852 -6.742 -13.438 1 98.62 284 LEU B O 1
ATOM 6429 N N . SER B 1 285 ? 10.695 -7.297 -13.203 1 98.19 285 SER B N 1
ATOM 6430 C CA . SER B 1 285 ? 10.258 -5.906 -13.117 1 98.19 285 SER B CA 1
ATOM 6431 C C . SER B 1 285 ? 10.906 -5.195 -11.938 1 98.19 285 SER B C 1
ATOM 6433 O O . SER B 1 285 ? 11.227 -4.004 -12.023 1 98.19 285 SER B O 1
ATOM 6435 N N . HIS B 1 286 ? 11.156 -5.875 -10.82 1 98.12 286 HIS B N 1
ATOM 6436 C CA . HIS B 1 286 ? 11.594 -5.23 -9.586 1 98.12 286 HIS B CA 1
ATOM 6437 C C . HIS B 1 286 ? 13.102 -5.332 -9.422 1 98.12 286 HIS B C 1
ATOM 6439 O O . HIS B 1 286 ? 13.734 -4.422 -8.875 1 98.12 286 HIS B O 1
ATOM 6445 N N . PHE B 1 287 ? 13.727 -6.426 -9.922 1 98.19 287 PHE B N 1
ATOM 6446 C CA . PHE B 1 287 ? 15.133 -6.645 -9.617 1 98.19 287 PHE B CA 1
ATOM 6447 C C . PHE B 1 287 ? 16 -6.387 -10.852 1 98.19 287 PHE B C 1
ATOM 6449 O O . PHE B 1 287 ? 17.219 -6.254 -10.742 1 98.19 287 PHE B O 1
ATOM 6456 N N . GLU B 1 288 ? 15.398 -6.352 -12.023 1 97.38 288 GLU B N 1
ATOM 6457 C CA . GLU B 1 288 ? 16.141 -6.059 -13.25 1 97.38 288 GLU B CA 1
ATOM 6458 C C . GLU B 1 288 ? 15.781 -4.676 -13.789 1 97.38 288 GLU B C 1
ATOM 6460 O O . GLU B 1 288 ? 16.672 -3.898 -14.148 1 97.38 288 GLU B O 1
ATOM 6465 N N . GLY B 1 289 ? 14.578 -4.406 -13.906 1 97.31 289 GLY B N 1
ATOM 6466 C CA . GLY B 1 289 ? 14.125 -3.123 -14.414 1 97.31 289 GLY B CA 1
ATOM 6467 C C . GLY B 1 289 ? 12.812 -3.209 -15.164 1 97.31 289 GLY B C 1
ATOM 6468 O O . GLY B 1 289 ? 12.133 -4.238 -15.117 1 97.31 289 GLY B O 1
ATOM 6469 N N . PRO B 1 290 ? 12.414 -2.125 -15.852 1 97.75 290 PRO B N 1
ATOM 6470 C CA . PRO B 1 290 ? 11.141 -2.135 -16.578 1 97.75 290 PRO B CA 1
ATOM 6471 C C . PRO B 1 290 ? 11.047 -3.285 -17.578 1 97.75 290 PRO B C 1
ATOM 6473 O O . PRO B 1 290 ? 11.984 -3.527 -18.344 1 97.75 290 PRO B O 1
ATOM 6476 N N . LEU B 1 291 ? 9.938 -3.988 -17.531 1 98.56 291 LEU B N 1
ATOM 6477 C CA . LEU B 1 291 ? 9.719 -5.086 -18.469 1 98.56 291 LEU B CA 1
ATOM 6478 C C . LEU B 1 291 ? 9.672 -4.578 -19.906 1 98.56 291 LEU B C 1
ATOM 6480 O O . LEU B 1 291 ? 9.094 -3.521 -20.172 1 98.56 291 LEU B O 1
ATOM 6484 N N . PRO B 1 292 ? 10.273 -5.336 -20.828 1 98 292 PRO B N 1
ATOM 6485 C CA . PRO B 1 292 ? 10.266 -4.91 -22.234 1 98 292 PRO B CA 1
ATOM 6486 C C . PRO B 1 292 ? 8.852 -4.809 -22.812 1 98 292 PRO B C 1
ATOM 6488 O O . PRO B 1 292 ? 7.977 -5.605 -22.453 1 98 292 PRO B O 1
ATOM 6491 N N . ASP B 1 293 ? 8.664 -3.893 -23.703 1 96.94 293 ASP B N 1
ATOM 6492 C CA . ASP B 1 293 ? 7.391 -3.793 -24.406 1 96.94 293 ASP B CA 1
ATOM 6493 C C . ASP B 1 293 ? 7.195 -4.973 -25.359 1 96.94 293 ASP B C 1
ATOM 6495 O O . ASP B 1 293 ? 6.082 -5.473 -25.516 1 96.94 293 ASP B O 1
ATOM 6499 N N . SER B 1 294 ? 8.32 -5.406 -25.844 1 96.31 294 SER B N 1
ATOM 6500 C CA . SER B 1 294 ? 8.297 -6.504 -26.812 1 96.31 294 SER B CA 1
ATOM 6501 C C . SER B 1 294 ? 8.281 -7.855 -26.109 1 96.31 294 SER B C 1
ATOM 6503 O O . SER B 1 294 ? 9.117 -8.117 -25.234 1 96.31 294 SER B O 1
ATOM 6505 N N . TYR B 1 295 ? 7.344 -8.727 -26.578 1 97.12 295 TYR B N 1
ATOM 6506 C CA . TYR B 1 295 ? 7.246 -10.078 -26.062 1 97.12 295 TYR B CA 1
ATOM 6507 C C . TYR B 1 295 ? 8.516 -10.867 -26.344 1 97.12 295 TYR B C 1
ATOM 6509 O O . TYR B 1 295 ? 9.016 -11.586 -25.469 1 97.12 295 TYR B O 1
ATOM 6517 N N . ASP B 1 296 ? 9.125 -10.68 -27.422 1 96.75 296 ASP B N 1
ATOM 6518 C CA . ASP B 1 296 ? 10.344 -11.383 -27.812 1 96.75 296 ASP B CA 1
ATOM 6519 C C . ASP B 1 296 ? 11.531 -10.945 -26.953 1 96.75 296 ASP B C 1
ATOM 6521 O O . ASP B 1 296 ? 12.375 -11.758 -26.578 1 96.75 296 ASP B O 1
ATOM 6525 N N . GLU B 1 297 ? 11.57 -9.703 -26.719 1 97.69 297 GLU B N 1
ATOM 6526 C CA . GLU B 1 297 ? 12.641 -9.188 -25.859 1 97.69 297 GLU B CA 1
ATOM 6527 C C . GLU B 1 297 ? 12.508 -9.719 -24.438 1 97.69 297 GLU B C 1
ATOM 6529 O O . GLU B 1 297 ? 13.516 -9.984 -23.781 1 97.69 297 GLU B O 1
ATOM 6534 N N . PHE B 1 298 ? 11.289 -9.836 -24.062 1 97.81 298 PHE B N 1
ATOM 6535 C CA . PHE B 1 298 ? 11.062 -10.422 -22.75 1 97.81 298 PHE B CA 1
ATOM 6536 C C . PHE B 1 298 ? 11.578 -11.852 -22.703 1 97.81 298 PHE B C 1
ATOM 6538 O O . PHE B 1 298 ? 12.32 -12.227 -21.781 1 97.81 298 PHE B O 1
ATOM 6545 N N . LYS B 1 299 ? 11.203 -12.688 -23.672 1 98 299 LYS B N 1
ATOM 6546 C CA . LYS B 1 299 ? 11.672 -14.07 -23.734 1 98 299 LYS B CA 1
ATOM 6547 C C . LYS B 1 299 ? 13.195 -14.133 -23.719 1 98 299 LYS B C 1
ATOM 6549 O O . LYS B 1 299 ? 13.781 -14.977 -23.031 1 98 299 LYS B O 1
ATOM 6554 N N . ALA B 1 300 ? 13.781 -13.258 -24.438 1 97.94 300 ALA B N 1
ATOM 6555 C CA . ALA B 1 300 ? 15.234 -13.219 -24.516 1 97.94 300 ALA B CA 1
ATOM 6556 C C . ALA B 1 300 ? 15.852 -12.906 -23.141 1 97.94 300 ALA B C 1
ATOM 6558 O O . ALA B 1 300 ? 16.844 -13.516 -22.766 1 97.94 300 ALA B O 1
ATOM 6559 N N . SER B 1 301 ? 15.281 -11.922 -22.469 1 97.62 301 SER B N 1
ATOM 6560 C CA . SER B 1 301 ? 15.766 -11.555 -21.141 1 97.62 301 SER B CA 1
ATOM 6561 C C . SER B 1 301 ? 15.68 -12.734 -20.172 1 97.62 301 SER B C 1
ATOM 6563 O O . SER B 1 301 ? 16.609 -12.984 -19.406 1 97.62 301 SER B O 1
ATOM 6565 N N . VAL B 1 302 ? 14.586 -13.461 -20.25 1 98.31 302 VAL B N 1
ATOM 6566 C CA . VAL B 1 302 ? 14.398 -14.617 -19.375 1 98.31 302 VAL B CA 1
ATOM 6567 C C . VAL B 1 302 ? 15.438 -15.688 -19.719 1 98.31 302 VAL B C 1
ATOM 6569 O O . VAL B 1 302 ? 16.062 -16.266 -18.812 1 98.31 302 VAL B O 1
ATOM 6572 N N . ARG B 1 303 ? 15.695 -15.953 -20.969 1 97.31 303 ARG B N 1
ATOM 6573 C CA . ARG B 1 303 ? 16.656 -16.969 -21.406 1 97.31 303 ARG B CA 1
ATOM 6574 C C . ARG B 1 303 ? 18.062 -16.625 -20.938 1 97.31 303 ARG B C 1
ATOM 6576 O O . ARG B 1 303 ? 18.828 -17.516 -20.562 1 97.31 303 ARG B O 1
ATOM 6583 N N . ASP B 1 304 ? 18.328 -15.406 -21 1 97.31 304 ASP B N 1
ATOM 6584 C CA . ASP B 1 304 ? 19.656 -14.969 -20.578 1 97.31 304 ASP B CA 1
ATOM 6585 C C . ASP B 1 304 ? 19.859 -15.172 -19.078 1 97.31 304 ASP B C 1
ATOM 6587 O O . ASP B 1 304 ? 20.938 -15.586 -18.656 1 97.31 304 ASP B O 1
ATOM 6591 N N . LEU B 1 305 ? 18.891 -14.883 -18.312 1 97.94 305 LEU B N 1
ATOM 6592 C CA . LEU B 1 305 ? 19 -14.961 -16.859 1 97.94 305 LEU B CA 1
ATOM 6593 C C . LEU B 1 305 ? 18.812 -16.391 -16.375 1 97.94 305 LEU B C 1
ATOM 6595 O O . LEU B 1 305 ? 19.547 -16.859 -15.5 1 97.94 305 LEU B O 1
ATOM 6599 N N . PHE B 1 306 ? 17.812 -17.047 -16.969 1 98.12 306 PHE B N 1
ATOM 6600 C CA . PHE B 1 306 ? 17.453 -18.391 -16.547 1 98.12 306 PHE B CA 1
ATOM 6601 C C . PHE B 1 306 ? 17.25 -19.297 -17.75 1 98.12 306 PHE B C 1
ATOM 6603 O O . PHE B 1 306 ? 16.109 -19.609 -18.109 1 98.12 306 PHE B O 1
ATOM 6610 N N . PRO B 1 307 ? 18.297 -19.891 -18.297 1 97.31 307 PRO B N 1
ATOM 6611 C CA . PRO B 1 307 ? 18.188 -20.703 -19.516 1 97.31 307 PRO B CA 1
ATOM 6612 C C . PRO B 1 307 ? 17.438 -22.016 -19.281 1 97.31 307 PRO B C 1
ATOM 6614 O O . PRO B 1 307 ? 16.906 -22.594 -20.219 1 97.31 307 PRO B O 1
ATOM 6617 N N . THR B 1 308 ? 17.469 -22.5 -18.047 1 97.06 308 THR B N 1
ATOM 6618 C CA . THR B 1 308 ? 16.766 -23.734 -17.703 1 97.06 308 THR B CA 1
ATOM 6619 C C . THR B 1 308 ? 15.672 -23.469 -16.688 1 97.06 308 THR B C 1
ATOM 6621 O O . THR B 1 308 ? 15.953 -23.094 -15.547 1 97.06 308 THR B O 1
ATOM 6624 N N . LEU B 1 309 ? 14.406 -23.672 -17.094 1 96.44 309 LEU B N 1
ATOM 6625 C CA . LEU B 1 309 ? 13.242 -23.422 -16.25 1 96.44 309 LEU B CA 1
ATOM 6626 C C . LEU B 1 309 ? 12.25 -24.578 -16.344 1 96.44 309 LEU B C 1
ATOM 6628 O O . LEU B 1 309 ? 12.062 -25.156 -17.422 1 96.44 309 LEU B O 1
ATOM 6632 N N . PHE B 1 310 ? 11.602 -24.844 -15.289 1 96.81 310 PHE B N 1
ATOM 6633 C CA . PHE B 1 310 ? 10.539 -25.844 -15.281 1 96.81 310 PHE B CA 1
ATOM 6634 C C . PHE B 1 310 ? 9.32 -25.328 -14.531 1 96.81 310 PHE B C 1
ATOM 6636 O O . PHE B 1 310 ? 9.445 -24.719 -13.461 1 96.81 310 PHE B O 1
ATOM 6643 N N . ASP B 1 311 ? 8.211 -25.453 -15.086 1 97.62 311 ASP B N 1
ATOM 6644 C CA . ASP B 1 311 ? 6.922 -25.141 -14.477 1 97.62 311 ASP B CA 1
ATOM 6645 C C . ASP B 1 311 ? 6.207 -26.406 -14.016 1 97.62 311 ASP B C 1
ATOM 6647 O O . ASP B 1 311 ? 5.703 -27.188 -14.836 1 97.62 311 ASP B O 1
ATOM 6651 N N . THR B 1 312 ? 6.062 -26.562 -12.758 1 96.81 312 THR B N 1
ATOM 6652 C CA . THR B 1 312 ? 5.547 -27.812 -12.227 1 96.81 312 THR B CA 1
ATOM 6653 C C . THR B 1 312 ? 4.066 -27.969 -12.547 1 96.81 312 THR B C 1
ATOM 6655 O O . THR B 1 312 ? 3.555 -29.094 -12.625 1 96.81 312 THR B O 1
ATOM 6658 N N . GLN B 1 313 ? 3.365 -26.828 -12.648 1 96.44 313 GLN B N 1
ATOM 6659 C CA . GLN B 1 313 ? 1.965 -26.953 -13.039 1 96.44 313 GLN B CA 1
ATOM 6660 C C . GLN B 1 313 ? 1.839 -27.5 -14.461 1 96.44 313 GLN B C 1
ATOM 6662 O O . GLN B 1 313 ? 0.956 -28.312 -14.75 1 96.44 313 GLN B O 1
ATOM 6667 N N . LEU B 1 314 ? 2.672 -27.047 -15.359 1 93.56 314 LEU B N 1
ATOM 6668 C CA . LEU B 1 314 ? 2.688 -27.562 -16.719 1 93.56 314 LEU B CA 1
ATOM 6669 C C . LEU B 1 314 ? 3.037 -29.047 -16.734 1 93.56 314 LEU B C 1
ATOM 6671 O O . LEU B 1 314 ? 2.408 -29.828 -17.453 1 93.56 314 LEU B O 1
ATOM 6675 N N . LEU B 1 315 ? 4.004 -29.422 -15.977 1 92.75 315 LEU B N 1
ATOM 6676 C CA . LEU B 1 315 ? 4.414 -30.828 -15.898 1 92.75 315 LEU B CA 1
ATOM 6677 C C . LEU B 1 315 ? 3.268 -31.703 -15.398 1 92.75 315 LEU B C 1
ATOM 6679 O O . LEU B 1 315 ? 3.055 -32.812 -15.906 1 92.75 315 LEU B O 1
ATOM 6683 N N . ALA B 1 316 ? 2.572 -31.156 -14.422 1 92 316 ALA B N 1
ATOM 6684 C CA . ALA B 1 316 ? 1.444 -31.906 -13.859 1 92 316 ALA B CA 1
ATOM 6685 C C . ALA B 1 316 ? 0.362 -32.125 -14.906 1 92 316 ALA B C 1
ATOM 6687 O O . ALA B 1 316 ? -0.323 -33.156 -14.891 1 92 316 ALA B O 1
ATOM 6688 N N . LYS B 1 317 ? 0.228 -31.219 -15.828 1 87 317 LYS B N 1
ATOM 6689 C CA . LYS B 1 317 ? -0.803 -31.266 -16.859 1 87 317 LYS B CA 1
ATOM 6690 C C . LYS B 1 317 ? -0.315 -32.062 -18.078 1 87 317 LYS B C 1
ATOM 6692 O O . LYS B 1 317 ? -1.102 -32.375 -18.969 1 87 317 LYS B O 1
ATOM 6697 N N . SER B 1 318 ? 0.883 -32.406 -18.109 1 84.56 318 SER B N 1
ATOM 6698 C CA . SER B 1 318 ? 1.501 -32.938 -19.312 1 84.56 318 SER B CA 1
ATOM 6699 C C . SER B 1 318 ? 1.262 -34.469 -19.406 1 84.56 318 SER B C 1
ATOM 6701 O O . SER B 1 318 ? 0.767 -35.062 -18.453 1 84.56 318 SER B O 1
ATOM 6703 N N . ARG B 1 319 ? 1.639 -34.969 -20.516 1 76.69 319 ARG B N 1
ATOM 6704 C CA . ARG B 1 319 ? 1.513 -36.406 -20.797 1 76.69 319 ARG B CA 1
ATOM 6705 C C . ARG B 1 319 ? 2.391 -37.219 -19.859 1 76.69 319 ARG B C 1
ATOM 6707 O O . ARG B 1 319 ? 2.145 -38.406 -19.656 1 76.69 319 ARG B O 1
ATOM 6714 N N . LEU B 1 320 ? 3.367 -36.531 -19.312 1 77.38 320 LEU B N 1
ATOM 6715 C CA . LEU B 1 320 ? 4.312 -37.2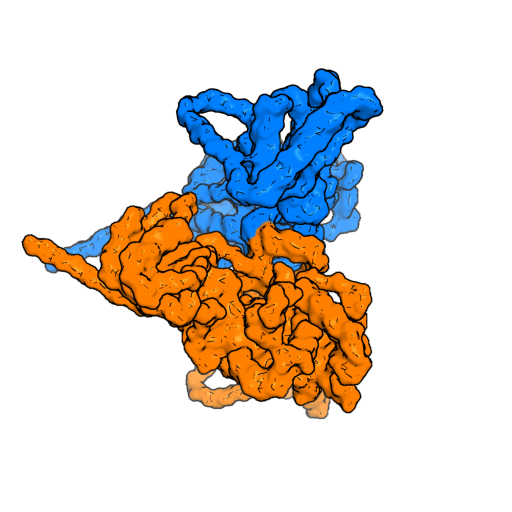19 -18.453 1 77.38 320 LEU B CA 1
ATOM 6716 C C . LEU B 1 320 ? 3.615 -37.781 -17.203 1 77.38 320 LEU B C 1
ATOM 6718 O O . LEU B 1 320 ? 4.012 -38.812 -16.672 1 77.38 320 LEU B O 1
ATOM 6722 N N . LEU B 1 321 ? 2.625 -37.062 -16.797 1 80.88 321 LEU B N 1
ATOM 6723 C CA . LEU B 1 321 ? 2.014 -37.438 -15.516 1 80.88 321 LEU B CA 1
ATOM 6724 C C . LEU B 1 321 ? 0.547 -37.781 -15.703 1 80.88 321 LEU B C 1
ATOM 6726 O O . LEU B 1 321 ? -0.175 -38 -14.727 1 80.88 321 LEU B O 1
ATOM 6730 N N . LYS B 1 322 ? 0.13 -37.781 -16.906 1 75.12 322 LYS B N 1
ATOM 6731 C CA . LYS B 1 322 ? -1.236 -38.219 -17.172 1 75.12 322 LYS B CA 1
ATOM 6732 C C . LYS B 1 322 ? -1.321 -39.75 -17.25 1 75.12 322 LYS B C 1
ATOM 6734 O O . LYS B 1 322 ? -0.573 -40.375 -17.984 1 75.12 322 LYS B O 1
ATOM 6739 N N . PRO B 1 323 ? -2.156 -40.219 -16.328 1 68.62 323 PRO B N 1
ATOM 6740 C CA . PRO B 1 323 ? -2.322 -41.688 -16.406 1 68.62 323 PRO B CA 1
ATOM 6741 C C . PRO B 1 323 ? -3.039 -42.125 -17.672 1 68.62 323 PRO B C 1
ATOM 6743 O O . PRO B 1 323 ? -3.686 -41.312 -18.344 1 68.62 323 PRO B O 1
ATOM 6746 N N . LYS B 1 324 ? -2.781 -43.375 -18.109 1 59.97 324 LYS B N 1
ATOM 6747 C CA . LYS B 1 324 ? -3.457 -43.969 -19.266 1 59.97 324 LYS B CA 1
ATOM 6748 C C . LYS B 1 324 ? -4.973 -43.875 -19.125 1 59.97 324 LYS B C 1
ATOM 6750 O O . LYS B 1 324 ? -5.676 -43.594 -20.094 1 59.97 324 LYS B O 1
ATOM 6755 N N . ASN B 1 325 ? -5.32 -44.062 -17.969 1 61.91 325 ASN B N 1
ATOM 6756 C CA . ASN B 1 325 ? -6.754 -44 -17.703 1 61.91 325 ASN B CA 1
ATOM 6757 C C . ASN B 1 325 ? -7.082 -43.062 -16.547 1 61.91 325 ASN B C 1
ATOM 6759 O O . ASN B 1 325 ? -6.52 -43.188 -15.461 1 61.91 325 ASN B O 1
ATOM 6763 N N . GLY B 1 326 ? -7.871 -41.938 -16.766 1 64.25 326 GLY B N 1
ATOM 6764 C CA . GLY B 1 326 ? -8.43 -41.094 -15.711 1 64.25 326 GLY B CA 1
ATOM 6765 C C . GLY B 1 326 ? -7.629 -39.844 -15.477 1 64.25 326 GLY B C 1
ATOM 6766 O O . GLY B 1 326 ? -6.844 -39.438 -16.328 1 64.25 326 GLY B O 1
ATOM 6767 N N . GLN B 1 327 ? -8.07 -39.188 -14.398 1 77.06 327 GLN B N 1
ATOM 6768 C CA . GLN B 1 327 ? -7.438 -37.938 -13.977 1 77.06 327 GLN B CA 1
ATOM 6769 C C . GLN B 1 327 ? -6.609 -38.125 -12.711 1 77.06 327 GLN B C 1
ATOM 6771 O O . GLN B 1 327 ? -7.121 -38.625 -11.703 1 77.06 327 GLN B O 1
ATOM 6776 N N . ARG B 1 328 ? -5.293 -38 -12.867 1 84.06 328 ARG B N 1
ATOM 6777 C CA . ARG B 1 328 ? -4.395 -38.188 -11.727 1 84.06 328 ARG B CA 1
ATOM 6778 C C . ARG B 1 328 ? -4.641 -37.094 -10.672 1 84.06 328 ARG B C 1
ATOM 6780 O O . ARG B 1 328 ? -4.715 -37.406 -9.477 1 84.06 328 ARG B O 1
ATOM 6787 N N . PHE B 1 329 ? -4.77 -35.844 -11.172 1 88 329 PHE B N 1
ATOM 6788 C CA . PHE B 1 329 ? -4.941 -34.719 -10.273 1 88 329 PHE B CA 1
ATOM 6789 C C . PHE B 1 329 ? -6.348 -34.125 -10.391 1 88 329 PHE B C 1
ATOM 6791 O O . PHE B 1 329 ? -6.844 -33.906 -11.492 1 88 329 PHE B O 1
ATOM 6798 N N . HIS B 1 330 ? -7.031 -33.844 -9.305 1 82.19 330 HIS B N 1
ATOM 6799 C CA . HIS B 1 330 ? -8.336 -33.188 -9.32 1 82.19 330 HIS B CA 1
ATOM 6800 C C . HIS B 1 330 ? -8.203 -31.672 -9.469 1 82.19 330 HIS B C 1
ATOM 6802 O O . HIS B 1 330 ? -9.141 -31 -9.914 1 82.19 330 HIS B O 1
ATOM 6808 N N . SER B 1 331 ? -7.094 -31.234 -9 1 88 331 SER B N 1
ATOM 6809 C CA . SER B 1 331 ? -6.727 -29.812 -9.102 1 88 331 SER B CA 1
ATOM 6810 C C . SER B 1 331 ? -5.234 -29.656 -9.367 1 88 331 SER B C 1
ATOM 6812 O O . SER B 1 331 ? -4.426 -30.484 -8.953 1 88 331 SER B O 1
ATOM 6814 N N . TYR B 1 332 ? -4.965 -28.625 -10.047 1 92.69 332 TYR B N 1
ATOM 6815 C CA . TYR B 1 332 ? -3.555 -28.406 -10.367 1 92.69 332 TYR B CA 1
ATOM 6816 C C . TYR B 1 332 ? -2.945 -27.344 -9.461 1 92.69 332 TYR B C 1
ATOM 6818 O O . TYR B 1 332 ? -1.848 -26.844 -9.727 1 92.69 332 TYR B O 1
ATOM 6826 N N . ALA B 1 333 ? -3.744 -26.984 -8.453 1 94 333 ALA B N 1
ATOM 6827 C CA . ALA B 1 333 ? -3.186 -26.109 -7.426 1 94 333 ALA B CA 1
ATOM 6828 C C . ALA B 1 333 ? -2.002 -26.781 -6.73 1 94 333 ALA B C 1
ATOM 6830 O O . ALA B 1 333 ? -1.973 -28 -6.574 1 94 333 ALA B O 1
ATOM 6831 N N . LEU B 1 334 ? -1.07 -26.031 -6.301 1 97.12 334 LEU B N 1
ATOM 6832 C CA . LEU B 1 334 ? 0.192 -26.516 -5.754 1 97.12 334 LEU B CA 1
ATOM 6833 C C . LEU B 1 334 ? -0.053 -27.516 -4.629 1 97.12 334 LEU B C 1
ATOM 6835 O O . LEU B 1 334 ? 0.53 -28.594 -4.621 1 97.12 334 LEU B O 1
ATOM 6839 N N . GLY B 1 335 ? -0.928 -27.094 -3.719 1 96.06 335 GLY B N 1
ATOM 6840 C CA . GLY B 1 335 ? -1.201 -27.953 -2.576 1 96.06 335 GLY B CA 1
ATOM 6841 C C . GLY B 1 335 ? -1.746 -29.312 -2.967 1 96.06 335 GLY B C 1
ATOM 6842 O O . GLY B 1 335 ? -1.334 -30.328 -2.414 1 96.06 335 GLY B O 1
ATOM 6843 N N . GLN B 1 336 ? -2.607 -29.391 -3.92 1 93.31 336 GLN B N 1
ATOM 6844 C CA . GLN B 1 336 ? -3.23 -30.641 -4.352 1 93.31 336 GLN B CA 1
ATOM 6845 C C . GLN B 1 336 ? -2.24 -31.516 -5.121 1 93.31 336 GLN B C 1
ATOM 6847 O O . GLN B 1 336 ? -2.191 -32.719 -4.922 1 93.31 336 GLN B O 1
ATOM 6852 N N . VAL B 1 337 ? -1.506 -30.906 -5.965 1 95.38 337 VAL B N 1
ATOM 6853 C CA . VAL B 1 337 ? -0.496 -31.641 -6.719 1 95.38 337 VAL B CA 1
ATOM 6854 C C . VAL B 1 337 ? 0.522 -32.25 -5.762 1 95.38 337 VAL B C 1
ATOM 6856 O O . VAL B 1 337 ? 0.9 -33.406 -5.906 1 95.38 337 VAL B O 1
ATOM 6859 N N . HIS B 1 338 ? 0.973 -31.484 -4.781 1 96.94 338 HIS B N 1
ATOM 6860 C CA . HIS B 1 338 ? 1.93 -31.953 -3.787 1 96.94 338 HIS B CA 1
ATOM 6861 C C . HIS B 1 338 ? 1.367 -33.125 -2.998 1 96.94 338 HIS B C 1
ATOM 6863 O O . HIS B 1 338 ? 2.062 -34.125 -2.781 1 96.94 338 HIS B O 1
ATOM 6869 N N . ALA B 1 339 ? 0.151 -33.031 -2.592 1 95.56 339 ALA B N 1
ATOM 6870 C CA . ALA B 1 339 ? -0.479 -34.062 -1.779 1 95.56 339 ALA B CA 1
ATOM 6871 C C . ALA B 1 339 ? -0.532 -35.375 -2.529 1 95.56 339 ALA B C 1
ATOM 6873 O O . ALA B 1 339 ? -0.224 -36.438 -1.963 1 95.56 339 ALA B O 1
ATOM 6874 N N . VAL B 1 340 ? -0.922 -35.375 -3.756 1 93.94 340 VAL B N 1
ATOM 6875 C CA . VAL B 1 340 ? -1.048 -36.562 -4.57 1 93.94 340 VAL B CA 1
ATOM 6876 C C . VAL B 1 340 ? 0.325 -37.219 -4.762 1 93.94 340 VAL B C 1
ATOM 6878 O O . VAL B 1 340 ? 0.494 -38.406 -4.539 1 93.94 340 VAL B O 1
ATOM 6881 N N . LEU B 1 341 ? 1.299 -36.438 -5.117 1 93.81 341 LEU B N 1
ATOM 6882 C CA . LEU B 1 341 ? 2.629 -36.969 -5.391 1 93.81 341 LEU B CA 1
ATOM 6883 C C . LEU B 1 341 ? 3.285 -37.469 -4.113 1 93.81 341 LEU B C 1
ATOM 6885 O O . LEU B 1 341 ? 4.023 -38.469 -4.141 1 93.81 341 LEU B O 1
ATOM 6889 N N . LYS B 1 342 ? 3.1 -36.719 -3.053 1 94.38 342 LYS B N 1
ATOM 6890 C CA . LYS B 1 342 ? 3.621 -37.188 -1.767 1 94.38 342 LYS B CA 1
ATOM 6891 C C . LYS B 1 342 ? 3.033 -38.531 -1.376 1 94.38 342 LYS B C 1
ATOM 6893 O O . LYS B 1 342 ? 3.758 -39.438 -0.933 1 94.38 342 LYS B O 1
ATOM 6898 N N . GLN B 1 343 ? 1.756 -38.688 -1.537 1 94.56 343 GLN B N 1
ATOM 6899 C CA . GLN B 1 343 ? 1.083 -39.938 -1.23 1 94.56 343 GLN B CA 1
ATOM 6900 C C . GLN B 1 343 ? 1.609 -41.062 -2.107 1 94.56 343 GLN B C 1
ATOM 6902 O O . GLN B 1 343 ? 1.85 -42.188 -1.623 1 94.56 343 GLN B O 1
ATOM 6907 N N . GLU B 1 344 ? 1.739 -40.812 -3.355 1 91.5 344 GLU B N 1
ATOM 6908 C CA . GLU B 1 344 ? 2.275 -41.781 -4.281 1 91.5 344 GLU B CA 1
ATOM 6909 C C . GLU B 1 344 ? 3.701 -42.188 -3.904 1 91.5 344 GLU B C 1
ATOM 6911 O O . GLU B 1 344 ? 4.078 -43.344 -4.012 1 91.5 344 GLU B O 1
ATOM 6916 N N . ASN B 1 345 ? 4.492 -41.25 -3.521 1 92.88 345 ASN B N 1
ATOM 6917 C CA . ASN B 1 345 ? 5.867 -41.5 -3.105 1 92.88 345 ASN B CA 1
ATOM 6918 C C . ASN B 1 345 ? 5.918 -42.375 -1.855 1 92.88 345 ASN B C 1
ATOM 6920 O O . ASN B 1 345 ? 6.773 -43.25 -1.741 1 92.88 345 ASN B O 1
ATOM 6924 N N . GLU B 1 346 ? 5.016 -42.125 -0.962 1 92.19 346 GLU B N 1
ATOM 6925 C CA . GLU B 1 346 ? 4.965 -42.875 0.29 1 92.19 346 GLU B CA 1
ATOM 6926 C C . GLU B 1 346 ? 4.543 -44.312 0.049 1 92.19 346 GLU B C 1
ATOM 6928 O O . GLU B 1 346 ? 4.832 -45.188 0.863 1 92.19 346 GLU B O 1
ATOM 6933 N N . ALA B 1 347 ? 3.885 -44.531 -1.078 1 91.56 347 ALA B N 1
ATOM 6934 C CA . ALA B 1 347 ? 3.393 -45.875 -1.406 1 91.56 347 ALA B CA 1
ATOM 6935 C C . ALA B 1 347 ? 4.473 -46.688 -2.1 1 91.56 347 ALA B C 1
ATOM 6937 O O . ALA B 1 347 ? 4.348 -47.906 -2.215 1 91.56 347 ALA B O 1
ATOM 6938 N N . LYS B 1 348 ? 5.484 -46.094 -2.445 1 88.94 348 LYS B N 1
ATOM 6939 C CA . LYS B 1 348 ? 6.566 -46.781 -3.141 1 88.94 348 LYS B CA 1
ATOM 6940 C C . LYS B 1 348 ? 7.434 -47.562 -2.164 1 88.94 348 LYS B C 1
ATOM 6942 O O . LYS B 1 348 ? 7.32 -47.406 -0.949 1 88.94 348 LYS B O 1
ATOM 6947 N N . THR B 1 349 ? 8.242 -48.438 -2.816 1 86.25 349 THR B N 1
ATOM 6948 C CA . THR B 1 349 ? 9.211 -49.188 -2.018 1 86.25 349 THR B CA 1
ATOM 6949 C C . THR B 1 349 ? 10.328 -48.281 -1.532 1 86.25 349 THR B C 1
ATOM 6951 O O . THR B 1 349 ? 10.562 -47.219 -2.113 1 86.25 349 THR B O 1
ATOM 6954 N N . GLU B 1 350 ? 10.953 -48.688 -0.52 1 80.5 350 GLU B N 1
ATOM 6955 C CA . GLU B 1 350 ? 12.023 -47.875 0.085 1 80.5 350 GLU B CA 1
ATOM 6956 C C . GLU B 1 350 ? 13.078 -47.5 -0.947 1 80.5 350 GLU B C 1
ATOM 6958 O O . GLU B 1 350 ? 13.633 -46.406 -0.902 1 80.5 350 GLU B O 1
ATOM 6963 N N . ALA B 1 351 ? 13.289 -48.375 -1.881 1 77.31 351 ALA B N 1
ATOM 6964 C CA . ALA B 1 351 ? 14.328 -48.156 -2.883 1 77.31 351 ALA B CA 1
ATOM 6965 C C . ALA B 1 351 ? 13.898 -47.125 -3.908 1 77.31 351 ALA B C 1
ATOM 6967 O O . ALA B 1 351 ? 14.742 -46.469 -4.512 1 77.31 351 ALA B O 1
ATOM 6968 N N . GLU B 1 352 ? 12.641 -46.875 -3.984 1 81.75 352 GLU B N 1
ATOM 6969 C CA . GLU B 1 352 ? 12.133 -46 -5.035 1 81.75 352 GLU B CA 1
ATOM 6970 C C . GLU B 1 352 ? 11.641 -44.688 -4.457 1 81.75 352 GLU B C 1
ATOM 6972 O O . GLU B 1 352 ? 11.344 -43.75 -5.203 1 81.75 352 GLU B O 1
ATOM 6977 N N . THR B 1 353 ? 11.68 -44.625 -3.182 1 89.25 353 THR B N 1
ATOM 6978 C CA . THR B 1 353 ? 11.133 -43.469 -2.504 1 89.25 353 THR B CA 1
ATOM 6979 C C . THR B 1 353 ? 12.094 -42.281 -2.609 1 89.25 353 THR B C 1
ATOM 6981 O O . THR B 1 353 ? 13.305 -42.438 -2.449 1 89.25 353 THR B O 1
ATOM 6984 N N . VAL B 1 354 ? 11.555 -41.156 -2.988 1 92.31 354 VAL B N 1
ATOM 6985 C CA . VAL B 1 354 ? 12.312 -39.906 -2.992 1 92.31 354 VAL B CA 1
ATOM 6986 C C . VAL B 1 354 ? 12.312 -39.312 -1.591 1 92.31 354 VAL B C 1
ATOM 6988 O O . VAL B 1 354 ? 11.258 -38.969 -1.059 1 92.31 354 VAL B O 1
ATOM 6991 N N . GLU B 1 355 ? 13.461 -39.219 -1.017 1 94.06 355 GLU B N 1
ATOM 6992 C CA . GLU B 1 355 ? 13.578 -38.656 0.324 1 94.06 355 GLU B CA 1
ATOM 6993 C C . GLU B 1 355 ? 13.992 -37.188 0.271 1 94.06 355 GLU B C 1
ATOM 6995 O O . GLU B 1 355 ? 14.992 -36.844 -0.364 1 94.06 355 GLU B O 1
ATOM 7000 N N . ILE B 1 356 ? 13.266 -36.375 0.885 1 95.25 356 ILE B N 1
ATOM 7001 C CA . ILE B 1 356 ? 13.539 -34.938 1.002 1 95.25 356 ILE B CA 1
ATOM 7002 C C . ILE B 1 356 ? 13.641 -34.562 2.477 1 95.25 356 ILE B C 1
ATOM 7004 O O . ILE B 1 356 ? 12.695 -34.781 3.246 1 95.25 356 ILE B O 1
ATOM 7008 N N . VAL B 1 357 ? 14.75 -34.031 2.883 1 94.69 357 VAL B N 1
ATOM 7009 C CA . VAL B 1 357 ? 14.945 -33.594 4.266 1 94.69 357 VAL B CA 1
ATOM 7010 C C . VAL B 1 357 ? 15.266 -32.094 4.312 1 94.69 357 VAL B C 1
ATOM 7012 O O . VAL B 1 357 ? 15.875 -31.562 3.391 1 94.69 357 VAL B O 1
ATOM 7015 N N . LEU B 1 358 ? 14.82 -31.453 5.316 1 94.81 358 LEU B N 1
ATOM 7016 C CA . LEU B 1 358 ? 15.164 -30.062 5.547 1 94.81 358 LEU B CA 1
ATOM 7017 C C . LEU B 1 358 ? 16.484 -29.938 6.289 1 94.81 358 LEU B C 1
ATOM 7019 O O . LEU B 1 358 ? 16.734 -30.656 7.262 1 94.81 358 LEU B O 1
ATOM 7023 N N . ALA B 1 359 ? 17.297 -29.062 5.805 1 94 359 ALA B N 1
ATOM 7024 C CA . ALA B 1 359 ? 18.609 -28.859 6.43 1 94 359 ALA B CA 1
ATOM 7025 C C . ALA B 1 359 ? 18.453 -28.328 7.855 1 94 359 ALA B C 1
ATOM 7027 O O . ALA B 1 359 ? 17.391 -27.812 8.219 1 94 359 ALA B O 1
ATOM 7028 N N . GLU B 1 360 ? 19.531 -28.453 8.562 1 90.31 360 GLU B N 1
ATOM 7029 C CA . GLU B 1 360 ? 19.547 -27.922 9.922 1 90.31 360 GLU B CA 1
ATOM 7030 C C . GLU B 1 360 ? 19.312 -26.406 9.93 1 90.31 360 GLU B C 1
ATOM 7032 O O . GLU B 1 360 ? 19.906 -25.672 9.141 1 90.31 360 GLU B O 1
ATOM 7037 N N . GLY B 1 361 ? 18.375 -25.922 10.734 1 87.19 361 GLY B N 1
ATOM 7038 C CA . GLY B 1 361 ? 18.047 -24.5 10.797 1 87.19 361 GLY B CA 1
ATOM 7039 C C . GLY B 1 361 ? 16.875 -24.109 9.914 1 87.19 361 GLY B C 1
ATOM 7040 O O . GLY B 1 361 ? 16.375 -23 10.008 1 87.19 361 GLY B O 1
ATOM 7041 N N . HIS B 1 362 ? 16.484 -25.047 9.133 1 88.75 362 HIS B N 1
ATOM 7042 C CA . HIS B 1 362 ? 15.391 -24.766 8.195 1 88.75 362 HIS B CA 1
ATOM 7043 C C . HIS B 1 362 ? 14.203 -25.688 8.445 1 88.75 362 HIS B C 1
ATOM 7045 O O . HIS B 1 362 ? 13.414 -25.938 7.535 1 88.75 362 HIS B O 1
ATOM 7051 N N . GLN B 1 363 ? 14.008 -26.172 9.641 1 84.38 363 GLN B N 1
ATOM 7052 C CA . GLN B 1 363 ? 13.055 -27.25 9.922 1 84.38 363 GLN B CA 1
ATOM 7053 C C . GLN B 1 363 ? 11.656 -26.688 10.172 1 84.38 363 GLN B C 1
ATOM 7055 O O . GLN B 1 363 ? 10.711 -27.453 10.383 1 84.38 363 GLN B O 1
ATOM 7060 N N . GLY B 1 364 ? 11.5 -25.453 10.078 1 85.88 364 GLY B N 1
ATOM 7061 C CA . GLY B 1 364 ? 10.219 -24.828 10.398 1 85.88 364 GLY B CA 1
ATOM 7062 C C . GLY B 1 364 ? 9.094 -25.297 9.5 1 85.88 364 GLY B C 1
ATOM 7063 O O . GLY B 1 364 ? 7.941 -25.391 9.938 1 85.88 364 GLY B O 1
ATOM 7064 N N . TYR B 1 365 ? 9.375 -25.656 8.266 1 86.25 365 TYR B N 1
ATOM 7065 C CA . TYR B 1 365 ? 8.359 -26.031 7.289 1 86.25 365 TYR B CA 1
ATOM 7066 C C . TYR B 1 365 ? 8.016 -27.516 7.395 1 86.25 365 TYR B C 1
ATOM 7068 O O . TYR B 1 365 ? 7.09 -28 6.734 1 86.25 365 TYR B O 1
ATOM 7076 N N . GLY B 1 366 ? 8.68 -28.266 8.195 1 86.56 366 GLY B N 1
ATOM 7077 C CA . GLY B 1 366 ? 8.422 -29.688 8.344 1 86.56 366 GLY B CA 1
ATOM 7078 C C . GLY B 1 366 ? 7.211 -29.984 9.211 1 86.56 366 GLY B C 1
ATOM 7079 O O . GLY B 1 366 ? 6.566 -31.016 9.047 1 86.56 366 GLY B O 1
ATOM 7080 N N . SER B 1 367 ? 6.883 -29.047 10.047 1 82.38 367 SER B N 1
ATOM 7081 C CA . SER B 1 367 ? 5.875 -29.344 11.062 1 82.38 367 SER B CA 1
ATOM 7082 C C . SER B 1 367 ? 4.551 -28.656 10.734 1 82.38 367 SER B C 1
ATOM 7084 O O . SER B 1 367 ? 3.502 -29.062 11.25 1 82.38 367 SER B O 1
ATOM 7086 N N . SER B 1 368 ? 4.598 -27.688 9.969 1 86.69 368 SER B N 1
ATOM 7087 C CA . SER B 1 368 ? 3.367 -26.938 9.75 1 86.69 368 SER B CA 1
ATOM 7088 C C . SER B 1 368 ? 3.277 -26.438 8.312 1 86.69 368 SER B C 1
ATOM 7090 O O . SER B 1 368 ? 4.246 -25.891 7.777 1 86.69 368 SER B O 1
ATOM 7092 N N . ALA B 1 369 ? 2.061 -26.719 7.77 1 88.62 369 ALA B N 1
ATOM 7093 C CA . ALA B 1 369 ? 1.806 -26.188 6.434 1 88.62 369 ALA B CA 1
ATOM 7094 C C . ALA B 1 369 ? 1.547 -24.672 6.484 1 88.62 369 ALA B C 1
ATOM 7096 O O . ALA B 1 369 ? 0.859 -24.188 7.383 1 88.62 369 ALA B O 1
ATOM 7097 N N . ARG B 1 370 ? 2.184 -23.953 5.586 1 93.44 370 ARG B N 1
ATOM 7098 C CA . ARG B 1 370 ? 2.025 -22.5 5.496 1 93.44 370 ARG B CA 1
ATOM 7099 C C . ARG B 1 370 ? 1.779 -22.062 4.055 1 93.44 370 ARG B C 1
ATOM 7101 O O . ARG B 1 370 ? 2.469 -21.188 3.541 1 93.44 370 ARG B O 1
ATOM 7108 N N . PHE B 1 371 ? 0.798 -22.641 3.482 1 93.06 371 PHE B N 1
ATOM 7109 C CA . PHE B 1 371 ? 0.486 -22.297 2.102 1 93.06 371 PHE B CA 1
ATOM 7110 C C . PHE B 1 371 ? 0.193 -20.812 1.968 1 93.06 371 PHE B C 1
ATOM 7112 O O . PHE B 1 371 ? -0.371 -20.203 2.877 1 93.06 371 PHE B O 1
ATOM 7119 N N . HIS B 1 372 ? 0.597 -20.219 0.916 1 94.06 372 HIS B N 1
ATOM 7120 C CA . HIS B 1 372 ? 0.466 -18.797 0.579 1 94.06 372 HIS B CA 1
ATOM 7121 C C . HIS B 1 372 ? 1.511 -17.953 1.306 1 94.06 372 HIS B C 1
ATOM 7123 O O . HIS B 1 372 ? 1.41 -16.734 1.343 1 94.06 372 HIS B O 1
ATOM 7129 N N . GLU B 1 373 ? 2.375 -18.594 1.921 1 97.12 373 GLU B N 1
ATOM 7130 C CA . GLU B 1 373 ? 3.674 -18.016 2.238 1 97.12 373 GLU B CA 1
ATOM 7131 C C . GLU B 1 373 ? 4.707 -18.359 1.168 1 97.12 373 GLU B C 1
ATOM 7133 O O . GLU B 1 373 ? 4.906 -19.516 0.835 1 97.12 373 GLU B O 1
ATOM 7138 N N . ALA B 1 374 ? 5.363 -17.375 0.656 1 98.38 374 ALA B N 1
ATOM 7139 C CA . ALA B 1 374 ? 6.203 -17.578 -0.524 1 98.38 374 ALA B CA 1
ATOM 7140 C C . ALA B 1 374 ? 7.305 -18.594 -0.255 1 98.38 374 ALA B C 1
ATOM 7142 O O . ALA B 1 374 ? 7.586 -19.453 -1.1 1 98.38 374 ALA B O 1
ATOM 7143 N N . GLY B 1 375 ? 7.953 -18.516 0.939 1 98.19 375 GLY B N 1
ATOM 7144 C CA . GLY B 1 375 ? 9 -19.469 1.271 1 98.19 375 GLY B CA 1
ATOM 7145 C C . GLY B 1 375 ? 8.508 -20.906 1.331 1 98.19 375 GLY B C 1
ATOM 7146 O O . GLY B 1 375 ? 9.164 -21.812 0.832 1 98.19 375 GLY B O 1
ATOM 7147 N N . TYR B 1 376 ? 7.402 -21.125 1.912 1 97.88 376 TYR B N 1
ATOM 7148 C CA . TYR B 1 376 ? 6.82 -22.469 2.01 1 97.88 376 TYR B CA 1
ATOM 7149 C C . TYR B 1 376 ? 6.383 -22.969 0.639 1 97.88 376 TYR B C 1
ATOM 7151 O O . TYR B 1 376 ? 6.617 -24.125 0.294 1 97.88 376 TYR B O 1
ATOM 7159 N N . ASP B 1 377 ? 5.727 -22.094 -0.087 1 98.38 377 ASP B N 1
ATOM 7160 C CA . ASP B 1 377 ? 5.273 -22.484 -1.417 1 98.38 377 ASP B CA 1
ATOM 7161 C C . ASP B 1 377 ? 6.453 -22.828 -2.324 1 98.38 377 ASP B C 1
ATOM 7163 O O . ASP B 1 377 ? 6.367 -23.719 -3.164 1 98.38 377 ASP B O 1
ATOM 7167 N N . ALA B 1 378 ? 7.566 -22.078 -2.189 1 98.69 378 ALA B N 1
ATOM 7168 C CA . ALA B 1 378 ? 8.781 -22.422 -2.92 1 98.69 378 ALA B CA 1
ATOM 7169 C C . ALA B 1 378 ? 9.297 -23.812 -2.518 1 98.69 378 ALA B C 1
ATOM 7171 O O . ALA B 1 378 ? 9.672 -24.609 -3.373 1 98.69 378 ALA B O 1
ATOM 7172 N N . PHE B 1 379 ? 9.305 -24.062 -1.228 1 98.38 379 PHE B N 1
ATOM 7173 C CA . PHE B 1 379 ? 9.727 -25.359 -0.71 1 98.38 379 PHE B CA 1
ATOM 7174 C C . PHE B 1 379 ? 8.859 -26.484 -1.272 1 98.38 379 PHE B C 1
ATOM 7176 O O . PHE B 1 379 ? 9.383 -27.469 -1.792 1 98.38 379 PHE B O 1
ATOM 7183 N N . VAL B 1 380 ? 7.547 -26.281 -1.212 1 98.38 380 VAL B N 1
ATOM 7184 C CA . VAL B 1 380 ? 6.613 -27.297 -1.698 1 98.38 380 VAL B CA 1
ATOM 7185 C C . VAL B 1 380 ? 6.789 -27.484 -3.203 1 98.38 380 VAL B C 1
ATOM 7187 O O . VAL B 1 380 ? 6.754 -28.609 -3.705 1 98.38 380 VAL B O 1
ATOM 7190 N N . THR B 1 381 ? 6.934 -26.375 -3.908 1 98.69 381 THR B N 1
ATOM 7191 C CA . THR B 1 381 ? 7.195 -26.438 -5.344 1 98.69 381 THR B CA 1
ATOM 7192 C C . THR B 1 381 ? 8.422 -27.297 -5.637 1 98.69 381 THR B C 1
ATOM 7194 O O . THR B 1 381 ? 8.406 -28.125 -6.547 1 98.69 381 THR B O 1
ATOM 7197 N N . GLY B 1 382 ? 9.492 -27.094 -4.863 1 98.44 382 GLY B N 1
ATOM 7198 C CA . GLY B 1 382 ? 10.688 -27.906 -5.02 1 98.44 382 GLY B CA 1
ATOM 7199 C C . GLY B 1 382 ? 10.445 -29.375 -4.73 1 98.44 382 GLY B C 1
ATOM 7200 O O . GLY B 1 382 ? 10.977 -30.25 -5.426 1 98.44 382 GLY B O 1
ATOM 7201 N N . CYS B 1 383 ? 9.688 -29.688 -3.719 1 97.44 383 CYS B N 1
ATOM 7202 C CA . CYS B 1 383 ? 9.336 -31.078 -3.41 1 97.44 383 CYS B CA 1
ATOM 7203 C C . CYS B 1 383 ? 8.609 -31.719 -4.578 1 97.44 383 CYS B C 1
ATOM 7205 O O . CYS B 1 383 ? 8.93 -32.844 -4.973 1 97.44 383 CYS B O 1
ATOM 7207 N N . VAL B 1 384 ? 7.641 -30.984 -5.074 1 97.06 384 VAL B N 1
ATOM 7208 C CA . VAL B 1 384 ? 6.859 -31.469 -6.203 1 97.06 384 VAL B CA 1
ATOM 7209 C C . VAL B 1 384 ? 7.785 -31.781 -7.379 1 97.06 384 VAL B C 1
ATOM 7211 O O . VAL B 1 384 ? 7.688 -32.844 -7.988 1 97.06 384 VAL B O 1
ATOM 7214 N N . PHE B 1 385 ? 8.656 -30.875 -7.68 1 96.81 385 PHE B N 1
ATOM 7215 C CA . PHE B 1 385 ? 9.578 -31.078 -8.789 1 96.81 385 PHE B CA 1
ATOM 7216 C C . PHE B 1 385 ? 10.492 -32.281 -8.539 1 96.81 385 PHE B C 1
ATOM 7218 O O . PHE B 1 385 ? 10.773 -33.031 -9.453 1 96.81 385 PHE B O 1
ATOM 7225 N N . ALA B 1 386 ? 10.984 -32.438 -7.305 1 95.19 386 ALA B N 1
ATOM 7226 C CA . ALA B 1 386 ? 11.828 -33.562 -6.949 1 95.19 386 ALA B CA 1
ATOM 7227 C C . ALA B 1 386 ? 11.109 -34.875 -7.219 1 95.19 386 ALA B C 1
ATOM 7229 O O . ALA B 1 386 ? 11.688 -35.812 -7.789 1 95.19 386 ALA B O 1
ATOM 7230 N N . TYR B 1 387 ? 9.859 -34.969 -6.84 1 93.5 387 TYR B N 1
ATOM 7231 C CA . TYR B 1 387 ? 9.055 -36.156 -7.105 1 93.5 387 TYR B CA 1
ATOM 7232 C C . TYR B 1 387 ? 8.93 -36.406 -8.609 1 93.5 387 TYR B C 1
ATOM 7234 O O . TYR B 1 387 ? 9.086 -37.531 -9.07 1 93.5 387 TYR B O 1
ATOM 7242 N N . MET B 1 388 ? 8.664 -35.344 -9.32 1 91.75 388 MET B N 1
ATOM 7243 C CA . MET B 1 388 ? 8.461 -35.469 -10.758 1 91.75 388 MET B CA 1
ATOM 7244 C C . MET B 1 388 ? 9.75 -35.875 -11.461 1 91.75 388 MET B C 1
ATOM 7246 O O . MET B 1 388 ? 9.734 -36.656 -12.406 1 91.75 388 MET B O 1
ATOM 7250 N N . ALA B 1 389 ? 10.797 -35.25 -11.047 1 88.5 389 ALA B N 1
ATOM 7251 C CA . ALA B 1 389 ? 12.094 -35.5 -11.664 1 88.5 389 ALA B CA 1
ATOM 7252 C C . ALA B 1 389 ? 12.516 -36.938 -11.5 1 88.5 389 ALA B C 1
ATOM 7254 O O . ALA B 1 389 ? 13.125 -37.531 -12.398 1 88.5 389 ALA B O 1
ATOM 7255 N N . GLU B 1 390 ? 12.188 -37.562 -10.438 1 84.31 390 GLU B N 1
ATOM 7256 C CA . GLU B 1 390 ? 12.648 -38.906 -10.141 1 84.31 390 GLU B CA 1
ATOM 7257 C C . GLU B 1 390 ? 11.656 -39.969 -10.625 1 84.31 390 GLU B C 1
ATOM 7259 O O . GLU B 1 390 ? 12.023 -41.094 -10.891 1 84.31 390 GLU B O 1
ATOM 7264 N N . THR B 1 391 ? 10.398 -39.594 -10.773 1 76.38 391 THR B N 1
ATOM 7265 C CA . THR B 1 391 ? 9.398 -40.625 -11.031 1 76.38 391 THR B CA 1
ATOM 7266 C C . THR B 1 391 ? 8.852 -40.5 -12.453 1 76.38 391 THR B C 1
ATOM 7268 O O . THR B 1 391 ? 8.477 -41.5 -13.07 1 76.38 391 THR B O 1
ATOM 7271 N N . ALA B 1 392 ? 8.602 -39.25 -12.914 1 62.47 392 ALA B N 1
ATOM 7272 C CA . ALA B 1 392 ? 7.742 -39.062 -14.078 1 62.47 392 ALA B CA 1
ATOM 7273 C C . ALA B 1 392 ? 8.57 -38.938 -15.359 1 62.47 392 ALA B C 1
ATOM 7275 O O . ALA B 1 392 ? 8.102 -38.438 -16.359 1 62.47 392 ALA B O 1
ATOM 7276 N N . GLY B 1 393 ? 9.719 -39.625 -15.266 1 64.06 393 GLY B N 1
ATOM 7277 C CA . GLY B 1 393 ? 10.375 -39.688 -16.562 1 64.06 393 GLY B CA 1
ATOM 7278 C C . GLY B 1 393 ? 11.258 -38.469 -16.828 1 64.06 393 GLY B C 1
ATOM 7279 O O . GLY B 1 393 ? 11.883 -38.375 -17.891 1 64.06 393 GLY B O 1
ATOM 7280 N N . LEU B 1 394 ? 11.164 -37.5 -15.977 1 69.19 394 LEU B N 1
ATOM 7281 C CA . LEU B 1 394 ? 12.047 -36.375 -16.234 1 69.19 394 LEU B CA 1
ATOM 7282 C C . LEU B 1 394 ? 13.508 -36.781 -16.078 1 69.19 394 LEU B C 1
ATOM 7284 O O . LEU B 1 394 ? 14.414 -35.969 -16.312 1 69.19 394 LEU B O 1
ATOM 7288 N N . LYS B 1 395 ? 13.617 -38 -15.789 1 68.31 395 LYS B N 1
ATOM 7289 C CA . LYS B 1 395 ? 14.977 -38.531 -15.719 1 68.31 395 LYS B CA 1
ATOM 7290 C C . LYS B 1 395 ? 15.609 -38.625 -17.094 1 68.31 395 LYS B C 1
ATOM 7292 O O . LYS B 1 395 ? 16.828 -38.562 -17.234 1 68.31 395 LYS B O 1
ATOM 7297 N N . ASP B 1 396 ? 14.656 -38.594 -17.969 1 76.5 396 ASP B N 1
ATOM 7298 C CA . ASP B 1 396 ? 15.117 -38.688 -19.359 1 76.5 396 ASP B CA 1
ATOM 7299 C C . ASP B 1 396 ? 15.492 -37.281 -19.875 1 76.5 396 ASP B C 1
ATOM 7301 O O . ASP B 1 396 ? 14.734 -36.344 -19.719 1 76.5 396 ASP B O 1
ATOM 7305 N N . ALA B 1 397 ? 16.672 -37.219 -20.359 1 77.44 397 ALA B N 1
ATOM 7306 C CA . ALA B 1 397 ? 17.203 -35.969 -20.906 1 77.44 397 ALA B CA 1
ATOM 7307 C C . ALA B 1 397 ? 16.266 -35.406 -21.969 1 77.44 397 ALA B C 1
ATOM 7309 O O . ALA B 1 397 ? 16.094 -34.188 -22.078 1 77.44 397 ALA B O 1
ATOM 7310 N N . GLU B 1 398 ? 15.695 -36.219 -22.641 1 80.06 398 GLU B N 1
ATOM 7311 C CA . GLU B 1 398 ? 14.781 -35.781 -23.688 1 80.06 398 GLU B CA 1
ATOM 7312 C C . GLU B 1 398 ? 13.555 -35.094 -23.109 1 80.06 398 GLU B C 1
ATOM 7314 O O . GLU B 1 398 ? 13.102 -34.062 -23.641 1 80.06 398 GLU B O 1
ATOM 7319 N N . ALA B 1 399 ? 13.086 -35.625 -22.078 1 79.69 399 ALA B N 1
ATOM 7320 C CA . ALA B 1 399 ? 11.922 -35.062 -21.422 1 79.69 399 ALA B CA 1
ATOM 7321 C C . ALA B 1 399 ? 12.258 -33.688 -20.812 1 79.69 399 ALA B C 1
ATOM 7323 O O . ALA B 1 399 ? 11.461 -32.75 -20.891 1 79.69 399 ALA B O 1
ATOM 7324 N N . ARG B 1 400 ? 13.398 -33.656 -20.281 1 84.69 400 ARG B N 1
ATOM 7325 C CA . ARG B 1 400 ? 13.836 -32.406 -19.688 1 84.69 400 ARG B CA 1
ATOM 7326 C C . ARG B 1 400 ? 13.945 -31.312 -20.75 1 84.69 400 ARG B C 1
ATOM 7328 O O . ARG B 1 400 ? 13.562 -30.156 -20.516 1 84.69 400 ARG B O 1
ATOM 7335 N N . GLU B 1 401 ? 14.406 -31.75 -21.844 1 86.81 401 GLU B N 1
ATOM 7336 C CA . GLU B 1 401 ? 14.539 -30.797 -22.938 1 86.81 401 GLU B CA 1
ATOM 7337 C C . GLU B 1 401 ? 13.172 -30.391 -23.484 1 86.81 401 GLU B C 1
ATOM 7339 O O . GLU B 1 401 ? 12.969 -29.234 -23.891 1 86.81 401 GLU B O 1
ATOM 7344 N N . GLU B 1 402 ? 12.336 -31.312 -23.438 1 87.94 402 GLU B N 1
ATOM 7345 C CA . GLU B 1 402 ? 10.992 -31.078 -23.969 1 87.94 402 GLU B CA 1
ATOM 7346 C C . GLU B 1 402 ? 10.258 -30.031 -23.125 1 87.94 402 GLU B C 1
ATOM 7348 O O . GLU B 1 402 ? 9.523 -29.203 -23.672 1 87.94 402 GLU B O 1
ATOM 7353 N N . PHE B 1 403 ? 10.484 -30 -21.891 1 92.12 403 PHE B N 1
ATOM 7354 C CA . PHE B 1 403 ? 9.648 -29.188 -21.016 1 92.12 403 PHE B CA 1
ATOM 7355 C C . PHE B 1 403 ? 10.422 -27.969 -20.516 1 92.12 403 PHE B C 1
ATOM 7357 O O . PHE B 1 403 ? 9.844 -27.078 -19.891 1 92.12 403 PHE B O 1
ATOM 7364 N N . ASN B 1 404 ? 11.734 -27.984 -20.906 1 94.81 404 ASN B N 1
ATOM 7365 C CA . ASN B 1 404 ? 12.555 -26.828 -20.547 1 94.81 404 ASN B CA 1
ATOM 7366 C C . ASN B 1 404 ? 12.039 -25.562 -21.203 1 94.81 404 ASN B C 1
ATOM 7368 O O . ASN B 1 404 ? 11.875 -25.5 -22.422 1 94.81 404 ASN B O 1
ATOM 7372 N N . GLY B 1 405 ? 11.758 -24.594 -20.359 1 95.94 405 GLY B N 1
ATOM 7373 C CA . GLY B 1 405 ? 11.422 -23.266 -20.859 1 95.94 405 GLY B CA 1
ATOM 7374 C C . GLY B 1 405 ? 9.961 -23.109 -21.234 1 95.94 405 GLY B C 1
ATOM 7375 O O . GLY B 1 405 ? 9.562 -22.109 -21.812 1 95.94 405 GLY B O 1
ATOM 7376 N N . ARG B 1 406 ? 9.164 -24.109 -20.922 1 95.31 406 ARG B N 1
ATOM 7377 C CA . ARG B 1 406 ? 7.73 -24.047 -21.188 1 95.31 406 ARG B CA 1
ATOM 7378 C C . ARG B 1 406 ? 6.973 -23.609 -19.938 1 95.31 406 ARG B C 1
ATOM 7380 O O . ARG B 1 406 ? 7.223 -24.125 -18.844 1 95.31 406 ARG B O 1
ATOM 7387 N N . LEU B 1 407 ? 6.082 -22.594 -20.078 1 96.81 407 LEU B N 1
ATOM 7388 C CA . LEU B 1 407 ? 5.355 -22.016 -18.953 1 96.81 407 LEU B CA 1
ATOM 7389 C C . LEU B 1 407 ? 3.854 -22.031 -19.203 1 96.81 407 LEU B C 1
ATOM 7391 O O . LEU B 1 407 ? 3.416 -21.781 -20.344 1 96.81 407 LEU B O 1
ATOM 7395 N N . VAL B 1 408 ? 3.123 -22.219 -18.188 1 95.31 408 VAL B N 1
ATOM 7396 C CA . VAL B 1 408 ? 1.667 -22.25 -18.281 1 95.31 408 VAL B CA 1
ATOM 7397 C C . VAL B 1 408 ? 1.132 -20.812 -18.297 1 95.31 408 VAL B C 1
ATOM 7399 O O . VAL B 1 408 ? 1.62 -19.953 -17.547 1 95.31 408 VAL B O 1
ATOM 7402 N N . LEU B 1 409 ? 0.198 -20.594 -19.188 1 93.56 409 LEU B N 1
ATOM 7403 C CA . LEU B 1 409 ? -0.655 -19.406 -19.125 1 93.56 409 LEU B CA 1
ATOM 7404 C C . LEU B 1 409 ? -2.057 -19.781 -18.656 1 93.56 409 LEU B C 1
ATOM 7406 O O . LEU B 1 409 ? -2.738 -20.594 -19.281 1 93.56 409 LEU B O 1
ATOM 7410 N N . PHE B 1 410 ? -2.393 -19.203 -17.562 1 89.44 410 PHE B N 1
ATOM 7411 C CA . PHE B 1 410 ? -3.658 -19.547 -16.938 1 89.44 410 PHE B CA 1
ATOM 7412 C C . PHE B 1 410 ? -4.82 -19.344 -17.906 1 89.44 410 PHE B C 1
ATOM 7414 O O . PHE B 1 410 ? -4.973 -18.266 -18.484 1 89.44 410 PHE B O 1
ATOM 7421 N N . ARG B 1 411 ? -5.617 -20.312 -18.078 1 83.62 411 ARG B N 1
ATOM 7422 C CA . ARG B 1 411 ? -6.809 -20.281 -18.922 1 83.62 411 ARG B CA 1
ATOM 7423 C C . ARG B 1 411 ? -6.496 -19.719 -20.312 1 83.62 411 ARG B C 1
ATOM 7425 O O . ARG B 1 411 ? -7.137 -18.766 -20.75 1 83.62 411 ARG B O 1
ATOM 7432 N N . ASN B 1 412 ? -5.492 -20.281 -20.891 1 88.62 412 ASN B N 1
ATOM 7433 C CA . ASN B 1 412 ? -5.043 -19.859 -22.219 1 88.62 412 ASN B CA 1
ATOM 7434 C C . 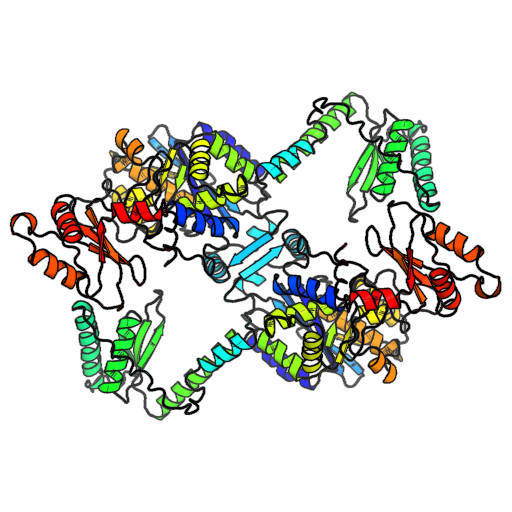ASN B 1 412 ? -4.84 -21.062 -23.141 1 88.62 412 ASN B C 1
ATOM 7436 O O . ASN B 1 412 ? -4.613 -22.188 -22.672 1 88.62 412 ASN B O 1
ATOM 7440 N N . PHE B 1 413 ? -4.938 -20.828 -24.438 1 83.31 413 PHE B N 1
ATOM 7441 C CA . PHE B 1 413 ? -4.805 -21.891 -25.422 1 83.31 413 PHE B CA 1
ATOM 7442 C C . PHE B 1 413 ? -3.34 -22.188 -25.719 1 83.31 413 PHE B C 1
ATOM 7444 O O . PHE B 1 413 ? -3.021 -23.125 -26.438 1 83.31 413 PHE B O 1
ATOM 7451 N N . PHE B 1 414 ? -2.516 -21.391 -25.062 1 87.56 414 PHE B N 1
ATOM 7452 C CA . PHE B 1 414 ? -1.101 -21.531 -25.391 1 87.56 414 PHE B CA 1
ATOM 7453 C C . PHE B 1 414 ? -0.284 -21.766 -24.125 1 87.56 414 PHE B C 1
ATOM 7455 O O . PHE B 1 414 ? -0.678 -21.344 -23.031 1 87.56 414 PHE B O 1
ATOM 7462 N N . HIS B 1 415 ? 0.764 -22.531 -24.344 1 91.75 415 HIS B N 1
ATOM 7463 C CA . HIS B 1 415 ? 1.896 -22.438 -23.422 1 91.75 415 HIS B CA 1
ATOM 7464 C C . HIS B 1 415 ? 2.973 -21.516 -23.969 1 91.75 415 HIS B C 1
ATOM 7466 O O . HIS B 1 415 ? 3.197 -21.453 -25.172 1 91.75 415 HIS B O 1
ATOM 7472 N N . MET B 1 416 ? 3.543 -20.859 -23.062 1 95.38 416 MET B N 1
ATOM 7473 C CA . MET B 1 416 ? 4.68 -20.031 -23.453 1 95.38 416 MET B CA 1
ATOM 7474 C C . MET B 1 416 ? 5.945 -20.875 -23.578 1 95.38 416 MET B C 1
ATOM 7476 O O . MET B 1 416 ? 6.195 -21.75 -22.766 1 95.38 416 MET B O 1
ATOM 7480 N N . ASN B 1 417 ? 6.656 -20.688 -24.641 1 95.81 417 ASN B N 1
ATOM 7481 C CA . ASN B 1 417 ? 7.961 -21.297 -24.859 1 95.81 417 ASN B CA 1
ATOM 7482 C C . ASN B 1 417 ? 9.062 -20.266 -24.984 1 95.81 417 ASN B C 1
ATOM 7484 O O . ASN B 1 417 ? 9.18 -19.594 -26.016 1 95.81 417 ASN B O 1
ATOM 7488 N N . ILE B 1 418 ? 9.961 -20.156 -23.969 1 96.38 418 ILE B N 1
ATOM 7489 C CA . ILE B 1 418 ? 10.945 -19.078 -23.953 1 96.38 418 ILE B CA 1
ATOM 7490 C C . ILE B 1 418 ? 12.062 -19.391 -24.953 1 96.38 418 ILE B C 1
ATOM 7492 O O . ILE B 1 418 ? 12.844 -18.516 -25.312 1 96.38 418 ILE B O 1
ATOM 7496 N N . HIS B 1 419 ? 12.195 -20.672 -25.406 1 95.38 419 HIS B N 1
ATOM 7497 C CA . HIS B 1 419 ? 13.281 -21.078 -26.281 1 95.38 419 HIS B CA 1
ATOM 7498 C C . HIS B 1 419 ? 12.828 -21.094 -27.75 1 95.38 419 HIS B C 1
ATOM 7500 O O . HIS B 1 419 ? 13.633 -21.328 -28.641 1 95.38 419 HIS B O 1
ATOM 7506 N N . GLY B 1 420 ? 11.57 -20.891 -27.938 1 92.69 420 GLY B N 1
ATOM 7507 C CA . GLY B 1 420 ? 11.062 -20.953 -29.297 1 92.69 420 GLY B CA 1
ATOM 7508 C C . GLY B 1 420 ? 9.633 -20.484 -29.422 1 92.69 420 GLY B C 1
ATOM 7509 O O . GLY B 1 420 ? 9.188 -19.609 -28.688 1 92.69 420 GLY B O 1
ATOM 7510 N N . ASP B 1 421 ? 8.961 -21.094 -30.375 1 89.88 421 ASP B N 1
ATOM 7511 C CA . ASP B 1 421 ? 7.578 -20.703 -30.625 1 89.88 421 ASP B CA 1
ATOM 7512 C C . ASP B 1 421 ? 6.645 -21.266 -29.547 1 89.88 421 ASP B C 1
ATOM 7514 O O . ASP B 1 421 ? 6.848 -22.375 -29.062 1 89.88 421 ASP B O 1
ATOM 7518 N N . ASP B 1 422 ? 5.676 -20.438 -29.312 1 91.38 422 ASP B N 1
ATOM 7519 C CA . ASP B 1 422 ? 4.672 -20.859 -28.344 1 91.38 422 ASP B CA 1
ATOM 7520 C C . ASP B 1 422 ? 3.859 -22.047 -28.891 1 91.38 422 ASP B C 1
ATOM 7522 O O . ASP B 1 422 ? 3.801 -22.25 -30.094 1 91.38 422 ASP B O 1
ATOM 7526 N N . GLU B 1 423 ? 3.322 -22.781 -27.969 1 84.38 423 GLU B N 1
ATOM 7527 C CA . GLU B 1 423 ? 2.652 -24.016 -28.344 1 84.38 423 GLU B CA 1
ATOM 7528 C C . GLU B 1 423 ? 1.203 -24.031 -27.875 1 84.38 423 GLU B C 1
ATOM 7530 O O . GLU B 1 423 ? 0.899 -23.531 -26.781 1 84.38 423 GLU B O 1
ATOM 7535 N N . LEU B 1 424 ? 0.432 -24.578 -28.688 1 80.44 424 LEU B N 1
ATOM 7536 C CA . LEU B 1 424 ? -0.953 -24.781 -28.281 1 80.44 424 LEU B CA 1
ATOM 7537 C C . LEU B 1 424 ? -1.06 -25.891 -27.234 1 80.44 424 LEU B C 1
ATOM 7539 O O . LEU B 1 424 ? -0.375 -26.906 -27.344 1 80.44 424 LEU B O 1
ATOM 7543 N N . VAL B 1 425 ? -1.902 -25.703 -26.234 1 77.06 425 VAL B N 1
ATOM 7544 C CA . VAL B 1 425 ? -2.039 -26.609 -25.094 1 77.06 425 VAL B CA 1
ATOM 7545 C C . VAL B 1 425 ? -2.643 -27.938 -25.562 1 77.06 425 VAL B C 1
ATOM 7547 O O . VAL B 1 425 ? -2.182 -29.016 -25.156 1 77.06 425 VAL B O 1
ATOM 7550 N N . THR B 1 426 ? -3.83 -27.797 -26.203 1 70.81 426 THR B N 1
ATOM 7551 C CA . THR B 1 426 ? -4.488 -28.984 -26.734 1 70.81 426 THR B CA 1
ATOM 7552 C C . THR B 1 426 ? -4.109 -29.234 -28.188 1 70.81 426 THR B C 1
ATOM 7554 O O . THR B 1 426 ? -4.375 -28.391 -29.047 1 70.81 426 THR B O 1
ATOM 7557 N N . PRO B 1 427 ? -3.395 -30.375 -28.281 1 66.94 427 PRO B N 1
ATOM 7558 C CA . PRO B 1 427 ? -3.1 -30.656 -29.688 1 66.94 427 PRO B CA 1
ATOM 7559 C C . PRO B 1 427 ? -4.352 -30.984 -30.5 1 66.94 427 PRO B C 1
ATOM 7561 O O . PRO B 1 427 ? -5.305 -31.562 -29.969 1 66.94 427 PRO B O 1
ATOM 7564 N N . GLY B 1 428 ? -4.504 -30.453 -31.562 1 76.88 428 GLY B N 1
ATOM 7565 C CA . GLY B 1 428 ? -5.609 -30.781 -32.438 1 76.88 428 GLY B CA 1
ATOM 7566 C C . GLY B 1 428 ? -5.863 -29.734 -33.5 1 76.88 428 GLY B C 1
ATOM 7567 O O . GLY B 1 428 ? -4.988 -28.906 -33.781 1 76.88 428 GLY B O 1
ATOM 7568 N N . ALA B 1 429 ? -6.992 -29.984 -34.188 1 82.06 429 ALA B N 1
ATOM 7569 C CA . ALA B 1 429 ? -7.43 -29.047 -35.219 1 82.06 429 ALA B CA 1
ATOM 7570 C C . ALA B 1 429 ? -8.438 -28.047 -34.656 1 82.06 429 ALA B C 1
ATOM 7572 O O . ALA B 1 429 ? -9.492 -28.438 -34.125 1 82.06 429 ALA B O 1
ATOM 7573 N N . TYR B 1 430 ? -8.031 -26.781 -34.719 1 86.06 430 TYR B N 1
ATOM 7574 C CA . TYR B 1 430 ? -8.844 -25.734 -34.125 1 86.06 430 TYR B CA 1
ATOM 7575 C C . TYR B 1 430 ? -9.766 -25.094 -35.156 1 86.06 430 TYR B C 1
ATOM 7577 O O . TYR B 1 430 ? -9.32 -24.719 -36.25 1 86.06 430 TYR B O 1
ATOM 7585 N N . LEU B 1 431 ? -11.039 -25.047 -34.844 1 87.88 431 LEU B N 1
ATOM 7586 C CA . LEU B 1 431 ? -12.023 -24.281 -35.594 1 87.88 431 LEU B CA 1
ATOM 7587 C C . LEU B 1 431 ? -12.445 -23.031 -34.844 1 87.88 431 LEU B C 1
ATOM 7589 O O . LEU B 1 431 ? -12.977 -23.125 -33.75 1 87.88 431 LEU B O 1
ATOM 7593 N N . HIS B 1 432 ? -12.148 -21.922 -35.406 1 88.81 432 HIS B N 1
ATOM 7594 C CA . HIS B 1 432 ? -12.609 -20.656 -34.812 1 88.81 432 HIS B CA 1
ATOM 7595 C C . HIS B 1 432 ? -14.039 -20.344 -35.219 1 88.81 432 HIS B C 1
ATOM 7597 O O . HIS B 1 432 ? -14.359 -20.391 -36.406 1 88.81 432 HIS B O 1
ATOM 7603 N N . ILE B 1 433 ? -14.812 -20.016 -34.25 1 86.69 433 ILE B N 1
ATOM 7604 C CA . ILE B 1 433 ? -16.219 -19.703 -34.469 1 86.69 433 ILE B CA 1
ATOM 7605 C C . ILE B 1 433 ? -16.5 -18.25 -34.062 1 86.69 433 ILE B C 1
ATOM 7607 O O . ILE B 1 433 ? -16.203 -17.875 -32.906 1 86.69 433 ILE B O 1
ATOM 7611 N N . SER B 1 434 ? -16.906 -17.344 -34.906 1 87 434 SER B N 1
ATOM 7612 C CA . SER B 1 434 ? -17.266 -15.969 -34.562 1 87 434 SER B CA 1
ATOM 7613 C C . SER B 1 434 ? -18.734 -15.703 -34.844 1 87 434 SER B C 1
ATOM 7615 O O . SER B 1 434 ? -19.391 -16.469 -35.562 1 87 434 SER B O 1
ATOM 7617 N N . GLY B 1 435 ? -19.281 -14.57 -34.25 1 81 435 GLY B N 1
ATOM 7618 C CA . GLY B 1 435 ? -20.672 -14.18 -34.469 1 81 435 GLY B CA 1
ATOM 7619 C C . GLY B 1 435 ? -21.625 -14.82 -33.469 1 81 435 GLY B C 1
ATOM 7620 O O . GLY B 1 435 ? -22.812 -14.969 -33.75 1 81 435 GLY B O 1
ATOM 7621 N N . ILE B 1 436 ? -21.016 -15.273 -32.375 1 79.56 436 ILE B N 1
ATOM 7622 C CA . ILE B 1 436 ? -21.812 -15.938 -31.359 1 79.56 436 ILE B CA 1
ATOM 7623 C C . ILE B 1 436 ? -22.719 -14.922 -30.656 1 79.56 436 ILE B C 1
ATOM 7625 O O . ILE B 1 436 ? -22.219 -13.945 -30.078 1 79.56 436 ILE B O 1
ATOM 7629 N N . LYS B 1 437 ? -23.953 -14.594 -30.922 1 65.81 437 LYS B N 1
ATOM 7630 C CA . LYS B 1 437 ? -24.812 -13.594 -30.312 1 65.81 437 LYS B CA 1
ATOM 7631 C C . LYS B 1 437 ? -25.281 -14.047 -28.938 1 65.81 437 LYS B C 1
ATOM 7633 O O . LYS B 1 437 ? -25.469 -13.219 -28.031 1 65.81 437 LYS B O 1
ATOM 7638 N N . SER B 1 438 ? -26.047 -15.18 -28.812 1 55.22 438 SER B N 1
ATOM 7639 C CA . SER B 1 438 ? -26.734 -15.484 -27.562 1 55.22 438 SER B CA 1
ATOM 7640 C C . SER B 1 438 ? -25.875 -16.391 -26.672 1 55.22 438 SER B C 1
ATOM 7642 O O . SER B 1 438 ? -25.094 -17.203 -27.172 1 55.22 438 SER B O 1
ATOM 7644 N N . GLN B 1 439 ? -25.656 -16.062 -25.422 1 51.81 439 GLN B N 1
ATOM 7645 C CA . GLN B 1 439 ? -25 -16.797 -24.328 1 51.81 439 GLN B CA 1
ATOM 7646 C C . GLN B 1 439 ? -25.203 -18.312 -24.5 1 51.81 439 GLN B C 1
ATOM 7648 O O . GLN B 1 439 ? -24.297 -19.094 -24.188 1 51.81 439 GLN B O 1
ATOM 7653 N N . ALA B 1 440 ? -26.547 -18.641 -24.719 1 48.78 440 ALA B N 1
ATOM 7654 C CA . ALA B 1 440 ? -27.078 -20 -24.594 1 48.78 440 ALA B CA 1
ATOM 7655 C C . ALA B 1 440 ? -26.953 -20.766 -25.906 1 48.78 440 ALA B C 1
ATOM 7657 O O . ALA B 1 440 ? -27.578 -21.797 -26.109 1 48.78 440 ALA B O 1
ATOM 7658 N N . SER B 1 441 ? -26.391 -20.234 -26.891 1 54.81 441 SER B N 1
ATOM 7659 C CA . SER B 1 441 ? -26.453 -21 -28.125 1 54.81 441 SER B CA 1
ATOM 7660 C C . SER B 1 441 ? -25.625 -22.281 -28.031 1 54.81 441 SER B C 1
ATOM 7662 O O . SER B 1 441 ? -24.5 -22.266 -27.547 1 54.81 441 SER B O 1
ATOM 7664 N N . ASP B 1 442 ? -26.234 -23.469 -27.906 1 67.44 442 ASP B N 1
ATOM 7665 C CA . ASP B 1 442 ? -25.594 -24.781 -27.859 1 67.44 442 ASP B CA 1
ATOM 7666 C C . ASP B 1 442 ? -24.656 -24.984 -29.031 1 67.44 442 ASP B C 1
ATOM 7668 O O . ASP B 1 442 ? -25.031 -25.594 -30.031 1 67.44 442 ASP B O 1
ATOM 7672 N N . LEU B 1 443 ? -23.516 -24.328 -29.156 1 78.25 443 LEU B N 1
ATOM 7673 C CA . LEU B 1 443 ? -22.484 -24.453 -30.188 1 78.25 443 LEU B CA 1
ATOM 7674 C C . LEU B 1 443 ? -22.141 -25.906 -30.453 1 78.25 443 LEU B C 1
ATOM 7676 O O . LEU B 1 443 ? -21.828 -26.281 -31.578 1 78.25 443 LEU B O 1
ATOM 7680 N N . GLN B 1 444 ? -22.312 -26.609 -29.453 1 81.06 444 GLN B N 1
ATOM 7681 C CA . GLN B 1 444 ? -22 -28.031 -29.594 1 81.06 444 GLN B CA 1
ATOM 7682 C C . GLN B 1 444 ? -23 -28.734 -30.516 1 81.06 444 GLN B C 1
ATOM 7684 O O . GLN B 1 444 ? -22.594 -29.453 -31.438 1 81.06 444 GLN B O 1
ATOM 7689 N N . GLU B 1 445 ? -24.234 -28.484 -30.25 1 77.81 445 GLU B N 1
ATOM 7690 C CA . GLU B 1 445 ? -25.281 -29.109 -31.062 1 77.81 445 GLU B CA 1
ATOM 7691 C C . GLU B 1 445 ? -25.266 -28.594 -32.5 1 77.81 445 GLU B C 1
ATOM 7693 O O . GLU B 1 445 ? -25.453 -29.344 -33.438 1 77.81 445 GLU B O 1
ATOM 7698 N N . LEU B 1 446 ? -25.016 -27.359 -32.594 1 79.75 446 LEU B N 1
ATOM 7699 C CA . LEU B 1 446 ? -24.984 -26.734 -33.906 1 79.75 446 LEU B CA 1
ATOM 7700 C C . LEU B 1 446 ? -23.844 -27.297 -34.75 1 79.75 446 LEU B C 1
ATOM 7702 O O . LEU B 1 446 ? -24.031 -27.594 -35.938 1 79.75 446 LEU B O 1
ATOM 7706 N N . LEU B 1 447 ? -22.75 -27.438 -34.156 1 82.81 447 LEU B N 1
ATOM 7707 C CA . LEU B 1 447 ? -21.578 -27.922 -34.906 1 82.81 447 LEU B CA 1
ATOM 7708 C C . LEU B 1 447 ? -21.734 -29.406 -35.219 1 82.81 447 LEU B C 1
ATOM 7710 O O . LEU B 1 447 ? -21.328 -29.859 -36.312 1 82.81 447 LEU B O 1
ATOM 7714 N N . GLN B 1 448 ? -22.344 -30.078 -34.312 1 82.25 448 GLN B N 1
ATOM 7715 C CA . GLN B 1 448 ? -22.578 -31.5 -34.562 1 82.25 448 GLN B CA 1
ATOM 7716 C C . GLN B 1 448 ? -23.516 -31.703 -35.75 1 82.25 448 GLN B C 1
ATOM 7718 O O . GLN B 1 448 ? -23.297 -32.594 -36.562 1 82.25 448 GLN B O 1
ATOM 7723 N N . SER B 1 449 ? -24.531 -30.922 -35.75 1 79.25 449 SER B N 1
ATOM 7724 C CA . SER B 1 449 ? -25.469 -31 -36.844 1 79.25 449 SER B CA 1
ATOM 7725 C C . SER B 1 449 ? -24.781 -30.688 -38.188 1 79.25 449 SER B C 1
ATOM 7727 O O . SER B 1 449 ? -25.062 -31.344 -39.188 1 79.25 449 SER B O 1
ATOM 7729 N N . LYS B 1 450 ? -23.875 -29.812 -38.188 1 81.19 450 LYS B N 1
ATOM 7730 C CA . LYS B 1 450 ? -23.172 -29.438 -39.406 1 81.19 450 LYS B CA 1
ATOM 7731 C C . LYS B 1 450 ? -22.188 -30.516 -39.844 1 81.19 450 LYS B C 1
ATOM 7733 O O . LYS B 1 450 ? -21.953 -30.703 -41.062 1 81.19 450 LYS B O 1
ATOM 7738 N N . ILE B 1 451 ? -21.641 -31.109 -38.906 1 84.12 451 ILE B N 1
ATOM 7739 C CA . ILE B 1 451 ? -20.672 -32.156 -39.188 1 84.12 451 ILE B CA 1
ATOM 7740 C C . ILE B 1 451 ? -21.391 -33.344 -39.844 1 84.12 451 ILE B C 1
ATOM 7742 O O . ILE B 1 451 ? -20.844 -34 -40.75 1 84.12 451 ILE B O 1
ATOM 7746 N N . LYS B 1 452 ? -22.594 -33.562 -39.406 1 79.12 452 LYS B N 1
ATOM 7747 C CA . LYS B 1 452 ? -23.375 -34.656 -39.969 1 79.12 452 LYS B CA 1
ATOM 7748 C C . LYS B 1 452 ? -23.734 -34.406 -41.438 1 79.12 452 LYS B C 1
ATOM 7750 O O . LYS B 1 452 ? -23.969 -35.344 -42.188 1 79.12 452 LYS B O 1
ATOM 7755 N N . GLU B 1 453 ? -23.781 -33.188 -41.812 1 76.94 453 GLU B N 1
ATOM 7756 C CA . GLU B 1 453 ? -24.125 -32.812 -43.188 1 76.94 453 GLU B CA 1
ATOM 7757 C C . GLU B 1 453 ? -22.922 -32.969 -44.125 1 76.94 453 GLU B C 1
ATOM 7759 O O . GLU B 1 453 ? -23.062 -32.938 -45.344 1 76.94 453 GLU B O 1
ATOM 7764 N N . LEU B 1 454 ? -21.797 -33.156 -43.531 1 77.06 454 LEU B N 1
ATOM 7765 C CA . LEU B 1 454 ? -20.594 -33.281 -44.344 1 77.06 454 LEU B CA 1
ATOM 7766 C C . LEU B 1 454 ? -20.484 -34.656 -44.969 1 77.06 454 LEU B C 1
ATOM 7768 O O . LEU B 1 454 ? -21.016 -35.625 -44.438 1 77.06 454 LEU B O 1
ATOM 7772 N N . PRO B 1 455 ? -20.031 -34.781 -46.25 1 65 455 PRO B N 1
ATOM 7773 C CA . PRO B 1 455 ? -19.906 -36.125 -46.875 1 65 455 PRO B CA 1
ATOM 7774 C C . PRO B 1 455 ? -19.125 -37.094 -46.031 1 65 455 PRO B C 1
ATOM 7776 O O . PRO B 1 455 ? -18.328 -36.688 -45.188 1 65 455 PRO B O 1
ATOM 7779 N N . HIS B 1 456 ? -19.516 -38.469 -46 1 56.75 456 HIS B N 1
ATOM 7780 C CA . HIS B 1 456 ? -19.25 -39.625 -45.156 1 56.75 456 HIS B CA 1
ATOM 7781 C C . HIS B 1 456 ? -17.766 -39.719 -44.812 1 56.75 456 HIS B C 1
ATOM 7783 O O . HIS B 1 456 ? -17.406 -40.375 -43.812 1 56.75 456 HIS B O 1
ATOM 7789 N N . SER B 1 457 ? -16.844 -39.5 -45.625 1 50.28 457 SER B N 1
ATOM 7790 C CA . SER B 1 457 ? -15.477 -39.875 -45.312 1 50.28 457 SER B CA 1
ATOM 7791 C C . SER B 1 457 ? -15.008 -39.219 -44 1 50.28 457 SER B C 1
ATOM 7793 O O . SER B 1 457 ? -14.07 -39.688 -43.375 1 50.28 457 SER B O 1
ATOM 7795 N N . ALA B 1 458 ? -15.531 -38.094 -43.719 1 51.59 458 ALA B N 1
ATOM 7796 C CA . ALA B 1 458 ? -14.945 -37.281 -42.688 1 51.59 458 ALA B CA 1
ATOM 7797 C C . ALA B 1 458 ? -15.711 -37.406 -41.375 1 51.59 458 ALA B C 1
ATOM 7799 O O . ALA B 1 458 ? -15.32 -36.812 -40.375 1 51.59 458 ALA B O 1
ATOM 7800 N N . SER B 1 459 ? -16.938 -38.031 -41.469 1 48 459 SER B N 1
ATOM 7801 C CA . SER B 1 459 ? -17.891 -37.938 -40.375 1 48 459 SER B CA 1
ATOM 7802 C C . SER B 1 459 ? -17.484 -38.812 -39.188 1 48 459 SER B C 1
ATOM 7804 O O . SER B 1 459 ? -18.25 -38.969 -38.25 1 48 459 SER B O 1
ATOM 7806 N N . ASP B 1 460 ? -16.562 -39.562 -39.375 1 49.06 460 ASP B N 1
ATOM 7807 C CA . ASP B 1 460 ? -16.344 -40.312 -38.156 1 49.06 460 ASP B CA 1
ATOM 7808 C C . ASP B 1 460 ? -16.422 -39.406 -36.906 1 49.06 460 ASP B C 1
ATOM 7810 O O . ASP B 1 460 ? -16.25 -38.188 -37.031 1 49.06 460 ASP B O 1
ATOM 7814 N N . SER B 1 461 ? -16.641 -40.062 -35.625 1 53.69 461 SER B N 1
ATOM 7815 C CA . SER B 1 461 ? -16.891 -39.594 -34.281 1 53.69 461 SER B CA 1
ATOM 7816 C C . SER B 1 461 ? -15.953 -38.438 -33.906 1 53.69 461 SER B C 1
ATOM 7818 O O . SER B 1 461 ? -14.852 -38.688 -33.406 1 53.69 461 SER B O 1
ATOM 7820 N N . ALA B 1 462 ? -15.945 -37.406 -34.625 1 62.5 462 ALA B N 1
ATOM 7821 C CA . ALA B 1 462 ? -15.016 -36.344 -34.25 1 62.5 462 ALA B CA 1
ATOM 7822 C C . ALA B 1 462 ? -15.469 -35.656 -32.938 1 62.5 462 ALA B C 1
ATOM 7824 O O . ALA B 1 462 ? -16.406 -34.875 -32.938 1 62.5 462 ALA B O 1
ATOM 7825 N N . GLU B 1 463 ? -15.289 -36.188 -31.844 1 75.94 463 GLU B N 1
ATOM 7826 C CA . GLU B 1 463 ? -15.477 -35.531 -30.547 1 75.94 463 GLU B CA 1
ATOM 7827 C C . GLU B 1 463 ? -14.641 -34.25 -30.438 1 75.94 463 GLU B C 1
ATOM 7829 O O . GLU B 1 463 ? -13.492 -34.219 -30.891 1 75.94 463 GLU B O 1
ATOM 7834 N N . PHE B 1 464 ? -15.422 -33.156 -30.422 1 83.25 464 PHE B N 1
ATOM 7835 C CA . PHE B 1 464 ? -14.719 -31.875 -30.281 1 83.25 464 PHE B CA 1
ATOM 7836 C C . PHE B 1 464 ? -15.117 -31.172 -28.984 1 83.25 464 PHE B C 1
ATOM 7838 O O . PHE B 1 464 ? -16.125 -31.531 -28.375 1 83.25 464 PHE B O 1
ATOM 7845 N N . GLU B 1 465 ? -14.242 -30.312 -28.5 1 81.81 465 GLU B N 1
ATOM 7846 C CA . GLU B 1 465 ? -14.484 -29.484 -27.328 1 81.81 465 GLU B CA 1
ATOM 7847 C C . GLU B 1 465 ? -14.586 -28.016 -27.703 1 81.81 465 GLU B C 1
ATOM 7849 O O . GLU B 1 465 ? -13.781 -27.516 -28.484 1 81.81 465 GLU B O 1
ATOM 7854 N N . VAL B 1 466 ? -15.695 -27.453 -27.25 1 82.56 466 VAL B N 1
ATOM 7855 C CA . VAL B 1 466 ? -15.859 -26.031 -27.531 1 82.56 466 VAL B CA 1
ATOM 7856 C C . VAL B 1 466 ? -15.352 -25.188 -26.359 1 82.56 466 VAL B C 1
ATOM 7858 O O . VAL B 1 466 ? -15.68 -25.469 -25.203 1 82.56 466 VAL B O 1
ATOM 7861 N N . LYS B 1 467 ? -14.508 -24.281 -26.609 1 79.38 467 LYS B N 1
ATOM 7862 C CA . LYS B 1 467 ? -13.992 -23.328 -25.609 1 79.38 467 LYS B CA 1
ATOM 7863 C C . LYS B 1 467 ? -14.281 -21.891 -26.016 1 79.38 467 LYS B C 1
ATOM 7865 O O . LYS B 1 467 ? -13.836 -21.438 -27.078 1 79.38 467 LYS B O 1
ATOM 7870 N N . ARG B 1 468 ? -14.969 -21.234 -25.172 1 78.56 468 ARG B N 1
ATOM 7871 C CA . ARG B 1 468 ? -15.328 -19.844 -25.469 1 78.56 468 ARG B CA 1
ATOM 7872 C C . ARG B 1 468 ? -14.141 -18.906 -25.219 1 78.56 468 ARG B C 1
ATOM 7874 O O . ARG B 1 468 ? -13.414 -19.062 -24.234 1 78.56 468 ARG B O 1
ATOM 7881 N N . ILE B 1 469 ? -13.914 -18.062 -26.25 1 76.06 469 ILE B N 1
ATOM 7882 C CA . ILE B 1 469 ? -12.883 -17.031 -26.141 1 76.06 469 ILE B CA 1
ATOM 7883 C C . ILE B 1 469 ? -13.477 -15.773 -25.5 1 76.06 469 ILE B C 1
ATOM 7885 O O . ILE B 1 469 ? -12.891 -15.195 -24.578 1 76.06 469 ILE B O 1
ATOM 7889 N N . ASP B 1 470 ? -14.5 -15.297 -25.891 1 74.94 470 ASP B N 1
ATOM 7890 C CA . ASP B 1 470 ? -15.25 -14.148 -25.391 1 74.94 470 ASP B CA 1
ATOM 7891 C C . ASP B 1 470 ? -16.734 -14.273 -25.75 1 74.94 470 ASP B C 1
ATOM 7893 O O . ASP B 1 470 ? -17.219 -15.375 -26.016 1 74.94 470 ASP B O 1
ATOM 7897 N N . GLY B 1 471 ? -17.453 -13.211 -25.562 1 72.81 471 GLY B N 1
ATOM 7898 C CA . GLY B 1 471 ? -18.891 -13.25 -25.797 1 72.81 471 GLY B CA 1
ATOM 7899 C C . GLY B 1 471 ? -19.266 -13.641 -27.203 1 72.81 471 GLY B C 1
ATOM 7900 O O . GLY B 1 471 ? -20.297 -14.266 -27.438 1 72.81 471 GLY B O 1
ATOM 7901 N N . ASP B 1 472 ? -18.328 -13.375 -28.156 1 80.69 472 ASP B N 1
ATOM 7902 C CA . ASP B 1 472 ? -18.719 -13.523 -29.547 1 80.69 472 ASP B CA 1
ATOM 7903 C C . ASP B 1 472 ? -17.859 -14.57 -30.266 1 80.69 472 ASP B C 1
ATOM 7905 O O . ASP B 1 472 ? -18.109 -14.914 -31.406 1 80.69 472 ASP B O 1
ATOM 7909 N N . ASN B 1 473 ? -16.859 -15.102 -29.609 1 83.5 473 ASN B N 1
ATOM 7910 C CA . ASN B 1 473 ? -15.906 -15.984 -30.266 1 83.5 473 ASN B CA 1
ATOM 7911 C C . ASN B 1 473 ? -15.656 -17.25 -29.453 1 83.5 473 ASN B C 1
ATOM 7913 O O . ASN B 1 473 ? -15.703 -17.219 -28.219 1 83.5 473 ASN B O 1
ATOM 7917 N N . ALA B 1 474 ? -15.461 -18.359 -30.141 1 86.5 474 ALA B N 1
ATOM 7918 C CA . ALA B 1 474 ? -15.117 -19.625 -29.5 1 86.5 474 ALA B CA 1
ATOM 7919 C C . ALA B 1 474 ? -14.227 -20.469 -30.391 1 86.5 474 ALA B C 1
ATOM 7921 O O . ALA B 1 474 ? -14.109 -20.219 -31.594 1 86.5 474 ALA B O 1
ATOM 7922 N N . PHE B 1 475 ? -13.531 -21.406 -29.828 1 85.56 475 PHE B N 1
ATOM 7923 C CA . PHE B 1 475 ? -12.828 -22.453 -30.562 1 85.56 475 PHE B CA 1
ATOM 7924 C C . PHE B 1 475 ? -13.516 -23.797 -30.375 1 85.56 475 PHE B C 1
ATOM 7926 O O . PHE B 1 475 ? -13.961 -24.125 -29.266 1 85.56 475 PHE B O 1
ATOM 7933 N N . ALA B 1 476 ? -13.75 -24.469 -31.469 1 86.56 476 ALA B N 1
ATOM 7934 C CA . ALA B 1 476 ? -14 -25.906 -31.406 1 86.56 476 ALA B CA 1
ATOM 7935 C C . ALA B 1 476 ? -12.734 -26.703 -31.688 1 86.56 476 ALA B C 1
ATOM 7937 O O . ALA B 1 476 ? -12.109 -26.531 -32.75 1 86.56 476 ALA B O 1
ATOM 7938 N N . ILE B 1 477 ? -12.336 -27.469 -30.734 1 85.81 477 ILE B N 1
ATOM 7939 C CA . ILE B 1 477 ? -11.07 -28.203 -30.844 1 85.81 477 ILE B CA 1
ATOM 7940 C C . ILE B 1 477 ? -11.344 -29.656 -31.219 1 85.81 477 ILE B C 1
ATOM 7942 O O . ILE B 1 477 ? -11.969 -30.391 -30.438 1 85.81 477 ILE B O 1
ATOM 7946 N N . PHE B 1 478 ? -10.852 -30.031 -32.438 1 84.81 478 PHE B N 1
ATOM 7947 C CA . PHE B 1 478 ? -11 -31.391 -32.938 1 84.81 478 PHE B CA 1
ATOM 7948 C C . PHE B 1 478 ? -9.688 -32.156 -32.812 1 84.81 478 PHE B C 1
ATOM 7950 O O . PHE B 1 478 ? -8.617 -31.562 -32.781 1 84.81 478 PHE B O 1
ATOM 7957 N N . PRO B 1 479 ? -9.812 -33.469 -32.594 1 82.19 479 PRO B N 1
ATOM 7958 C CA . PRO B 1 479 ? -8.578 -34.25 -32.688 1 82.19 479 PRO B CA 1
ATOM 7959 C C . PRO B 1 479 ? -7.875 -34.062 -34.031 1 82.19 479 PRO B C 1
ATOM 7961 O O . PRO B 1 479 ? -8.523 -33.719 -35.031 1 82.19 479 PRO B O 1
ATOM 7964 N N . GLU B 1 480 ? -6.582 -34.25 -34.094 1 80.5 480 GLU B N 1
ATOM 7965 C CA . GLU B 1 480 ? -5.777 -34.031 -35.281 1 80.5 480 GLU B CA 1
ATOM 7966 C C . GLU B 1 480 ? -6.281 -34.875 -36.438 1 80.5 480 GLU B C 1
ATOM 7968 O O . GLU B 1 480 ? -6.203 -34.438 -37.594 1 80.5 480 GLU B O 1
ATOM 7973 N N . LYS B 1 481 ? -6.805 -35.969 -36.156 1 80.12 481 LYS B N 1
ATOM 7974 C CA . LYS B 1 481 ? -7.281 -36.875 -37.188 1 80.12 481 LYS B CA 1
ATOM 7975 C C . LYS B 1 481 ? -8.516 -36.344 -37.906 1 80.12 481 LYS B C 1
ATOM 7977 O O . LYS B 1 481 ? -8.82 -36.719 -39.031 1 80.12 481 LYS B O 1
ATOM 7982 N N . ALA B 1 482 ? -9.148 -35.406 -37.219 1 83.31 482 ALA B N 1
ATOM 7983 C CA . ALA B 1 482 ? -10.375 -34.844 -37.781 1 83.31 482 ALA B CA 1
ATOM 7984 C C . ALA B 1 482 ? -10.102 -33.5 -38.469 1 83.31 482 ALA B C 1
ATOM 7986 O O . ALA B 1 482 ? -11 -32.656 -38.594 1 83.31 482 ALA B O 1
ATOM 7987 N N . ARG B 1 483 ? -8.914 -33.25 -38.781 1 85.81 483 ARG B N 1
ATOM 7988 C CA . ARG B 1 483 ? -8.539 -32 -39.406 1 85.81 483 ARG B CA 1
ATOM 7989 C C . ARG B 1 483 ? -9.344 -31.766 -40.688 1 85.81 483 ARG B C 1
ATOM 7991 O O . ARG B 1 483 ? -9.703 -30.641 -41 1 85.81 483 ARG B O 1
ATOM 7998 N N . ALA B 1 484 ? -9.586 -32.812 -41.375 1 83.38 484 ALA B N 1
ATOM 7999 C CA . ALA B 1 484 ? -10.344 -32.75 -42.594 1 83.38 484 ALA B CA 1
ATOM 8000 C C . ALA B 1 484 ? -11.75 -32.188 -42.344 1 83.38 484 ALA B C 1
ATOM 8002 O O . ALA B 1 484 ? -12.297 -31.469 -43.188 1 83.38 484 ALA B O 1
ATOM 8003 N N . VAL B 1 485 ? -12.25 -32.5 -41.219 1 85.44 485 VAL B N 1
ATOM 8004 C CA . VAL B 1 485 ? -13.578 -32.031 -40.844 1 85.44 485 VAL B CA 1
ATOM 8005 C C . VAL B 1 485 ? -13.547 -30.516 -40.656 1 85.44 485 VAL B C 1
ATOM 8007 O O . VAL B 1 485 ? -14.445 -29.812 -41.125 1 85.44 485 VAL B O 1
ATOM 8010 N N . VAL B 1 486 ? -12.555 -30.047 -40 1 88.5 486 VAL B N 1
ATOM 8011 C CA . VAL B 1 486 ? -12.406 -28.625 -39.719 1 88.5 486 VAL B CA 1
ATOM 8012 C C . VAL B 1 486 ? -12.258 -27.844 -41 1 88.5 486 VAL B C 1
ATOM 8014 O O . VAL B 1 486 ? -12.875 -26.781 -41.188 1 88.5 486 VAL B O 1
ATOM 8017 N N . GLU B 1 487 ? -11.492 -28.391 -41.906 1 86.81 487 GLU B N 1
ATOM 8018 C CA . GLU B 1 487 ? -11.289 -27.75 -43.219 1 86.81 487 GLU B CA 1
ATOM 8019 C C . GLU B 1 487 ? -12.578 -27.719 -44.031 1 86.81 487 GLU B C 1
ATOM 8021 O O . GLU B 1 487 ? -12.875 -26.719 -44.688 1 86.81 487 GLU B O 1
ATOM 8026 N N . ALA B 1 488 ? -13.289 -28.766 -43.938 1 83.5 488 ALA B N 1
ATOM 8027 C CA . ALA B 1 488 ? -14.555 -28.844 -44.656 1 83.5 488 ALA B CA 1
ATOM 8028 C C . ALA B 1 488 ? -15.562 -27.828 -44.125 1 83.5 488 ALA B C 1
ATOM 8030 O O . ALA B 1 488 ? -16.312 -27.219 -44.875 1 83.5 488 ALA B O 1
ATOM 8031 N N . LEU B 1 489 ? -15.531 -27.672 -42.844 1 85.5 489 LEU B N 1
ATOM 8032 C CA . LEU B 1 489 ? -16.438 -26.719 -42.219 1 85.5 489 LEU B CA 1
ATOM 8033 C C . LEU B 1 489 ? -16.109 -25.297 -42.656 1 85.5 489 LEU B C 1
ATOM 8035 O O . LEU B 1 489 ? -17.016 -24.469 -42.812 1 85.5 489 LEU B O 1
ATOM 8039 N N . CYS B 1 490 ? -14.906 -24.969 -42.812 1 86.06 490 CYS B N 1
ATOM 8040 C CA . CYS B 1 490 ? -14.453 -23.625 -43.188 1 86.06 490 CYS B CA 1
ATOM 8041 C C . CYS B 1 490 ? -14.758 -23.344 -44.656 1 86.06 490 CYS B C 1
ATOM 8043 O O . CYS B 1 490 ? -14.992 -22.188 -45.031 1 86.06 490 CYS B O 1
ATOM 8045 N N . GLU B 1 491 ? -14.609 -24.281 -45.531 1 76.88 491 GLU B N 1
ATOM 8046 C CA . GLU B 1 491 ? -14.852 -24.125 -46.969 1 76.88 491 GLU B CA 1
ATOM 8047 C C . GLU B 1 491 ? -16.328 -23.875 -47.25 1 76.88 491 GLU B C 1
ATOM 8049 O O . GLU B 1 491 ? -16.672 -23.125 -48.156 1 76.88 491 GLU B O 1
ATOM 8054 N N . GLU B 1 492 ? -17.062 -24.594 -46.625 1 60.53 492 GLU B N 1
ATOM 8055 C CA . GLU B 1 492 ? -18.484 -24.5 -46.938 1 60.53 492 GLU B CA 1
ATOM 8056 C C . GLU B 1 492 ? -19.047 -23.141 -46.5 1 60.53 492 GLU B C 1
ATOM 8058 O O . GLU B 1 492 ? -20.188 -22.797 -46.875 1 60.53 492 GLU B O 1
ATOM 8063 N N . ASN B 1 493 ? -18.188 -22.078 -46.406 1 54.81 493 ASN B N 1
ATOM 8064 C CA . ASN B 1 493 ? -18.594 -20.703 -46.125 1 54.81 493 ASN B CA 1
ATOM 8065 C C . ASN B 1 493 ? -19.75 -20.656 -45.125 1 54.81 493 ASN B C 1
ATOM 8067 O O . ASN B 1 493 ? -20.672 -19.859 -45.25 1 54.81 493 ASN B O 1
ATOM 8071 N N . CYS B 1 494 ? -19.844 -21.5 -44.25 1 51.25 494 CYS B N 1
ATOM 8072 C CA . CYS B 1 494 ? -21.109 -21.797 -43.562 1 51.25 494 CYS B CA 1
ATOM 8073 C C . CYS B 1 494 ? -21.453 -20.688 -42.594 1 51.25 494 CYS B C 1
ATOM 8075 O O . CYS B 1 494 ? -20.75 -20.5 -41.594 1 51.25 494 CYS B O 1
ATOM 8077 N N . GLU B 1 495 ? -21.906 -19.562 -43.094 1 59.16 495 GLU B N 1
ATOM 8078 C CA . GLU B 1 495 ? -22.719 -18.672 -42.25 1 59.16 495 GLU B CA 1
ATOM 8079 C C . GLU B 1 495 ? -23.969 -19.375 -41.719 1 59.16 495 GLU B C 1
ATOM 8081 O O . GLU B 1 495 ? -24.953 -19.516 -42.438 1 59.16 495 GLU B O 1
ATOM 8086 N N . THR B 1 496 ? -23.812 -20.297 -41.062 1 58.72 496 THR B N 1
ATOM 8087 C CA . THR B 1 496 ? -25.031 -20.891 -40.5 1 58.72 496 THR B CA 1
ATOM 8088 C C . THR B 1 496 ? -25.422 -20.188 -39.188 1 58.72 496 THR B C 1
ATOM 8090 O O . THR B 1 496 ? -24.656 -20.172 -38.25 1 58.72 496 THR B O 1
ATOM 8093 N N . ALA B 1 497 ? -26.641 -19.734 -39.188 1 63.5 497 ALA B N 1
ATOM 8094 C CA . ALA B 1 497 ? -27.266 -19.094 -38.031 1 63.5 497 ALA B CA 1
ATOM 8095 C C . ALA B 1 497 ? -26.438 -17.906 -37.531 1 63.5 497 ALA B C 1
ATOM 8097 O O . ALA B 1 497 ? -26.328 -17.656 -36.344 1 63.5 497 ALA B O 1
ATOM 8098 N N . GLY B 1 498 ? -25.656 -17.359 -38.531 1 73.44 498 GLY B N 1
ATOM 8099 C CA . GLY B 1 498 ? -24.922 -16.156 -38.188 1 73.44 498 GLY B CA 1
ATOM 8100 C C . GLY B 1 498 ? -23.516 -16.453 -37.688 1 73.44 498 GLY B C 1
ATOM 8101 O O . GLY B 1 498 ? -22.75 -15.531 -37.375 1 73.44 498 GLY B O 1
ATOM 8102 N N . LEU B 1 499 ? -23.125 -17.797 -37.75 1 83 499 LEU B N 1
ATOM 8103 C CA . LEU B 1 499 ? -21.781 -18.172 -37.281 1 83 499 LEU B CA 1
ATOM 8104 C C . LEU B 1 499 ? -20.781 -18.188 -38.438 1 83 499 LEU B C 1
ATOM 8106 O O . LEU B 1 499 ? -21.125 -18.578 -39.531 1 83 499 LEU B O 1
ATOM 8110 N N . LYS B 1 500 ? -19.656 -17.703 -38.219 1 85.69 500 LYS B N 1
ATOM 8111 C CA . LYS B 1 500 ? -18.562 -17.75 -39.188 1 85.69 500 LYS B CA 1
ATOM 8112 C C . LYS B 1 500 ? -17.453 -18.672 -38.688 1 85.69 500 LYS B C 1
ATOM 8114 O O . LYS B 1 500 ? -17.125 -18.703 -37.5 1 85.69 500 LYS B O 1
ATOM 8119 N N . PHE B 1 501 ? -17 -19.5 -39.625 1 87.81 501 PHE B N 1
ATOM 8120 C CA . PHE B 1 501 ? -15.961 -20.469 -39.281 1 87.81 501 PHE B CA 1
ATOM 8121 C C . PHE B 1 501 ? -14.648 -20.125 -39.969 1 87.81 501 PHE B C 1
ATOM 8123 O O . PHE B 1 501 ? -14.641 -19.688 -41.125 1 87.81 501 PHE B O 1
ATOM 8130 N N . MET B 1 502 ? -13.602 -20.219 -39.25 1 87.31 502 MET B N 1
ATOM 8131 C CA . MET B 1 502 ? -12.25 -20.031 -39.781 1 87.31 502 MET B CA 1
ATOM 8132 C C . MET B 1 502 ? -11.273 -21.016 -39.125 1 87.31 502 MET B C 1
ATOM 8134 O O . MET B 1 502 ? -11.5 -21.469 -38 1 87.31 502 MET B O 1
ATOM 8138 N N . LEU B 1 503 ? -10.297 -21.406 -39.938 1 86.81 503 LEU B N 1
ATOM 8139 C CA . LEU B 1 503 ? -9.266 -22.25 -39.344 1 86.81 503 LEU B CA 1
ATOM 8140 C C . LEU B 1 503 ? -8.641 -21.547 -38.156 1 86.81 503 LEU B C 1
ATOM 8142 O O . LEU B 1 503 ? -8.305 -20.359 -38.219 1 86.81 503 LEU B O 1
ATOM 8146 N N . GLY B 1 504 ? -8.578 -22.266 -37 1 84.12 504 GLY B N 1
ATOM 8147 C CA . GLY B 1 504 ? -8.008 -21.703 -35.812 1 84.12 504 GLY B CA 1
ATOM 8148 C C . GLY B 1 504 ? -6.645 -21.078 -36.031 1 84.12 504 GLY B C 1
ATOM 8149 O O . GLY B 1 504 ? -6.367 -19.984 -35.531 1 84.12 504 GLY B O 1
ATOM 8150 N N . GLU B 1 505 ? -5.832 -21.766 -36.812 1 77.94 505 GLU B N 1
ATOM 8151 C CA . GLU B 1 505 ? -4.488 -21.281 -37.125 1 77.94 505 GLU B CA 1
ATOM 8152 C C . GLU B 1 505 ? -4.539 -19.938 -37.875 1 77.94 505 GLU B C 1
ATOM 8154 O O . GLU B 1 505 ? -3.715 -19.062 -37.625 1 77.94 505 GLU B O 1
ATOM 8159 N N . ARG B 1 506 ? -5.469 -19.859 -38.781 1 81.25 506 ARG B N 1
ATOM 8160 C CA . ARG B 1 506 ? -5.609 -18.609 -39.531 1 81.25 506 ARG B CA 1
ATOM 8161 C C . ARG B 1 506 ? -6.055 -17.469 -38.625 1 81.25 506 ARG B C 1
ATOM 8163 O O . ARG B 1 506 ? -5.562 -16.344 -38.75 1 81.25 506 ARG B O 1
ATOM 8170 N N . TRP B 1 507 ? -6.934 -17.766 -37.812 1 82.69 507 TRP B N 1
ATOM 8171 C CA . TRP B 1 507 ? -7.406 -16.75 -36.875 1 82.69 507 TRP B CA 1
ATOM 8172 C C . TRP B 1 507 ? -6.273 -16.25 -35.969 1 82.69 507 TRP B C 1
ATOM 8174 O O . TRP B 1 507 ? -6.121 -15.055 -35.781 1 82.69 507 TRP B O 1
ATOM 8184 N N . LEU B 1 508 ? -5.516 -17.141 -35.469 1 76.19 508 LEU B N 1
ATOM 8185 C CA . LEU B 1 508 ? -4.398 -16.797 -34.594 1 76.19 508 LEU B CA 1
ATOM 8186 C C . LEU B 1 508 ? -3.352 -15.977 -35.312 1 76.19 508 LEU B C 1
ATOM 8188 O O . LEU B 1 508 ? -2.775 -15.047 -34.75 1 76.19 508 LEU B O 1
ATOM 8192 N N . ASP B 1 509 ? -3.15 -16.359 -36.594 1 76.12 509 ASP B N 1
ATOM 8193 C CA . ASP B 1 509 ? -2.207 -15.617 -37.438 1 76.12 509 ASP B CA 1
ATOM 8194 C C . ASP B 1 509 ? -2.691 -14.188 -37.656 1 76.12 509 ASP B C 1
ATOM 8196 O O . ASP B 1 509 ? -1.893 -13.25 -37.656 1 76.12 509 ASP B O 1
ATOM 8200 N N . MET B 1 510 ? -3.949 -14.055 -37.875 1 77.06 510 MET B N 1
ATOM 8201 C CA . MET B 1 510 ? -4.543 -12.742 -38.094 1 77.06 510 MET B CA 1
ATOM 8202 C C . MET B 1 510 ? -4.445 -11.867 -36.844 1 77.06 510 MET B C 1
ATOM 8204 O O . MET B 1 510 ? -4.289 -10.648 -36.969 1 77.06 510 MET B O 1
ATOM 8208 N N . LYS B 1 511 ? -4.594 -12.516 -35.75 1 74.94 511 LYS B N 1
ATOM 8209 C CA . LYS B 1 511 ? -4.539 -11.773 -34.5 1 74.94 511 LYS B CA 1
ATOM 8210 C C . LYS B 1 511 ? -3.121 -11.289 -34.219 1 74.94 511 LYS B C 1
ATOM 8212 O O . LYS B 1 511 ? -2.934 -10.195 -33.688 1 74.94 511 LYS B O 1
ATOM 8217 N N . GLU B 1 512 ? -2.131 -12.039 -34.438 1 67.81 512 GLU B N 1
ATOM 8218 C CA . GLU B 1 512 ? -0.735 -11.695 -34.188 1 67.81 512 GLU B CA 1
ATOM 8219 C C . GLU B 1 512 ? -0.24 -10.641 -35.188 1 67.81 512 GLU B C 1
ATOM 8221 O O . GLU B 1 512 ? 0.615 -9.82 -34.844 1 67.81 512 GLU B O 1
ATOM 8226 N N . ASN B 1 513 ? -0.748 -10.766 -36.406 1 64.38 513 ASN B N 1
ATOM 8227 C CA . ASN B 1 513 ? -0.368 -9.844 -37.469 1 64.38 513 ASN B CA 1
ATOM 8228 C C . ASN B 1 513 ? -1.58 -9.094 -38.031 1 64.38 513 ASN B C 1
ATOM 8230 O O . ASN B 1 513 ? -2.082 -9.438 -39.094 1 64.38 513 ASN B O 1
ATOM 8234 N N . PRO B 1 514 ? -2.043 -8.211 -37.219 1 54.81 514 PRO B N 1
ATOM 8235 C CA . PRO B 1 514 ? -3.252 -7.562 -37.719 1 54.81 514 PRO B CA 1
ATOM 8236 C C . PRO B 1 514 ? -3.033 -6.895 -39.094 1 54.81 514 PRO B C 1
ATOM 8238 O O . PRO B 1 514 ? -2.01 -6.234 -39.281 1 54.81 514 PRO B O 1
ATOM 8241 N N . GLU B 1 515 ? -3.529 -7.457 -40.188 1 52.12 515 GLU B N 1
ATOM 8242 C CA . GLU B 1 515 ? -3.461 -6.809 -41.5 1 52.12 515 GLU B CA 1
ATOM 8243 C C . GLU B 1 515 ? -3.883 -5.344 -41.406 1 52.12 515 GLU B C 1
ATOM 8245 O O . GLU B 1 515 ? -4.809 -5.004 -40.656 1 52.12 515 GLU B O 1
ATOM 8250 N N . PRO B 1 516 ? -3.014 -4.516 -41.938 1 47.12 516 PRO B N 1
ATOM 8251 C CA . PRO B 1 516 ? -3.443 -3.115 -41.969 1 47.12 516 PRO B CA 1
ATOM 8252 C C . PRO B 1 516 ? -4.871 -2.945 -42.469 1 47.12 516 PRO B C 1
ATOM 8254 O O . PRO B 1 516 ? -5.328 -3.729 -43.312 1 47.12 516 PRO B O 1
ATOM 8257 N N . PRO B 1 517 ? -5.625 -2.305 -41.75 1 40.22 517 PRO B N 1
ATOM 8258 C CA . PRO B 1 517 ? -6.98 -2.115 -42.281 1 40.22 517 PRO B CA 1
ATOM 8259 C C . PRO B 1 517 ? -7 -1.729 -43.75 1 40.22 517 PRO B C 1
ATOM 8261 O O . PRO B 1 517 ? -6.18 -0.92 -44.188 1 40.22 517 PRO B O 1
ATOM 8264 N N . ARG B 1 518 ? -7.52 -2.592 -44.625 1 35.44 518 ARG B N 1
ATOM 8265 C CA . ARG B 1 518 ? -7.703 -2.127 -45.969 1 35.44 518 ARG B CA 1
ATOM 8266 C C . ARG B 1 518 ? -8.445 -0.797 -46 1 35.44 518 ARG B C 1
ATOM 8268 O O . ARG B 1 518 ? -9.461 -0.631 -45.312 1 35.44 518 ARG B O 1
ATOM 8275 N N . LYS B 1 519 ? -7.82 0.217 -46.531 1 39 519 LYS B N 1
ATOM 8276 C CA . LYS B 1 519 ? -8.406 1.532 -46.781 1 39 519 LYS B CA 1
ATOM 8277 C C . LYS B 1 519 ? -9.773 1.411 -47.438 1 39 519 LYS B C 1
ATOM 8279 O O . LYS B 1 519 ? -9.953 0.637 -48.375 1 39 519 LYS B O 1
ATOM 8284 N N . ARG B 1 520 ? -10.766 1.824 -46.781 1 38.72 520 ARG B N 1
ATOM 8285 C CA . ARG B 1 520 ? -12.078 1.946 -47.406 1 38.72 520 ARG B CA 1
ATOM 8286 C C . ARG B 1 520 ? -11.953 2.43 -48.844 1 38.72 520 ARG B C 1
ATOM 8288 O O . ARG B 1 520 ? -11.281 3.428 -49.125 1 38.72 520 ARG B O 1
ATOM 8295 N N . PRO B 1 521 ? -12.305 1.593 -49.812 1 30.09 521 PRO B N 1
ATOM 8296 C CA . PRO B 1 521 ? -12.32 2.217 -51.125 1 30.09 521 PRO B CA 1
ATOM 8297 C C . PRO B 1 521 ? -13.141 3.502 -51.156 1 30.09 521 PRO B C 1
ATOM 8299 O O . PRO B 1 521 ? -14.203 3.578 -50.531 1 30.09 521 PRO B O 1
ATOM 8302 N N . ARG B 1 522 ? -12.422 4.609 -51.281 1 32.75 522 ARG B N 1
ATOM 8303 C CA . ARG B 1 522 ? -13.148 5.84 -51.594 1 32.75 522 ARG B CA 1
ATOM 8304 C C . ARG B 1 522 ? -14.227 5.605 -52.625 1 32.75 522 ARG B C 1
ATOM 8306 O O . ARG B 1 522 ? -13.945 5.086 -53.719 1 32.75 522 ARG B O 1
ATOM 8313 N N . LEU B 1 523 ? -15.469 5.348 -52.094 1 27.88 523 LEU B N 1
ATOM 8314 C CA . LEU B 1 523 ? -16.578 5.438 -53.031 1 27.88 523 LEU B CA 1
ATOM 8315 C C . LEU B 1 523 ? -16.406 6.641 -53.969 1 27.88 523 LEU B C 1
ATOM 8317 O O . LEU B 1 523 ? -16.266 7.773 -53.5 1 27.88 523 LEU B O 1
ATOM 8321 N N . HIS B 1 524 ? -15.914 6.484 -55.156 1 27.58 524 HIS B N 1
ATOM 8322 C CA . HIS B 1 524 ? -16.188 7.465 -56.188 1 27.58 524 HIS B CA 1
ATOM 8323 C C . HIS B 1 524 ? -17.688 7.66 -56.406 1 27.58 524 HIS B C 1
ATOM 8325 O O . HIS B 1 524 ? -18.453 6.691 -56.375 1 27.58 524 HIS B O 1
#

Organism: NCBI:txid2562239

Solvent-accessible surface area (backbone atoms only — not comparable to full-atom values): 56245 Å² total; per-residue (Å²): 72,81,33,31,57,87,51,35,68,62,49,46,51,50,50,61,67,45,50,85,70,39,63,34,37,12,38,30,60,33,56,26,39,86,73,48,91,93,55,75,87,45,33,63,44,48,71,57,55,42,44,54,48,50,48,54,36,37,67,55,29,41,60,44,24,48,10,38,14,43,33,22,66,48,96,87,66,32,33,41,32,44,36,33,24,29,24,33,30,55,68,61,56,75,43,33,32,28,28,56,46,46,53,53,42,48,75,48,62,60,57,44,46,52,25,69,76,31,19,27,27,46,30,23,47,67,52,43,51,52,57,52,60,68,38,84,79,51,71,71,65,79,61,80,75,73,64,68,68,71,69,72,72,74,74,80,81,50,68,66,61,48,50,54,54,48,50,32,52,49,50,47,52,50,52,73,66,33,75,88,44,66,82,54,43,67,42,80,51,50,72,39,43,66,67,59,46,52,37,49,50,54,52,37,56,70,77,41,70,84,58,48,70,48,75,39,84,51,92,49,86,71,35,29,35,33,32,42,38,64,62,53,74,68,52,44,51,52,48,50,52,48,51,50,51,49,50,50,51,50,47,53,53,55,33,26,52,27,53,51,52,49,48,54,34,70,61,55,43,37,37,33,21,63,55,34,53,61,49,50,46,35,48,40,33,53,39,48,29,82,71,59,90,45,59,66,56,39,31,49,54,45,39,71,40,45,67,36,28,40,20,48,41,46,49,59,70,28,78,63,50,48,48,97,73,72,74,75,62,96,43,76,50,68,71,52,45,36,52,54,53,52,52,54,38,69,70,44,54,80,89,68,39,79,49,73,44,60,37,91,89,31,54,70,67,78,78,45,90,48,70,82,31,18,16,48,43,2,38,48,42,38,51,42,44,53,50,38,38,73,66,44,50,42,68,35,67,65,48,43,60,68,43,43,29,36,32,50,43,84,68,38,54,38,28,46,28,52,85,55,75,64,39,64,65,72,80,48,31,43,30,29,38,36,57,44,78,64,92,80,63,58,61,65,59,54,50,49,56,54,45,68,71,42,71,74,89,54,47,60,89,63,65,60,47,76,44,70,38,53,83,36,32,30,35,38,40,23,44,60,87,38,36,64,42,52,53,52,50,34,67,63,63,44,62,54,95,60,27,41,51,37,50,28,68,57,54,52,50,44,66,76,48,64,69,72,76,77,73,72,73,75,81,124,72,81,33,32,56,86,50,35,68,62,50,47,52,50,50,60,67,45,51,86,71,38,62,33,37,13,39,30,59,33,55,26,39,85,74,46,92,94,54,76,87,48,33,66,44,50,70,57,57,43,45,54,48,50,48,54,37,35,67,55,28,40,57,43,24,48,9,38,14,42,32,22,65,48,97,86,66,31,33,40,32,45,36,33,24,30,24,33,30,54,68,63,57,76,43,35,32,28,28,57,45,45,52,53,42,46,74,49,63,60,56,43,46,52,26,70,74,31,19,26,26,47,30,22,47,66,52,42,51,53,58,51,62,67,38,85,78,50,74,69,64,81,62,81,75,74,64,68,69,70,70,72,74,74,73,81,82,49,68,67,61,46,48,55,52,51,50,32,52,50,51,48,53,50,54,73,66,34,77,89,44,66,82,54,42,66,42,79,50,50,74,38,44,66,67,58,46,54,38,50,49,55,50,36,55,71,77,40,70,85,58,47,70,47,76,40,84,52,92,48,88,72,33,30,34,34,32,40,38,67,62,54,73,67,52,44,50,52,47,49,51,48,50,50,50,50,50,51,50,49,47,52,52,55,32,26,51,28,54,52,51,49,48,54,33,70,61,56,44,37,38,33,20,61,55,33,52,62,48,51,46,36,48,41,32,54,38,48,30,83,70,60,89,46,59,66,56,39,30,50,54,46,40,71,41,43,67,36,29,41,20,48,40,44,48,58,72,29,76,62,51,48,48,96,72,74,74,76,62,95,45,75,49,66,70,51,44,36,52,53,52,51,52,55,39,69,70,42,54,81,89,68,39,79,49,75,45,59,37,92,89,31,54,70,67,77,78,45,90,48,69,82,31,18,16,49,42,1,36,49,42,39,50,41,45,53,51,39,39,74,65,45,50,42,69,36,68,64,46,43,59,69,44,44,31,38,34,50,42,84,68,38,52,37,28,44,28,52,85,54,74,64,38,63,65,72,81,48,30,44,30,29,37,35,55,44,78,61,94,78,61,60,59,62,59,55,49,50,57,54,46,68,70,42,70,73,88,53,48,58,90,64,66,61,48,78,45,70,38,53,84,37,32,30,35,38,40,23,46,60,88,38,36,65,40,50,53,50,51,35,68,64,63,46,62,54,95,60,28,41,52,37,50,28,69,57,52,54,50,43,66,77,49,64,68,72,78,76,71,72,74,75,80,126

Nearest PDB structures (foldseek):
  2a1s-assembly1_D  TM=7.525E-01  e=1.787E-29  Homo sapiens
  2a1s-assembly1_A  TM=7.533E-01  e=6.213E-29  Homo sapiens
  2a1s-assembly2_C  TM=7.659E-01  e=2.833E-28  Homo sapiens
  3d45-assembly1_B  TM=8.143E-01  e=1.160E-25  Mus musculus
  2a1s-assembly2_B  TM=7.420E-01  e=7.316E-27  Homo sapiens

pLDDT: mean 85.79, std 15.46, range [27.03, 98.88]

Secondary structure (DSSP, 8-state):
-EE-TTTHHHHHHHHHHHGGG-SEEEEEEEES-S-BTTB---TT--HHHHHHHHHHHHHHS-EEEEEEEEEEE-TTSPEEEEEEEEEB--SSSEEEEEHHHHHHHHHTT--HHHHHHHPBPB--HHHHHHHHHTSTTS--------------------HHHHHHHHHHHHHHHHHHH-GGGTT--EEEEEEE-HHHHHHHHHHHHHH-TT-EEEEEE-SSTT-EEEEEE---HHHHHHHHHHHHHHHHHHHHHHHBHHHHHHHHHHHTPPEEESSTHHHHHHHHHHHT-SPPSSHHHHHHHHHHH-SSEEEHHHHHHSTTT--SSS-S-S--SHHHHHHHHHHHHHHS-TTT---EEEPTT-THHHH---TT-HHHHHHHHHHHHHHHHHHSSTTSHHHHHHHTTEEE-TT-SEEEETTS--EESS-SEEEEEE---STT--HHHHHHHHHHTS-GGG-S----EEEE-SSSEEEEEE-GGGHHHHHHHHHTT--BTTBEEEEHHHHHHHHHS-----------/-EE-TTTHHHHHHHHHHHGGG-SEEEEEEEES-S-BTTB---TT--HHHHHHHHHHHHHHS-EEEEEEEEEEE-TTSPEEEEEEEEEB--SSSEEEEEHHHHHHHHHTT--HHHHHHHPBPB--HHHHHHHHHTSTTS--------------------HHHHHHHHHHHHHHHHHHH-GGGTT--EEEEEEE-HHHHHHHHHHHHHH-TT-EEEEEE-SSTT-EEEEEE---HHHHHHHHHHHHHHHHHHHHHHHBHHHHHHHHHHHTPPEEESSTHHHHHHHHHHHT-SPPSSHHHHHHHHHHH-SSEEEHHHHHHSTTT--SSS-S-S--SHHHHHHHHHHHHHHS-TTTPPPEEEPTT-THHHH---TT-HHHHHHHHHHHHHHHHHHSSTTSHHHHHHHTTEEE-TT-SEEEETTS--EESS-SEEEEEE---STT--HHHHHHHHHHTS-GGG-S----EEEE-SSSEEEEEE-GGGHHHHHHHHHTT--BTTBEEEEHHHHHHHHHS-----------

Radius of gyration: 36.79 Å; Cα contacts (8 Å, |Δi|>4): 1711; chains: 2; bounding box: 98×111×95 Å

Sequence (1048 aa):
MDVTRQNFDEVAREIEALLPSVDFVAIDEEMTGIGLPGVQEAVGDTPAERYSKMRTVASWFNIIQFGVALFSKDAEKKYVARAYNFYVFPEKGFINMEATSIHFNSKNGVDWNKWIREGVPYVDKEGAEKLRAALPNAKAEPSSQTQPNQPQGVVLSNARDKEITSKALEELNKWLADESRTEEKEFEMVTTNGFLRKFIYQSLEESFPGLTVESRVTKSPGLKTMVALRLDDAEKRARELQQRSEQETDLARKLGLRRVFLALASSKKPLVGHALIFDLLFALSHFEGPLPDSYDEFKASVRDLFPTLFDTQLLAKSRLLKPKNGQRFHSYALGQVHAVLKQENEAKTEAETVEIVLAEGHQGYGSSARFHEAGYDAFVTGCVFAYMAETAGLKDAEAREEFNGRLVLFRNFFHMNIHGDDELVTPGAYLHISGIKSQASDLQELLQSKIKELPHSASDSAEFEVKRIDGDNAFAIFPEKARAVVEALCEENCETAGLKFMLGERWLDMKENPEPPRKRPRLHMDVTRQNFDEVAREIEALLPSVDFVAIDEEMTGIGLPGVQEAVGDTPAERYSKMRTVASWFNIIQFGVALFSKDAEKKYVARAYNFYVFPEKGFINMEATSIHFNSKNGVDWNKWIREGVPYVDKEGAEKLRAALPNAKAEPSSQTQPNQPQGVVLSNARDKEITSKALEELNKWLADESRTEEKEFEMVTTNGFLRKFIYQSLEESFPGLTVESRVTKSPGLKTMVALRLDDAEKRARELQQRSEQETDLARKLGLRRVFLALASSKKPLVGHALIFDLLFALSHFEGPLPDSYDEFKASVRDLFPTLFDTQLLAKSRLLKPKNGQRFHSYALGQVHAVLKQENEAKTEAETVEIVLAEGHQGYGSSARFHEAGYDAFVTGCVFAYMAETAGLKDAEAREEFNGRLVLFRNFFHMNIHGDDELVTPGAYLHISGIKSQASDLQELLQSKIKELPHSASDSAEFEVKRIDGDNAFAIFPEKARAVVEALCEENCETAGLKFMLGERWLDMKENPEPPRKRPRLH

InterPro domains:
  IPR006941 Ribonuclease CAF1 [PF04857] (3-385)
  IPR012337 Ribonuclease H-like superfamily [SSF53098] (1-394)
  IPR036397 Ribonuclease H superfamily [G3DSA:3.30.420.10] (1-148)
  IPR036397 Ribonuclease H superfamily [G3DSA:3.30.420.10] (230-423)
  IPR036867 R3H domain superfamily [G3DSA:3.30.1370.50] (157-229)
  IPR036867 R3H domain superfamily [SSF82708] (157-239)
  IPR051181 CAF1 family poly(A)-specific ribonucleases [PTHR15092] (1-484)

Foldseek 3Di:
DEDWLVCQVVVLVVLLVCLLQFQFKFKFFQKLDQDDPPLDDFQADDPLRVCLSRLVRLLQAATQWMKMKTWHQDPVRAIAIFIYIAGADAPDDDHDHDPVSVVVLVVLPDDVCRNHVTGQHAAAPVVLVVLLVPDPPPDPPVPDPPPPPPPPQLDDDDPVLVVLLVQLVVVVVVCVPDPVNLVPFKDWRDKDAPSSVSNNVVVCCVPPVPWDKDWADDPDPRITIIMIGRDDPVRVVVVVVVVVVVSVVVSPRNNTCLSSLQSNQVSLREYEYALCVSVLSNCCCGHHHRQDSGPLVNLVVCCNRHVFYFHLLLVQLDPLNDDPDDRQFPDSPLVRLLVSLQVVLVPDDPVQHHHYDYDPPRCPLVPDQSPPRGRNSSVSRVSSVSSCCRPRPVVDPVVSVVRTQWGDDPSYQWIDRSVDDIGGPDDAWKKKKFQQADPPDPVVVVLLVVLVVDPPVLNDPFDWDWAARDNTMIITGTHRSNNVSLVVVQVVCDCDPNMHIDGPVVVSVCVVPVPDPDDDPPPD/DEDWLVCQVVVLVVLLVCLLQFQFKFKFFQKLDQDDPPLDDFQADDPLRVCLSRLVRLLQAATQWMKMKTWHQDPVRAIAIFIYIAGADAPDDDHDHDPVSVVVLVVLPDDVCRNHVTGQHAAAPVVLVVLLVPPPPPDPPVPDPPPPPPPPQLDDDDPVLVVLLVQLVVVVVVCVPDPVNLVPFKDWRDKDAPSSVSNNVVVCCVPPVPWDKDWADDPDPRITIIMIGDDDPVRVVVVVVVVVVVSVVVSPRNNTCLSSLQSNQVSLREYEYALCVSVLSNCCCGHHHRQDSGPLVNLVVCCNRHVFYFHLLLVQLDPLNDDPDDRQFPDSPLVRLLVSLQVVLVPDDPVQHHHYDYDPPRCPLVPDQSPPRGRNSSVSRVSSVSSCCRPSPVVDPVVSVVRTQWGDDPSYQWIDRSPDDIGGPDDAWKKKKFQQADPPDPVVVVLLVVLVVDPDVLNPPFDWDWAARDNTMIITGTHRSNNVSLVVVQVVCDCDPNMHIDGPVVVSVCVVPVPDPDDDPPPD